Protein 6THH (pdb70)

Structure (mmCIF, N/CA/C/O backbone):
data_6THH
#
_entry.id   6THH
#
_cell.length_a   157.990
_cell.length_b   157.990
_cell.length_c   130.240
_cell.angle_alpha   90.000
_cell.angle_beta   90.000
_cell.angle_gamma   90.000
#
_symmetry.space_group_name_H-M   'P 43 21 2'
#
loop_
_entity.id
_entity.type
_entity.pdbx_description
1 polymer 'SIRV3 AcrID1 (gp02) anti-CRISPR protein'
2 polymer 'CRISPR-associated protein, CscA'
3 non-polymer 'PHOSPHATE ION'
4 non-polymer 'ZINC ION'
#
loop_
_atom_site.group_PDB
_atom_site.id
_atom_site.type_symbol
_atom_site.label_atom_id
_atom_site.label_alt_id
_atom_site.label_comp_id
_atom_site.label_asym_id
_atom_site.label_entity_id
_atom_site.label_seq_id
_atom_site.pdbx_PDB_ins_code
_atom_site.Cartn_x
_atom_site.Cartn_y
_atom_site.Cartn_z
_atom_site.occupancy
_atom_site.B_iso_or_equiv
_atom_site.auth_seq_id
_atom_site.auth_comp_id
_atom_site.auth_asym_id
_atom_site.auth_atom_id
_atom_site.pdbx_PDB_model_num
ATOM 1 N N . MET A 1 1 ? 75.523 41.039 5.147 1.00 161.02 1 MET A N 1
ATOM 2 C CA . MET A 1 1 ? 74.827 41.473 6.352 1.00 130.03 1 MET A CA 1
ATOM 3 C C . MET A 1 1 ? 73.734 40.480 6.736 1.00 148.57 1 MET A C 1
ATOM 4 O O . MET A 1 1 ? 72.906 40.101 5.908 1.00 140.38 1 MET A O 1
ATOM 9 N N . ASN A 1 2 ? 73.739 40.064 7.997 1.00 154.40 2 ASN A N 1
ATOM 10 C CA . ASN A 1 2 ? 72.793 39.088 8.520 1.00 142.99 2 ASN A CA 1
ATOM 11 C C . ASN A 1 2 ? 71.914 39.741 9.582 1.00 132.67 2 ASN A C 1
ATOM 12 O O . ASN A 1 2 ? 72.062 40.921 9.908 1.00 133.51 2 ASN A O 1
ATOM 17 N N . TYR A 1 3 ? 70.984 38.951 10.126 1.00 128.76 3 TYR A N 1
ATOM 18 C CA . TYR A 1 3 ? 70.076 39.474 11.141 1.00 116.67 3 TYR A CA 1
ATOM 19 C C . TYR A 1 3 ? 70.811 39.834 12.424 1.00 111.42 3 TYR A C 1
ATOM 20 O O . TYR A 1 3 ? 70.339 40.685 13.185 1.00 115.25 3 TYR A O 1
ATOM 29 N N . LYS A 1 4 ? 71.965 39.210 12.679 1.00 116.09 4 LYS A N 1
ATOM 30 C CA . LYS A 1 4 ? 72.744 39.554 13.865 1.00 141.29 4 LYS A CA 1
ATOM 31 C C . LYS A 1 4 ? 73.178 41.015 13.834 1.00 126.85 4 LYS A C 1
ATOM 32 O O . LYS A 1 4 ? 73.250 41.672 14.879 1.00 144.71 4 LYS A O 1
ATOM 38 N N . GLU A 1 5 ? 73.469 41.541 12.642 1.00 111.04 5 GLU A N 1
ATOM 39 C CA . GLU A 1 5 ? 73.797 42.956 12.511 1.00 118.36 5 GLU A CA 1
ATOM 40 C C . GLU A 1 5 ? 72.543 43.821 12.501 1.00 119.24 5 GLU A C 1
ATOM 41 O O . GLU A 1 5 ? 72.515 44.887 13.129 1.00 117.87 5 GLU A O 1
ATOM 47 N N . LEU A 1 6 ? 71.499 43.378 11.798 1.00 113.95 6 LEU A N 1
ATOM 48 C CA . LEU A 1 6 ? 70.268 44.158 11.721 1.00 101.91 6 LEU A CA 1
ATOM 49 C C . LEU A 1 6 ? 69.567 44.237 13.071 1.00 102.82 6 LEU A C 1
ATOM 50 O O . LEU A 1 6 ? 68.920 45.247 13.373 1.00 98.63 6 LEU A O 1
ATOM 55 N N . GLU A 1 7 ? 69.683 43.191 13.894 1.00 116.43 7 GLU A N 1
ATOM 56 C CA . GLU A 1 7 ? 69.066 43.218 15.216 1.00 108.82 7 GLU A CA 1
ATOM 57 C C . GLU A 1 7 ? 69.703 44.279 16.103 1.00 106.97 7 GLU A C 1
ATOM 58 O O . GLU A 1 7 ? 69.018 44.888 16.933 1.00 115.39 7 GLU A O 1
ATOM 64 N N . LYS A 1 8 ? 71.007 44.519 15.937 1.00 109.02 8 LYS A N 1
ATOM 65 C CA . LYS A 1 8 ? 71.674 45.563 16.707 1.00 104.14 8 LYS A CA 1
ATOM 66 C C . LYS A 1 8 ? 71.136 46.943 16.358 1.00 107.70 8 LYS A C 1
ATOM 67 O O . LYS A 1 8 ? 71.116 47.837 17.212 1.00 102.20 8 LYS A O 1
ATOM 73 N N . MET A 1 9 ? 70.696 47.134 15.113 1.00 134.38 9 MET A N 1
ATOM 74 C CA . MET A 1 9 ? 70.103 48.395 14.688 1.00 119.43 9 MET A CA 1
ATOM 75 C C . MET A 1 9 ? 68.620 48.481 15.018 1.00 109.40 9 MET A C 1
ATOM 76 O O . MET A 1 9 ? 68.090 49.587 15.179 1.00 119.72 9 MET A O 1
ATOM 81 N N . LEU A 1 10 ? 67.935 47.341 15.121 1.00 111.51 10 LEU A N 1
ATOM 82 C CA . LEU A 1 10 ? 66.511 47.358 15.438 1.00 111.01 10 LEU A CA 1
ATOM 83 C C . LEU A 1 10 ? 66.258 47.530 16.930 1.00 99.28 10 LEU A C 1
ATOM 84 O O . LEU A 1 10 ? 65.258 48.147 17.316 1.00 86.60 10 LEU A O 1
ATOM 89 N N . ASP A 1 11 ? 67.144 46.996 17.778 1.00 111.64 11 ASP A N 1
ATOM 90 C CA . ASP A 1 11 ? 66.999 47.189 19.217 1.00 109.94 11 ASP A CA 1
ATOM 91 C C . ASP A 1 11 ? 66.980 48.668 19.580 1.00 117.20 11 ASP A C 1
ATOM 92 O O . ASP A 1 11 ? 66.274 49.071 20.510 1.00 132.44 11 ASP A O 1
ATOM 97 N N . VAL A 1 12 ? 67.739 49.489 18.853 1.00 104.53 12 VAL A N 1
ATOM 98 C CA . VAL A 1 12 ? 67.732 50.926 19.101 1.00 106.94 12 VAL A CA 1
ATOM 99 C C . VAL A 1 12 ? 66.387 51.528 18.716 1.00 112.33 12 VAL A C 1
ATOM 100 O O . VAL A 1 12 ? 65.865 52.412 19.408 1.00 131.62 12 VAL A O 1
ATOM 104 N N . ILE A 1 13 ? 65.798 51.055 17.616 1.00 106.68 13 ILE A N 1
ATOM 105 C CA . ILE A 1 13 ? 64.544 51.630 17.140 1.00 103.32 13 ILE A CA 1
ATOM 106 C C . ILE A 1 13 ? 63.395 51.271 18.074 1.00 111.08 13 ILE A C 1
ATOM 107 O O . ILE A 1 13 ? 62.487 52.079 18.302 1.00 123.25 13 ILE A O 1
ATOM 112 N N . PHE A 1 14 ? 63.415 50.059 18.637 1.00 101.46 14 PHE A N 1
ATOM 113 C CA . PHE A 1 14 ? 62.330 49.642 19.519 1.00 105.21 14 PHE A CA 1
ATOM 114 C C . PHE A 1 14 ? 62.402 50.324 20.880 1.00 112.03 14 PHE A C 1
ATOM 115 O O . PHE A 1 14 ? 61.361 50.623 21.475 1.00 97.12 14 PHE A O 1
ATOM 123 N N . GLU A 1 15 ? 63.609 50.579 21.391 1.00 117.20 15 GLU A N 1
ATOM 124 C CA . GLU A 1 15 ? 63.741 51.132 22.735 1.00 130.01 15 GLU A CA 1
ATOM 125 C C . GLU A 1 15 ? 63.462 52.632 22.763 1.00 125.59 15 GLU A C 1
ATOM 126 O O . GLU A 1 15 ? 62.689 53.110 23.601 1.00 134.79 15 GLU A O 1
ATOM 132 N N . ASN A 1 16 ? 64.084 53.389 21.863 1.00 103.94 16 ASN A N 1
ATOM 133 C CA . ASN A 1 16 ? 63.976 54.844 21.864 1.00 107.06 16 ASN A CA 1
ATOM 134 C C . ASN A 1 16 ? 62.732 55.260 21.085 1.00 108.26 16 ASN A C 1
ATOM 135 O O . ASN A 1 16 ? 62.671 55.099 19.862 1.00 119.81 16 ASN A O 1
ATOM 140 N N . SER A 1 17 ? 61.742 55.799 21.798 1.00 122.26 17 SER A N 1
ATOM 141 C CA . SER A 1 17 ? 60.517 56.283 21.177 1.00 117.00 17 SER A CA 1
ATOM 142 C C . SER A 1 17 ? 60.685 57.644 20.516 1.00 109.80 17 SER A C 1
ATOM 143 O O . SER A 1 17 ? 59.744 58.120 19.871 1.00 128.12 17 SER A O 1
ATOM 146 N N . GLU A 1 18 ? 61.849 58.281 20.662 1.00 106.71 18 GLU A N 1
ATOM 147 C CA . GLU A 1 18 ? 62.075 59.574 20.028 1.00 118.39 18 GLU A CA 1
ATOM 148 C C . GLU A 1 18 ? 62.203 59.461 18.516 1.00 110.10 18 GLU A C 1
ATOM 149 O O . GLU A 1 18 ? 61.971 60.450 17.812 1.00 100.46 18 GLU A O 1
ATOM 155 N N . ILE A 1 19 ? 62.568 58.287 18.002 1.00 107.63 19 ILE A N 1
ATOM 156 C CA . ILE A 1 19 ? 62.685 58.072 16.564 1.00 75.96 19 ILE A CA 1
ATOM 157 C C . ILE A 1 19 ? 61.291 58.070 15.950 1.00 93.48 19 ILE A C 1
ATOM 158 O O . ILE A 1 19 ? 60.564 57.072 16.031 1.00 80.98 19 ILE A O 1
ATOM 163 N N . LYS A 1 20 ? 60.910 59.192 15.334 1.00 103.91 20 LYS A N 1
ATOM 164 C CA . LYS A 1 20 ? 59.566 59.329 14.783 1.00 87.39 20 LYS A CA 1
ATOM 165 C C . LYS A 1 20 ? 59.397 58.526 13.499 1.00 85.13 20 LYS A C 1
ATOM 166 O O . LYS A 1 20 ? 58.338 57.931 13.273 1.00 89.41 20 LYS A O 1
ATOM 172 N N . GLU A 1 21 ? 60.422 58.502 12.650 1.00 99.19 21 GLU A N 1
ATOM 173 C CA . GLU A 1 21 ? 60.372 57.758 11.400 1.00 102.47 21 GLU A CA 1
ATOM 174 C C . GLU A 1 21 ? 61.795 57.463 10.948 1.00 96.68 21 GLU A C 1
ATOM 175 O O . GLU A 1 21 ? 62.677 58.316 11.071 1.00 91.32 21 GLU A O 1
ATOM 181 N N . ILE A 1 22 ? 62.010 56.251 10.440 1.00 101.18 22 ILE A N 1
ATOM 182 C CA . ILE A 1 22 ? 63.312 55.836 9.931 1.00 101.61 22 ILE A CA 1
ATOM 183 C C . ILE A 1 22 ? 63.095 54.927 8.727 1.00 102.41 22 ILE A C 1
ATOM 184 O O . ILE A 1 22 ? 62.268 54.009 8.773 1.00 118.04 22 ILE A O 1
ATOM 189 N N . ASP A 1 23 ? 63.819 55.195 7.644 1.00 108.63 23 ASP A N 1
ATOM 190 C CA . ASP A 1 23 ? 63.711 54.437 6.404 1.00 103.53 23 ASP A CA 1
ATOM 191 C C . ASP A 1 23 ? 65.041 53.759 6.113 1.00 99.69 23 ASP A C 1
ATOM 192 O O . ASP A 1 23 ? 66.086 54.418 6.096 1.00 92.64 23 ASP A O 1
ATOM 197 N N . LEU A 1 24 ? 65.001 52.450 5.876 1.00 96.58 24 LEU A N 1
ATOM 198 C CA . LEU A 1 24 ? 66.193 51.660 5.596 1.00 94.35 24 LEU A CA 1
ATOM 199 C C . LEU A 1 24 ? 66.107 51.099 4.184 1.00 91.12 24 LEU A C 1
ATOM 200 O O . LEU A 1 24 ? 65.064 50.570 3.787 1.00 106.44 24 LEU A O 1
ATOM 205 N N . PHE A 1 25 ? 67.202 51.214 3.434 1.00 81.53 25 PHE A N 1
ATOM 206 C CA . PHE A 1 25 ? 67.290 50.687 2.078 1.00 94.95 25 PHE A CA 1
ATOM 207 C C . PHE A 1 25 ? 68.564 49.868 1.946 1.00 102.98 25 PHE A C 1
ATOM 208 O O . PHE A 1 25 ? 69.650 50.341 2.298 1.00 92.34 25 PHE A O 1
ATOM 216 N N . PHE A 1 26 ? 68.431 48.647 1.434 1.00 101.99 26 PHE A N 1
ATOM 217 C CA . PHE A 1 26 ? 69.531 47.699 1.362 1.00 110.66 26 PHE A CA 1
ATOM 218 C C . PHE A 1 26 ? 69.947 47.460 -0.084 1.00 117.55 26 PHE A C 1
ATOM 219 O O . PHE A 1 26 ? 69.118 47.470 -0.999 1.00 116.28 26 PHE A O 1
ATOM 227 N N . ASP A 1 27 ? 71.248 47.239 -0.276 1.00 110.05 27 ASP A N 1
ATOM 228 C CA . ASP A 1 27 ? 71.810 46.853 -1.564 1.00 118.33 27 ASP A CA 1
ATOM 229 C C . ASP A 1 27 ? 73.187 46.237 -1.345 1.00 126.82 27 ASP A C 1
ATOM 230 O O . ASP A 1 27 ? 74.160 46.965 -1.108 1.00 136.71 27 ASP A O 1
ATOM 235 N N . PRO A 1 28 ? 73.318 44.901 -1.410 1.00 114.65 28 PRO A N 1
ATOM 236 C CA . PRO A 1 28 ? 72.249 43.935 -1.692 1.00 116.23 28 PRO A CA 1
ATOM 237 C C . PRO A 1 28 ? 71.282 43.732 -0.524 1.00 125.74 28 PRO A C 1
ATOM 238 O O . PRO A 1 28 ? 71.406 44.401 0.502 1.00 109.89 28 PRO A O 1
ATOM 242 N N . GLU A 1 29 ? 70.335 42.812 -0.690 1.00 131.28 29 GLU A N 1
ATOM 243 C CA . GLU A 1 29 ? 69.297 42.607 0.310 1.00 120.82 29 GLU A CA 1
ATOM 244 C C . GLU A 1 29 ? 69.848 41.900 1.544 1.00 109.37 29 GLU A C 1
ATOM 245 O O . GLU A 1 29 ? 70.773 41.087 1.465 1.00 119.33 29 GLU A O 1
ATOM 251 N N . VAL A 1 30 ? 69.260 42.218 2.693 1.00 113.17 30 VAL A N 1
ATOM 252 C CA . VAL A 1 30 ? 69.610 41.554 3.943 1.00 122.23 30 VAL A CA 1
ATOM 253 C C . VAL A 1 30 ? 68.909 40.204 3.995 1.00 119.86 30 VAL A C 1
ATOM 254 O O . VAL A 1 30 ? 67.693 40.113 3.792 1.00 109.98 30 VAL A O 1
ATOM 258 N N . GLU A 1 31 ? 69.676 39.152 4.264 1.00 131.07 31 GLU A N 1
ATOM 259 C CA . GLU A 1 31 ? 69.163 37.789 4.281 1.00 131.14 31 GLU A CA 1
ATOM 260 C C . GLU A 1 31 ? 68.834 37.390 5.714 1.00 122.38 31 GLU A C 1
ATOM 261 O O . GLU A 1 31 ? 69.706 37.426 6.590 1.00 117.35 31 GLU A O 1
ATOM 267 N N . ILE A 1 32 ? 67.576 37.014 5.947 1.00 123.98 32 ILE A N 1
ATOM 268 C CA . ILE A 1 32 ? 67.111 36.558 7.248 1.00 118.64 32 ILE A CA 1
ATOM 269 C C . ILE A 1 32 ? 66.357 35.249 7.058 1.00 125.62 32 ILE A C 1
ATOM 270 O O . ILE A 1 32 ? 65.916 34.911 5.957 1.00 128.17 32 ILE A O 1
ATOM 275 N N . SER A 1 33 ? 66.213 34.510 8.153 1.00 115.44 33 SER A N 1
ATOM 276 C CA . SER A 1 33 ? 65.469 33.262 8.135 1.00 120.80 33 SER A CA 1
ATOM 277 C C . SER A 1 33 ? 63.982 33.527 8.346 1.00 127.27 33 SER A C 1
ATOM 278 O O . SER A 1 33 ? 63.573 34.593 8.812 1.00 135.54 33 SER A O 1
ATOM 281 N N . LYS A 1 34 ? 63.168 32.530 7.988 1.00 130.23 34 LYS A N 1
ATOM 282 C CA . LYS A 1 34 ? 61.739 32.611 8.272 1.00 132.86 34 LYS A CA 1
ATOM 283 C C . LYS A 1 34 ? 61.478 32.652 9.771 1.00 147.74 34 LYS A C 1
ATOM 284 O O . LYS A 1 34 ? 60.484 33.238 10.213 1.00 149.57 34 LYS A O 1
ATOM 290 N N . GLN A 1 35 ? 62.364 32.050 10.568 1.00 148.54 35 GLN A N 1
ATOM 291 C CA . GLN A 1 35 ? 62.196 32.073 12.017 1.00 142.31 35 GLN A CA 1
ATOM 292 C C . GLN A 1 35 ? 62.470 33.463 12.581 1.00 136.68 35 GLN A C 1
ATOM 293 O O . GLN A 1 35 ? 61.698 33.973 13.402 1.00 151.72 35 GLN A O 1
ATOM 299 N N . GLU A 1 36 ? 63.571 34.089 12.157 1.00 124.78 36 GLU A N 1
ATOM 300 C CA . GLU A 1 36 ? 63.878 35.439 12.619 1.00 130.97 36 GLU A CA 1
ATOM 301 C C . GLU A 1 36 ? 62.836 36.439 12.136 1.00 125.25 36 GLU A C 1
ATOM 302 O O . GLU A 1 36 ? 62.568 37.436 12.816 1.00 142.75 36 GLU A O 1
ATOM 308 N N . PHE A 1 37 ? 62.240 36.189 10.968 1.00 120.12 37 PHE A N 1
ATOM 309 C CA . PHE A 1 37 ? 61.148 37.031 10.494 1.00 128.26 37 PHE A CA 1
ATOM 310 C C . PHE A 1 37 ? 59.892 36.835 11.332 1.00 121.65 37 PHE A C 1
ATOM 311 O O . PHE A 1 37 ? 59.140 37.792 11.552 1.00 109.76 37 PHE A O 1
ATOM 319 N N . GLU A 1 38 ? 59.653 35.614 11.816 1.00 117.21 38 GLU A N 1
ATOM 320 C CA . GLU A 1 38 ? 58.483 35.370 12.654 1.00 132.00 38 GLU A CA 1
ATOM 321 C C . GLU A 1 38 ? 58.658 35.980 14.039 1.00 146.47 38 GLU A C 1
ATOM 322 O O . GLU A 1 38 ? 57.692 36.475 14.630 1.00 157.50 38 GLU A O 1
ATOM 328 N N . ASP A 1 39 ? 59.881 35.954 14.573 1.00 138.94 39 ASP A N 1
ATOM 329 C CA . ASP A 1 39 ? 60.127 36.515 15.897 1.00 121.81 39 ASP A CA 1
ATOM 330 C C . ASP A 1 39 ? 60.060 38.036 15.902 1.00 136.04 39 ASP A C 1
ATOM 331 O O . ASP A 1 39 ? 59.807 38.629 16.956 1.00 153.17 39 ASP A O 1
ATOM 336 N N . LEU A 1 40 ? 60.275 38.678 14.755 1.00 142.49 40 LEU A N 1
ATOM 337 C CA . LEU A 1 40 ? 60.146 40.125 14.634 1.00 135.58 40 LEU A CA 1
ATOM 338 C C . LEU A 1 40 ? 58.704 40.583 14.466 1.00 139.59 40 LEU A C 1
ATOM 339 O O . LEU A 1 40 ? 58.472 41.788 14.325 1.00 138.09 40 LEU A O 1
ATOM 344 N N . VAL A 1 41 ? 57.736 39.667 14.469 1.00 146.19 41 VAL A N 1
ATOM 345 C CA . VAL A 1 41 ? 56.370 39.990 14.066 1.00 144.78 41 VAL A CA 1
ATOM 346 C C . VAL A 1 41 ? 55.362 39.424 15.062 1.00 153.93 41 VAL A C 1
ATOM 347 O O . VAL A 1 41 ? 54.272 39.982 15.237 1.00 161.66 41 VAL A O 1
ATOM 351 N N . LYS A 1 42 ? 55.739 38.339 15.749 1.00 149.73 42 LYS A N 1
ATOM 352 C CA . LYS A 1 42 ? 54.780 37.541 16.515 1.00 159.69 42 LYS A CA 1
ATOM 353 C C . LYS A 1 42 ? 53.935 38.368 17.479 1.00 171.01 42 LYS A C 1
ATOM 354 O O . LYS A 1 42 ? 52.810 37.973 17.809 1.00 175.76 42 LYS A O 1
ATOM 360 N N . ASN A 1 43 ? 54.444 39.508 17.941 1.00 169.09 43 ASN A N 1
ATOM 361 C CA . ASN A 1 43 ? 53.723 40.335 18.899 1.00 152.72 43 ASN A CA 1
ATOM 362 C C . ASN A 1 43 ? 53.028 41.531 18.260 1.00 152.88 43 ASN A C 1
ATOM 363 O O . ASN A 1 43 ? 52.329 42.269 18.961 1.00 158.04 43 ASN A O 1
ATOM 368 N N . ALA A 1 44 ? 53.190 41.735 16.957 1.00 145.48 44 ALA A N 1
ATOM 369 C CA . ALA A 1 44 ? 52.582 42.855 16.254 1.00 127.42 44 ALA A CA 1
ATOM 370 C C . ALA A 1 44 ? 51.305 42.423 15.545 1.00 133.79 44 ALA A C 1
ATOM 371 O O . ALA A 1 44 ? 51.086 41.242 15.265 1.00 149.49 44 ALA A O 1
ATOM 373 N N . ASP A 1 45 ? 50.460 43.408 15.249 1.00 129.67 45 ASP A N 1
ATOM 374 C CA . ASP A 1 45 ? 49.244 43.165 14.486 1.00 137.45 45 ASP A CA 1
ATOM 375 C C . ASP A 1 45 ? 49.537 43.305 12.998 1.00 137.64 45 ASP A C 1
ATOM 376 O O . ASP A 1 45 ? 49.999 44.370 12.569 1.00 134.38 45 ASP A O 1
ATOM 381 N N . PRO A 1 46 ? 49.294 42.277 12.189 1.00 124.45 46 PRO A N 1
ATOM 382 C CA . PRO A 1 46 ? 49.431 42.435 10.736 1.00 116.48 46 PRO A CA 1
ATOM 383 C C . PRO A 1 46 ? 48.238 43.180 10.158 1.00 126.48 46 PRO A C 1
ATOM 384 O O . PRO A 1 46 ? 47.100 43.012 10.603 1.00 139.10 46 PRO A O 1
ATOM 388 N N . LEU A 1 47 ? 48.507 44.014 9.154 1.00 123.30 47 LEU A N 1
ATOM 389 C CA . LEU A 1 47 ? 47.470 44.843 8.552 1.00 130.33 47 LEU A CA 1
ATOM 390 C C . LEU A 1 47 ? 47.322 44.674 7.049 1.00 132.92 47 LEU A C 1
ATOM 391 O O . LEU A 1 47 ? 46.216 44.859 6.536 1.00 166.30 47 LEU A O 1
ATOM 396 N N . GLN A 1 48 ? 48.390 44.336 6.328 1.00 123.05 48 GLN A N 1
ATOM 397 C CA . GLN A 1 48 ? 48.327 44.317 4.872 1.00 127.50 48 GLN A CA 1
ATOM 398 C C . GLN A 1 48 ? 49.463 43.475 4.313 1.00 134.07 48 GLN A C 1
ATOM 399 O O . GLN A 1 48 ? 50.613 43.620 4.737 1.00 128.55 48 GLN A O 1
ATOM 405 N N . LYS A 1 49 ? 49.132 42.601 3.363 1.00 133.82 49 LYS A N 1
ATOM 406 C CA . LYS A 1 49 ? 50.112 41.852 2.586 1.00 94.98 49 LYS A CA 1
ATOM 407 C C . LYS A 1 49 ? 49.699 41.914 1.124 1.00 128.27 49 LYS A C 1
ATOM 408 O O . LYS A 1 49 ? 48.606 41.463 0.768 1.00 143.29 49 LYS A O 1
ATOM 414 N N . VAL A 1 50 ? 50.564 42.475 0.285 1.00 138.53 50 VAL A N 1
ATOM 415 C CA . VAL A 1 50 ? 50.332 42.543 -1.152 1.00 137.62 50 VAL A CA 1
ATOM 416 C C . VAL A 1 50 ? 51.537 41.937 -1.858 1.00 139.94 50 VAL A C 1
ATOM 417 O O . VAL A 1 50 ? 52.684 42.150 -1.447 1.00 151.89 50 VAL A O 1
ATOM 421 N N . VAL A 1 51 ? 51.276 41.161 -2.905 1.00 124.94 51 VAL A N 1
ATOM 422 C CA . VAL A 1 51 ? 52.316 40.443 -3.631 1.00 132.37 51 VAL A CA 1
ATOM 423 C C . VAL A 1 51 ? 52.595 41.220 -4.912 1.00 139.53 51 VAL A C 1
ATOM 424 O O . VAL A 1 51 ? 51.839 41.137 -5.883 1.00 146.71 51 VAL A O 1
ATOM 428 N N . GLY A 1 52 ? 53.688 41.973 -4.919 1.00 143.67 52 GLY A N 1
ATOM 429 C CA . GLY A 1 52 ? 54.117 42.661 -6.114 1.00 151.08 52 GLY A CA 1
ATOM 430 C C . GLY A 1 52 ? 54.612 41.690 -7.171 1.00 147.24 52 GLY A C 1
ATOM 431 O O . GLY A 1 52 ? 54.578 40.468 -7.019 1.00 155.07 52 GLY A O 1
ATOM 432 N N . ASP A 1 53 ? 55.085 42.266 -8.280 1.00 142.52 53 ASP A N 1
ATOM 433 C CA . ASP A 1 53 ? 55.605 41.454 -9.376 1.00 154.52 53 ASP A CA 1
ATOM 434 C C . ASP A 1 53 ? 56.764 40.581 -8.912 1.00 148.58 53 ASP A C 1
ATOM 435 O O . ASP A 1 53 ? 56.853 39.404 -9.280 1.00 140.95 53 ASP A O 1
ATOM 440 N N . ASN A 1 54 ? 57.665 41.144 -8.097 1.00 152.85 54 ASN A N 1
ATOM 441 C CA . ASN A 1 54 ? 58.748 40.365 -7.508 1.00 158.78 54 ASN A CA 1
ATOM 442 C C . ASN A 1 54 ? 59.141 40.908 -6.138 1.00 154.91 54 ASN A C 1
ATOM 443 O O . ASN A 1 54 ? 60.303 40.786 -5.734 1.00 163.10 54 ASN A O 1
ATOM 448 N N . TYR A 1 55 ? 58.193 41.504 -5.417 1.00 139.09 55 TYR A N 1
ATOM 449 C CA . TYR A 1 55 ? 58.472 42.094 -4.111 1.00 133.26 55 TYR A CA 1
ATOM 450 C C . TYR A 1 55 ? 57.187 42.061 -3.295 1.00 134.67 55 TYR A C 1
ATOM 451 O O . TYR A 1 55 ? 56.251 42.815 -3.575 1.00 124.73 55 TYR A O 1
ATOM 460 N N . ILE A 1 56 ? 57.137 41.180 -2.300 1.00 145.37 56 ILE A N 1
ATOM 461 C CA . ILE A 1 56 ? 55.968 41.080 -1.434 1.00 134.25 56 ILE A CA 1
ATOM 462 C C . ILE A 1 56 ? 56.102 42.095 -0.305 1.00 123.92 56 ILE A C 1
ATOM 463 O O . ILE A 1 56 ? 57.121 42.137 0.395 1.00 104.01 56 ILE A O 1
ATOM 468 N N . THR A 1 57 ? 55.075 42.924 -0.136 1.00 134.18 57 THR A N 1
ATOM 469 C CA . THR A 1 57 ? 55.082 44.016 0.830 1.00 108.00 57 THR A CA 1
ATOM 470 C C . THR A 1 57 ? 54.107 43.698 1.955 1.00 113.02 57 THR A C 1
ATOM 471 O O . THR A 1 57 ? 52.911 43.502 1.709 1.00 118.68 57 THR A O 1
ATOM 475 N N . GLU A 1 58 ? 54.616 43.658 3.184 1.00 126.97 58 GLU A N 1
ATOM 476 C CA . GLU A 1 58 ? 53.823 43.331 4.360 1.00 120.68 58 GLU A CA 1
ATOM 477 C C . GLU A 1 58 ? 54.089 44.361 5.448 1.00 118.38 58 GLU A C 1
ATOM 478 O O . GLU A 1 58 ? 55.228 44.799 5.630 1.00 118.02 58 GLU A O 1
ATOM 484 N N . THR A 1 59 ? 53.035 44.746 6.169 1.00 135.60 59 THR A N 1
ATOM 485 C CA . THR A 1 59 ? 53.127 45.776 7.193 1.00 128.42 59 THR A CA 1
ATOM 486 C C . THR A 1 59 ? 52.565 45.262 8.512 1.00 126.00 59 THR A C 1
ATOM 487 O O . THR A 1 59 ? 51.701 44.380 8.539 1.00 123.76 59 THR A O 1
ATOM 491 N N . PHE A 1 60 ? 53.071 45.824 9.611 1.00 129.55 60 PHE A N 1
ATOM 492 C CA . PHE A 1 60 ? 52.699 45.403 10.955 1.00 127.35 60 PHE A CA 1
ATOM 493 C C . PHE A 1 60 ? 52.615 46.628 11.856 1.00 121.10 60 PHE A C 1
ATOM 494 O O . PHE A 1 60 ? 52.939 47.748 11.449 1.00 115.82 60 PHE A O 1
ATOM 502 N N . GLU A 1 61 ? 52.181 46.410 13.098 1.00 111.64 61 GLU A N 1
ATOM 503 C CA . GLU A 1 61 ? 51.967 47.518 14.022 1.00 113.03 61 GLU A CA 1
ATOM 504 C C . GLU A 1 61 ? 52.047 47.024 15.458 1.00 115.86 61 GLU A C 1
ATOM 505 O O . GLU A 1 61 ? 51.449 46.000 15.799 1.00 116.37 61 GLU A O 1
ATOM 511 N N . TRP A 1 62 ? 52.782 47.757 16.291 1.00 106.33 62 TRP A N 1
ATOM 512 C CA . TRP A 1 62 ? 52.801 47.556 17.731 1.00 116.30 62 TRP A CA 1
ATOM 513 C C . TRP A 1 62 ? 52.117 48.728 18.420 1.00 124.69 62 TRP A C 1
ATOM 514 O O . TRP A 1 62 ? 52.160 49.864 17.939 1.00 117.54 62 TRP A O 1
ATOM 525 N N . TRP A 1 63 ? 51.486 48.446 19.556 1.00 115.04 63 TRP A N 1
ATOM 526 C CA . TRP A 1 63 ? 50.964 49.493 20.424 1.00 85.66 63 TRP A CA 1
ATOM 527 C C . TRP A 1 63 ? 52.036 49.854 21.443 1.00 89.47 63 TRP A C 1
ATOM 528 O O . TRP A 1 63 ? 52.501 48.990 22.194 1.00 88.05 63 TRP A O 1
ATOM 539 N N . GLU A 1 64 ? 52.436 51.125 21.462 1.00 96.50 64 GLU A N 1
ATOM 540 C CA . GLU A 1 64 ? 53.444 51.583 22.412 1.00 100.97 64 GLU A CA 1
ATOM 541 C C . GLU A 1 64 ? 52.803 52.112 23.693 1.00 90.40 64 GLU A C 1
ATOM 542 O O . GLU A 1 64 ? 52.991 51.539 24.770 1.00 91.32 64 GLU A O 1
ATOM 548 N N . PHE A 1 65 ? 52.044 53.199 23.586 1.00 89.44 65 PHE A N 1
ATOM 549 C CA . PHE A 1 65 ? 51.391 53.798 24.740 1.00 95.07 65 PHE A CA 1
ATOM 550 C C . PHE A 1 65 ? 50.311 54.751 24.255 1.00 85.22 65 PHE A C 1
ATOM 551 O O . PHE A 1 65 ? 50.406 55.306 23.157 1.00 105.70 65 PHE A O 1
ATOM 559 N N . GLU A 1 66 ? 49.286 54.931 25.091 1.00 112.54 66 GLU A N 1
ATOM 560 C CA . GLU A 1 66 ? 48.195 55.859 24.813 1.00 113.77 66 GLU A CA 1
ATOM 561 C C . GLU A 1 66 ? 47.563 55.585 23.455 1.00 102.02 66 GLU A C 1
ATOM 562 O O . GLU A 1 66 ? 46.910 54.555 23.260 1.00 91.17 66 GLU A O 1
ATOM 568 N N . ASN A 1 67 ? 47.755 56.508 22.511 1.00 112.16 67 ASN A N 1
ATOM 569 C CA . ASN A 1 67 ? 47.233 56.371 21.157 1.00 109.15 67 ASN A CA 1
ATOM 570 C C . ASN A 1 67 ? 48.347 56.395 20.116 1.00 90.55 67 ASN A C 1
ATOM 571 O O . ASN A 1 67 ? 48.091 56.680 18.941 1.00 101.51 67 ASN A O 1
ATOM 576 N N . GLN A 1 68 ? 49.579 56.102 20.523 1.00 92.75 68 GLN A N 1
ATOM 577 C CA . GLN A 1 68 ? 50.727 56.093 19.626 1.00 81.23 68 GLN A CA 1
ATOM 578 C C . GLN A 1 68 ? 51.091 54.652 19.289 1.00 81.66 68 GLN A C 1
ATOM 579 O O . GLN A 1 68 ? 51.368 53.850 20.188 1.00 90.83 68 GLN A O 1
ATOM 585 N N . TYR A 1 69 ? 51.095 54.332 17.999 1.00 96.84 69 TYR A N 1
ATOM 586 C CA . TYR A 1 69 ? 51.430 53.002 17.514 1.00 92.00 69 TYR A CA 1
ATOM 587 C C . TYR A 1 69 ? 52.702 53.066 16.681 1.00 87.10 69 TYR A C 1
ATOM 588 O O . TYR A 1 69 ? 52.937 54.042 15.962 1.00 89.46 69 TYR A O 1
ATOM 597 N N . LEU A 1 70 ? 53.518 52.019 16.779 1.00 101.10 70 LEU A N 1
ATOM 598 C CA . LEU A 1 70 ? 54.721 51.875 15.966 1.00 94.27 70 LEU A CA 1
ATOM 599 C C . LEU A 1 70 ? 54.390 50.979 14.779 1.00 111.69 70 LEU A C 1
ATOM 600 O O . LEU A 1 70 ? 54.234 49.764 14.935 1.00 103.04 70 LEU A O 1
ATOM 605 N N . GLU A 1 71 ? 54.279 51.577 13.597 1.00 124.51 71 GLU A N 1
ATOM 606 C CA . GLU A 1 71 ? 54.008 50.823 12.384 1.00 114.84 71 GLU A CA 1
ATOM 607 C C . GLU A 1 71 ? 55.311 50.453 11.682 1.00 105.19 71 GLU A C 1
ATOM 608 O O . GLU A 1 71 ? 56.350 51.093 11.863 1.00 86.75 71 GLU A O 1
ATOM 614 N N . PHE A 1 72 ? 55.239 49.402 10.867 1.00 96.49 72 PHE A N 1
ATOM 615 C CA . PHE A 1 72 ? 56.434 48.814 10.275 1.00 104.38 72 PHE A CA 1
ATOM 616 C C . PHE A 1 72 ? 56.030 47.992 9.061 1.00 119.31 72 PHE A C 1
ATOM 617 O O . PHE A 1 72 ? 55.196 47.090 9.174 1.00 130.95 72 PHE A O 1
ATOM 625 N N . GLU A 1 73 ? 56.618 48.306 7.907 1.00 108.62 73 GLU A N 1
ATOM 626 C CA . GLU A 1 73 ? 56.321 47.605 6.667 1.00 109.77 73 GLU A CA 1
ATOM 627 C C . GLU A 1 73 ? 57.611 47.103 6.033 1.00 117.72 73 GLU A C 1
ATOM 628 O O . GLU A 1 73 ? 58.688 47.671 6.239 1.00 113.34 73 GLU A O 1
ATOM 634 N N . LEU A 1 74 ? 57.489 46.030 5.255 1.00 111.77 74 LEU A N 1
ATOM 635 C CA . LEU A 1 74 ? 58.628 45.366 4.641 1.00 97.90 74 LEU A CA 1
ATOM 636 C C . LEU A 1 74 ? 58.462 45.277 3.132 1.00 126.75 74 LEU A C 1
ATOM 637 O O . LEU A 1 74 ? 57.347 45.304 2.605 1.00 139.61 74 LEU A O 1
ATOM 642 N N . ASP A 1 75 ? 59.599 45.170 2.449 1.00 122.60 75 ASP A N 1
ATOM 643 C CA . ASP A 1 75 ? 59.674 44.825 1.033 1.00 106.58 75 ASP A CA 1
ATOM 644 C C . ASP A 1 75 ? 60.708 43.714 0.914 1.00 119.17 75 ASP A C 1
ATOM 645 O O . ASP A 1 75 ? 61.892 43.939 1.185 1.00 104.14 75 ASP A O 1
ATOM 650 N N . TYR A 1 76 ? 60.269 42.516 0.537 1.00 129.33 76 TYR A N 1
ATOM 651 C CA . TYR A 1 76 ? 61.163 41.368 0.546 1.00 124.39 76 TYR A CA 1
ATOM 652 C C . TYR A 1 76 ? 60.739 40.374 -0.529 1.00 121.25 76 TYR A C 1
ATOM 653 O O . TYR A 1 76 ? 59.760 40.581 -1.251 1.00 120.77 76 TYR A O 1
ATOM 662 N N . TYR A 1 77 ? 61.511 39.293 -0.637 1.00 128.54 77 TYR A N 1
ATOM 663 C CA . TYR A 1 77 ? 61.191 38.168 -1.504 1.00 120.27 77 TYR A CA 1
ATOM 664 C C . TYR A 1 77 ? 61.816 36.916 -0.906 1.00 139.25 77 TYR A C 1
ATOM 665 O O . TYR A 1 77 ? 62.767 36.990 -0.123 1.00 146.61 77 TYR A O 1
ATOM 674 N N . VAL A 1 78 ? 61.273 35.761 -1.283 1.00 138.73 78 VAL A N 1
ATOM 675 C CA . VAL A 1 78 ? 61.616 34.489 -0.658 1.00 147.50 78 VAL A CA 1
ATOM 676 C C . VAL A 1 78 ? 62.141 33.526 -1.713 1.00 142.95 78 VAL A C 1
ATOM 677 O O . VAL A 1 78 ? 61.652 33.503 -2.849 1.00 134.30 78 VAL A O 1
ATOM 681 N N . LYS A 1 79 ? 63.140 32.731 -1.331 1.00 140.03 79 LYS A N 1
ATOM 682 C CA . LYS A 1 79 ? 63.631 31.635 -2.157 1.00 141.62 79 LYS A CA 1
ATOM 683 C C . LYS A 1 79 ? 64.352 30.644 -1.255 1.00 152.32 79 LYS A C 1
ATOM 684 O O . LYS A 1 79 ? 65.242 31.037 -0.495 1.00 152.90 79 LYS A O 1
ATOM 690 N N . ASP A 1 80 ? 63.962 29.369 -1.342 1.00 163.94 80 ASP A N 1
ATOM 691 C CA . ASP A 1 80 ? 64.523 28.305 -0.504 1.00 174.08 80 ASP A CA 1
ATOM 692 C C . ASP A 1 80 ? 64.347 28.618 0.981 1.00 170.28 80 ASP A C 1
ATOM 693 O O . ASP A 1 80 ? 65.256 28.415 1.789 1.00 178.94 80 ASP A O 1
ATOM 698 N N . GLU A 1 81 ? 63.168 29.125 1.338 1.00 144.91 81 GLU A N 1
ATOM 699 C CA . GLU A 1 81 ? 62.806 29.548 2.689 1.00 155.10 81 GLU A CA 1
ATOM 700 C C . GLU A 1 81 ? 63.714 30.647 3.235 1.00 151.18 81 GLU A C 1
ATOM 701 O O . GLU A 1 81 ? 63.611 30.996 4.418 1.00 151.57 81 GLU A O 1
ATOM 707 N N . LYS A 1 82 ? 64.599 31.202 2.412 1.00 154.10 82 LYS A N 1
ATOM 708 C CA . LYS A 1 82 ? 65.417 32.338 2.810 1.00 153.17 82 LYS A CA 1
ATOM 709 C C . LYS A 1 82 ? 64.703 33.628 2.431 1.00 153.11 82 LYS A C 1
ATOM 710 O O . LYS A 1 82 ? 64.114 33.731 1.352 1.00 139.71 82 LYS A O 1
ATOM 716 N N . ILE A 1 83 ? 64.754 34.610 3.325 1.00 153.43 83 ILE A N 1
ATOM 717 C CA . ILE A 1 83 ? 64.041 35.871 3.153 1.00 135.35 83 ILE A CA 1
ATOM 718 C C . ILE A 1 83 ? 65.060 36.977 2.919 1.00 139.00 83 ILE A C 1
ATOM 719 O O . ILE A 1 83 ? 65.874 37.281 3.801 1.00 134.92 83 ILE A O 1
ATOM 724 N N . PHE A 1 84 ? 65.013 37.576 1.732 1.00 130.92 84 PHE A N 1
ATOM 725 C CA . PHE A 1 84 ? 65.873 38.695 1.366 1.00 131.77 84 PHE A CA 1
ATOM 726 C C . PHE A 1 84 ? 65.056 39.979 1.443 1.00 126.34 84 PHE A C 1
ATOM 727 O O . PHE A 1 84 ? 64.055 40.121 0.734 1.00 119.94 84 PHE A O 1
ATOM 735 N N . VAL A 1 85 ? 65.488 40.912 2.286 1.00 127.21 85 VAL A N 1
ATOM 736 C CA . VAL A 1 85 ? 64.740 42.133 2.568 1.00 120.05 85 VAL A CA 1
ATOM 737 C C . VAL A 1 85 ? 65.270 43.254 1.683 1.00 115.40 85 VAL A C 1
ATOM 738 O O . VAL A 1 85 ? 66.456 43.599 1.747 1.00 120.93 85 VAL A O 1
ATOM 742 N N . LEU A 1 86 ? 64.387 43.838 0.869 1.00 90.61 86 LEU A N 1
ATOM 743 C CA . LEU A 1 86 ? 64.785 44.951 0.012 1.00 107.85 86 LEU A CA 1
ATOM 744 C C . LEU A 1 86 ? 64.941 46.238 0.814 1.00 107.07 86 LEU A C 1
ATOM 745 O O . LEU A 1 86 ? 65.970 46.917 0.725 1.00 98.94 86 LEU A O 1
ATOM 750 N N . GLU A 1 87 ? 63.925 46.591 1.601 1.00 104.61 87 GLU A N 1
ATOM 751 C CA . GLU A 1 87 ? 63.939 47.835 2.357 1.00 103.28 87 GLU A CA 1
ATOM 752 C C . GLU A 1 87 ? 63.049 47.682 3.582 1.00 113.59 87 GLU A C 1
ATOM 753 O O . GLU A 1 87 ? 62.221 46.770 3.662 1.00 127.09 87 GLU A O 1
ATOM 759 N N . MET A 1 88 ? 63.233 48.588 4.544 1.00 89.28 88 MET A N 1
ATOM 760 C CA . MET A 1 88 ? 62.485 48.567 5.794 1.00 93.12 88 MET A CA 1
ATOM 761 C C . MET A 1 88 ? 62.039 49.978 6.148 1.00 96.79 88 MET A C 1
ATOM 762 O O . MET A 1 88 ? 62.783 50.941 5.944 1.00 93.65 88 MET A O 1
ATOM 767 N N . HIS A 1 89 ? 60.822 50.092 6.681 1.00 103.47 89 HIS A N 1
ATOM 768 C CA . HIS A 1 89 ? 60.240 51.374 7.063 1.00 101.33 89 HIS A CA 1
ATOM 769 C C . HIS A 1 89 ? 59.665 51.272 8.469 1.00 84.32 89 HIS A C 1
ATOM 770 O O . HIS A 1 89 ? 58.914 50.339 8.769 1.00 90.24 89 HIS A O 1
ATOM 777 N N . PHE A 1 90 ? 60.020 52.230 9.326 1.00 87.39 90 PHE A N 1
ATOM 778 C CA . PHE A 1 90 ? 59.445 52.359 10.659 1.00 82.37 90 PHE A CA 1
ATOM 779 C C . PHE A 1 90 ? 58.970 53.790 10.866 1.00 86.96 90 PHE A C 1
ATOM 780 O O . PHE A 1 90 ? 59.671 54.741 10.506 1.00 86.60 90 PHE A O 1
ATOM 788 N N . TRP A 1 91 ? 57.786 53.940 11.455 1.00 82.55 91 TRP A N 1
ATOM 789 C CA . TRP A 1 91 ? 57.287 55.258 11.821 1.00 84.64 91 TRP A CA 1
ATOM 790 C C . TRP A 1 91 ? 56.218 55.098 12.892 1.00 107.26 91 TRP A C 1
ATOM 791 O O . TRP A 1 91 ? 55.557 54.060 12.979 1.00 110.06 91 TRP A O 1
ATOM 802 N N . ARG A 1 92 ? 56.062 56.140 13.704 1.00 103.81 92 ARG A N 1
ATOM 803 C CA . ARG A 1 92 ? 55.141 56.140 14.834 1.00 102.26 92 ARG A CA 1
ATOM 804 C C . ARG A 1 92 ? 53.981 57.079 14.530 1.00 99.96 92 ARG A C 1
ATOM 805 O O . ARG A 1 92 ? 54.191 58.269 14.274 1.00 103.85 92 ARG A O 1
ATOM 813 N N . LYS A 1 93 ? 52.764 56.541 14.562 1.00 95.47 93 LYS A N 1
ATOM 814 C CA . LYS A 1 93 ? 51.570 57.260 14.142 1.00 98.55 93 LYS A CA 1
ATOM 815 C C . LYS A 1 93 ? 50.605 57.424 15.308 1.00 97.67 93 LYS A C 1
ATOM 816 O O . LYS A 1 93 ? 50.433 56.508 16.119 1.00 91.66 93 LYS A O 1
ATOM 822 N N . ILE A 1 94 ? 49.981 58.597 15.385 1.00 99.01 94 ILE A N 1
ATOM 823 C CA . ILE A 1 94 ? 48.907 58.849 16.340 1.00 83.45 94 ILE A CA 1
ATOM 824 C C . ILE A 1 94 ? 47.615 58.307 15.737 1.00 97.71 94 ILE A C 1
ATOM 825 O O . ILE A 1 94 ? 47.114 58.836 14.742 1.00 129.68 94 ILE A O 1
ATOM 830 N N . ARG A 1 95 ? 47.075 57.248 16.335 1.00 95.17 95 ARG A N 1
ATOM 831 C CA . ARG A 1 95 ? 45.906 56.557 15.809 1.00 102.10 95 ARG A CA 1
ATOM 832 C C . ARG A 1 95 ? 44.754 56.674 16.795 1.00 135.76 95 ARG A C 1
ATOM 833 O O . ARG A 1 95 ? 44.902 56.332 17.973 1.00 157.36 95 ARG A O 1
ATOM 841 N N . LYS A 1 96 ? 43.612 57.151 16.311 1.00 142.33 96 LYS A N 1
ATOM 842 C CA . LYS A 1 96 ? 42.412 57.265 17.133 1.00 157.95 96 LYS A CA 1
ATOM 843 C C . LYS A 1 96 ? 41.650 55.944 17.174 1.00 139.98 96 LYS A C 1
ATOM 844 O O . LYS A 1 96 ? 41.543 55.245 16.166 1.00 119.06 96 LYS A O 1
ATOM 850 N N . MET B 1 1 ? 67.028 60.847 24.194 1.00 122.36 1 MET B N 1
ATOM 851 C CA . MET B 1 1 ? 67.769 59.699 23.687 1.00 105.36 1 MET B CA 1
ATOM 852 C C . MET B 1 1 ? 69.262 59.839 23.965 1.00 117.16 1 MET B C 1
ATOM 853 O O . MET B 1 1 ? 69.898 60.793 23.516 1.00 120.15 1 MET B O 1
ATOM 858 N N . ASN B 1 2 ? 69.814 58.885 24.711 1.00 116.47 2 ASN B N 1
ATOM 859 C CA . ASN B 1 2 ? 71.239 58.897 25.006 1.00 125.69 2 ASN B CA 1
ATOM 860 C C . ASN B 1 2 ? 72.042 58.678 23.731 1.00 125.71 2 ASN B C 1
ATOM 861 O O . ASN B 1 2 ? 71.726 57.803 22.920 1.00 135.50 2 ASN B O 1
ATOM 866 N N . TYR B 1 3 ? 73.089 59.489 23.554 1.00 108.44 3 TYR B N 1
ATOM 867 C CA . TYR B 1 3 ? 73.966 59.334 22.399 1.00 109.81 3 TYR B CA 1
ATOM 868 C C . TYR B 1 3 ? 74.642 57.969 22.372 1.00 110.39 3 TYR B C 1
ATOM 869 O O . TYR B 1 3 ? 75.076 57.523 21.304 1.00 121.32 3 TYR B O 1
ATOM 878 N N . LYS B 1 4 ? 74.735 57.296 23.523 1.00 113.80 4 LYS B N 1
ATOM 879 C CA . LYS B 1 4 ? 75.265 55.937 23.554 1.00 133.05 4 LYS B CA 1
ATOM 880 C C . LYS B 1 4 ? 74.449 55.006 22.666 1.00 125.82 4 LYS B C 1
ATOM 881 O O . LYS B 1 4 ? 75.011 54.177 21.940 1.00 128.77 4 LYS B O 1
ATOM 887 N N . GLU B 1 5 ? 73.121 55.131 22.706 1.00 130.54 5 GLU B N 1
ATOM 888 C CA . GLU B 1 5 ? 72.266 54.253 21.914 1.00 125.24 5 GLU B CA 1
ATOM 889 C C . GLU B 1 5 ? 72.222 54.665 20.449 1.00 127.69 5 GLU B C 1
ATOM 890 O O . GLU B 1 5 ? 72.102 53.802 19.572 1.00 128.49 5 GLU B O 1
ATOM 896 N N . LEU B 1 6 ? 72.312 55.966 20.163 1.00 123.41 6 LEU B N 1
ATOM 897 C CA . LEU B 1 6 ? 72.369 56.410 18.774 1.00 112.29 6 LEU B CA 1
ATOM 898 C C . LEU B 1 6 ? 73.661 55.957 18.108 1.00 110.89 6 LEU B C 1
ATOM 899 O O . LEU B 1 6 ? 73.654 55.532 16.947 1.00 112.02 6 LEU B O 1
ATOM 904 N N . GLU B 1 7 ? 74.781 56.040 18.831 1.00 123.82 7 GLU B N 1
ATOM 905 C CA . GLU B 1 7 ? 76.046 55.544 18.301 1.00 111.09 7 GLU B CA 1
ATOM 906 C C . GLU B 1 7 ? 76.028 54.028 18.149 1.00 110.87 7 GLU B C 1
ATOM 907 O O . GLU B 1 7 ? 76.708 53.486 17.270 1.00 113.99 7 GLU B O 1
ATOM 913 N N . LYS B 1 8 ? 75.254 53.332 18.987 1.00 131.60 8 LYS B N 1
ATOM 914 C CA . LYS B 1 8 ? 75.088 51.891 18.829 1.00 128.67 8 LYS B CA 1
ATOM 915 C C . LYS B 1 8 ? 74.442 51.550 17.492 1.00 111.06 8 LYS B C 1
ATOM 916 O O . LYS B 1 8 ? 74.706 50.481 16.928 1.00 107.66 8 LYS B O 1
ATOM 922 N N . MET B 1 9 ? 73.605 52.444 16.967 1.00 116.49 9 MET B N 1
ATOM 923 C CA . MET B 1 9 ? 72.961 52.242 15.675 1.00 122.15 9 MET B CA 1
ATOM 924 C C . MET B 1 9 ? 73.822 52.730 14.515 1.00 119.93 9 MET B C 1
ATOM 925 O O . MET B 1 9 ? 73.879 52.073 13.468 1.00 119.45 9 MET B O 1
ATOM 930 N N . LEU B 1 10 ? 74.504 53.866 14.683 1.00 112.25 10 LEU B N 1
ATOM 931 C CA . LEU B 1 10 ? 75.308 54.417 13.596 1.00 90.04 10 LEU B CA 1
ATOM 932 C C . LEU B 1 10 ? 76.518 53.547 13.281 1.00 109.12 10 LEU B C 1
ATOM 933 O O . LEU B 1 10 ? 76.994 53.545 12.140 1.00 118.15 10 LEU B O 1
ATOM 938 N N . ASP B 1 11 ? 77.032 52.811 14.270 1.00 110.53 11 ASP B N 1
ATOM 939 C CA . ASP B 1 11 ? 78.161 51.922 14.012 1.00 98.37 11 ASP B CA 1
ATOM 940 C C . ASP B 1 11 ? 77.806 50.847 12.995 1.00 99.88 11 ASP B C 1
ATOM 941 O O . ASP B 1 11 ? 78.671 50.409 12.228 1.00 112.79 11 ASP B O 1
ATOM 946 N N . VAL B 1 12 ? 76.544 50.413 12.967 1.00 91.25 12 VAL B N 1
ATOM 947 C CA . VAL B 1 12 ? 76.141 49.413 11.985 1.00 103.22 12 VAL B CA 1
ATOM 948 C C . VAL B 1 12 ? 76.149 50.007 10.582 1.00 112.53 12 VAL B C 1
ATOM 949 O O . VAL B 1 12 ? 76.398 49.296 9.601 1.00 116.46 12 VAL B O 1
ATOM 953 N N . ILE B 1 13 ? 75.893 51.311 10.459 1.00 108.18 13 ILE B N 1
ATOM 954 C CA . ILE B 1 13 ? 75.895 51.945 9.144 1.00 103.00 13 ILE B CA 1
ATOM 955 C C . ILE B 1 13 ? 77.321 52.118 8.636 1.00 104.53 13 ILE B C 1
ATOM 956 O O . ILE B 1 13 ? 77.595 51.948 7.442 1.00 113.64 13 ILE B O 1
ATOM 961 N N . PHE B 1 14 ? 78.253 52.459 9.531 1.00 98.53 14 PHE B N 1
ATOM 962 C CA . PHE B 1 14 ? 79.651 52.590 9.131 1.00 102.91 14 PHE B CA 1
ATOM 963 C C . PHE B 1 14 ? 80.269 51.243 8.776 1.00 105.94 14 PHE B C 1
ATOM 964 O O . PHE B 1 14 ? 81.184 51.184 7.946 1.00 107.17 14 PHE B O 1
ATOM 972 N N . GLU B 1 15 ? 79.792 50.158 9.386 1.00 107.77 15 GLU B N 1
ATOM 973 C CA . GLU B 1 15 ? 80.420 48.850 9.250 1.00 119.55 15 GLU B CA 1
ATOM 974 C C . GLU B 1 15 ? 79.730 47.935 8.246 1.00 106.58 15 GLU B C 1
ATOM 975 O O . GLU B 1 15 ? 80.248 46.847 7.973 1.00 114.47 15 GLU B O 1
ATOM 981 N N . ASN B 1 16 ? 78.587 48.335 7.695 1.00 105.35 16 ASN B N 1
ATOM 982 C CA . ASN B 1 16 ? 77.854 47.514 6.731 1.00 122.24 16 ASN B CA 1
ATOM 983 C C . ASN B 1 16 ? 77.613 48.337 5.469 1.00 114.83 16 ASN B C 1
ATOM 984 O O . ASN B 1 16 ? 76.748 49.217 5.448 1.00 115.31 16 ASN B O 1
ATOM 989 N N . SER B 1 17 ? 78.378 48.041 4.416 1.00 97.56 17 SER B N 1
ATOM 990 C CA . SER B 1 17 ? 78.193 48.713 3.137 1.00 92.52 17 SER B CA 1
ATOM 991 C C . SER B 1 17 ? 76.912 48.290 2.431 1.00 101.84 17 SER B C 1
ATOM 992 O O . SER B 1 17 ? 76.503 48.961 1.477 1.00 107.95 17 SER B O 1
ATOM 995 N N . GLU B 1 18 ? 76.275 47.199 2.868 1.00 103.55 18 GLU B N 1
ATOM 996 C CA . GLU B 1 18 ? 74.988 46.810 2.304 1.00 95.11 18 GLU B CA 1
ATOM 997 C C . GLU B 1 18 ? 73.920 47.867 2.544 1.00 107.03 18 GLU B C 1
ATOM 998 O O . GLU B 1 18 ? 72.947 47.935 1.786 1.00 119.30 18 GLU B O 1
ATOM 1004 N N . ILE B 1 19 ? 74.080 48.684 3.583 1.00 111.34 19 ILE B N 1
ATOM 1005 C CA . ILE B 1 19 ? 73.183 49.801 3.852 1.00 114.69 19 ILE B CA 1
ATOM 1006 C C . ILE B 1 19 ? 73.369 50.849 2.766 1.00 112.47 19 ILE B C 1
ATOM 1007 O O . ILE B 1 19 ? 74.350 51.602 2.780 1.00 104.13 19 ILE B O 1
ATOM 1012 N N . LYS B 1 20 ? 72.437 50.908 1.813 1.00 107.96 20 LYS B N 1
ATOM 1013 C CA . LYS B 1 20 ? 72.577 51.865 0.722 1.00 104.79 20 LYS B CA 1
ATOM 1014 C C . LYS B 1 20 ? 72.221 53.277 1.174 1.00 109.30 20 LYS B C 1
ATOM 1015 O O . LYS B 1 20 ? 72.974 54.223 0.920 1.00 110.01 20 LYS B O 1
ATOM 1021 N N . GLU B 1 21 ? 71.081 53.440 1.843 1.00 100.57 21 GLU B N 1
ATOM 1022 C CA . GLU B 1 21 ? 70.708 54.741 2.378 1.00 113.87 21 GLU B CA 1
ATOM 1023 C C . GLU B 1 21 ? 69.781 54.560 3.570 1.00 108.12 21 GLU B C 1
ATOM 1024 O O . GLU B 1 21 ? 69.027 53.586 3.648 1.00 106.42 21 GLU B O 1
ATOM 1030 N N . ILE B 1 22 ? 69.846 55.515 4.497 1.00 105.12 22 ILE B N 1
ATOM 1031 C CA . ILE B 1 22 ? 69.008 55.524 5.691 1.00 101.76 22 ILE B CA 1
ATOM 1032 C C . ILE B 1 22 ? 68.577 56.957 5.975 1.00 115.63 22 ILE B C 1
ATOM 1033 O O . ILE B 1 22 ? 69.415 57.863 6.041 1.00 119.20 22 ILE B O 1
ATOM 1038 N N . ASP B 1 23 ? 67.271 57.160 6.138 1.00 112.47 23 ASP B N 1
ATOM 1039 C CA . ASP B 1 23 ? 66.695 58.452 6.493 1.00 114.41 23 ASP B CA 1
ATOM 1040 C C . ASP B 1 23 ? 65.922 58.286 7.792 1.00 111.14 23 ASP B C 1
ATOM 1041 O O . ASP B 1 23 ? 64.928 57.554 7.832 1.00 123.15 23 ASP B O 1
ATOM 1046 N N . LEU B 1 24 ? 66.372 58.961 8.849 1.00 104.86 24 LEU B N 1
ATOM 1047 C CA . LEU B 1 24 ? 65.738 58.864 10.157 1.00 114.09 24 LEU B CA 1
ATOM 1048 C C . LEU B 1 24 ? 65.419 60.257 10.682 1.00 97.53 24 LEU B C 1
ATOM 1049 O O . LEU B 1 24 ? 66.173 61.207 10.453 1.00 100.29 24 LEU B O 1
ATOM 1054 N N . PHE B 1 25 ? 64.297 60.369 11.391 1.00 86.21 25 PHE B N 1
ATOM 1055 C CA . PHE B 1 25 ? 63.788 61.644 11.879 1.00 97.39 25 PHE B CA 1
ATOM 1056 C C . PHE B 1 25 ? 63.484 61.532 13.365 1.00 115.84 25 PHE B C 1
ATOM 1057 O O . PHE B 1 25 ? 62.923 60.530 13.818 1.00 119.05 25 PHE B O 1
ATOM 1065 N N . PHE B 1 26 ? 63.855 62.562 14.122 1.00 118.99 26 PHE B N 1
ATOM 1066 C CA . PHE B 1 26 ? 63.699 62.568 15.570 1.00 105.22 26 PHE B CA 1
ATOM 1067 C C . PHE B 1 26 ? 62.578 63.511 15.984 1.00 111.81 26 PHE B C 1
ATOM 1068 O O . PHE B 1 26 ? 62.464 64.627 15.465 1.00 116.57 26 PHE B O 1
ATOM 1076 N N . ASP B 1 27 ? 61.758 63.056 16.928 1.00 110.85 27 ASP B N 1
ATOM 1077 C CA . ASP B 1 27 ? 60.713 63.870 17.531 1.00 112.12 27 ASP B CA 1
ATOM 1078 C C . ASP B 1 27 ? 60.404 63.327 18.922 1.00 132.60 27 ASP B C 1
ATOM 1079 O O . ASP B 1 27 ? 59.782 62.263 19.045 1.00 139.72 27 ASP B O 1
ATOM 1084 N N . PRO B 1 28 ? 60.818 64.018 19.997 1.00 116.00 28 PRO B N 1
ATOM 1085 C CA . PRO B 1 28 ? 61.539 65.298 20.000 1.00 108.96 28 PRO B CA 1
ATOM 1086 C C . PRO B 1 28 ? 62.986 65.184 19.523 1.00 119.55 28 PRO B C 1
ATOM 1087 O O . PRO B 1 28 ? 63.464 64.080 19.259 1.00 124.68 28 PRO B O 1
ATOM 1091 N N . GLU B 1 29 ? 63.666 66.323 19.414 1.00 113.88 29 GLU B N 1
ATOM 1092 C CA . GLU B 1 29 ? 65.047 66.334 18.959 1.00 96.36 29 GLU B CA 1
ATOM 1093 C C . GLU B 1 29 ? 65.951 65.613 19.952 1.00 93.48 29 GLU B C 1
ATOM 1094 O O . GLU B 1 29 ? 65.703 65.601 21.161 1.00 106.21 29 GLU B O 1
ATOM 1100 N N . VAL B 1 30 ? 67.010 65.006 19.426 1.00 112.83 30 VAL B N 1
ATOM 1101 C CA . VAL B 1 30 ? 68.009 64.326 20.242 1.00 113.53 30 VAL B CA 1
ATOM 1102 C C . VAL B 1 30 ? 69.129 65.306 20.558 1.00 108.23 30 VAL B C 1
ATOM 1103 O O . VAL B 1 30 ? 69.677 65.949 19.654 1.00 110.85 30 VAL B O 1
ATOM 1107 N N . GLU B 1 31 ? 69.471 65.423 21.837 1.00 118.60 31 GLU B N 1
ATOM 1108 C CA . GLU B 1 31 ? 70.495 66.355 22.286 1.00 131.06 31 GLU B CA 1
ATOM 1109 C C . GLU B 1 31 ? 71.826 65.630 22.450 1.00 125.63 31 GLU B C 1
ATOM 1110 O O . GLU B 1 31 ? 71.882 64.541 23.033 1.00 121.62 31 GLU B O 1
ATOM 1116 N N . ILE B 1 32 ? 72.889 66.228 21.908 1.00 119.46 32 ILE B N 1
ATOM 1117 C CA . ILE B 1 32 ? 74.249 65.726 22.049 1.00 116.03 32 ILE B CA 1
ATOM 1118 C C . ILE B 1 32 ? 75.167 66.914 22.300 1.00 117.08 32 ILE B C 1
ATOM 1119 O O . ILE B 1 32 ? 74.838 68.060 21.990 1.00 124.14 32 ILE B O 1
ATOM 1124 N N . SER B 1 33 ? 76.332 66.627 22.872 1.00 114.62 33 SER B N 1
ATOM 1125 C CA . SER B 1 33 ? 77.294 67.673 23.174 1.00 116.16 33 SER B CA 1
ATOM 1126 C C . SER B 1 33 ? 78.121 68.014 21.936 1.00 104.58 33 SER B C 1
ATOM 1127 O O . SER B 1 33 ? 78.078 67.326 20.913 1.00 94.96 33 SER B O 1
ATOM 1130 N N . LYS B 1 34 ? 78.882 69.108 22.038 1.00 111.65 34 LYS B N 1
ATOM 1131 C CA . LYS B 1 34 ? 79.781 69.481 20.952 1.00 103.03 34 LYS B CA 1
ATOM 1132 C C . LYS B 1 34 ? 80.857 68.425 20.735 1.00 115.14 34 LYS B C 1
ATOM 1133 O O . LYS B 1 34 ? 81.284 68.195 19.598 1.00 141.77 34 LYS B O 1
ATOM 1139 N N . GLN B 1 35 ? 81.303 67.772 21.811 1.00 112.75 35 GLN B N 1
ATOM 1140 C CA . GLN B 1 35 ? 82.313 66.729 21.677 1.00 106.80 35 GLN B CA 1
ATOM 1141 C C . GLN B 1 35 ? 81.731 65.478 21.032 1.00 104.98 35 GLN B C 1
ATOM 1142 O O . GLN B 1 35 ? 82.404 64.812 20.236 1.00 116.89 35 GLN B O 1
ATOM 1148 N N . GLU B 1 36 ? 80.482 65.141 21.363 1.00 104.72 36 GLU B N 1
ATOM 1149 C CA . GLU B 1 36 ? 79.846 63.975 20.759 1.00 119.57 36 GLU B CA 1
ATOM 1150 C C . GLU B 1 36 ? 79.611 64.186 19.269 1.00 127.10 36 GLU B C 1
ATOM 1151 O O . GLU B 1 36 ? 79.745 63.248 18.473 1.00 129.74 36 GLU B O 1
ATOM 1157 N N . PHE B 1 37 ? 79.264 65.412 18.870 1.00 118.31 37 PHE B N 1
ATOM 1158 C CA . PHE B 1 37 ? 79.057 65.694 17.454 1.00 109.23 37 PHE B CA 1
ATOM 1159 C C . PHE B 1 37 ? 80.381 65.757 16.704 1.00 107.56 37 PHE B C 1
ATOM 1160 O O . PHE B 1 37 ? 80.476 65.297 15.560 1.00 123.18 37 PHE B O 1
ATOM 1168 N N . GLU B 1 38 ? 81.416 66.319 17.332 1.00 117.31 38 GLU B N 1
ATOM 1169 C CA . GLU B 1 38 ? 82.718 66.400 16.679 1.00 125.89 38 GLU B CA 1
ATOM 1170 C C . GLU B 1 38 ? 83.363 65.026 16.554 1.00 123.75 38 GLU B C 1
ATOM 1171 O O . GLU B 1 38 ? 84.028 64.739 15.554 1.00 141.46 38 GLU B O 1
ATOM 1177 N N . ASP B 1 39 ? 83.167 64.160 17.551 1.00 109.81 39 ASP B N 1
ATOM 1178 C CA . ASP B 1 39 ? 83.714 62.809 17.483 1.00 122.69 39 ASP B CA 1
ATOM 1179 C C . ASP B 1 39 ? 83.090 61.987 16.362 1.00 130.01 39 ASP B C 1
ATOM 1180 O O . ASP B 1 39 ? 83.701 61.012 15.912 1.00 130.74 39 ASP B O 1
ATOM 1185 N N . LEU B 1 40 ? 81.894 62.359 15.903 1.00 123.52 40 LEU B N 1
ATOM 1186 C CA . LEU B 1 40 ? 81.267 61.650 14.794 1.00 109.71 40 LEU B CA 1
ATOM 1187 C C . LEU B 1 40 ? 81.865 62.064 13.454 1.00 104.53 40 LEU B C 1
ATOM 1188 O O . LEU B 1 40 ? 82.050 61.223 12.567 1.00 101.33 40 LEU B O 1
ATOM 1193 N N . VAL B 1 41 ? 82.178 63.349 13.293 1.00 113.07 41 VAL B N 1
ATOM 1194 C CA . VAL B 1 41 ? 82.695 63.884 12.040 1.00 102.25 41 VAL B CA 1
ATOM 1195 C C . VAL B 1 41 ? 84.164 64.271 12.151 1.00 115.43 41 VAL B C 1
ATOM 1196 O O . VAL B 1 41 ? 84.685 64.962 11.270 1.00 134.28 41 VAL B O 1
ATOM 1200 N N . LYS B 1 42 ? 84.848 63.843 13.217 1.00 132.32 42 LYS B N 1
ATOM 1201 C CA . LYS B 1 42 ? 86.271 64.140 13.362 1.00 148.93 42 LYS B CA 1
ATOM 1202 C C . LYS B 1 42 ? 87.076 63.605 12.187 1.00 144.60 42 LYS B C 1
ATOM 1203 O O . LYS B 1 42 ? 88.088 64.201 11.801 1.00 148.73 42 LYS B O 1
ATOM 1209 N N . ASN B 1 43 ? 86.641 62.488 11.607 1.00 130.44 43 ASN B N 1
ATOM 1210 C CA . ASN B 1 43 ? 87.347 61.834 10.515 1.00 134.88 43 ASN B CA 1
ATOM 1211 C C . ASN B 1 43 ? 86.608 61.968 9.189 1.00 148.63 43 ASN B C 1
ATOM 1212 O O . ASN B 1 43 ? 86.842 61.179 8.268 1.00 138.46 43 ASN B O 1
ATOM 1217 N N . ALA B 1 44 ? 85.727 62.956 9.074 1.00 138.81 44 ALA B N 1
ATOM 1218 C CA . ALA B 1 44 ? 84.934 63.175 7.875 1.00 113.12 44 ALA B CA 1
ATOM 1219 C C . ALA B 1 44 ? 85.524 64.302 7.036 1.00 114.54 44 ALA B C 1
ATOM 1220 O O . ALA B 1 44 ? 86.400 65.052 7.472 1.00 135.45 44 ALA B O 1
ATOM 1222 N N . ASP B 1 45 ? 85.025 64.408 5.806 1.00 121.79 45 ASP B N 1
ATOM 1223 C CA . ASP B 1 45 ? 85.364 65.514 4.917 1.00 130.55 45 ASP B CA 1
ATOM 1224 C C . ASP B 1 45 ? 84.169 66.451 4.829 1.00 115.86 45 ASP B C 1
ATOM 1225 O O . ASP B 1 45 ? 83.185 66.136 4.141 1.00 110.42 45 ASP B O 1
ATOM 1230 N N . PRO B 1 46 ? 84.191 67.596 5.510 1.00 121.49 46 PRO B N 1
ATOM 1231 C CA . PRO B 1 46 ? 83.043 68.508 5.460 1.00 114.03 46 PRO B CA 1
ATOM 1232 C C . PRO B 1 46 ? 82.814 69.035 4.053 1.00 114.79 46 PRO B C 1
ATOM 1233 O O . PRO B 1 46 ? 83.753 69.248 3.283 1.00 114.10 46 PRO B O 1
ATOM 1237 N N . LEU B 1 47 ? 81.540 69.244 3.721 1.00 106.77 47 LEU B N 1
ATOM 1238 C CA . LEU B 1 47 ? 81.154 69.711 2.394 1.00 95.71 47 LEU B CA 1
ATOM 1239 C C . LEU B 1 47 ? 80.468 71.067 2.438 1.00 108.72 47 LEU B C 1
ATOM 1240 O O . LEU B 1 47 ? 80.952 72.015 1.808 1.00 125.41 47 LEU B O 1
ATOM 1245 N N . GLN B 1 48 ? 79.353 71.200 3.158 1.00 118.01 48 GLN B N 1
ATOM 1246 C CA . GLN B 1 48 ? 78.607 72.449 3.169 1.00 109.42 48 GLN B CA 1
ATOM 1247 C C . GLN B 1 48 ? 77.975 72.676 4.534 1.00 125.39 48 GLN B C 1
ATOM 1248 O O . GLN B 1 48 ? 77.844 71.757 5.347 1.00 130.27 48 GLN B O 1
ATOM 1254 N N . LYS B 1 49 ? 77.584 73.929 4.769 1.00 113.16 49 LYS B N 1
ATOM 1255 C CA . LYS B 1 49 ? 76.742 74.304 5.895 1.00 113.26 49 LYS B CA 1
ATOM 1256 C C . LYS B 1 49 ? 75.723 75.325 5.410 1.00 113.03 49 LYS B C 1
ATOM 1257 O O . LYS B 1 49 ? 76.049 76.204 4.607 1.00 113.98 49 LYS B O 1
ATOM 1263 N N . VAL B 1 50 ? 74.484 75.188 5.875 1.00 127.88 50 VAL B N 1
ATOM 1264 C CA . VAL B 1 50 ? 73.386 76.061 5.473 1.00 112.42 50 VAL B CA 1
ATOM 1265 C C . VAL B 1 50 ? 72.729 76.581 6.744 1.00 126.94 50 VAL B C 1
ATOM 1266 O O . VAL B 1 50 ? 72.123 75.806 7.495 1.00 127.13 50 VAL B O 1
ATOM 1270 N N . VAL B 1 51 ? 72.847 77.883 6.988 1.00 128.01 51 VAL B N 1
ATOM 1271 C CA . VAL B 1 51 ? 72.281 78.506 8.186 1.00 126.00 51 VAL B CA 1
ATOM 1272 C C . VAL B 1 51 ? 70.835 78.863 7.853 1.00 116.69 51 VAL B C 1
ATOM 1273 O O . VAL B 1 51 ? 70.526 79.962 7.392 1.00 107.34 51 VAL B O 1
ATOM 1277 N N . GLY B 1 52 ? 69.935 77.917 8.093 1.00 107.35 52 GLY B N 1
ATOM 1278 C CA . GLY B 1 52 ? 68.526 78.138 7.854 1.00 120.30 52 GLY B CA 1
ATOM 1279 C C . GLY B 1 52 ? 67.930 79.135 8.832 1.00 128.11 52 GLY B C 1
ATOM 1280 O O . GLY B 1 52 ? 68.598 79.696 9.703 1.00 147.38 52 GLY B O 1
ATOM 1281 N N . ASP B 1 53 ? 66.622 79.355 8.673 1.00 137.71 53 ASP B N 1
ATOM 1282 C CA . ASP B 1 53 ? 65.920 80.308 9.528 1.00 153.62 53 ASP B CA 1
ATOM 1283 C C . ASP B 1 53 ? 65.991 79.895 10.992 1.00 138.31 53 ASP B C 1
ATOM 1284 O O . ASP B 1 53 ? 66.242 80.729 11.870 1.00 116.29 53 ASP B O 1
ATOM 1289 N N . ASN B 1 54 ? 65.775 78.610 11.276 1.00 127.50 54 ASN B N 1
ATOM 1290 C CA . ASN B 1 54 ? 65.932 78.093 12.630 1.00 118.09 54 ASN B CA 1
ATOM 1291 C C . ASN B 1 54 ? 66.368 76.634 12.583 1.00 116.86 54 ASN B C 1
ATOM 1292 O O . ASN B 1 54 ? 65.911 75.805 13.377 1.00 120.93 54 ASN B O 1
ATOM 1297 N N . TYR B 1 55 ? 67.262 76.307 11.651 1.00 125.00 55 TYR B N 1
ATOM 1298 C CA . TYR B 1 55 ? 67.766 74.943 11.508 1.00 115.71 55 TYR B CA 1
ATOM 1299 C C . TYR B 1 55 ? 69.062 74.996 10.717 1.00 123.00 55 TYR B C 1
ATOM 1300 O O . TYR B 1 55 ? 69.088 75.535 9.607 1.00 130.03 55 TYR B O 1
ATOM 1309 N N . ILE B 1 56 ? 70.134 74.454 11.286 1.00 113.75 56 ILE B N 1
ATOM 1310 C CA . ILE B 1 56 ? 71.436 74.435 10.627 1.00 119.05 56 ILE B CA 1
ATOM 1311 C C . ILE B 1 56 ? 71.592 73.104 9.905 1.00 131.06 56 ILE B C 1
ATOM 1312 O O . ILE B 1 56 ? 71.506 72.037 10.523 1.00 133.19 56 ILE B O 1
ATOM 1317 N N . THR B 1 57 ? 71.824 73.165 8.598 1.00 115.31 57 THR B N 1
ATOM 1318 C CA . THR B 1 57 ? 71.992 71.981 7.766 1.00 109.37 57 THR B CA 1
ATOM 1319 C C . THR B 1 57 ? 73.458 71.849 7.379 1.00 98.03 57 THR B C 1
ATOM 1320 O O . THR B 1 57 ? 74.039 72.779 6.810 1.00 107.10 57 THR B O 1
ATOM 1324 N N . GLU B 1 58 ? 74.049 70.696 7.683 1.00 113.09 58 GLU B N 1
ATOM 1325 C CA . GLU B 1 58 ? 75.430 70.406 7.330 1.00 120.33 58 GLU B CA 1
ATOM 1326 C C . GLU B 1 58 ? 75.498 69.095 6.560 1.00 117.35 58 GLU B C 1
ATOM 1327 O O . GLU B 1 58 ? 74.664 68.204 6.745 1.00 118.55 58 GLU B O 1
ATOM 1333 N N . THR B 1 59 ? 76.498 68.990 5.687 1.00 110.39 59 THR B N 1
ATOM 1334 C CA . THR B 1 59 ? 76.710 67.803 4.870 1.00 104.82 59 THR B CA 1
ATOM 1335 C C . THR B 1 59 ? 78.167 67.374 4.954 1.00 108.20 59 THR B C 1
ATOM 1336 O O . THR B 1 59 ? 79.075 68.207 4.876 1.00 112.39 59 THR B O 1
ATOM 1340 N N . PHE B 1 60 ? 78.383 66.069 5.105 1.00 94.33 60 PHE B N 1
ATOM 1341 C CA . PHE B 1 60 ? 79.714 65.493 5.207 1.00 84.63 60 PHE B CA 1
ATOM 1342 C C . PHE B 1 60 ? 79.806 64.285 4.285 1.00 101.41 60 PHE B C 1
ATOM 1343 O O . PHE B 1 60 ? 78.799 63.788 3.775 1.00 112.08 60 PHE B O 1
ATOM 1351 N N . GLU B 1 61 ? 81.032 63.811 4.074 1.00 106.80 61 GLU B N 1
ATOM 1352 C CA . GLU B 1 61 ? 81.247 62.609 3.283 1.00 103.95 61 GLU B CA 1
ATOM 1353 C C . GLU B 1 61 ? 82.546 61.945 3.713 1.00 100.11 61 GLU B C 1
ATOM 1354 O O . GLU B 1 61 ? 83.489 62.610 4.151 1.00 108.83 61 GLU B O 1
ATOM 1360 N N . TRP B 1 62 ? 82.574 60.623 3.591 1.00 92.82 62 TRP B N 1
ATOM 1361 C CA . TRP B 1 62 ? 83.770 59.828 3.805 1.00 105.20 62 TRP B CA 1
ATOM 1362 C C . TRP B 1 62 ? 84.099 59.064 2.529 1.00 118.40 62 TRP B C 1
ATOM 1363 O O . TRP B 1 62 ? 83.275 58.951 1.618 1.00 127.91 62 TRP B O 1
ATOM 1374 N N . TRP B 1 63 ? 85.312 58.527 2.478 1.00 113.24 63 TRP B N 1
ATOM 1375 C CA . TRP B 1 63 ? 85.755 57.692 1.372 1.00 111.33 63 TRP B CA 1
ATOM 1376 C C . TRP B 1 63 ? 85.921 56.256 1.855 1.00 118.14 63 TRP B C 1
ATOM 1377 O O . TRP B 1 63 ? 86.408 56.018 2.965 1.00 103.09 63 TRP B O 1
ATOM 1388 N N . GLU B 1 64 ? 85.507 55.300 1.022 1.00 132.62 64 GLU B N 1
ATOM 1389 C CA . GLU B 1 64 ? 85.519 53.887 1.387 1.00 119.10 64 GLU B CA 1
ATOM 1390 C C . GLU B 1 64 ? 86.206 53.077 0.296 1.00 142.92 64 GLU B C 1
ATOM 1391 O O . GLU B 1 64 ? 85.752 53.068 -0.853 1.00 143.02 64 GLU B O 1
ATOM 1397 N N . PHE B 1 65 ? 87.290 52.393 0.673 1.00 144.43 65 PHE B N 1
ATOM 1398 C CA . PHE B 1 65 ? 88.092 51.472 -0.138 1.00 153.66 65 PHE B CA 1
ATOM 1399 C C . PHE B 1 65 ? 88.278 51.836 -1.611 1.00 154.98 65 PHE B C 1
ATOM 1400 O O . PHE B 1 65 ? 89.413 51.854 -2.097 1.00 165.93 65 PHE B O 1
ATOM 1408 N N . GLU B 1 66 ? 87.198 52.096 -2.344 1.00 117.59 66 GLU B N 1
ATOM 1409 C CA . GLU B 1 66 ? 87.324 52.274 -3.786 1.00 115.78 66 GLU B CA 1
ATOM 1410 C C . GLU B 1 66 ? 86.700 53.580 -4.258 1.00 123.47 66 GLU B C 1
ATOM 1411 O O . GLU B 1 66 ? 86.959 54.644 -3.687 1.00 141.80 66 GLU B O 1
ATOM 1417 N N . ASN B 1 67 ? 85.888 53.508 -5.312 1.00 111.73 67 ASN B N 1
ATOM 1418 C CA . ASN B 1 67 ? 85.181 54.664 -5.844 1.00 120.12 67 ASN B CA 1
ATOM 1419 C C . ASN B 1 67 ? 83.878 54.947 -5.105 1.00 129.98 67 ASN B C 1
ATOM 1420 O O . ASN B 1 67 ? 83.030 55.686 -5.620 1.00 120.30 67 ASN B O 1
ATOM 1425 N N . GLN B 1 68 ? 83.708 54.382 -3.913 1.00 143.55 68 GLN B N 1
ATOM 1426 C CA . GLN B 1 68 ? 82.466 54.464 -3.157 1.00 140.21 68 GLN B CA 1
ATOM 1427 C C . GLN B 1 68 ? 8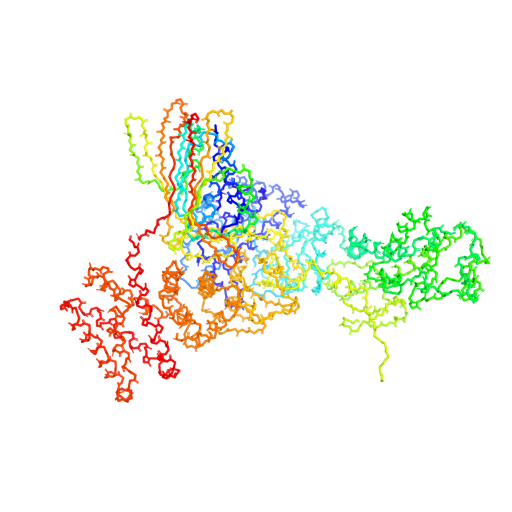2.633 55.423 -1.987 1.00 117.27 68 GLN B C 1
ATOM 1428 O O . GLN B 1 68 ? 83.592 55.310 -1.216 1.00 111.47 68 GLN B O 1
ATOM 1434 N N . TYR B 1 69 ? 81.698 56.361 -1.858 1.00 109.47 69 TYR B N 1
ATOM 1435 C CA . TYR B 1 69 ? 81.696 57.333 -0.777 1.00 96.72 69 TYR B CA 1
ATOM 1436 C C . TYR B 1 69 ? 80.441 57.163 0.069 1.00 114.02 69 TYR B C 1
ATOM 1437 O O . TYR B 1 69 ? 79.415 56.666 -0.406 1.00 103.66 69 TYR B O 1
ATOM 1446 N N . LEU B 1 70 ? 80.531 57.583 1.328 1.00 123.14 70 LEU B N 1
ATOM 1447 C CA . LEU B 1 70 ? 79.410 57.554 2.260 1.00 109.84 70 LEU B CA 1
ATOM 1448 C C . LEU B 1 70 ? 79.013 58.985 2.593 1.00 109.59 70 LEU B C 1
ATOM 1449 O O . LEU B 1 70 ? 79.788 59.719 3.215 1.00 93.35 70 LEU B O 1
ATOM 1454 N N . GLU B 1 71 ? 77.809 59.376 2.184 1.00 118.67 71 GLU B N 1
ATOM 1455 C CA . GLU B 1 71 ? 77.321 60.728 2.406 1.00 113.85 71 GLU B CA 1
ATOM 1456 C C . GLU B 1 71 ? 76.573 60.827 3.729 1.00 98.37 71 GLU B C 1
ATOM 1457 O O . GLU B 1 71 ? 75.999 59.851 4.219 1.00 102.90 71 GLU B O 1
ATOM 1463 N N . PHE B 1 72 ? 76.582 62.029 4.302 1.00 94.69 72 PHE B N 1
ATOM 1464 C CA . PHE B 1 72 ? 75.887 62.290 5.555 1.00 96.95 72 PHE B CA 1
ATOM 1465 C C . PHE B 1 72 ? 75.344 63.709 5.542 1.00 105.28 72 PHE B C 1
ATOM 1466 O O . PHE B 1 72 ? 76.062 64.648 5.185 1.00 111.78 72 PHE B O 1
ATOM 1474 N N . GLU B 1 73 ? 74.079 63.855 5.928 1.00 100.31 73 GLU B N 1
ATOM 1475 C CA . GLU B 1 73 ? 73.431 65.152 6.045 1.00 104.52 73 GLU B CA 1
ATOM 1476 C C . GLU B 1 73 ? 72.589 65.164 7.311 1.00 113.60 73 GLU B C 1
ATOM 1477 O O . GLU B 1 73 ? 71.923 64.175 7.627 1.00 117.19 73 GLU B O 1
ATOM 1483 N N . LEU B 1 74 ? 72.621 66.283 8.032 1.00 110.80 74 LEU B N 1
ATOM 1484 C CA . LEU B 1 74 ? 71.826 66.419 9.242 1.00 92.77 74 LEU B CA 1
ATOM 1485 C C . LEU B 1 74 ? 71.377 67.864 9.395 1.00 93.04 74 LEU B C 1
ATOM 1486 O O . LEU B 1 74 ? 72.081 68.797 8.996 1.00 97.54 74 LEU B O 1
ATOM 1491 N N . ASP B 1 75 ? 70.190 68.036 9.969 1.00 104.02 75 ASP B N 1
ATOM 1492 C CA . ASP B 1 75 ? 69.653 69.343 10.318 1.00 103.36 75 ASP B CA 1
ATOM 1493 C C . ASP B 1 75 ? 69.594 69.455 11.834 1.00 115.69 75 ASP B C 1
ATOM 1494 O O . ASP B 1 75 ? 69.129 68.530 12.509 1.00 124.25 75 ASP B O 1
ATOM 1499 N N . TYR B 1 76 ? 70.067 70.579 12.369 1.00 105.38 76 TYR B N 1
ATOM 1500 C CA . TYR B 1 76 ? 70.164 70.734 13.812 1.00 123.28 76 TYR B CA 1
ATOM 1501 C C . TYR B 1 76 ? 70.111 72.208 14.185 1.00 127.81 76 TYR B C 1
ATOM 1502 O O . TYR B 1 76 ? 70.082 73.095 13.328 1.00 120.41 76 TYR B O 1
ATOM 1511 N N . TYR B 1 77 ? 70.100 72.452 15.495 1.00 126.70 77 TYR B N 1
ATOM 1512 C CA . TYR B 1 77 ? 70.244 73.784 16.061 1.00 111.77 77 TYR B CA 1
ATOM 1513 C C . TYR B 1 77 ? 70.900 73.649 17.428 1.00 113.18 77 TYR B C 1
ATOM 1514 O O . TYR B 1 77 ? 70.895 72.575 18.037 1.00 106.98 77 TYR B O 1
ATOM 1523 N N . VAL B 1 78 ? 71.464 74.753 17.908 1.00 111.88 78 VAL B N 1
ATOM 1524 C CA . VAL B 1 78 ? 72.208 74.779 19.162 1.00 107.10 78 VAL B CA 1
ATOM 1525 C C . VAL B 1 78 ? 71.400 75.527 20.213 1.00 123.45 78 VAL B C 1
ATOM 1526 O O . VAL B 1 78 ? 70.739 76.528 19.912 1.00 97.27 78 VAL B O 1
ATOM 1530 N N . LYS B 1 79 ? 71.459 75.034 21.449 1.00 134.29 79 LYS B N 1
ATOM 1531 C CA . LYS B 1 79 ? 70.822 75.689 22.587 1.00 110.93 79 LYS B CA 1
ATOM 1532 C C . LYS B 1 79 ? 71.558 75.269 23.848 1.00 122.67 79 LYS B C 1
ATOM 1533 O O . LYS B 1 79 ? 71.705 74.070 24.105 1.00 132.73 79 LYS B O 1
ATOM 1539 N N . ASP B 1 80 ? 72.021 76.255 24.621 1.00 130.86 80 ASP B N 1
ATOM 1540 C CA . ASP B 1 80 ? 72.754 76.016 25.866 1.00 138.46 80 ASP B CA 1
ATOM 1541 C C . ASP B 1 80 ? 73.966 75.115 25.638 1.00 126.10 80 ASP B C 1
ATOM 1542 O O . ASP B 1 80 ? 74.265 74.228 26.442 1.00 129.07 80 ASP B O 1
ATOM 1547 N N . GLU B 1 81 ? 74.661 75.340 24.524 1.00 122.39 81 GLU B N 1
ATOM 1548 C CA . GLU B 1 81 ? 75.874 74.626 24.130 1.00 127.32 81 GLU B CA 1
ATOM 1549 C C . GLU B 1 81 ? 75.648 73.133 23.907 1.00 125.05 81 GLU B C 1
ATOM 1550 O O . GLU B 1 81 ? 76.618 72.380 23.760 1.00 97.38 81 GLU B O 1
ATOM 1556 N N . LYS B 1 82 ? 74.397 72.686 23.876 1.00 126.83 82 LYS B N 1
ATOM 1557 C CA . LYS B 1 82 ? 74.052 71.347 23.427 1.00 126.37 82 LYS B CA 1
ATOM 1558 C C . LYS B 1 82 ? 73.475 71.416 22.019 1.00 128.40 82 LYS B C 1
ATOM 1559 O O . LYS B 1 82 ? 72.922 72.439 21.603 1.00 111.70 82 LYS B O 1
ATOM 1565 N N . ILE B 1 83 ? 73.617 70.319 21.282 1.00 118.07 83 ILE B N 1
ATOM 1566 C CA . ILE B 1 83 ? 73.201 70.240 19.886 1.00 103.31 83 ILE B CA 1
ATOM 1567 C C . ILE B 1 83 ? 71.946 69.385 19.805 1.00 90.84 83 ILE B C 1
ATOM 1568 O O . ILE B 1 83 ? 71.963 68.206 20.181 1.00 81.67 83 ILE B O 1
ATOM 1573 N N . PHE B 1 84 ? 70.861 69.975 19.312 1.00 103.32 84 PHE B N 1
ATOM 1574 C CA . PHE B 1 84 ? 69.592 69.282 19.124 1.00 123.83 84 PHE B CA 1
ATOM 1575 C C . PHE B 1 84 ? 69.422 68.971 17.642 1.00 118.79 84 PHE B C 1
ATOM 1576 O O . PHE B 1 84 ? 69.357 69.887 16.816 1.00 109.16 84 PHE B O 1
ATOM 1584 N N . VAL B 1 85 ? 69.347 67.684 17.310 1.00 107.79 85 VAL B N 1
ATOM 1585 C CA . VAL B 1 85 ? 69.314 67.223 15.926 1.00 101.08 85 VAL B CA 1
ATOM 1586 C C . VAL B 1 85 ? 67.868 67.005 15.507 1.00 117.56 85 VAL B C 1
ATOM 1587 O O . VAL B 1 85 ? 67.095 66.354 16.222 1.00 122.92 85 VAL B O 1
ATOM 1591 N N . LEU B 1 86 ? 67.502 67.542 14.342 1.00 106.85 86 LEU B N 1
ATOM 1592 C CA . LEU B 1 86 ? 66.158 67.383 13.800 1.00 81.27 86 LEU B CA 1
ATOM 1593 C C . LEU B 1 86 ? 66.008 66.105 12.983 1.00 100.62 86 LEU B C 1
ATOM 1594 O O . LEU B 1 86 ? 65.001 65.402 13.117 1.00 106.33 86 LEU B O 1
ATOM 1599 N N . GLU B 1 87 ? 66.989 65.791 12.138 1.00 109.23 87 GLU B N 1
ATOM 1600 C CA . GLU B 1 87 ? 66.932 64.602 11.298 1.00 97.63 87 GLU B CA 1
ATOM 1601 C C . GLU B 1 87 ? 68.332 64.291 10.788 1.00 94.04 87 GLU B C 1
ATOM 1602 O O . GLU B 1 87 ? 69.208 65.159 10.753 1.00 90.01 87 GLU B O 1
ATOM 1608 N N . MET B 1 88 ? 68.531 63.033 10.395 1.00 89.38 88 MET B N 1
ATOM 1609 C CA . MET B 1 88 ? 69.794 62.576 9.833 1.00 89.88 88 MET B CA 1
ATOM 1610 C C . MET B 1 88 ? 69.536 61.825 8.536 1.00 120.25 88 MET B C 1
ATOM 1611 O O . MET B 1 88 ? 68.492 61.189 8.363 1.00 123.11 88 MET B O 1
ATOM 1616 N N . HIS B 1 89 ? 70.507 61.899 7.627 1.00 122.86 89 HIS B N 1
ATOM 1617 C CA . HIS B 1 89 ? 70.418 61.235 6.333 1.00 99.66 89 HIS B CA 1
ATOM 1618 C C . HIS B 1 89 ? 71.763 60.620 5.981 1.00 105.04 89 HIS B C 1
ATOM 1619 O O . HIS B 1 89 ? 72.803 61.270 6.120 1.00 103.26 89 HIS B O 1
ATOM 1626 N N . PHE B 1 90 ? 71.735 59.369 5.528 1.00 107.31 90 PHE B N 1
ATOM 1627 C CA . PHE B 1 90 ? 72.915 58.673 5.034 1.00 102.48 90 PHE B CA 1
ATOM 1628 C C . PHE B 1 90 ? 72.595 58.051 3.685 1.00 104.60 90 PHE B C 1
ATOM 1629 O O . PHE B 1 90 ? 71.473 57.593 3.457 1.00 109.66 90 PHE B O 1
ATOM 1637 N N . TRP B 1 91 ? 73.582 58.049 2.791 1.00 107.32 91 TRP B N 1
ATOM 1638 C CA . TRP B 1 91 ? 73.472 57.321 1.535 1.00 99.96 91 TRP B CA 1
ATOM 1639 C C . TRP B 1 91 ? 74.864 57.163 0.943 1.00 100.05 91 TRP B C 1
ATOM 1640 O O . TRP B 1 91 ? 75.745 57.997 1.166 1.00 104.50 91 TRP B O 1
ATOM 1651 N N . ARG B 1 92 ? 75.052 56.081 0.194 1.00 95.10 92 ARG B N 1
ATOM 1652 C CA . ARG B 1 92 ? 76.338 55.749 -0.401 1.00 98.08 92 ARG B CA 1
ATOM 1653 C C . ARG B 1 92 ? 76.314 56.053 -1.892 1.00 123.24 92 ARG B C 1
ATOM 1654 O O . ARG B 1 92 ? 75.362 55.690 -2.592 1.00 122.31 92 ARG B O 1
ATOM 1662 N N . LYS B 1 93 ? 77.365 56.715 -2.371 1.00 122.67 93 LYS B N 1
ATOM 1663 C CA . LYS B 1 93 ? 77.462 57.170 -3.749 1.00 108.38 93 LYS B CA 1
ATOM 1664 C C . LYS B 1 93 ? 78.771 56.687 -4.358 1.00 122.53 93 LYS B C 1
ATOM 1665 O O . LYS B 1 93 ? 79.811 56.682 -3.692 1.00 131.01 93 LYS B O 1
ATOM 1671 N N . ILE B 1 94 ? 78.712 56.273 -5.622 1.00 132.68 94 ILE B N 1
ATOM 1672 C CA . ILE B 1 94 ? 79.881 55.823 -6.370 1.00 119.04 94 ILE B CA 1
ATOM 1673 C C . ILE B 1 94 ? 80.097 56.785 -7.530 1.00 128.00 94 ILE B C 1
ATOM 1674 O O . ILE B 1 94 ? 79.198 56.974 -8.361 1.00 119.64 94 ILE B O 1
ATOM 1679 N N . ARG B 1 95 ? 81.282 57.387 -7.586 1.00 130.32 95 ARG B N 1
ATOM 1680 C CA . ARG B 1 95 ? 81.651 58.298 -8.663 1.00 156.11 95 ARG B CA 1
ATOM 1681 C C . ARG B 1 95 ? 83.150 58.552 -8.580 1.00 150.07 95 ARG B C 1
ATOM 1682 O O . ARG B 1 95 ? 83.769 58.365 -7.528 1.00 150.04 95 ARG B O 1
ATOM 1690 N N . LYS B 1 96 ? 83.724 58.970 -9.706 1.00 173.27 96 LYS B N 1
ATOM 1691 C CA . LYS B 1 96 ? 85.148 59.284 -9.788 1.00 187.13 96 LYS B CA 1
ATOM 1692 C C . LYS B 1 96 ? 85.551 60.350 -8.773 1.00 188.43 96 LYS B C 1
ATOM 1693 O O . LYS B 1 96 ? 84.772 61.251 -8.461 1.00 178.27 96 LYS B O 1
ATOM 1707 N N . ARG C 2 2 ? 61.318 47.294 25.304 1.00 146.94 2 ARG C N 1
ATOM 1708 C CA . ARG C 2 2 ? 62.606 46.651 25.094 1.00 140.07 2 ARG C CA 1
ATOM 1709 C C . ARG C 2 2 ? 62.445 45.353 24.309 1.00 134.01 2 ARG C C 1
ATOM 1710 O O . ARG C 2 2 ? 61.342 44.824 24.141 1.00 130.77 2 ARG C O 1
ATOM 1718 N N . ASN C 2 3 ? 63.574 44.847 23.818 1.00 137.71 3 ASN C N 1
ATOM 1719 C CA . ASN C 2 3 ? 63.586 43.584 23.092 1.00 152.07 3 ASN C CA 1
ATOM 1720 C C . ASN C 2 3 ? 63.054 42.473 23.986 1.00 150.41 3 ASN C C 1
ATOM 1721 O O . ASN C 2 3 ? 63.612 42.200 25.054 1.00 152.22 3 ASN C O 1
ATOM 1726 N N . LEU C 2 4 ? 61.968 41.832 23.547 1.00 151.31 4 LEU C N 1
ATOM 1727 C CA . LEU C 2 4 ? 61.317 40.808 24.354 1.00 138.47 4 LEU C CA 1
ATOM 1728 C C . LEU C 2 4 ? 62.196 39.581 24.569 1.00 139.94 4 LEU C C 1
ATOM 1729 O O . LEU C 2 4 ? 61.826 38.704 25.358 1.00 129.45 4 LEU C O 1
ATOM 1734 N N . LYS C 2 5 ? 63.340 39.500 23.892 1.00 156.28 5 LYS C N 1
ATOM 1735 C CA . LYS C 2 5 ? 64.323 38.447 24.109 1.00 152.94 5 LYS C CA 1
ATOM 1736 C C . LYS C 2 5 ? 65.431 38.863 25.065 1.00 129.13 5 LYS C C 1
ATOM 1737 O O . LYS C 2 5 ? 65.946 38.020 25.806 1.00 136.44 5 LYS C O 1
ATOM 1743 N N . ARG C 2 6 ? 65.803 40.144 25.069 1.00 129.96 6 ARG C N 1
ATOM 1744 C CA . ARG C 2 6 ? 66.930 40.612 25.866 1.00 153.74 6 ARG C CA 1
ATOM 1745 C C . ARG C 2 6 ? 66.575 40.793 27.337 1.00 153.09 6 ARG C C 1
ATOM 1746 O O . ARG C 2 6 ? 67.476 40.805 28.184 1.00 144.72 6 ARG C O 1
ATOM 1754 N N . ILE C 2 7 ? 65.286 40.927 27.663 1.00 154.63 7 ILE C N 1
ATOM 1755 C CA . ILE C 2 7 ? 64.879 40.980 29.063 1.00 146.45 7 ILE C CA 1
ATOM 1756 C C . ILE C 2 7 ? 65.084 39.629 29.740 1.00 134.80 7 ILE C C 1
ATOM 1757 O O . ILE C 2 7 ? 65.372 39.572 30.942 1.00 146.64 7 ILE C O 1
ATOM 1762 N N . VAL C 2 8 ? 64.968 38.533 28.982 1.00 133.89 8 VAL C N 1
ATOM 1763 C CA . VAL C 2 8 ? 65.117 37.187 29.534 1.00 127.16 8 VAL C CA 1
ATOM 1764 C C . VAL C 2 8 ? 66.563 36.843 29.877 1.00 132.25 8 VAL C C 1
ATOM 1765 O O . VAL C 2 8 ? 66.816 35.764 30.429 1.00 147.36 8 VAL C O 1
ATOM 1777 N N . GLY C 2 10 ? 70.017 36.468 31.827 1.00 147.67 10 GLY C N 1
ATOM 1778 C CA . GLY C 2 10 ? 70.239 36.262 33.244 1.00 149.34 10 GLY C CA 1
ATOM 1779 C C . GLY C 2 10 ? 68.994 35.736 33.924 1.00 142.16 10 GLY C C 1
ATOM 1780 O O . GLY C 2 10 ? 68.565 36.260 34.957 1.00 126.12 10 GLY C O 1
ATOM 1781 N N . GLU C 2 11 ? 68.416 34.683 33.354 1.00 149.24 11 GLU C N 1
ATOM 1782 C CA . GLU C 2 11 ? 67.101 34.196 33.761 1.00 142.62 11 GLU C CA 1
ATOM 1783 C C . GLU C 2 11 ? 67.231 33.373 35.034 1.00 141.43 11 GLU C C 1
ATOM 1784 O O . GLU C 2 11 ? 67.416 32.155 35.002 1.00 149.51 11 GLU C O 1
ATOM 1790 N N . ASN C 2 12 ? 67.139 34.051 36.173 1.00 141.53 12 ASN C N 1
ATOM 1791 C CA . ASN C 2 12 ? 66.885 33.353 37.423 1.00 142.90 12 ASN C CA 1
ATOM 1792 C C . ASN C 2 12 ? 65.458 32.823 37.406 1.00 134.09 12 ASN C C 1
ATOM 1793 O O . ASN C 2 12 ? 64.533 33.511 36.966 1.00 134.82 12 ASN C O 1
ATOM 1798 N N . LYS C 2 13 ? 65.282 31.584 37.875 1.00 138.38 13 LYS C N 1
ATOM 1799 C CA . LYS C 2 13 ? 63.983 30.928 37.757 1.00 123.81 13 LYS C CA 1
ATOM 1800 C C . LYS C 2 13 ? 62.883 31.711 38.463 1.00 107.96 13 LYS C C 1
ATOM 1801 O O . LYS C 2 13 ? 61.719 31.651 38.051 1.00 101.01 13 LYS C O 1
ATOM 1807 N N . LEU C 2 14 ? 63.227 32.455 39.517 1.00 114.97 14 LEU C N 1
ATOM 1808 C CA . LEU C 2 14 ? 62.232 33.286 40.187 1.00 110.96 14 LEU C CA 1
ATOM 1809 C C . LEU C 2 14 ? 61.856 34.498 39.343 1.00 111.47 14 LEU C C 1
ATOM 1810 O O . LEU C 2 14 ? 60.706 34.951 39.387 1.00 97.10 14 LEU C O 1
ATOM 1815 N N . ILE C 2 15 ? 62.810 35.031 38.575 1.00 116.65 15 ILE C N 1
ATOM 1816 C CA . ILE C 2 15 ? 62.564 36.242 37.794 1.00 85.91 15 ILE C CA 1
ATOM 1817 C C . ILE C 2 15 ? 61.464 36.001 36.767 1.00 98.00 15 ILE C C 1
ATOM 1818 O O . ILE C 2 15 ? 60.544 36.813 36.614 1.00 95.85 15 ILE C O 1
ATOM 1823 N N . GLY C 2 16 ? 61.544 34.880 36.046 1.00 99.10 16 GLY C N 1
ATOM 1824 C CA . GLY C 2 16 ? 60.520 34.566 35.065 1.00 110.22 16 GLY C CA 1
ATOM 1825 C C . GLY C 2 16 ? 59.152 34.356 35.679 1.00 108.70 16 GLY C C 1
ATOM 1826 O O . GLY C 2 16 ? 58.131 34.632 35.042 1.00 104.50 16 GLY C O 1
ATOM 1827 N N . LEU C 2 17 ? 59.108 33.868 36.921 1.00 114.35 17 LEU C N 1
ATOM 1828 C CA . LEU C 2 17 ? 57.831 33.691 37.603 1.00 111.75 17 LEU C CA 1
ATOM 1829 C C . LEU C 2 17 ? 57.193 35.033 37.936 1.00 101.29 17 LEU C C 1
ATOM 1830 O O . LEU C 2 17 ? 55.984 35.216 37.745 1.00 106.83 17 LEU C O 1
ATOM 1835 N N . VAL C 2 18 ? 57.988 35.984 38.432 1.00 105.07 18 VAL C N 1
ATOM 1836 C CA . VAL C 2 18 ? 57.460 37.314 38.716 1.00 118.79 18 VAL C CA 1
ATOM 1837 C C . VAL C 2 18 ? 57.112 38.035 37.420 1.00 116.99 18 VAL C C 1
ATOM 1838 O O . VAL C 2 18 ? 56.114 38.764 37.347 1.00 119.90 18 VAL C O 1
ATOM 1842 N N . ARG C 2 19 ? 57.920 37.837 36.373 1.00 107.69 19 ARG C N 1
ATOM 1843 C CA . ARG C 2 19 ? 57.606 38.423 35.074 1.00 113.48 19 ARG C CA 1
ATOM 1844 C C . ARG C 2 19 ? 56.274 37.910 34.545 1.00 115.98 19 ARG C C 1
ATOM 1845 O O . ARG C 2 19 ? 55.452 38.689 34.049 1.00 104.56 19 ARG C O 1
ATOM 1853 N N . THR C 2 20 ? 56.039 36.600 34.650 1.00 109.49 20 THR C N 1
ATOM 1854 C CA . THR C 2 20 ? 54.820 36.018 34.100 1.00 100.52 20 THR C CA 1
ATOM 1855 C C . THR C 2 20 ? 53.588 36.468 34.876 1.00 110.04 20 THR C C 1
ATOM 1856 O O . THR C 2 20 ? 52.549 36.775 34.278 1.00 121.45 20 THR C O 1
ATOM 1860 N N . ALA C 2 21 ? 53.684 36.520 36.207 1.00 110.65 21 ALA C N 1
ATOM 1861 C CA . ALA C 2 21 ? 52.544 36.943 37.013 1.00 108.48 21 ALA C CA 1
ATOM 1862 C C . ALA C 2 21 ? 52.183 38.398 36.743 1.00 115.46 21 ALA C C 1
ATOM 1863 O O . ALA C 2 21 ? 51.000 38.736 36.613 1.00 120.14 21 ALA C O 1
ATOM 1865 N N . LEU C 2 22 ? 53.186 39.276 36.655 1.00 111.03 22 LEU C N 1
ATOM 1866 C CA . LEU C 2 22 ? 52.910 40.679 36.365 1.00 108.96 22 LEU C CA 1
ATOM 1867 C C . LEU C 2 22 ? 52.431 40.871 34.932 1.00 111.35 22 LEU C C 1
ATOM 1868 O O . LEU C 2 22 ? 51.621 41.766 34.666 1.00 118.46 22 LEU C O 1
ATOM 1873 N N . ASP C 2 23 ? 52.918 40.047 34.000 1.00 109.33 23 ASP C N 1
ATOM 1874 C CA . ASP C 2 23 ? 52.438 40.096 32.625 1.00 106.59 23 ASP C CA 1
ATOM 1875 C C . ASP C 2 23 ? 50.985 39.651 32.508 1.00 95.59 23 ASP C C 1
ATOM 1876 O O . ASP C 2 23 ? 50.319 39.996 31.527 1.00 105.39 23 ASP C O 1
ATOM 1881 N N . SER C 2 24 ? 50.481 38.904 33.489 1.00 117.28 24 SER C N 1
ATOM 1882 C CA . SER C 2 24 ? 49.124 38.375 33.440 1.00 122.12 24 SER C CA 1
ATOM 1883 C C . SER C 2 24 ? 48.089 39.357 33.977 1.00 131.57 24 SER C C 1
ATOM 1884 O O . SER C 2 24 ? 46.978 39.435 33.441 1.00 143.93 24 SER C O 1
ATOM 1887 N N . ILE C 2 25 ? 48.425 40.104 35.021 1.00 111.67 25 ILE C N 1
ATOM 1888 C CA . ILE C 2 25 ? 47.481 41.017 35.653 1.00 108.59 25 ILE C CA 1
ATOM 1889 C C . ILE C 2 25 ? 47.528 42.367 34.951 1.00 107.23 25 ILE C C 1
ATOM 1890 O O . ILE C 2 25 ? 48.570 42.807 34.454 1.00 108.10 25 ILE C O 1
ATOM 1895 N N . THR C 2 26 ? 46.374 43.027 34.907 1.00 113.73 26 THR C N 1
ATOM 1896 C CA . THR C 2 26 ? 46.275 44.360 34.330 1.00 98.69 26 THR C CA 1
ATOM 1897 C C . THR C 2 26 ? 46.959 45.379 35.239 1.00 105.28 26 THR C C 1
ATOM 1898 O O . THR C 2 26 ? 46.987 45.228 36.464 1.00 115.80 26 THR C O 1
ATOM 1902 N N . LEU C 2 27 ? 47.547 46.409 34.623 1.00 104.44 27 LEU C N 1
ATOM 1903 C CA . LEU C 2 27 ? 48.236 47.446 35.385 1.00 98.58 27 LEU C CA 1
ATOM 1904 C C . LEU C 2 27 ? 47.318 48.049 36.443 1.00 97.52 27 LEU C C 1
ATOM 1905 O O . LEU C 2 27 ? 47.608 47.998 37.643 1.00 116.21 27 LEU C O 1
ATOM 1910 N N . GLY C 2 28 ? 46.192 48.619 36.013 1.00 95.98 28 GLY C N 1
ATOM 1911 C CA . GLY C 2 28 ? 45.208 49.133 36.949 1.00 110.66 28 GLY C CA 1
ATOM 1912 C C . GLY C 2 28 ? 44.595 48.089 37.860 1.00 112.35 28 GLY C C 1
ATOM 1913 O O . GLY C 2 28 ? 43.817 48.439 38.752 1.00 141.60 28 GLY C O 1
ATOM 1914 N N . GLN C 2 29 ? 44.921 46.811 37.654 1.00 100.86 29 GLN C N 1
ATOM 1915 C CA . GLN C 2 29 ? 44.380 45.729 38.469 1.00 112.85 29 GLN C CA 1
ATOM 1916 C C . GLN C 2 29 ? 45.301 45.354 39.622 1.00 106.73 29 GLN C C 1
ATOM 1917 O O . GLN C 2 29 ? 44.819 44.933 40.681 1.00 110.65 29 GLN C O 1
ATOM 1923 N N . GLY C 2 30 ? 46.612 45.503 39.443 1.00 96.21 30 GLY C N 1
ATOM 1924 C CA . GLY C 2 30 ? 47.571 45.218 40.493 1.00 84.39 30 GLY C CA 1
ATOM 1925 C C . GLY C 2 30 ? 47.914 46.439 41.324 1.00 97.95 30 GLY C C 1
ATOM 1926 O O . GLY C 2 30 ? 48.327 46.322 42.482 1.00 110.01 30 GLY C O 1
ATOM 1927 N N . VAL C 2 31 ? 47.743 47.625 40.734 1.00 88.16 31 VAL C N 1
ATOM 1928 C CA . VAL C 2 31 ? 47.959 48.868 41.465 1.00 90.55 31 VAL C CA 1
ATOM 1929 C C . VAL C 2 31 ? 46.879 49.089 42.520 1.00 103.91 31 VAL C C 1
ATOM 1930 O O . VAL C 2 31 ? 47.119 49.787 43.514 1.00 111.26 31 VAL C O 1
ATOM 1934 N N . ASN C 2 32 ? 45.710 48.469 42.347 1.00 103.39 32 ASN C N 1
ATOM 1935 C CA . ASN C 2 32 ? 44.567 48.700 43.224 1.00 109.15 32 ASN C CA 1
ATOM 1936 C C . ASN C 2 32 ? 44.933 48.507 44.691 1.00 111.76 32 ASN C C 1
ATOM 1937 O O . ASN C 2 32 ? 45.690 47.601 45.049 1.00 93.05 32 ASN C O 1
ATOM 1942 N N . GLU C 2 33 ? 44.390 49.380 45.536 1.00 122.11 33 GLU C N 1
ATOM 1943 C CA . GLU C 2 33 ? 44.608 49.279 46.971 1.00 107.21 33 GLU C CA 1
ATOM 1944 C C . GLU C 2 33 ? 43.947 48.018 47.517 1.00 117.18 33 GLU C C 1
ATOM 1945 O O . GLU C 2 33 ? 42.817 47.681 47.151 1.00 115.39 33 GLU C O 1
ATOM 1951 N N . ALA C 2 34 ? 44.661 47.321 48.401 1.00 123.96 34 ALA C N 1
ATOM 1952 C CA . ALA C 2 34 ? 44.229 46.002 48.880 1.00 106.12 34 ALA C CA 1
ATOM 1953 C C . ALA C 2 34 ? 43.209 46.113 50.012 1.00 148.28 34 ALA C C 1
ATOM 1954 O O . ALA C 2 34 ? 42.036 45.777 49.836 1.00 155.19 34 ALA C O 1
ATOM 1956 N N . LYS C 2 35 ? 43.650 46.576 51.183 1.00 148.72 35 LYS C N 1
ATOM 1957 C CA . LYS C 2 35 ? 42.801 46.620 52.365 1.00 179.29 35 LYS C CA 1
ATOM 1958 C C . LYS C 2 35 ? 42.900 47.991 53.024 1.00 179.68 35 LYS C C 1
ATOM 1959 O O . LYS C 2 35 ? 43.813 48.775 52.752 1.00 180.34 35 LYS C O 1
ATOM 1965 N N . ILE C 2 36 ? 41.937 48.264 53.908 1.00 166.36 36 ILE C N 1
ATOM 1966 C CA . ILE C 2 36 ? 41.805 49.580 54.524 1.00 158.04 36 ILE C CA 1
ATOM 1967 C C . ILE C 2 36 ? 42.791 49.808 55.662 1.00 143.15 36 ILE C C 1
ATOM 1968 O O . ILE C 2 36 ? 43.030 50.962 56.040 1.00 154.50 36 ILE C O 1
ATOM 1973 N N . LYS C 2 37 ? 43.374 48.747 56.220 1.00 137.81 37 LYS C N 1
ATOM 1974 C CA . LYS C 2 37 ? 44.164 48.892 57.439 1.00 148.70 37 LYS C CA 1
ATOM 1975 C C . LYS C 2 37 ? 45.537 49.501 57.172 1.00 146.84 37 LYS C C 1
ATOM 1976 O O . LYS C 2 37 ? 46.032 50.294 57.981 1.00 131.26 37 LYS C O 1
ATOM 1982 N N . SER C 2 38 ? 46.162 49.155 56.052 1.00 152.24 38 SER C N 1
ATOM 1983 C CA . SER C 2 38 ? 47.527 49.577 55.779 1.00 146.43 38 SER C CA 1
ATOM 1984 C C . SER C 2 38 ? 47.686 49.781 54.286 1.00 148.19 38 SER C C 1
ATOM 1985 O O . SER C 2 38 ? 46.908 49.231 53.491 1.00 161.53 38 SER C O 1
ATOM 1988 N N . PRO C 2 39 ? 48.679 50.572 53.853 1.00 137.19 39 PRO C N 1
ATOM 1989 C CA . PRO C 2 39 ? 48.884 50.788 52.417 1.00 124.72 39 PRO C CA 1
ATOM 1990 C C . PRO C 2 39 ? 49.470 49.561 51.738 1.00 139.58 39 PRO C C 1
ATOM 1991 O O . PRO C 2 39 ? 50.664 49.272 51.873 1.00 128.52 39 PRO C O 1
ATOM 1995 N N . GLN C 2 40 ? 48.629 48.825 51.014 1.00 134.81 40 GLN C N 1
ATOM 1996 C CA . GLN C 2 40 ? 49.051 47.633 50.293 1.00 116.18 40 GLN C CA 1
ATOM 1997 C C . GLN C 2 40 ? 48.409 47.628 48.915 1.00 111.38 40 GLN C C 1
ATOM 1998 O O . GLN C 2 40 ? 47.245 48.009 48.764 1.00 117.66 40 GLN C O 1
ATOM 2004 N N . SER C 2 41 ? 49.171 47.194 47.916 1.00 114.02 41 SER C N 1
ATOM 2005 C CA . SER C 2 41 ? 48.676 47.061 46.555 1.00 111.99 41 SER C CA 1
ATOM 2006 C C . SER C 2 41 ? 48.477 45.590 46.218 1.00 119.14 41 SER C C 1
ATOM 2007 O O . SER C 2 41 ? 49.131 44.711 46.787 1.00 127.20 41 SER C O 1
ATOM 2010 N N . TYR C 2 42 ? 47.557 45.330 45.284 1.00 104.95 42 TYR C N 1
ATOM 2011 C CA . TYR C 2 42 ? 47.314 43.959 44.847 1.00 90.16 42 TYR C CA 1
ATOM 2012 C C . TYR C 2 42 ? 48.573 43.333 44.264 1.00 104.43 42 TYR C C 1
ATOM 2013 O O . TYR C 2 42 ? 48.818 42.134 44.441 1.00 106.81 42 TYR C O 1
ATOM 2022 N N . ALA C 2 43 ? 49.386 44.128 43.566 1.00 109.45 43 ALA C N 1
ATOM 2023 C CA . ALA C 2 43 ? 50.606 43.595 42.971 1.00 89.56 43 ALA C CA 1
ATOM 2024 C C . ALA C 2 43 ? 51.631 43.231 44.038 1.00 102.62 43 ALA C C 1
ATOM 2025 O O . ALA C 2 43 ? 52.285 42.187 43.946 1.00 99.61 43 ALA C O 1
ATOM 2027 N N . PHE C 2 44 ? 51.780 44.075 45.062 1.00 101.48 44 PHE C N 1
ATOM 2028 C CA . PHE C 2 44 ? 52.791 43.821 46.084 1.00 90.96 44 PHE C CA 1
ATOM 2029 C C . PHE C 2 44 ? 52.428 42.618 46.945 1.00 114.87 44 PHE C C 1
ATOM 2030 O O . PHE C 2 44 ? 53.286 41.776 47.236 1.00 125.47 44 PHE C O 1
ATOM 2038 N N . HIS C 2 45 ? 51.165 42.517 47.363 1.00 112.13 45 HIS C N 1
ATOM 2039 C CA . HIS C 2 45 ? 50.779 41.459 48.291 1.00 106.43 45 HIS C CA 1
ATOM 2040 C C . HIS C 2 45 ? 50.787 40.095 47.609 1.00 104.07 45 HIS C C 1
ATOM 2041 O O . HIS C 2 45 ? 51.312 39.120 48.159 1.00 102.63 45 HIS C O 1
ATOM 2048 N N . THR C 2 46 ? 50.220 40.009 46.404 1.00 100.18 46 THR C N 1
ATOM 2049 C CA . THR C 2 46 ? 50.095 38.715 45.739 1.00 102.94 46 THR C CA 1
ATOM 2050 C C . THR C 2 46 ? 51.451 38.178 45.294 1.00 116.42 46 THR C C 1
ATOM 2051 O O . THR C 2 46 ? 51.699 36.969 45.372 1.00 124.20 46 THR C O 1
ATOM 2055 N N . ILE C 2 47 ? 52.338 39.054 44.818 1.00 111.53 47 ILE C N 1
ATOM 2056 C CA . ILE C 2 47 ? 53.677 38.612 44.438 1.00 105.50 47 ILE C CA 1
ATOM 2057 C C . ILE C 2 47 ? 54.459 38.169 45.669 1.00 105.11 47 ILE C C 1
ATOM 2058 O O . ILE C 2 47 ? 55.226 37.199 45.620 1.00 102.21 47 ILE C O 1
ATOM 2063 N N . SER C 2 48 ? 54.263 38.857 46.796 1.00 102.13 48 SER C N 1
ATOM 2064 C CA . SER C 2 48 ? 54.966 38.489 48.021 1.00 107.55 48 SER C CA 1
ATOM 2065 C C . SER C 2 48 ? 54.506 37.133 48.541 1.00 103.81 48 SER C C 1
ATOM 2066 O O . SER C 2 48 ? 55.323 36.338 49.021 1.00 95.45 48 SER C O 1
ATOM 2069 N N . VAL C 2 49 ? 53.202 36.852 48.460 1.00 105.16 49 VAL C N 1
ATOM 2070 C CA . VAL C 2 49 ? 52.693 35.558 48.908 1.00 89.42 49 VAL C CA 1
ATOM 2071 C C . VAL C 2 49 ? 53.285 34.434 48.067 1.00 114.10 49 VAL C C 1
ATOM 2072 O O . VAL C 2 49 ? 53.701 33.396 48.595 1.00 112.17 49 VAL C O 1
ATOM 2076 N N . GLY C 2 50 ? 53.344 34.627 46.748 1.00 106.74 50 GLY C N 1
ATOM 2077 C CA . GLY C 2 50 ? 53.932 33.616 45.890 1.00 97.87 50 GLY C CA 1
ATOM 2078 C C . GLY C 2 50 ? 55.426 33.465 46.085 1.00 108.12 50 GLY C C 1
ATOM 2079 O O . GLY C 2 50 ? 55.960 32.358 45.969 1.00 118.67 50 GLY C O 1
ATOM 2080 N N . THR C 2 51 ? 56.120 34.565 46.386 1.00 105.58 51 THR C N 1
ATOM 2081 C CA . THR C 2 51 ? 57.563 34.496 46.591 1.00 106.01 51 THR C CA 1
ATOM 2082 C C . THR C 2 51 ? 57.898 33.737 47.869 1.00 106.84 51 THR C C 1
ATOM 2083 O O . THR C 2 51 ? 58.785 32.876 47.877 1.00 103.89 51 THR C O 1
ATOM 2087 N N . ILE C 2 52 ? 57.194 34.040 48.963 1.00 92.76 52 ILE C N 1
ATOM 2088 C CA . ILE C 2 52 ? 57.438 33.335 50.217 1.00 106.59 52 ILE C CA 1
ATOM 2089 C C . ILE C 2 52 ? 57.037 31.871 50.090 1.00 123.21 52 ILE C C 1
ATOM 2090 O O . ILE C 2 52 ? 57.745 30.976 50.567 1.00 124.61 52 ILE C O 1
ATOM 2095 N N . SER C 2 53 ? 55.902 31.602 49.437 1.00 97.55 53 SER C N 1
ATOM 2096 C CA . SER C 2 53 ? 55.494 30.221 49.205 1.00 100.69 53 SER C CA 1
ATOM 2097 C C . SER C 2 53 ? 56.533 29.466 48.387 1.00 114.68 53 SER C C 1
ATOM 2098 O O . SER C 2 53 ? 56.732 28.263 48.590 1.00 130.50 53 SER C O 1
ATOM 2101 N N . LEU C 2 54 ? 57.201 30.152 47.458 1.00 109.25 54 LEU C N 1
ATOM 2102 C CA . LEU C 2 54 ? 58.273 29.517 46.700 1.00 107.21 54 LEU C CA 1
ATOM 2103 C C . LEU C 2 54 ? 59.470 29.215 47.593 1.00 116.62 54 LEU C C 1
ATOM 2104 O O . LEU C 2 54 ? 60.107 28.164 47.453 1.00 115.04 54 LEU C O 1
ATOM 2109 N N . ASP C 2 55 ? 59.784 30.121 48.523 1.00 115.43 55 ASP C N 1
ATOM 2110 C CA . ASP C 2 55 ? 60.927 29.911 49.406 1.00 110.58 55 ASP C CA 1
ATOM 2111 C C . ASP C 2 55 ? 60.670 28.773 50.385 1.00 116.86 55 ASP C C 1
ATOM 2112 O O . ASP C 2 55 ? 61.555 27.944 50.626 1.00 123.20 55 ASP C O 1
ATOM 2117 N N . ILE C 2 56 ? 59.467 28.718 50.959 1.00 116.73 56 ILE C N 1
ATOM 2118 C CA . ILE C 2 56 ? 59.159 27.674 51.932 1.00 115.21 56 ILE C CA 1
ATOM 2119 C C . ILE C 2 56 ? 59.135 26.306 51.260 1.00 115.71 56 ILE C C 1
ATOM 2120 O O . ILE C 2 56 ? 59.560 25.304 51.848 1.00 107.70 56 ILE C O 1
ATOM 2125 N N . CYS C 2 57 ? 58.650 26.241 50.018 1.00 133.83 57 CYS C N 1
ATOM 2126 C CA . CYS C 2 57 ? 58.636 24.970 49.300 1.00 127.84 57 CYS C CA 1
ATOM 2127 C C . CYS C 2 57 ? 60.049 24.511 48.961 1.00 120.97 57 CYS C C 1
ATOM 2128 O O . CYS C 2 57 ? 60.364 23.321 49.083 1.00 132.46 57 CYS C O 1
ATOM 2131 N N . LYS C 2 58 ? 60.913 25.435 48.533 1.00 115.18 58 LYS C N 1
ATOM 2132 C CA . LYS C 2 58 ? 62.298 25.070 48.260 1.00 125.86 58 LYS C CA 1
ATOM 2133 C C . LYS C 2 58 ? 63.040 24.703 49.539 1.00 123.18 58 LYS C C 1
ATOM 2134 O O . LYS C 2 58 ? 63.984 23.906 49.500 1.00 125.48 58 LYS C O 1
ATOM 2140 N N . ALA C 2 59 ? 62.628 25.267 50.676 1.00 123.56 59 ALA C N 1
ATOM 2141 C CA . ALA C 2 59 ? 63.220 24.877 51.951 1.00 119.19 59 ALA C CA 1
ATOM 2142 C C . ALA C 2 59 ? 62.821 23.454 52.323 1.00 111.65 59 ALA C C 1
ATOM 2143 O O . ALA C 2 59 ? 63.667 22.646 52.723 1.00 121.21 59 ALA C O 1
ATOM 2145 N N . ILE C 2 60 ? 61.532 23.132 52.193 1.00 114.72 60 ILE C N 1
ATOM 2146 C CA . ILE C 2 60 ? 61.068 21.770 52.450 1.00 95.95 60 ILE C CA 1
ATOM 2147 C C . ILE C 2 60 ? 61.731 20.793 51.488 1.00 103.37 60 ILE C C 1
ATOM 2148 O O . ILE C 2 60 ? 62.109 19.678 51.871 1.00 119.62 60 ILE C O 1
ATOM 2153 N N . TYR C 2 61 ? 61.892 21.199 50.227 1.00 101.13 61 TYR C N 1
ATOM 2154 C CA . TYR C 2 61 ? 62.512 20.329 49.233 1.00 124.44 61 TYR C CA 1
ATOM 2155 C C . TYR C 2 61 ? 63.961 20.021 49.591 1.00 137.40 61 TYR C C 1
ATOM 2156 O O . TYR C 2 61 ? 64.422 18.886 49.427 1.00 146.87 61 TYR C O 1
ATOM 2165 N N . SER C 2 62 ? 64.692 21.017 50.093 1.00 136.88 62 SER C N 1
ATOM 2166 C CA . SER C 2 62 ? 66.109 20.854 50.385 1.00 138.79 62 SER C CA 1
ATOM 2167 C C . SER C 2 62 ? 66.378 20.280 51.768 1.00 132.56 62 SER C C 1
ATOM 2168 O O . SER C 2 62 ? 67.503 19.840 52.031 1.00 163.25 62 SER C O 1
ATOM 2171 N N . SER C 2 63 ? 65.385 20.271 52.656 1.00 120.38 63 SER C N 1
ATOM 2172 C CA . SER C 2 63 ? 65.604 19.855 54.035 1.00 136.28 63 SER C CA 1
ATOM 2173 C C . SER C 2 63 ? 65.108 18.450 54.337 1.00 137.36 63 SER C C 1
ATOM 2174 O O . SER C 2 63 ? 65.709 17.763 55.170 1.00 129.68 63 SER C O 1
ATOM 2177 N N . SER C 2 64 ? 64.031 18.005 53.695 1.00 138.86 64 SER C N 1
ATOM 2178 C CA . SER C 2 64 ? 63.420 16.716 53.992 1.00 143.46 64 SER C CA 1
ATOM 2179 C C . SER C 2 64 ? 63.412 15.844 52.745 1.00 136.54 64 SER C C 1
ATOM 2180 O O . SER C 2 64 ? 62.977 16.285 51.676 1.00 147.51 64 SER C O 1
ATOM 2183 N N . GLU C 2 65 ? 63.893 14.606 52.890 1.00 139.65 65 GLU C N 1
ATOM 2184 C CA . GLU C 2 65 ? 63.780 13.636 51.807 1.00 161.19 65 GLU C CA 1
ATOM 2185 C C . GLU C 2 65 ? 62.326 13.282 51.529 1.00 156.97 65 GLU C C 1
ATOM 2186 O O . GLU C 2 65 ? 61.968 12.983 50.384 1.00 154.62 65 GLU C O 1
ATOM 2192 N N . ILE C 2 66 ? 61.480 13.310 52.559 1.00 138.65 66 ILE C N 1
ATOM 2193 C CA . ILE C 2 66 ? 60.079 12.943 52.388 1.00 135.03 66 ILE C CA 1
ATOM 2194 C C . ILE C 2 66 ? 59.304 14.068 51.711 1.00 139.41 66 ILE C C 1
ATOM 2195 O O . ILE C 2 66 ? 58.417 13.816 50.889 1.00 136.77 66 ILE C O 1
ATOM 2200 N N . GLY C 2 67 ? 59.628 15.322 52.033 1.00 139.42 67 GLY C N 1
ATOM 2201 C CA . GLY C 2 67 ? 59.009 16.435 51.337 1.00 133.19 67 GLY C CA 1
ATOM 2202 C C . GLY C 2 67 ? 59.498 16.581 49.912 1.00 130.67 67 GLY C C 1
ATOM 2203 O O . GLY C 2 67 ? 58.754 17.042 49.042 1.00 119.64 67 GLY C O 1
ATOM 2204 N N . ARG C 2 68 ? 60.749 16.192 49.653 1.00 131.22 68 ARG C N 1
ATOM 2205 C CA . ARG C 2 68 ? 61.268 16.221 48.289 1.00 132.56 68 ARG C CA 1
ATOM 2206 C C . ARG C 2 68 ? 60.466 15.296 47.382 1.00 149.83 68 ARG C C 1
ATOM 2207 O O . ARG C 2 68 ? 59.947 15.722 46.344 1.00 158.37 68 ARG C O 1
ATOM 2215 N N . LYS C 2 69 ? 60.346 14.023 47.766 1.00 137.58 69 LYS C N 1
ATOM 2216 C CA . LYS C 2 69 ? 59.579 13.082 46.956 1.00 148.50 69 LYS C CA 1
ATOM 2217 C C . LYS C 2 69 ? 58.095 13.424 46.957 1.00 138.28 69 LYS C C 1
ATOM 2218 O O . LYS C 2 69 ? 57.385 13.100 45.999 1.00 144.06 69 LYS C O 1
ATOM 2224 N N . GLN C 2 70 ? 57.610 14.080 48.014 1.00 137.70 70 GLN C N 1
ATOM 2225 C CA . GLN C 2 70 ? 56.218 14.518 48.032 1.00 133.94 70 GLN C CA 1
ATOM 2226 C C . GLN C 2 70 ? 55.993 15.660 47.049 1.00 126.68 70 GLN C C 1
ATOM 2227 O O . GLN C 2 70 ? 54.952 15.718 46.384 1.00 130.47 70 GLN C O 1
ATOM 2233 N N . LEU C 2 71 ? 56.959 16.576 46.943 1.00 135.09 71 LEU C N 1
ATOM 2234 C CA . LEU C 2 71 ? 56.855 17.649 45.961 1.00 137.31 71 LEU C CA 1
ATOM 2235 C C . LEU C 2 71 ? 57.070 17.135 44.543 1.00 139.64 71 LEU C C 1
ATOM 2236 O O . LEU C 2 71 ? 56.530 17.709 43.591 1.00 139.26 71 LEU C O 1
ATOM 2241 N N . GLU C 2 72 ? 57.850 16.064 44.382 1.00 139.20 72 GLU C N 1
ATOM 2242 C CA . GLU C 2 72 ? 58.029 15.473 43.060 1.00 128.00 72 GLU C CA 1
ATOM 2243 C C . GLU C 2 72 ? 56.729 14.859 42.557 1.00 138.08 72 GLU C C 1
ATOM 2244 O O . GLU C 2 72 ? 56.344 15.058 41.399 1.00 137.87 72 GLU C O 1
ATOM 2250 N N . ASN C 2 73 ? 56.037 14.105 43.417 1.00 152.28 73 ASN C N 1
ATOM 2251 C CA . ASN C 2 73 ? 54.740 13.552 43.039 1.00 147.21 73 ASN C CA 1
ATOM 2252 C C . ASN C 2 73 ? 53.727 14.658 42.775 1.00 149.70 73 ASN C C 1
ATOM 2253 O O . ASN C 2 73 ? 52.963 14.593 41.804 1.00 152.68 73 ASN C O 1
ATOM 2258 N N . LEU C 2 74 ? 53.709 15.684 43.629 1.00 145.71 74 LEU C N 1
ATOM 2259 C CA . LEU C 2 74 ? 52.774 16.788 43.441 1.00 142.98 74 LEU C CA 1
ATOM 2260 C C . LEU C 2 74 ? 53.075 17.563 42.165 1.00 140.68 74 LEU C C 1
ATOM 2261 O O . LEU C 2 74 ? 52.161 18.119 41.545 1.00 136.24 74 LEU C O 1
ATOM 2266 N N . SER C 2 75 ? 54.344 17.606 41.754 1.00 145.97 75 SER C N 1
ATOM 2267 C CA . SER C 2 75 ? 54.691 18.269 40.503 1.00 134.59 75 SER C CA 1
ATOM 2268 C C . SER C 2 75 ? 54.304 17.415 39.303 1.00 143.56 75 SER C C 1
ATOM 2269 O O . SER C 2 75 ? 53.832 17.940 38.287 1.00 142.04 75 SER C O 1
ATOM 2272 N N . LYS C 2 76 ? 54.496 16.097 39.401 1.00 148.76 76 LYS C N 1
ATOM 2273 C CA . LYS C 2 76 ? 54.161 15.209 38.295 1.00 152.03 76 LYS C CA 1
ATOM 2274 C C . LYS C 2 76 ? 52.657 15.054 38.114 1.00 145.52 76 LYS C C 1
ATOM 2275 O O . LYS C 2 76 ? 52.210 14.727 37.009 1.00 142.34 76 LYS C O 1
ATOM 2281 N N . LYS C 2 77 ? 51.868 15.277 39.168 1.00 124.41 77 LYS C N 1
ATOM 2282 C CA . LYS C 2 77 ? 50.422 15.118 39.055 1.00 132.15 77 LYS C CA 1
ATOM 2283 C C . LYS C 2 77 ? 49.825 16.178 38.138 1.00 142.91 77 LYS C C 1
ATOM 2284 O O . LYS C 2 77 ? 49.011 15.868 37.261 1.00 143.93 77 LYS C O 1
ATOM 2290 N N . TYR C 2 78 ? 50.222 17.436 38.322 1.00 149.88 78 TYR C N 1
ATOM 2291 C CA . TYR C 2 78 ? 49.743 18.524 37.481 1.00 141.21 78 TYR C CA 1
ATOM 2292 C C . TYR C 2 78 ? 50.612 18.756 36.252 1.00 133.29 78 TYR C C 1
ATOM 2293 O O . TYR C 2 78 ? 50.231 19.556 35.390 1.00 129.14 78 TYR C O 1
ATOM 2302 N N . ASN C 2 79 ? 51.757 18.078 36.154 1.00 125.09 79 ASN C N 1
ATOM 2303 C CA . ASN C 2 79 ? 52.699 18.235 35.044 1.00 132.60 79 ASN C CA 1
ATOM 2304 C C . ASN C 2 79 ? 53.124 19.697 34.889 1.00 125.93 79 ASN C C 1
ATOM 2305 O O . ASN C 2 79 ? 52.955 20.321 33.840 1.00 122.84 79 ASN C O 1
ATOM 2318 N N . PRO C 2 81 ? 56.508 22.468 36.161 1.00 119.78 81 PRO C N 1
ATOM 2319 C CA . PRO C 2 81 ? 57.808 22.591 36.827 1.00 135.83 81 PRO C CA 1
ATOM 2320 C C . PRO C 2 81 ? 57.630 22.809 38.322 1.00 133.60 81 PRO C C 1
ATOM 2321 O O . PRO C 2 81 ? 56.627 23.365 38.776 1.00 132.66 81 PRO C O 1
ATOM 2325 N N . PHE C 2 82 ? 58.621 22.350 39.089 1.00 126.91 82 PHE C N 1
ATOM 2326 C CA . PHE C 2 82 ? 58.514 22.364 40.545 1.00 134.06 82 PHE C CA 1
ATOM 2327 C C . PHE C 2 82 ? 58.284 23.777 41.067 1.00 140.04 82 PHE C C 1
ATOM 2328 O O . PHE C 2 82 ? 57.304 24.044 41.771 1.00 135.83 82 PHE C O 1
ATOM 2336 N N . GLU C 2 83 ? 59.178 24.703 40.717 1.00 138.82 83 GLU C N 1
ATOM 2337 C CA . GLU C 2 83 ? 59.082 26.057 41.250 1.00 136.16 83 GLU C CA 1
ATOM 2338 C C . GLU C 2 83 ? 57.912 26.824 40.647 1.00 134.91 83 GLU C C 1
ATOM 2339 O O . GLU C 2 83 ? 57.401 27.760 41.272 1.00 133.46 83 GLU C O 1
ATOM 2345 N N . ASP C 2 84 ? 57.474 26.450 39.442 1.00 126.60 84 ASP C N 1
ATOM 2346 C CA . ASP C 2 84 ? 56.282 27.070 38.871 1.00 119.24 84 ASP C CA 1
ATOM 2347 C C . ASP C 2 84 ? 55.033 26.670 39.645 1.00 123.51 84 ASP C C 1
ATOM 2348 O O . ASP C 2 84 ? 54.136 27.494 39.859 1.00 118.16 84 ASP C O 1
ATOM 2353 N N . LEU C 2 85 ? 54.958 25.406 40.070 1.00 127.91 85 LEU C N 1
ATOM 2354 C CA . LEU C 2 85 ? 53.845 24.963 40.902 1.00 145.79 85 LEU C CA 1
ATOM 2355 C C . LEU C 2 85 ? 53.840 25.684 42.244 1.00 135.56 85 LEU C C 1
ATOM 2356 O O . LEU C 2 85 ? 52.775 26.009 42.783 1.00 125.31 85 LEU C O 1
ATOM 2361 N N . TRP C 2 86 ? 55.024 25.953 42.793 1.00 131.60 86 TRP C N 1
ATOM 2362 C CA . TRP C 2 86 ? 55.115 26.525 44.131 1.00 133.74 86 TRP C CA 1
ATOM 2363 C C . TRP C 2 86 ? 54.814 28.019 44.128 1.00 131.72 86 TRP C C 1
ATOM 2364 O O . TRP C 2 86 ? 54.174 28.526 45.056 1.00 125.07 86 TRP C O 1
ATOM 2375 N N . PHE C 2 87 ? 55.260 28.736 43.095 1.00 127.80 87 PHE C N 1
ATOM 2376 C CA . PHE C 2 87 ? 55.063 30.182 43.044 1.00 123.24 87 PHE C CA 1
ATOM 2377 C C . PHE C 2 87 ? 53.628 30.536 42.668 1.00 118.70 87 PHE C C 1
ATOM 2378 O O . PHE C 2 87 ? 52.949 31.272 43.392 1.00 94.62 87 PHE C O 1
ATOM 2386 N N . TYR C 2 88 ? 53.154 30.026 41.528 1.00 122.52 88 TYR C N 1
ATOM 2387 C CA . TYR C 2 88 ? 51.805 30.344 41.074 1.00 118.05 88 TYR C CA 1
ATOM 2388 C C . TYR C 2 88 ? 50.738 29.826 42.028 1.00 116.16 88 TYR C C 1
ATOM 2389 O O . TYR C 2 88 ? 49.620 30.353 42.034 1.00 117.14 88 TYR C O 1
ATOM 2398 N N . GLY C 2 89 ? 51.054 28.807 42.828 1.00 107.33 89 GLY C N 1
ATOM 2399 C CA . GLY C 2 89 ? 50.086 28.314 43.795 1.00 117.69 89 GLY C CA 1
ATOM 2400 C C . GLY C 2 89 ? 49.729 29.357 44.835 1.00 121.31 89 GLY C C 1
ATOM 2401 O O . GLY C 2 89 ? 48.553 29.575 45.138 1.00 124.48 89 GLY C O 1
ATOM 2402 N N . GLY C 2 90 ? 50.743 30.020 45.397 1.00 122.68 90 GLY C N 1
ATOM 2403 C CA . GLY C 2 90 ? 50.484 31.078 46.357 1.00 118.03 90 GLY C CA 1
ATOM 2404 C C . GLY C 2 90 ? 50.024 32.371 45.723 1.00 114.15 90 GLY C C 1
ATOM 2405 O O . GLY C 2 90 ? 49.313 33.155 46.360 1.00 108.85 90 GLY C O 1
ATOM 2406 N N . PHE C 2 91 ? 50.416 32.616 44.471 1.00 108.48 91 PHE C N 1
ATOM 2407 C CA . PHE C 2 91 ? 49.984 33.826 43.778 1.00 108.78 91 PHE C CA 1
ATOM 2408 C C . PHE C 2 91 ? 48.488 33.786 43.489 1.00 121.59 91 PHE C C 1
ATOM 2409 O O . PHE C 2 91 ? 47.766 34.750 43.769 1.00 124.94 91 PHE C O 1
ATOM 2417 N N . LEU C 2 92 ? 48.005 32.676 42.925 1.00 128.01 92 LEU C N 1
ATOM 2418 C CA . LEU C 2 92 ? 46.574 32.532 42.684 1.00 123.48 92 LEU C CA 1
ATOM 2419 C C . LEU C 2 92 ? 45.792 32.440 43.987 1.00 124.40 92 LEU C C 1
ATOM 2420 O O . LEU C 2 92 ? 44.643 32.891 44.053 1.00 142.24 92 LEU C O 1
ATOM 2425 N N . HIS C 2 93 ? 46.396 31.862 45.027 1.00 108.27 93 HIS C N 1
ATOM 2426 C CA . HIS C 2 93 ? 45.714 31.738 46.311 1.00 123.69 93 HIS C CA 1
ATOM 2427 C C . HIS C 2 93 ? 45.422 33.104 46.919 1.00 124.53 93 HIS C C 1
ATOM 2428 O O . HIS C 2 93 ? 44.361 33.309 47.521 1.00 135.94 93 HIS C O 1
ATOM 2435 N N . ASP C 2 94 ? 46.350 34.052 46.774 1.00 116.72 94 ASP C N 1
ATOM 2436 C CA . ASP C 2 94 ? 46.159 35.357 47.398 1.00 132.89 94 ASP C CA 1
ATOM 2437 C C . ASP C 2 94 ? 45.142 36.194 46.632 1.00 132.90 94 ASP C C 1
ATOM 2438 O O . ASP C 2 94 ? 44.369 36.947 47.236 1.00 135.48 94 ASP C O 1
ATOM 2443 N N . TRP C 2 95 ? 45.126 36.078 45.301 1.00 115.43 95 TRP C N 1
ATOM 2444 C CA . TRP C 2 95 ? 44.100 36.758 44.518 1.00 124.16 95 TRP C CA 1
ATOM 2445 C C . TRP C 2 95 ? 42.707 36.251 44.863 1.00 133.74 95 TRP C C 1
ATOM 2446 O O . TRP C 2 95 ? 41.734 37.012 44.799 1.00 138.08 95 TRP C O 1
ATOM 2457 N N . ASN C 2 96 ? 42.591 34.974 45.233 1.00 129.19 96 ASN C N 1
ATOM 2458 C CA . ASN C 2 96 ? 41.292 34.406 45.572 1.00 129.32 96 ASN C CA 1
ATOM 2459 C C . ASN C 2 96 ? 40.783 34.887 46.926 1.00 130.18 96 ASN C C 1
ATOM 2460 O O . ASN C 2 96 ? 39.570 34.867 47.159 1.00 127.46 96 ASN C O 1
ATOM 2465 N N . LYS C 2 97 ? 41.674 35.316 47.819 1.00 130.31 97 LYS C N 1
ATOM 2466 C CA . LYS C 2 97 ? 41.276 35.814 49.130 1.00 132.17 97 LYS C CA 1
ATOM 2467 C C . LYS C 2 97 ? 41.137 37.328 49.173 1.00 136.79 97 LYS C C 1
ATOM 2468 O O . LYS C 2 97 ? 40.240 37.843 49.849 1.00 132.96 97 LYS C O 1
ATOM 2474 N N . LEU C 2 98 ? 42.006 38.057 48.469 1.00 128.42 98 LEU C N 1
ATOM 2475 C CA . LEU C 2 98 ? 41.879 39.508 48.411 1.00 128.17 98 LEU C CA 1
ATOM 2476 C C . LEU C 2 98 ? 40.658 39.946 47.614 1.00 141.41 98 LEU C C 1
ATOM 2477 O O . LEU C 2 98 ? 40.197 41.080 47.782 1.00 140.05 98 LEU C O 1
ATOM 2482 N N . SER C 2 99 ? 40.123 39.074 46.755 1.00 135.46 99 SER C N 1
ATOM 2483 C CA . SER C 2 99 ? 38.893 39.368 46.031 1.00 127.14 99 SER C CA 1
ATOM 2484 C C . SER C 2 99 ? 37.661 39.320 46.922 1.00 143.04 99 SER C C 1
ATOM 2485 O O . SER C 2 99 ? 36.553 39.563 46.430 1.00 141.94 99 SER C O 1
ATOM 2488 N N . GLY C 2 100 ? 37.822 39.011 48.211 1.00 152.68 100 GLY C N 1
ATOM 2489 C CA . GLY C 2 100 ? 36.708 39.071 49.139 1.00 142.87 100 GLY C CA 1
ATOM 2490 C C . GLY C 2 100 ? 36.164 40.467 49.349 1.00 158.43 100 GLY C C 1
ATOM 2491 O O . GLY C 2 100 ? 35.065 40.617 49.892 1.00 168.46 100 GLY C O 1
ATOM 2492 N N . LYS C 2 101 ? 36.913 41.490 48.941 1.00 169.56 101 LYS C N 1
ATOM 2493 C CA . LYS C 2 101 ? 36.404 42.853 48.976 1.00 178.13 101 LYS C CA 1
ATOM 2494 C C . LYS C 2 101 ? 35.215 42.989 48.030 1.00 180.72 101 LYS C C 1
ATOM 2495 O O . LYS C 2 101 ? 35.069 42.230 47.067 1.00 171.99 101 LYS C O 1
ATOM 2501 N N . GLU C 2 102 ? 34.358 43.967 48.317 1.00 179.40 102 GLU C N 1
ATOM 2502 C CA . GLU C 2 102 ? 33.103 44.117 47.589 1.00 186.09 102 GLU C CA 1
ATOM 2503 C C . GLU C 2 102 ? 33.342 44.361 46.103 1.00 195.14 102 GLU C C 1
ATOM 2504 O O . GLU C 2 102 ? 34.064 45.285 45.717 1.00 200.50 102 GLU C O 1
ATOM 2510 N N . GLU C 2 103 ? 32.730 43.519 45.274 1.00 199.29 103 GLU C N 1
ATOM 2511 C CA . GLU C 2 103 ? 32.703 43.709 43.828 1.00 194.85 103 GLU C CA 1
ATOM 2512 C C . GLU C 2 103 ? 31.465 43.050 43.229 1.00 189.49 103 GLU C C 1
ATOM 2513 O O . GLU C 2 103 ? 31.071 41.958 43.639 1.00 192.02 103 GLU C O 1
ATOM 2519 N N . ASN C 2 107 ? 30.665 39.108 44.362 1.00 202.05 107 ASN C N 1
ATOM 2520 C CA . ASN C 2 107 ? 31.977 38.505 44.560 1.00 203.84 107 ASN C CA 1
ATOM 2521 C C . ASN C 2 107 ? 32.850 38.707 43.325 1.00 201.29 107 ASN C C 1
ATOM 2522 O O . ASN C 2 107 ? 33.983 39.177 43.425 1.00 185.84 107 ASN C O 1
ATOM 2527 N N . LYS C 2 108 ? 32.304 38.344 42.163 1.00 217.69 108 LYS C N 1
ATOM 2528 C CA . LYS C 2 108 ? 32.955 38.543 40.868 1.00 222.77 108 LYS C CA 1
ATOM 2529 C C . LYS C 2 108 ? 34.322 37.854 40.819 1.00 211.53 108 LYS C C 1
ATOM 2530 O O . LYS C 2 108 ? 35.358 38.475 40.575 1.00 207.13 108 LYS C O 1
ATOM 2536 N N . GLU C 2 109 ? 34.301 36.539 41.049 1.00 206.16 109 GLU C N 1
ATOM 2537 C CA . GLU C 2 109 ? 35.495 35.708 40.936 1.00 202.52 109 GLU C CA 1
ATOM 2538 C C . GLU C 2 109 ? 35.909 35.470 39.487 1.00 194.18 109 GLU C C 1
ATOM 2539 O O . GLU C 2 109 ? 36.914 34.790 39.247 1.00 191.65 109 GLU C O 1
ATOM 2545 N N . GLU C 2 110 ? 35.169 36.029 38.526 1.00 193.86 110 GLU C N 1
ATOM 2546 C CA . GLU C 2 110 ? 35.451 35.820 37.109 1.00 194.08 110 GLU C CA 1
ATOM 2547 C C . GLU C 2 110 ? 36.855 36.261 36.714 1.00 185.08 110 GLU C C 1
ATOM 2548 O O . GLU C 2 110 ? 37.364 35.814 35.680 1.00 173.18 110 GLU C O 1
ATOM 2554 N N . LEU C 2 111 ? 37.492 37.124 37.509 1.00 185.28 111 LEU C N 1
ATOM 2555 C CA . LEU C 2 111 ? 38.814 37.630 37.153 1.00 181.01 111 LEU C CA 1
ATOM 2556 C C . LEU C 2 111 ? 39.871 36.533 37.192 1.00 172.03 111 LEU C C 1
ATOM 2557 O O . LEU C 2 111 ? 40.868 36.611 36.464 1.00 172.68 111 LEU C O 1
ATOM 2562 N N . THR C 2 112 ? 39.672 35.508 38.023 1.00 162.05 112 THR C N 1
ATOM 2563 C CA . THR C 2 112 ? 40.697 34.484 38.196 1.00 157.88 112 THR C CA 1
ATOM 2564 C C . THR C 2 112 ? 40.876 33.640 36.939 1.00 161.14 112 THR C C 1
ATOM 2565 O O . THR C 2 112 ? 41.963 33.097 36.710 1.00 151.00 112 THR C O 1
ATOM 2569 N N . LYS C 2 113 ? 39.833 33.520 36.113 1.00 170.60 113 LYS C N 1
ATOM 2570 C CA . LYS C 2 113 ? 39.939 32.694 34.915 1.00 165.90 113 LYS C CA 1
ATOM 2571 C C . LYS C 2 113 ? 40.864 33.316 33.878 1.00 163.03 113 LYS C C 1
ATOM 2572 O O . LYS C 2 113 ? 41.538 32.590 33.139 1.00 161.78 113 LYS C O 1
ATOM 2578 N N . LYS C 2 114 ? 40.913 34.648 33.804 1.00 153.92 114 LYS C N 1
ATOM 2579 C CA . LYS C 2 114 ? 41.829 35.295 32.870 1.00 147.28 114 LYS C CA 1
ATOM 2580 C C . LYS C 2 114 ? 43.281 35.034 33.251 1.00 138.74 114 LYS C C 1
ATOM 2581 O O . LYS C 2 114 ? 44.138 34.860 32.377 1.00 152.84 114 LYS C O 1
ATOM 2587 N N . ILE C 2 115 ? 43.574 34.995 34.552 1.00 136.33 115 ILE C N 1
ATOM 2588 C CA . ILE C 2 115 ? 44.953 34.832 34.999 1.00 145.16 115 ILE C CA 1
ATOM 2589 C C . ILE C 2 115 ? 45.438 33.413 34.729 1.00 138.59 115 ILE C C 1
ATOM 2590 O O . ILE C 2 115 ? 46.534 33.206 34.194 1.00 129.68 115 ILE C O 1
ATOM 2595 N N . ILE C 2 116 ? 44.628 32.415 35.091 1.00 136.44 116 ILE C N 1
ATOM 2596 C CA . ILE C 2 116 ? 45.000 31.023 34.867 1.00 148.13 116 ILE C CA 1
ATOM 2597 C C . ILE C 2 116 ? 45.099 30.707 33.380 1.00 150.83 116 ILE C C 1
ATOM 2598 O O . ILE C 2 116 ? 45.805 29.770 32.991 1.00 146.55 116 ILE C O 1
ATOM 2603 N N . ASP C 2 117 ? 44.417 31.480 32.531 1.00 147.12 117 ASP C N 1
ATOM 2604 C CA . ASP C 2 117 ? 44.490 31.251 31.092 1.00 140.82 117 ASP C CA 1
ATOM 2605 C C . ASP C 2 117 ? 45.793 31.784 30.508 1.00 149.24 117 ASP C C 1
ATOM 2606 O O . ASP C 2 117 ? 46.474 31.084 29.750 1.00 155.17 117 ASP C O 1
ATOM 2611 N N . LYS C 2 118 ? 46.158 33.023 30.849 1.00 159.59 118 LYS C N 1
ATOM 2612 C CA . LYS C 2 118 ? 47.382 33.597 30.300 1.00 148.22 118 LYS C CA 1
ATOM 2613 C C . LYS C 2 118 ? 48.622 32.910 30.856 1.00 150.95 118 LYS C C 1
ATOM 2614 O O . LYS C 2 118 ? 49.655 32.855 30.179 1.00 166.82 118 LYS C O 1
ATOM 2620 N N . LEU C 2 119 ? 48.542 32.375 32.077 1.00 152.03 119 LEU C N 1
ATOM 2621 C CA . LEU C 2 119 ? 49.633 31.574 32.617 1.00 162.42 119 LEU C CA 1
ATOM 2622 C C . LEU C 2 119 ? 49.798 30.244 31.894 1.00 161.67 119 LEU C C 1
ATOM 2623 O O . LEU C 2 119 ? 50.830 29.589 32.076 1.00 164.87 119 LEU C O 1
ATOM 2628 N N . LYS C 2 120 ? 48.816 29.840 31.084 1.00 154.44 120 LYS C N 1
ATOM 2629 C CA . LYS C 2 120 ? 48.828 28.561 30.375 1.00 158.18 120 LYS C CA 1
ATOM 2630 C C . LYS C 2 120 ? 48.998 27.402 31.360 1.00 159.79 120 LYS C C 1
ATOM 2631 O O . LYS C 2 120 ? 49.953 26.624 31.302 1.00 164.35 120 LYS C O 1
ATOM 2637 N N . LEU C 2 121 ? 48.046 27.308 32.282 1.00 142.33 121 LEU C N 1
ATOM 2638 C CA . LEU C 2 121 ? 48.043 26.294 33.322 1.00 138.43 121 LEU C CA 1
ATOM 2639 C C . LEU C 2 121 ? 46.703 25.577 33.342 1.00 154.03 121 LEU C C 1
ATOM 2640 O O . LEU C 2 121 ? 45.674 26.165 32.992 1.00 155.29 121 LEU C O 1
ATOM 2645 N N . PRO C 2 122 ? 46.682 24.305 33.741 1.00 159.89 122 PRO C N 1
ATOM 2646 C CA . PRO C 2 122 ? 45.415 23.565 33.766 1.00 173.83 122 PRO C CA 1
ATOM 2647 C C . PRO C 2 122 ? 44.482 24.085 34.848 1.00 166.34 122 PRO C C 1
ATOM 2648 O O . PRO C 2 122 ? 44.907 24.404 35.962 1.00 148.26 122 PRO C O 1
ATOM 2652 N N . ASN C 2 123 ? 43.193 24.169 34.507 1.00 184.65 123 ASN C N 1
ATOM 2653 C CA . ASN C 2 123 ? 42.195 24.616 35.471 1.00 180.78 123 ASN C CA 1
ATOM 2654 C C . ASN C 2 123 ? 42.001 23.617 36.604 1.00 172.01 123 ASN C C 1
ATOM 2655 O O . ASN C 2 123 ? 41.473 23.990 37.657 1.00 181.02 123 ASN C O 1
ATOM 2660 N N . GLU C 2 124 ? 42.408 22.359 36.407 1.00 168.61 124 GLU C N 1
ATOM 2661 C CA . GLU C 2 124 ? 42.392 21.395 37.501 1.00 185.94 124 GLU C CA 1
ATOM 2662 C C . GLU C 2 124 ? 43.244 21.873 38.668 1.00 183.26 124 GLU C C 1
ATOM 2663 O O . GLU C 2 124 ? 42.943 21.566 39.827 1.00 172.43 124 GLU C O 1
ATOM 2669 N N . PHE C 2 125 ? 44.305 22.631 38.381 1.00 177.02 125 PHE C N 1
ATOM 2670 C CA . PHE C 2 125 ? 45.107 23.222 39.445 1.00 172.18 125 PHE C CA 1
ATOM 2671 C C . PHE C 2 125 ? 44.339 24.325 40.162 1.00 158.93 125 PHE C C 1
ATOM 2672 O O . PHE C 2 125 ? 44.443 24.469 41.386 1.00 149.15 125 PHE C O 1
ATOM 2680 N N . LEU C 2 126 ? 43.555 25.109 39.417 1.00 151.54 126 LEU C N 1
ATOM 2681 C CA . LEU C 2 126 ? 42.744 26.152 40.037 1.00 146.65 126 LEU C CA 1
ATOM 2682 C C . LEU C 2 126 ? 41.613 25.561 40.868 1.00 154.16 126 LEU C C 1
ATOM 2683 O O . LEU C 2 126 ? 41.197 26.164 41.864 1.00 143.06 126 LEU C O 1
ATOM 2688 N N . HIS C 2 127 ? 41.102 24.390 40.475 1.00 175.38 127 HIS C N 1
ATOM 2689 C CA . HIS C 2 127 ? 40.051 23.742 41.252 1.00 171.97 127 HIS C CA 1
ATOM 2690 C C . HIS C 2 127 ? 40.537 23.368 42.644 1.00 164.86 127 HIS C C 1
ATOM 2691 O O . HIS C 2 127 ? 39.743 23.339 43.592 1.00 171.47 127 HIS C O 1
ATOM 2698 N N . GLY C 2 128 ? 41.827 23.080 42.788 1.00 159.30 128 GLY C N 1
ATOM 2699 C CA . GLY C 2 128 ? 42.394 22.796 44.089 1.00 164.29 128 GLY C CA 1
ATOM 2700 C C . GLY C 2 128 ? 42.621 24.055 44.899 1.00 166.42 128 GLY C C 1
ATOM 2701 O O . GLY C 2 128 ? 42.339 24.085 46.099 1.00 172.14 128 GLY C O 1
ATOM 2702 N N . ILE C 2 129 ? 43.122 25.105 44.244 1.00 153.74 129 ILE C N 1
ATOM 2703 C CA . ILE C 2 129 ? 43.401 26.359 44.939 1.00 140.42 129 ILE C CA 1
ATOM 2704 C C . ILE C 2 129 ? 42.108 26.998 45.431 1.00 153.94 129 ILE C C 1
ATOM 2705 O O . ILE C 2 129 ? 42.009 27.426 46.587 1.00 150.87 129 ILE C O 1
ATOM 2710 N N . SER C 2 130 ? 41.098 27.077 44.559 1.00 164.46 130 SER C N 1
ATOM 2711 C CA . SER C 2 130 ? 39.825 27.676 44.946 1.00 167.25 130 SER C CA 1
ATOM 2712 C C . SER C 2 130 ? 39.135 26.897 46.059 1.00 167.10 130 SER C C 1
ATOM 2713 O O . SER C 2 130 ? 38.210 27.423 46.687 1.00 174.66 130 SER C O 1
ATOM 2716 N N . THR C 2 131 ? 39.563 25.661 46.314 1.00 160.53 131 THR C N 1
ATOM 2717 C CA . THR C 2 131 ? 39.088 24.874 47.443 1.00 165.03 131 THR C CA 1
ATOM 2718 C C . THR C 2 131 ? 40.155 24.708 48.519 1.00 164.49 131 THR C C 1
ATOM 2719 O O . THR C 2 131 ? 39.952 23.948 49.472 1.00 159.53 131 THR C O 1
ATOM 2731 N N . ALA C 2 133 ? 42.142 27.771 49.354 1.00 175.43 133 ALA C N 1
ATOM 2732 C CA . ALA C 2 133 ? 42.060 29.093 49.968 1.00 174.42 133 ALA C CA 1
ATOM 2733 C C . ALA C 2 133 ? 40.965 29.128 51.023 1.00 173.72 133 ALA C C 1
ATOM 2734 O O . ALA C 2 133 ? 41.169 29.630 52.135 1.00 157.55 133 ALA C O 1
ATOM 2736 N N . GLU C 2 134 ? 39.791 28.605 50.685 1.00 178.61 134 GLU C N 1
ATOM 2737 C CA . GLU C 2 134 ? 38.738 28.321 51.645 1.00 181.98 134 GLU C CA 1
ATOM 2738 C C . GLU C 2 134 ? 38.438 26.831 51.590 1.00 178.63 134 GLU C C 1
ATOM 2739 O O . GLU C 2 134 ? 38.333 26.247 50.507 1.00 173.95 134 GLU C O 1
ATOM 2745 N N . GLY C 2 135 ? 38.315 26.219 52.756 1.00 164.56 135 GLY C N 1
ATOM 2746 C CA . GLY C 2 135 ? 38.307 24.775 52.856 1.00 160.84 135 GLY C CA 1
ATOM 2747 C C . GLY C 2 135 ? 39.663 24.260 53.292 1.00 159.45 135 GLY C C 1
ATOM 2748 O O . GLY C 2 135 ? 40.582 25.017 53.617 1.00 162.46 135 GLY C O 1
ATOM 2749 N N . HIS C 2 136 ? 39.790 22.936 53.290 1.00 149.14 136 HIS C N 1
ATOM 2750 C CA . HIS C 2 136 ? 40.991 22.282 53.769 1.00 154.39 136 HIS C CA 1
ATOM 2751 C C . HIS C 2 136 ? 41.744 21.668 52.584 1.00 164.02 136 HIS C C 1
ATOM 2752 O O . HIS C 2 136 ? 41.669 22.194 51.459 1.00 155.79 136 HIS C O 1
ATOM 2759 N N . LEU C 2 137 ? 42.457 20.575 52.830 1.00 162.71 137 LEU C N 1
ATOM 2760 C CA . LEU C 2 137 ? 43.316 19.997 51.809 1.00 156.60 137 LEU C CA 1
ATOM 2761 C C . LEU C 2 137 ? 42.482 19.367 50.696 1.00 161.41 137 LEU C C 1
ATOM 2762 O O . LEU C 2 137 ? 41.434 18.771 50.965 1.00 146.50 137 LEU C O 1
ATOM 2767 N N . PRO C 2 138 ? 42.912 19.489 49.437 1.00 173.10 138 PRO C N 1
ATOM 2768 C CA . PRO C 2 138 ? 42.352 18.602 48.402 1.00 172.38 138 PRO C CA 1
ATOM 2769 C C . PRO C 2 138 ? 42.579 17.137 48.733 1.00 160.01 138 PRO C C 1
ATOM 2770 O O . PRO C 2 138 ? 41.649 16.325 48.646 1.00 160.67 138 PRO C O 1
ATOM 2774 N N . ASP C 2 139 ? 43.803 16.781 49.111 1.00 154.35 139 ASP C N 1
ATOM 2775 C CA . ASP C 2 139 ? 44.108 15.507 49.755 1.00 160.29 139 ASP C CA 1
ATOM 2776 C C . ASP C 2 139 ? 45.403 15.687 50.543 1.00 159.60 139 ASP C C 1
ATOM 2777 O O . ASP C 2 139 ? 45.909 16.805 50.688 1.00 177.09 139 ASP C O 1
ATOM 2782 N N . ASN C 2 140 ? 45.948 14.579 51.052 1.00 159.03 140 ASN C N 1
ATOM 2783 C CA . ASN C 2 140 ? 47.106 14.668 51.937 1.00 164.92 140 ASN C CA 1
ATOM 2784 C C . ASN C 2 140 ? 48.371 15.077 51.191 1.00 156.94 140 ASN C C 1
ATOM 2785 O O . ASN C 2 140 ? 49.272 15.679 51.789 1.00 134.65 140 ASN C O 1
ATOM 2790 N N . LEU C 2 141 ? 48.459 14.774 49.893 1.00 151.70 141 LEU C N 1
ATOM 2791 C CA . LEU C 2 141 ? 49.665 15.086 49.134 1.00 147.01 141 LEU C CA 1
ATOM 2792 C C . LEU C 2 141 ? 49.894 16.585 48.989 1.00 144.46 141 LEU C C 1
ATOM 2793 O O . LEU C 2 141 ? 51.040 17.008 48.803 1.00 143.14 141 LEU C O 1
ATOM 2798 N N . HIS C 2 142 ? 48.842 17.395 49.069 1.00 142.40 142 HIS C N 1
ATOM 2799 C CA . HIS C 2 142 ? 48.978 18.843 48.972 1.00 137.89 142 HIS C CA 1
ATOM 2800 C C . HIS C 2 142 ? 49.446 19.485 50.271 1.00 151.59 142 HIS C C 1
ATOM 2801 O O . HIS C 2 142 ? 49.367 20.712 50.400 1.00 159.04 142 HIS C O 1
ATOM 2808 N N . LEU C 2 143 ? 49.926 18.690 51.227 1.00 138.95 143 LEU C N 1
ATOM 2809 C CA . LEU C 2 143 ? 50.356 19.245 52.506 1.00 125.49 143 LEU C CA 1
ATOM 2810 C C . LEU C 2 143 ? 51.480 20.273 52.385 1.00 132.47 143 LEU C C 1
ATOM 2811 O O . LEU C 2 143 ? 51.396 21.307 53.066 1.00 141.84 143 LEU C O 1
ATOM 2816 N N . PRO C 2 144 ? 52.534 20.068 51.579 1.00 128.60 144 PRO C N 1
ATOM 2817 C CA . PRO C 2 144 ? 53.562 21.122 51.477 1.00 133.67 144 PRO C CA 1
ATOM 2818 C C . PRO C 2 144 ? 53.017 22.450 50.984 1.00 143.15 144 PRO C C 1
ATOM 2819 O O . PRO C 2 144 ? 53.384 23.502 51.523 1.00 142.78 144 PRO C O 1
ATOM 2823 N N . LEU C 2 145 ? 52.146 22.434 49.971 1.00 130.62 145 LEU C N 1
ATOM 2824 C CA . LEU C 2 145 ? 51.543 23.679 49.504 1.00 125.76 145 LEU C CA 1
ATOM 2825 C C . LEU C 2 145 ? 50.666 24.303 50.580 1.00 133.18 145 LEU C C 1
ATOM 2826 O O . LEU C 2 145 ? 50.691 25.522 50.782 1.00 137.02 145 LEU C O 1
ATOM 2831 N N . TRP C 2 146 ? 49.887 23.481 51.287 1.00 119.06 146 TRP C N 1
ATOM 2832 C C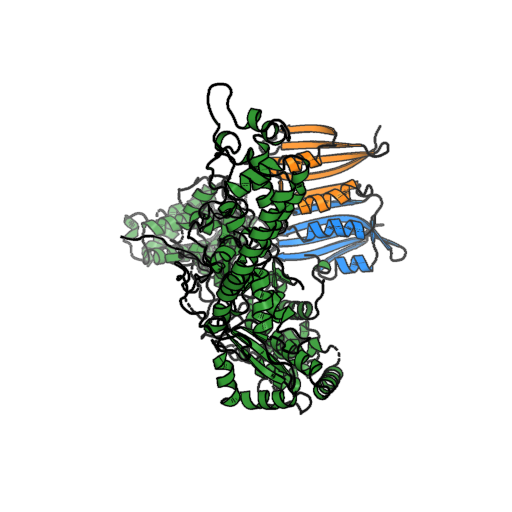A . TRP C 2 146 ? 49.048 24.004 52.359 1.00 106.83 146 TRP C CA 1
ATOM 2833 C C . TRP C 2 146 ? 49.891 24.672 53.436 1.00 117.35 146 TRP C C 1
ATOM 2834 O O . TRP C 2 146 ? 49.507 25.713 53.978 1.00 119.87 146 TRP C O 1
ATOM 2845 N N . VAL C 2 147 ? 51.052 24.096 53.748 1.00 133.99 147 VAL C N 1
ATOM 2846 C CA . VAL C 2 147 ? 51.922 24.680 54.763 1.00 146.60 147 VAL C CA 1
ATOM 2847 C C . VAL C 2 147 ? 52.540 25.976 54.253 1.00 131.95 147 VAL C C 1
ATOM 2848 O O . VAL C 2 147 ? 52.445 27.024 54.901 1.00 128.85 147 VAL C O 1
ATOM 2852 N N . SER C 2 148 ? 53.170 25.925 53.077 1.00 130.75 148 SER C N 1
ATOM 2853 C CA . SER C 2 148 ? 53.907 27.081 52.574 1.00 128.80 148 SER C CA 1
ATOM 2854 C C . SER C 2 148 ? 52.988 28.269 52.317 1.00 118.20 148 SER C C 1
ATOM 2855 O O . SER C 2 148 ? 53.331 29.411 52.646 1.00 115.45 148 SER C O 1
ATOM 2858 N N . ILE C 2 149 ? 51.812 28.022 51.737 1.00 112.31 149 ILE C N 1
ATOM 2859 C CA . ILE C 2 149 ? 50.941 29.126 51.345 1.00 114.57 149 ILE C CA 1
ATOM 2860 C C . ILE C 2 149 ? 50.259 29.737 52.565 1.00 126.57 149 ILE C C 1
ATOM 2861 O O . ILE C 2 149 ? 50.148 30.964 52.679 1.00 127.99 149 ILE C O 1
ATOM 2866 N N . LYS C 2 150 ? 49.787 28.898 53.493 1.00 113.44 150 LYS C N 1
ATOM 2867 C CA . LYS C 2 150 ? 49.169 29.426 54.706 1.00 111.67 150 LYS C CA 1
ATOM 2868 C C . LYS C 2 150 ? 50.172 30.195 55.555 1.00 119.62 150 LYS C C 1
ATOM 2869 O O . LYS C 2 150 ? 49.807 31.182 56.204 1.00 145.08 150 LYS C O 1
ATOM 2875 N N . LEU C 2 151 ? 51.436 29.763 55.566 1.00 106.85 151 LEU C N 1
ATOM 2876 C CA . LEU C 2 151 ? 52.467 30.534 56.253 1.00 115.33 151 LEU C CA 1
ATOM 2877 C C . LEU C 2 151 ? 52.715 31.863 55.551 1.00 125.46 151 LEU C C 1
ATOM 2878 O O . LEU C 2 151 ? 52.832 32.906 56.205 1.00 124.73 151 LEU C O 1
ATOM 2883 N N . ALA C 2 152 ? 52.791 31.847 54.218 1.00 117.49 152 ALA C N 1
ATOM 2884 C CA . ALA C 2 152 ? 52.963 33.088 53.471 1.00 110.80 152 ALA C CA 1
ATOM 2885 C C . ALA C 2 152 ? 51.763 34.010 53.650 1.00 118.93 152 ALA C C 1
ATOM 2886 O O . ALA C 2 152 ? 51.918 35.234 53.734 1.00 117.04 152 ALA C O 1
ATOM 2888 N N . ASP C 2 153 ? 50.557 33.441 53.712 1.00 118.88 153 ASP C N 1
ATOM 2889 C CA . ASP C 2 153 ? 49.370 34.249 53.969 1.00 113.17 153 ASP C CA 1
ATOM 2890 C C . ASP C 2 153 ? 49.405 34.846 55.371 1.00 139.70 153 ASP C C 1
ATOM 2891 O O . ASP C 2 153 ? 48.957 35.979 55.582 1.00 141.05 153 ASP C O 1
ATOM 2904 N N . LEU C 2 155 ? 52.270 35.467 57.199 1.00 99.50 155 LEU C N 1
ATOM 2905 C CA . LEU C 2 155 ? 53.385 36.403 57.281 1.00 106.86 155 LEU C CA 1
ATOM 2906 C C . LEU C 2 155 ? 53.084 37.754 56.645 1.00 116.57 155 LEU C C 1
ATOM 2907 O O . LEU C 2 155 ? 53.875 38.688 56.819 1.00 119.17 155 LEU C O 1
ATOM 2912 N N . LEU C 2 156 ? 51.972 37.886 55.921 1.00 120.80 156 LEU C N 1
ATOM 2913 C CA . LEU C 2 156 ? 51.692 39.092 55.151 1.00 115.37 156 LEU C CA 1
ATOM 2914 C C . LEU C 2 156 ? 50.297 39.637 55.431 1.00 127.40 156 LEU C C 1
ATOM 2915 O O . LEU C 2 156 ? 49.691 40.274 54.565 1.00 132.60 156 LEU C O 1
ATOM 2920 N N . ILE C 2 157 ? 49.767 39.396 56.632 1.00 138.46 157 ILE C N 1
ATOM 2921 C CA . ILE C 2 157 ? 48.506 40.016 57.016 1.00 142.64 157 ILE C CA 1
ATOM 2922 C C . ILE C 2 157 ? 48.711 41.521 57.134 1.00 141.22 157 ILE C C 1
ATOM 2923 O O . ILE C 2 157 ? 49.773 41.986 57.570 1.00 125.37 157 ILE C O 1
ATOM 2928 N N . SER C 2 158 ? 47.686 42.287 56.741 1.00 151.77 158 SER C N 1
ATOM 2929 C CA . SER C 2 158 ? 47.722 43.737 56.534 1.00 163.88 158 SER C CA 1
ATOM 2930 C C . SER C 2 158 ? 48.758 44.486 57.366 1.00 153.97 158 SER C C 1
ATOM 2931 O O . SER C 2 158 ? 49.435 45.383 56.853 1.00 157.86 158 SER C O 1
ATOM 2934 N N . ASP C 2 159 ? 48.890 44.140 58.649 1.00 133.20 159 ASP C N 1
ATOM 2935 C CA . ASP C 2 159 ? 49.935 44.739 59.469 1.00 143.83 159 ASP C CA 1
ATOM 2936 C C . ASP C 2 159 ? 50.211 43.816 60.657 1.00 148.01 159 ASP C C 1
ATOM 2937 O O . ASP C 2 159 ? 49.785 44.053 61.788 1.00 142.56 159 ASP C O 1
ATOM 2942 N N . ILE C 2 160 ? 50.931 42.725 60.383 1.00 147.48 160 ILE C N 1
ATOM 2943 C CA . ILE C 2 160 ? 51.529 41.953 61.467 1.00 163.37 160 ILE C CA 1
ATOM 2944 C C . ILE C 2 160 ? 52.544 42.815 62.206 1.00 167.57 160 ILE C C 1
ATOM 2945 O O . ILE C 2 160 ? 52.754 42.649 63.414 1.00 175.46 160 ILE C O 1
ATOM 2950 N N . GLY C 2 161 ? 53.195 43.736 61.494 1.00 149.44 161 GLY C N 1
ATOM 2951 C CA . GLY C 2 161 ? 53.895 44.859 62.087 1.00 140.73 161 GLY C CA 1
ATOM 2952 C C . GLY C 2 161 ? 55.118 44.573 62.933 1.00 171.06 161 GLY C C 1
ATOM 2953 O O . GLY C 2 161 ? 55.869 45.500 63.251 1.00 173.83 161 GLY C O 1
ATOM 2954 N N . SER C 2 162 ? 55.339 43.317 63.315 1.00 167.68 162 SER C N 1
ATOM 2955 C CA . SER C 2 162 ? 56.456 43.010 64.196 1.00 127.53 162 SER C CA 1
ATOM 2956 C C . SER C 2 162 ? 56.874 41.562 63.998 1.00 121.98 162 SER C C 1
ATOM 2957 O O . SER C 2 162 ? 56.077 40.722 63.573 1.00 136.74 162 SER C O 1
ATOM 2960 N N . VAL C 2 163 ? 58.139 41.285 64.318 1.00 108.45 163 VAL C N 1
ATOM 2961 C CA . VAL C 2 163 ? 58.658 39.928 64.182 1.00 122.55 163 VAL C CA 1
ATOM 2962 C C . VAL C 2 163 ? 58.062 39.015 65.247 1.00 135.77 163 VAL C C 1
ATOM 2963 O O . VAL C 2 163 ? 57.728 37.857 64.972 1.00 138.33 163 VAL C O 1
ATOM 2967 N N . ARG C 2 164 ? 57.911 39.518 66.474 1.00 128.68 164 ARG C N 1
ATOM 2968 C CA . ARG C 2 164 ? 57.370 38.692 67.546 1.00 142.69 164 ARG C CA 1
ATOM 2969 C C . ARG C 2 164 ? 55.876 38.448 67.394 1.00 136.28 164 ARG C C 1
ATOM 2970 O O . ARG C 2 164 ? 55.367 37.458 67.931 1.00 148.75 164 ARG C O 1
ATOM 2978 N N . ASP C 2 165 ? 55.163 39.322 66.679 1.00 139.10 165 ASP C N 1
ATOM 2979 C CA . ASP C 2 165 ? 53.745 39.094 66.433 1.00 164.47 165 ASP C CA 1
ATOM 2980 C C . ASP C 2 165 ? 53.506 37.866 65.565 1.00 151.28 165 ASP C C 1
ATOM 2981 O O . ASP C 2 165 ? 52.425 37.274 65.637 1.00 170.02 165 ASP C O 1
ATOM 2986 N N . VAL C 2 166 ? 54.488 37.472 64.751 1.00 121.46 166 VAL C N 1
ATOM 2987 C CA . VAL C 2 166 ? 54.350 36.256 63.955 1.00 140.64 166 VAL C CA 1
ATOM 2988 C C . VAL C 2 166 ? 54.272 35.037 64.863 1.00 136.18 166 VAL C C 1
ATOM 2989 O O . VAL C 2 166 ? 53.437 34.146 64.664 1.00 143.17 166 VAL C O 1
ATOM 2993 N N . PHE C 2 167 ? 55.132 34.982 65.879 1.00 139.33 167 PHE C N 1
ATOM 2994 C CA . PHE C 2 167 ? 55.171 33.846 66.790 1.00 156.01 167 PHE C CA 1
ATOM 2995 C C . PHE C 2 167 ? 54.035 33.860 67.803 1.00 153.41 167 PHE C C 1
ATOM 2996 O O . PHE C 2 167 ? 53.796 32.836 68.453 1.00 148.49 167 PHE C O 1
ATOM 3004 N N . TYR C 2 168 ? 53.335 34.984 67.953 1.00 140.88 168 TYR C N 1
ATOM 3005 C CA . TYR C 2 168 ? 52.119 35.028 68.755 1.00 132.81 168 TYR C CA 1
ATOM 3006 C C . TYR C 2 168 ? 50.892 34.653 67.932 1.00 140.25 168 TYR C C 1
ATOM 3007 O O . TYR C 2 168 ? 49.996 33.966 68.434 1.00 156.16 168 TYR C O 1
ATOM 3016 N N . PHE C 2 169 ? 50.837 35.099 66.674 1.00 145.20 169 PHE C N 1
ATOM 3017 C CA . PHE C 2 169 ? 49.830 34.594 65.746 1.00 159.95 169 PHE C CA 1
ATOM 3018 C C . PHE C 2 169 ? 49.999 33.100 65.512 1.00 162.06 169 PHE C C 1
ATOM 3019 O O . PHE C 2 169 ? 49.027 32.400 65.206 1.00 167.03 169 PHE C O 1
ATOM 3027 N N . ALA C 2 170 ? 51.227 32.603 65.655 1.00 150.19 170 ALA C N 1
ATOM 3028 C CA . ALA C 2 170 ? 51.601 31.236 65.317 1.00 148.86 170 ALA C CA 1
ATOM 3029 C C . ALA C 2 170 ? 50.777 30.190 66.057 1.00 168.43 170 ALA C C 1
ATOM 3030 O O . ALA C 2 170 ? 49.927 29.522 65.460 1.00 176.66 170 ALA C O 1
ATOM 3032 N N . ASN C 2 171 ? 51.027 30.043 67.358 1.00 165.10 171 ASN C N 1
ATOM 3033 C CA . ASN C 2 171 ? 50.467 28.923 68.106 1.00 175.87 171 ASN C CA 1
ATOM 3034 C C . ASN C 2 171 ? 49.029 29.171 68.545 1.00 185.19 171 ASN C C 1
ATOM 3035 O O . ASN C 2 171 ? 48.277 28.211 68.749 1.00 180.18 171 ASN C O 1
ATOM 3040 N N . SER C 2 172 ? 48.622 30.434 68.687 1.00 181.77 172 SER C N 1
ATOM 3041 C CA . SER C 2 172 ? 47.319 30.727 69.277 1.00 191.66 172 SER C CA 1
ATOM 3042 C C . SER C 2 172 ? 46.187 30.625 68.260 1.00 185.06 172 SER C C 1
ATOM 3043 O O . SER C 2 172 ? 45.116 30.095 68.576 1.00 182.51 172 SER C O 1
ATOM 3046 N N . ASP C 2 173 ? 46.396 31.124 67.045 1.00 163.47 173 ASP C N 1
ATOM 3047 C CA . ASP C 2 173 ? 45.331 31.190 66.055 1.00 173.48 173 ASP C CA 1
ATOM 3048 C C . ASP C 2 173 ? 45.311 29.916 65.209 1.00 156.74 173 ASP C C 1
ATOM 3049 O O . ASP C 2 173 ? 45.957 28.914 65.529 1.00 133.45 173 ASP C O 1
ATOM 3054 N N . SER C 2 174 ? 44.558 29.950 64.106 1.00 153.07 174 SER C N 1
ATOM 3055 C CA . SER C 2 174 ? 44.384 28.783 63.250 1.00 165.04 174 SER C CA 1
ATOM 3056 C C . SER C 2 174 ? 45.628 28.444 62.440 1.00 163.53 174 SER C C 1
ATOM 3057 O O . SER C 2 174 ? 45.647 27.400 61.779 1.00 155.19 174 SER C O 1
ATOM 3060 N N . TYR C 2 175 ? 46.659 29.292 62.469 1.00 151.39 175 TYR C N 1
ATOM 3061 C CA . TYR C 2 175 ? 47.897 28.995 61.759 1.00 134.81 175 TYR C CA 1
ATOM 3062 C C . TYR C 2 175 ? 48.707 27.892 62.428 1.00 150.23 175 TYR C C 1
ATOM 3063 O O . TYR C 2 175 ? 49.721 27.466 61.865 1.00 148.90 175 TYR C O 1
ATOM 3072 N N . ARG C 2 176 ? 48.284 27.426 63.606 1.00 159.03 176 ARG C N 1
ATOM 3073 C CA . ARG C 2 176 ? 49.053 26.427 64.343 1.00 151.17 176 ARG C CA 1
ATOM 3074 C C . ARG C 2 176 ? 49.166 25.118 63.569 1.00 139.29 176 ARG C C 1
ATOM 3075 O O . ARG C 2 176 ? 50.201 24.443 63.629 1.00 133.50 176 ARG C O 1
ATOM 3083 N N . ASN C 2 177 ? 48.117 24.748 62.831 1.00 144.44 177 ASN C N 1
ATOM 3084 C CA . ASN C 2 177 ? 48.127 23.472 62.120 1.00 150.99 177 ASN C CA 1
ATOM 3085 C C . ASN C 2 177 ? 49.200 23.434 61.038 1.00 159.87 177 ASN C C 1
ATOM 3086 O O . ASN C 2 177 ? 49.755 22.366 60.753 1.00 161.14 177 ASN C O 1
ATOM 3091 N N . ALA C 2 178 ? 49.507 24.580 60.427 1.00 160.87 178 ALA C N 1
ATOM 3092 C CA . ALA C 2 178 ? 50.532 24.608 59.389 1.00 148.42 178 ALA C CA 1
ATOM 3093 C C . ALA C 2 178 ? 51.929 24.491 59.986 1.00 144.28 178 ALA C C 1
ATOM 3094 O O . ALA C 2 178 ? 52.807 23.841 59.406 1.00 154.39 178 ALA C O 1
ATOM 3096 N N . ILE C 2 179 ? 52.154 25.113 61.146 1.00 131.28 179 ILE C N 1
ATOM 3097 C CA . ILE C 2 179 ? 53.478 25.083 61.757 1.00 136.27 179 ILE C CA 1
ATOM 3098 C C . ILE C 2 179 ? 53.763 23.717 62.366 1.00 139.26 179 ILE C C 1
ATOM 3099 O O . ILE C 2 179 ? 54.910 23.252 62.354 1.00 141.58 179 ILE C O 1
ATOM 3104 N N . GLU C 2 180 ? 52.738 23.048 62.901 1.00 136.11 180 GLU C N 1
ATOM 3105 C CA . GLU C 2 180 ? 52.926 21.682 63.379 1.00 147.02 180 GLU C CA 1
ATOM 3106 C C . GLU C 2 180 ? 53.343 20.754 62.249 1.00 137.13 180 GLU C C 1
ATOM 3107 O O . GLU C 2 180 ? 54.130 19.825 62.465 1.00 144.66 180 GLU C O 1
ATOM 3113 N N . ALA C 2 181 ? 52.832 20.988 61.039 1.00 123.00 181 ALA C N 1
ATOM 3114 C CA . ALA C 2 181 ? 53.283 20.222 59.885 1.00 123.61 181 ALA C CA 1
ATOM 3115 C C . ALA C 2 181 ? 54.651 20.687 59.404 1.00 125.40 181 ALA C C 1
ATOM 3116 O O . ALA C 2 181 ? 55.441 19.871 58.918 1.00 136.03 181 ALA C O 1
ATOM 3118 N N . LEU C 2 182 ? 54.946 21.985 59.530 1.00 127.26 182 LEU C N 1
ATOM 3119 C CA . LEU C 2 182 ? 56.298 22.464 59.262 1.00 129.24 182 LEU C CA 1
ATOM 3120 C C . LEU C 2 182 ? 57.301 21.831 60.216 1.00 134.18 182 LEU C C 1
ATOM 3121 O O . LEU C 2 182 ? 58.459 21.608 59.844 1.00 121.59 182 LEU C O 1
ATOM 3126 N N . LYS C 2 183 ? 56.874 21.539 61.448 1.00 134.08 183 LYS C N 1
ATOM 3127 C CA . LYS C 2 183 ? 57.722 20.801 62.376 1.00 125.48 183 LYS C CA 1
ATOM 3128 C C . LYS C 2 183 ? 58.072 19.426 61.821 1.00 130.33 183 LYS C C 1
ATOM 3129 O O . LYS C 2 183 ? 59.215 18.970 61.942 1.00 125.32 183 LYS C O 1
ATOM 3135 N N . GLU C 2 184 ? 57.097 18.753 61.204 1.00 134.41 184 GLU C N 1
ATOM 3136 C CA . GLU C 2 184 ? 57.334 17.417 60.673 1.00 136.00 184 GLU C CA 1
ATOM 3137 C C . GLU C 2 184 ? 58.194 17.435 59.418 1.00 133.24 184 GLU C C 1
ATOM 3138 O O . GLU C 2 184 ? 58.765 16.399 59.060 1.00 136.70 184 GLU C O 1
ATOM 3144 N N . TYR C 2 185 ? 58.297 18.579 58.739 1.00 134.82 185 TYR C N 1
ATOM 3145 C CA . TYR C 2 185 ? 59.301 18.772 57.700 1.00 134.40 185 TYR C CA 1
ATOM 3146 C C . TYR C 2 185 ? 60.628 19.255 58.272 1.00 143.15 185 TYR C C 1
ATOM 3147 O O . TYR C 2 185 ? 61.396 19.926 57.568 1.00 133.05 185 TYR C O 1
ATOM 3156 N N . ASN C 2 186 ? 60.897 18.931 59.543 1.00 144.38 186 ASN C N 1
ATOM 3157 C CA . ASN C 2 186 ? 62.131 19.279 60.263 1.00 143.34 186 ASN C CA 1
ATOM 3158 C C . ASN C 2 186 ? 62.546 20.734 60.051 1.00 137.58 186 ASN C C 1
ATOM 3159 O O . ASN C 2 186 ? 63.734 21.061 60.059 1.00 138.94 186 ASN C O 1
ATOM 3164 N N . LEU C 2 187 ? 61.573 21.627 59.889 1.00 119.91 187 LEU C N 1
ATOM 3165 C CA . LEU C 2 187 ? 61.841 23.046 59.689 1.00 121.30 187 LEU C CA 1
ATOM 3166 C C . LEU C 2 187 ? 61.203 23.842 60.818 1.00 131.33 187 LEU C C 1
ATOM 3167 O O . LEU C 2 187 ? 59.993 23.745 61.046 1.00 136.81 187 LEU C O 1
ATOM 3172 N N . GLU C 2 188 ? 62.017 24.620 61.519 1.00 123.19 188 GLU C N 1
ATOM 3173 C CA . GLU C 2 188 ? 61.546 25.517 62.561 1.00 121.99 188 GLU C CA 1
ATOM 3174 C C . GLU C 2 188 ? 61.408 26.932 62.011 1.00 105.02 188 GLU C C 1
ATOM 3175 O O . GLU C 2 188 ? 61.904 27.257 60.930 1.00 107.67 188 GLU C O 1
ATOM 3181 N N . LEU C 2 189 ? 60.718 27.773 62.771 1.00 116.36 189 LEU C N 1
ATOM 3182 C CA . LEU C 2 189 ? 60.711 29.206 62.527 1.00 121.45 189 LEU C CA 1
ATOM 3183 C C . LEU C 2 189 ? 61.692 29.884 63.475 1.00 141.36 189 LEU C C 1
ATOM 3184 O O . LEU C 2 189 ? 61.952 29.400 64.580 1.00 148.02 189 LEU C O 1
ATOM 3189 N N . ASN C 2 190 ? 62.247 31.006 63.027 1.00 135.23 190 ASN C N 1
ATOM 3190 C CA . ASN C 2 190 ? 63.220 31.742 63.821 1.00 111.62 190 ASN C CA 1
ATOM 3191 C C . ASN C 2 190 ? 63.240 33.183 63.334 1.00 105.95 190 ASN C C 1
ATOM 3192 O O . ASN C 2 190 ? 62.700 33.508 62.274 1.00 120.80 190 ASN C O 1
ATOM 3197 N N . TYR C 2 191 ? 63.869 34.048 64.126 1.00 104.19 191 TYR C N 1
ATOM 3198 C CA . TYR C 2 191 ? 63.945 35.456 63.767 1.00 105.93 191 TYR C CA 1
ATOM 3199 C C . TYR C 2 191 ? 65.109 36.104 64.500 1.00 92.31 191 TYR C C 1
ATOM 3200 O O . TYR C 2 191 ? 65.559 35.621 65.542 1.00 112.42 191 TYR C O 1
ATOM 3209 N N . VAL C 2 192 ? 65.589 37.209 63.932 1.00 91.72 192 VAL C N 1
ATOM 3210 C CA . VAL C 2 192 ? 66.684 37.990 64.499 1.00 116.79 192 VAL C CA 1
ATOM 3211 C C . VAL C 2 192 ? 66.331 39.464 64.359 1.00 121.39 192 VAL C C 1
ATOM 3212 O O . VAL C 2 192 ? 66.166 39.959 63.239 1.00 122.48 192 VAL C O 1
ATOM 3216 N N . SER C 2 193 ? 66.221 40.165 65.485 1.00 119.80 193 SER C N 1
ATOM 3217 C CA . SER C 2 193 ? 65.889 41.582 65.483 1.00 108.68 193 SER C CA 1
ATOM 3218 C C . SER C 2 193 ? 67.151 42.422 65.338 1.00 127.06 193 SER C C 1
ATOM 3219 O O . SER C 2 193 ? 68.208 42.078 65.874 1.00 136.15 193 SER C O 1
ATOM 3222 N N . SER C 2 194 ? 67.031 43.530 64.609 1.00 126.07 194 SER C N 1
ATOM 3223 C CA . SER C 2 194 ? 68.157 44.420 64.379 1.00 132.35 194 SER C CA 1
ATOM 3224 C C . SER C 2 194 ? 67.649 45.844 64.214 1.00 135.97 194 SER C C 1
ATOM 3225 O O . SER C 2 194 ? 66.501 46.069 63.821 1.00 128.90 194 SER C O 1
ATOM 3228 N N . THR C 2 195 ? 68.518 46.803 64.521 1.00 143.26 195 THR C N 1
ATOM 3229 C CA . THR C 2 195 ? 68.208 48.218 64.381 1.00 142.90 195 THR C CA 1
ATOM 3230 C C . THR C 2 195 ? 68.843 48.763 63.108 1.00 130.22 195 THR C C 1
ATOM 3231 O O . THR C 2 195 ? 69.959 48.381 62.745 1.00 130.04 195 THR C O 1
ATOM 3235 N N . PHE C 2 196 ? 68.123 49.657 62.436 1.00 123.05 196 PHE C N 1
ATOM 3236 C CA . PHE C 2 196 ? 68.599 50.213 61.177 1.00 116.48 196 PHE C CA 1
ATOM 3237 C C . PHE C 2 196 ? 69.732 51.200 61.422 1.00 118.17 196 PHE C C 1
ATOM 3238 O O . PHE C 2 196 ? 69.611 52.112 62.245 1.00 121.53 196 PHE C O 1
ATOM 3246 N N . ARG C 2 197 ? 70.836 51.016 60.701 1.00 120.71 197 ARG C N 1
ATOM 3247 C CA . ARG C 2 197 ? 71.966 51.928 60.783 1.00 122.43 197 ARG C CA 1
ATOM 3248 C C . ARG C 2 197 ? 72.669 51.951 59.433 1.00 126.05 197 ARG C C 1
ATOM 3249 O O . ARG C 2 197 ? 72.550 51.018 58.634 1.00 132.71 197 ARG C O 1
ATOM 3257 N N . LEU C 2 198 ? 73.407 53.038 59.190 1.00 117.42 198 LEU C N 1
ATOM 3258 C CA . LEU C 2 198 ? 73.990 53.277 57.872 1.00 124.04 198 LEU C CA 1
ATOM 3259 C C . LEU C 2 198 ? 74.970 52.173 57.484 1.00 124.05 198 LEU C C 1
ATOM 3260 O O . LEU C 2 198 ? 74.936 51.669 56.356 1.00 132.66 198 LEU C O 1
ATOM 3265 N N . PHE C 2 199 ? 75.860 51.790 58.404 1.00 127.97 199 PHE C N 1
ATOM 3266 C CA . PHE C 2 199 ? 76.818 50.734 58.088 1.00 134.09 199 PHE C CA 1
ATOM 3267 C C . PHE C 2 199 ? 76.125 49.391 57.894 1.00 143.33 199 PHE C C 1
ATOM 3268 O O . PHE C 2 199 ? 76.601 48.556 57.115 1.00 146.64 199 PHE C O 1
ATOM 3276 N N . THR C 2 200 ? 75.010 49.163 58.592 1.00 135.45 200 THR C N 1
ATOM 3277 C CA . THR C 2 200 ? 74.272 47.917 58.421 1.00 124.92 200 THR C CA 1
ATOM 3278 C C . THR C 2 200 ? 73.619 47.843 57.047 1.00 128.17 200 THR C C 1
ATOM 3279 O O . THR C 2 200 ? 73.369 46.745 56.537 1.00 150.00 200 THR C O 1
ATOM 3283 N N . LEU C 2 201 ? 73.351 48.996 56.431 1.00 124.27 201 LEU C N 1
ATOM 3284 C CA . LEU C 2 201 ? 72.708 49.018 55.121 1.00 128.81 201 LEU C CA 1
ATOM 3285 C C . LEU C 2 201 ? 73.583 48.350 54.065 1.00 125.47 201 LEU C C 1
ATOM 3286 O O . LEU C 2 201 ? 73.104 47.531 53.273 1.00 137.79 201 LEU C O 1
ATOM 3291 N N . ILE C 2 202 ? 74.872 48.687 54.041 1.00 114.25 202 ILE C N 1
ATOM 3292 C CA . ILE C 2 202 ? 75.767 48.095 53.053 1.00 125.20 202 ILE C CA 1
ATOM 3293 C C . ILE C 2 202 ? 76.184 46.684 53.462 1.00 136.17 202 ILE C C 1
ATOM 3294 O O . ILE C 2 202 ? 76.465 45.841 52.601 1.00 145.32 202 ILE C O 1
ATOM 3299 N N . ALA C 2 203 ? 76.205 46.392 54.760 1.00 126.60 203 ALA C N 1
ATOM 3300 C CA . ALA C 2 203 ? 76.748 45.135 55.257 1.00 119.53 203 ALA C CA 1
ATOM 3301 C C . ALA C 2 203 ? 75.703 44.038 55.419 1.00 127.72 203 ALA C C 1
ATOM 3302 O O . ALA C 2 203 ? 76.079 42.879 55.626 1.00 141.73 203 ALA C O 1
ATOM 3304 N N . SER C 2 204 ? 74.411 44.364 55.328 1.00 133.16 204 SER C N 1
ATOM 3305 C CA . SER C 2 204 ? 73.380 43.356 55.560 1.00 125.61 204 SER C CA 1
ATOM 3306 C C . SER C 2 204 ? 73.372 42.287 54.475 1.00 124.71 204 SER C C 1
ATOM 3307 O O . SER C 2 204 ? 73.022 41.133 54.751 1.00 12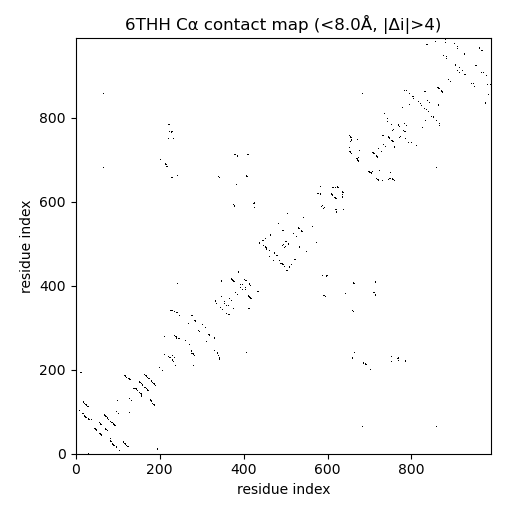0.74 204 SER C O 1
ATOM 3310 N N . LYS C 2 205 ? 73.748 42.646 53.244 1.00 132.59 205 LYS C N 1
ATOM 3311 C CA . LYS C 2 205 ? 73.745 41.676 52.153 1.00 126.03 205 LYS C CA 1
ATOM 3312 C C . LYS C 2 205 ? 74.715 40.532 52.423 1.00 134.28 205 LYS C C 1
ATOM 3313 O O . LYS C 2 205 ? 74.432 39.375 52.088 1.00 136.47 205 LYS C O 1
ATOM 3319 N N . GLU C 2 206 ? 75.861 40.833 53.036 1.00 134.04 206 GLU C N 1
ATOM 3320 C CA . GLU C 2 206 ? 76.863 39.806 53.292 1.00 130.98 206 GLU C CA 1
ATOM 3321 C C . GLU C 2 206 ? 76.447 38.850 54.404 1.00 133.59 206 GLU C C 1
ATOM 3322 O O . GLU C 2 206 ? 76.911 37.705 54.427 1.00 150.59 206 GLU C O 1
ATOM 3328 N N . LEU C 2 207 ? 75.578 39.288 55.320 1.00 104.88 207 LEU C N 1
ATOM 3329 C CA . LEU C 2 207 ? 75.090 38.390 56.362 1.00 115.33 207 LEU C CA 1
ATOM 3330 C C . LEU C 2 207 ? 74.198 37.301 55.780 1.00 117.94 207 LEU C C 1
ATOM 3331 O O . LEU C 2 207 ? 74.265 36.142 56.203 1.00 139.17 207 LEU C O 1
ATOM 3336 N N . LEU C 2 208 ? 73.359 37.652 54.805 1.00 97.87 208 LEU C N 1
ATOM 3337 C CA . LEU C 2 208 ? 72.480 36.676 54.174 1.00 91.94 208 LEU C CA 1
ATOM 3338 C C . LEU C 2 208 ? 73.236 35.687 53.297 1.00 113.81 208 LEU C C 1
ATOM 3339 O O . LEU C 2 208 ? 72.648 34.686 52.872 1.00 150.96 208 LEU C O 1
ATOM 3344 N N . ASN C 2 209 ? 74.512 35.940 53.019 1.00 112.67 209 ASN C N 1
ATOM 3345 C CA . ASN C 2 209 ? 75.347 35.068 52.203 1.00 140.62 209 ASN C CA 1
ATOM 3346 C C . ASN C 2 209 ? 76.342 34.260 53.019 1.00 140.84 209 ASN C C 1
ATOM 3347 O O . ASN C 2 209 ? 76.585 33.092 52.707 1.00 153.08 209 ASN C O 1
ATOM 3352 N N . ASP C 2 210 ? 76.922 34.849 54.064 1.00 133.76 210 ASP C N 1
ATOM 3353 C CA . ASP C 2 210 ? 77.938 34.181 54.866 1.00 134.03 210 ASP C CA 1
ATOM 3354 C C . ASP C 2 210 ? 77.422 33.688 56.212 1.00 141.62 210 ASP C C 1
ATOM 3355 O O . ASP C 2 210 ? 78.160 32.996 56.921 1.00 161.28 210 ASP C O 1
ATOM 3360 N N . VAL C 2 211 ? 76.187 34.026 56.585 1.00 132.92 211 VAL C N 1
ATOM 3361 C CA . VAL C 2 211 ? 75.607 33.561 57.841 1.00 118.94 211 VAL C CA 1
ATOM 3362 C C . VAL C 2 211 ? 74.335 32.776 57.551 1.00 125.80 211 VAL C C 1
ATOM 3363 O O . VAL C 2 211 ? 74.315 31.544 57.647 1.00 149.23 211 VAL C O 1
ATOM 3367 N N . PHE C 2 212 ? 73.266 33.485 57.189 1.00 119.76 212 PHE C N 1
ATOM 3368 C CA . PHE C 2 212 ? 71.954 32.877 56.968 1.00 116.72 212 PHE C CA 1
ATOM 3369 C C . PHE C 2 212 ? 71.804 32.263 55.581 1.00 124.04 212 PHE C C 1
ATOM 3370 O O . PHE C 2 212 ? 70.731 32.345 54.981 1.00 119.99 212 PHE C O 1
ATOM 3378 N N . ASN C 2 213 ? 72.853 31.645 55.047 1.00 112.25 213 ASN C N 1
ATOM 3379 C CA . ASN C 2 213 ? 72.776 31.076 53.712 1.00 141.10 213 ASN C CA 1
ATOM 3380 C C . ASN C 2 213 ? 72.070 29.721 53.742 1.00 145.50 213 ASN C C 1
ATOM 3381 O O . ASN C 2 213 ? 71.819 29.140 54.801 1.00 132.17 213 ASN C O 1
ATOM 3386 N N . GLU C 2 214 ? 71.744 29.219 52.548 1.00 148.67 214 GLU C N 1
ATOM 3387 C CA . GLU C 2 214 ? 71.127 27.901 52.449 1.00 145.27 214 GLU C CA 1
ATOM 3388 C C . GLU C 2 214 ? 72.105 26.797 52.832 1.00 147.90 214 GLU C C 1
ATOM 3389 O O . GLU C 2 214 ? 71.686 25.743 53.324 1.00 149.89 214 GLU C O 1
ATOM 3395 N N . LYS C 2 215 ? 73.406 27.025 52.622 1.00 161.62 215 LYS C N 1
ATOM 3396 C CA . LYS C 2 215 ? 74.407 26.022 52.972 1.00 165.60 215 LYS C CA 1
ATOM 3397 C C . LYS C 2 215 ? 74.323 25.648 54.446 1.00 152.44 215 LYS C C 1
ATOM 3398 O O . LYS C 2 215 ? 74.380 24.464 54.800 1.00 147.29 215 LYS C O 1
ATOM 3404 N N . SER C 2 216 ? 74.182 26.643 55.321 1.00 143.66 216 SER C N 1
ATOM 3405 C CA . SER C 2 216 ? 74.000 26.379 56.742 1.00 144.05 216 SER C CA 1
ATOM 3406 C C . SER C 2 216 ? 72.560 26.031 57.094 1.00 152.06 216 SER C C 1
ATOM 3407 O O . SER C 2 216 ? 72.308 25.571 58.213 1.00 141.99 216 SER C O 1
ATOM 3410 N N . GLY C 2 217 ? 71.619 26.242 56.178 1.00 157.05 217 GLY C N 1
ATOM 3411 C CA . GLY C 2 217 ? 70.242 25.842 56.391 1.00 153.41 217 GLY C CA 1
ATOM 3412 C C . GLY C 2 217 ? 69.442 26.788 57.259 1.00 142.58 217 GLY C C 1
ATOM 3413 O O . GLY C 2 217 ? 68.940 26.393 58.316 1.00 139.42 217 GLY C O 1
ATOM 3414 N N . TYR C 2 218 ? 69.309 28.039 56.826 1.00 135.25 218 TYR C N 1
ATOM 3415 C CA . TYR C 2 218 ? 68.506 29.019 57.544 1.00 132.58 218 TYR C CA 1
ATOM 3416 C C . TYR C 2 218 ? 67.374 29.608 56.718 1.00 129.70 218 TYR C C 1
ATOM 3417 O O . TYR C 2 218 ? 66.329 29.933 57.285 1.00 142.25 218 TYR C O 1
ATOM 3426 N N . PHE C 2 219 ? 67.550 29.754 55.402 1.00 92.17 219 PHE C N 1
ATOM 3427 C CA . PHE C 2 219 ? 66.485 30.127 54.476 1.00 107.05 219 PHE C CA 1
ATOM 3428 C C . PHE C 2 219 ? 65.759 31.397 54.910 1.00 98.34 219 PHE C C 1
ATOM 3429 O O . PHE C 2 219 ? 64.647 31.318 55.449 1.00 92.43 219 PHE C O 1
ATOM 3437 N N . PRO C 2 220 ? 66.339 32.577 54.693 1.00 109.58 220 PRO C N 1
ATOM 3438 C CA . PRO C 2 220 ? 65.638 33.815 55.058 1.00 98.72 220 PRO C CA 1
ATOM 3439 C C . PRO C 2 220 ? 64.388 34.015 54.216 1.00 93.18 220 PRO C C 1
ATOM 3440 O O . PRO C 2 220 ? 64.363 33.704 53.022 1.00 113.13 220 PRO C O 1
ATOM 3444 N N . LEU C 2 221 ? 63.341 34.540 54.856 1.00 79.89 221 LEU C N 1
ATOM 3445 C CA . LEU C 2 221 ? 62.036 34.682 54.217 1.00 85.51 221 LEU C CA 1
ATOM 3446 C C . LEU C 2 221 ? 61.625 36.138 54.049 1.00 96.18 221 LEU C C 1
ATOM 3447 O O . LEU C 2 221 ? 61.375 36.572 52.920 1.00 126.70 221 LEU C O 1
ATOM 3452 N N . ILE C 2 222 ? 61.543 36.907 55.134 1.00 83.03 222 ILE C N 1
ATOM 3453 C CA . ILE C 2 222 ? 60.907 38.219 55.108 1.00 92.96 222 ILE C CA 1
ATOM 3454 C C . ILE C 2 222 ? 61.400 39.007 56.313 1.00 120.21 222 ILE C C 1
ATOM 3455 O O . ILE C 2 222 ? 61.867 38.434 57.300 1.00 143.42 222 ILE C O 1
ATOM 3460 N N . SER C 2 223 ? 61.306 40.335 56.230 1.00 106.00 223 SER C N 1
ATOM 3461 C CA . SER C 2 223 ? 61.686 41.229 57.316 1.00 137.37 223 SER C CA 1
ATOM 3462 C C . SER C 2 223 ? 60.539 42.185 57.627 1.00 127.39 223 SER C C 1
ATOM 3463 O O . SER C 2 223 ? 59.674 42.441 56.786 1.00 123.43 223 SER C O 1
ATOM 3466 N N . TYR C 2 224 ? 60.548 42.732 58.853 1.00 98.43 224 TYR C N 1
ATOM 3467 C CA . TYR C 2 224 ? 59.432 43.547 59.328 1.00 116.34 224 TYR C CA 1
ATOM 3468 C C . TYR C 2 224 ? 59.874 44.820 60.046 1.00 123.30 224 TYR C C 1
ATOM 3469 O O . TYR C 2 224 ? 59.265 45.202 61.052 1.00 136.15 224 TYR C O 1
ATOM 3478 N N . ALA C 2 225 ? 60.926 45.479 59.555 1.00 114.60 225 ALA C N 1
ATOM 3479 C CA . ALA C 2 225 ? 61.433 46.743 60.092 1.00 116.26 225 ALA C CA 1
ATOM 3480 C C . ALA C 2 225 ? 62.005 46.606 61.499 1.00 118.59 225 ALA C C 1
ATOM 3481 O O . ALA C 2 225 ? 62.720 47.497 61.961 1.00 150.28 225 ALA C O 1
ATOM 3483 N N . ASP C 2 226 ? 61.724 45.503 62.191 1.00 107.79 226 ASP C N 1
ATOM 3484 C CA . ASP C 2 226 ? 62.338 45.248 63.489 1.00 98.96 226 ASP C CA 1
ATOM 3485 C C . ASP C 2 226 ? 63.013 43.882 63.538 1.00 110.07 226 ASP C C 1
ATOM 3486 O O . ASP C 2 226 ? 63.263 43.358 64.628 1.00 111.32 226 ASP C O 1
ATOM 3491 N N . GLY C 2 227 ? 63.306 43.299 62.390 1.00 119.55 227 GLY C N 1
ATOM 3492 C CA . GLY C 2 227 ? 64.007 42.031 62.357 1.00 136.09 227 GLY C CA 1
ATOM 3493 C C . GLY C 2 227 ? 63.720 41.272 61.080 1.00 113.00 227 GLY C C 1
ATOM 3494 O O . GLY C 2 227 ? 62.901 41.667 60.254 1.00 97.28 227 GLY C O 1
ATOM 3495 N N . ILE C 2 228 ? 64.429 40.155 60.937 1.00 108.43 228 ILE C N 1
ATOM 3496 C CA . ILE C 2 228 ? 64.307 39.248 59.801 1.00 93.43 228 ILE C CA 1
ATOM 3497 C C . ILE C 2 228 ? 63.721 37.937 60.305 1.00 115.78 228 ILE C C 1
ATOM 3498 O O . ILE C 2 228 ? 64.047 37.491 61.410 1.00 139.13 228 ILE C O 1
ATOM 3503 N N . VAL C 2 229 ? 62.856 37.323 59.502 1.00 106.26 229 VAL C N 1
ATOM 3504 C CA . VAL C 2 229 ? 62.261 36.029 59.821 1.00 109.19 229 VAL C CA 1
ATOM 3505 C C . VAL C 2 229 ? 62.828 34.995 58.858 1.00 106.36 229 VAL C C 1
ATOM 3506 O O . VAL C 2 229 ? 62.740 35.161 57.635 1.00 124.34 229 VAL C O 1
ATOM 3510 N N . PHE C 2 230 ? 63.408 33.932 59.406 1.00 94.03 230 PHE C N 1
ATOM 3511 C CA . PHE C 2 230 ? 63.973 32.854 58.601 1.00 101.74 230 PHE C CA 1
ATOM 3512 C C . PHE C 2 230 ? 63.577 31.528 59.243 1.00 108.67 230 PHE C C 1
ATOM 3513 O O . PHE C 2 230 ? 62.633 31.452 60.038 1.00 118.61 230 PHE C O 1
ATOM 3521 N N . LEU C 2 231 ? 64.298 30.464 58.899 1.00 110.85 231 LEU C N 1
ATOM 3522 C CA . LEU C 2 231 ? 63.962 29.116 59.330 1.00 110.38 231 LEU C CA 1
ATOM 3523 C C . LEU C 2 231 ? 65.181 28.447 59.952 1.00 117.73 231 LEU C C 1
ATOM 3524 O O . LEU C 2 231 ? 66.300 28.963 59.900 1.00 126.05 231 LEU C O 1
ATOM 3529 N N . LYS C 2 232 ? 64.945 27.281 60.551 1.00 124.06 232 LYS C N 1
ATOM 3530 C CA . LYS C 2 232 ? 66.006 26.446 61.106 1.00 139.36 232 LYS C CA 1
ATOM 3531 C C . LYS C 2 232 ? 65.654 24.994 60.821 1.00 126.61 232 LYS C C 1
ATOM 3532 O O . LYS C 2 232 ? 64.671 24.480 61.364 1.00 138.16 232 LYS C O 1
ATOM 3538 N N . ARG C 2 233 ? 66.440 24.332 59.977 1.00 108.55 233 ARG C N 1
ATOM 3539 C CA . ARG C 2 233 ? 66.295 22.892 59.830 1.00 137.05 233 ARG C CA 1
ATOM 3540 C C . ARG C 2 233 ? 66.893 22.219 61.058 1.00 153.75 233 ARG C C 1
ATOM 3541 O O . ARG C 2 233 ? 67.966 22.611 61.528 1.00 156.89 233 ARG C O 1
ATOM 3549 N N . LYS C 2 234 ? 66.180 21.232 61.598 1.00 165.38 234 LYS C N 1
ATOM 3550 C CA . LYS C 2 234 ? 66.574 20.631 62.866 1.00 149.95 234 LYS C CA 1
ATOM 3551 C C . LYS C 2 234 ? 67.982 20.052 62.787 1.00 156.25 234 LYS C C 1
ATOM 3552 O O . LYS C 2 234 ? 68.438 19.602 61.732 1.00 164.00 234 LYS C O 1
ATOM 3558 N N . ASN C 2 235 ? 68.675 20.086 63.927 1.00 153.57 235 ASN C N 1
ATOM 3559 C CA . ASN C 2 235 ? 70.045 19.613 64.112 1.00 165.36 235 ASN C CA 1
ATOM 3560 C C . ASN C 2 235 ? 71.071 20.424 63.331 1.00 158.72 235 ASN C C 1
ATOM 3561 O O . ASN C 2 235 ? 72.224 19.991 63.209 1.00 167.83 235 ASN C O 1
ATOM 3566 N N . SER C 2 236 ? 70.693 21.581 62.797 1.00 137.76 236 SER C N 1
ATOM 3567 C CA . SER C 2 236 ? 71.663 22.458 62.164 1.00 140.51 236 SER C CA 1
ATOM 3568 C C . SER C 2 236 ? 72.357 23.318 63.219 1.00 149.64 236 SER C C 1
ATOM 3569 O O . SER C 2 236 ? 71.918 23.418 64.368 1.00 147.33 236 SER C O 1
ATOM 3572 N N . GLN C 2 237 ? 73.461 23.939 62.815 1.00 154.88 237 GLN C N 1
ATOM 3573 C CA . GLN C 2 237 ? 74.244 24.737 63.744 1.00 169.93 237 GLN C CA 1
ATOM 3574 C C . GLN C 2 237 ? 73.458 25.969 64.192 1.00 170.51 237 GLN C C 1
ATOM 3575 O O . GLN C 2 237 ? 72.686 26.540 63.418 1.00 173.97 237 GLN C O 1
ATOM 3581 N N . PRO C 2 238 ? 73.634 26.394 65.441 1.00 163.82 238 PRO C N 1
ATOM 3582 C CA . PRO C 2 238 ? 72.953 27.606 65.902 1.00 157.62 238 PRO C CA 1
ATOM 3583 C C . PRO C 2 238 ? 73.585 28.850 65.303 1.00 146.95 238 PRO C C 1
ATOM 3584 O O . PRO C 2 238 ? 74.769 28.872 64.956 1.00 139.47 238 PRO C O 1
ATOM 3588 N N . VAL C 2 239 ? 72.772 29.896 65.174 1.00 161.31 239 VAL C N 1
ATOM 3589 C CA . VAL C 2 239 ? 73.278 31.181 64.705 1.00 169.90 239 VAL C CA 1
ATOM 3590 C C . VAL C 2 239 ? 74.214 31.742 65.767 1.00 154.37 239 VAL C C 1
ATOM 3591 O O . VAL C 2 239 ? 73.813 31.967 66.915 1.00 158.69 239 VAL C O 1
ATOM 3595 N N . LEU C 2 240 ? 75.473 31.953 65.395 1.00 141.49 240 LEU C N 1
ATOM 3596 C CA . LEU C 2 240 ? 76.517 32.344 66.332 1.00 149.60 240 LEU C CA 1
ATOM 3597 C C . LEU C 2 240 ? 76.920 33.790 66.085 1.00 148.24 240 LEU C C 1
ATOM 3598 O O . LEU C 2 240 ? 77.119 34.196 64.935 1.00 146.12 240 LEU C O 1
ATOM 3603 N N . LEU C 2 241 ? 77.037 34.565 67.167 1.00 138.65 241 LEU C N 1
ATOM 3604 C CA . LEU C 2 241 ? 77.421 35.967 67.046 1.00 130.34 241 LEU C CA 1
ATOM 3605 C C . LEU C 2 241 ? 78.894 36.142 66.705 1.00 131.92 241 LEU C C 1
ATOM 3606 O O . LEU C 2 241 ? 79.282 37.218 66.240 1.00 136.88 241 LEU C O 1
ATOM 3611 N N . SER C 2 242 ? 79.718 35.116 66.929 1.00 141.82 242 SER C N 1
ATOM 3612 C CA . SER C 2 242 ? 81.150 35.244 66.680 1.00 151.63 242 SER C CA 1
ATOM 3613 C C . SER C 2 242 ? 81.430 35.531 65.210 1.00 145.65 242 SER C C 1
ATOM 3614 O O . SER C 2 242 ? 82.225 36.418 64.881 1.00 143.11 242 SER C O 1
ATOM 3617 N N . LYS C 2 243 ? 80.781 34.792 64.306 1.00 131.58 243 LYS C N 1
ATOM 3618 C CA . LYS C 2 243 ? 80.984 35.050 62.885 1.00 152.10 243 LYS C CA 1
ATOM 3619 C C . LYS C 2 243 ? 80.302 36.341 62.447 1.00 140.65 243 LYS C C 1
ATOM 3620 O O . LYS C 2 243 ? 80.745 36.974 61.483 1.00 150.56 243 LYS C O 1
ATOM 3626 N N . ILE C 2 244 ? 79.236 36.750 63.137 1.00 120.20 244 ILE C N 1
ATOM 3627 C CA . ILE C 2 244 ? 78.579 38.011 62.805 1.00 119.39 244 ILE C CA 1
ATOM 3628 C C . ILE C 2 244 ? 79.509 39.183 63.095 1.00 138.64 244 ILE C C 1
ATOM 3629 O O . ILE C 2 244 ? 79.691 40.076 62.259 1.00 143.94 244 ILE C O 1
ATOM 3634 N N . VAL C 2 245 ? 80.115 39.195 64.285 1.00 147.43 245 VAL C N 1
ATOM 3635 C CA . VAL C 2 245 ? 81.086 40.234 64.611 1.00 135.50 245 VAL C CA 1
ATOM 3636 C C . VAL C 2 245 ? 82.338 40.084 63.755 1.00 134.82 245 VAL C C 1
ATOM 3637 O O . VAL C 2 245 ? 82.996 41.078 63.423 1.00 151.95 245 VAL C O 1
ATOM 3641 N N . ASP C 2 246 ? 82.681 38.852 63.372 1.00 138.69 246 ASP C N 1
ATOM 3642 C CA . ASP C 2 246 ? 83.870 38.634 62.555 1.00 160.68 246 ASP C CA 1
ATOM 3643 C C . ASP C 2 246 ? 83.701 39.224 61.160 1.00 160.74 246 ASP C C 1
ATOM 3644 O O . ASP C 2 246 ? 84.660 39.746 60.580 1.00 169.20 246 ASP C O 1
ATOM 3649 N N . LEU C 2 247 ? 82.489 39.154 60.607 1.00 149.83 247 LEU C N 1
ATOM 3650 C CA . LEU C 2 247 ? 82.264 39.637 59.248 1.00 160.82 247 LEU C CA 1
ATOM 3651 C C . LEU C 2 247 ? 82.020 41.140 59.213 1.00 156.81 247 LEU C C 1
ATOM 3652 O O . LEU C 2 247 ? 82.567 41.839 58.352 1.00 175.64 247 LEU C O 1
ATOM 3657 N N . LEU C 2 248 ? 81.206 41.656 60.135 1.00 143.02 248 LEU C N 1
ATOM 3658 C CA . LEU C 2 248 ? 80.816 43.060 60.079 1.00 147.83 248 LEU C CA 1
ATOM 3659 C C . LEU C 2 248 ? 81.933 43.992 60.530 1.00 163.16 248 LEU C C 1
ATOM 3660 O O . LEU C 2 248 ? 82.003 45.134 60.063 1.00 163.78 248 LEU C O 1
ATOM 3665 N N . SER C 2 249 ? 82.806 43.537 61.432 1.00 163.76 249 SER C N 1
ATOM 3666 C CA . SER C 2 249 ? 83.981 44.334 61.765 1.00 173.83 249 SER C CA 1
ATOM 3667 C C . SER C 2 249 ? 84.993 44.321 60.628 1.00 160.59 249 SER C C 1
ATOM 3668 O O . SER C 2 249 ? 85.782 45.263 60.488 1.00 165.38 249 SER C O 1
ATOM 3671 N N . ARG C 2 250 ? 84.985 43.265 59.811 1.00 149.90 250 ARG C N 1
ATOM 3672 C CA . ARG C 2 250 ? 85.855 43.220 58.642 1.00 168.78 250 ARG C CA 1
ATOM 3673 C C . ARG C 2 250 ? 85.439 44.253 57.601 1.00 181.42 250 ARG C C 1
ATOM 3674 O O . ARG C 2 250 ? 86.296 44.802 56.899 1.00 188.74 250 ARG C O 1
ATOM 3682 N N . GLN C 2 251 ? 84.137 44.528 57.484 1.00 170.06 251 GLN C N 1
ATOM 3683 C CA . GLN C 2 251 ? 83.679 45.526 56.522 1.00 159.35 251 GLN C CA 1
ATOM 3684 C C . GLN C 2 251 ? 84.155 46.923 56.896 1.00 164.73 251 GLN C C 1
ATOM 3685 O O . GLN C 2 251 ? 84.301 47.785 56.021 1.00 166.49 251 GLN C O 1
ATOM 3691 N N . VAL C 2 252 ? 84.391 47.167 58.182 1.00 171.21 252 VAL C N 1
ATOM 3692 C CA . VAL C 2 252 ? 84.969 48.431 58.625 1.00 168.95 252 VAL C CA 1
ATOM 3693 C C . VAL C 2 252 ? 86.488 48.409 58.522 1.00 177.60 252 VAL C C 1
ATOM 3694 O O . VAL C 2 252 ? 87.102 49.383 58.078 1.00 177.35 252 VAL C O 1
ATOM 3698 N N . PHE C 2 253 ? 87.112 47.302 58.910 1.00 181.27 253 PHE C N 1
ATOM 3699 C CA . PHE C 2 253 ? 88.570 47.189 58.893 1.00 183.10 253 PHE C CA 1
ATOM 3700 C C . PHE C 2 253 ? 89.073 46.697 57.540 1.00 190.14 253 PHE C C 1
ATOM 3701 O O . PHE C 2 253 ? 89.903 45.793 57.453 1.00 198.31 253 PHE C O 1
ATOM 3709 N N . SER C 2 254 ? 88.556 47.295 56.463 1.00 174.06 254 SER C N 1
ATOM 3710 C CA . SER C 2 254 ? 88.962 46.977 55.100 1.00 182.31 254 SER C CA 1
ATOM 3711 C C . SER C 2 254 ? 88.803 48.245 54.258 1.00 182.88 254 SER C C 1
ATOM 3712 O O . SER C 2 254 ? 87.906 48.376 53.426 1.00 195.13 254 SER C O 1
ATOM 3715 N N . SER C 2 255 ? 89.694 49.208 54.485 1.00 174.49 255 SER C N 1
ATOM 3716 C CA . SER C 2 255 ? 89.662 50.448 53.723 1.00 149.67 255 SER C CA 1
ATOM 3717 C C . SER C 2 255 ? 89.942 50.173 52.250 1.00 162.04 255 SER C C 1
ATOM 3718 O O . SER C 2 255 ? 90.622 49.207 51.893 1.00 166.31 255 SER C O 1
ATOM 3721 N N . SER C 2 256 ? 89.405 51.038 51.391 1.00 157.32 256 SER C N 1
ATOM 3722 C CA . SER C 2 256 ? 89.496 50.829 49.952 1.00 151.02 256 SER C CA 1
ATOM 3723 C C . SER C 2 256 ? 90.950 50.808 49.493 1.00 139.03 256 SER C C 1
ATOM 3724 O O . SER C 2 256 ? 91.822 51.458 50.076 1.00 147.44 256 SER C O 1
ATOM 3727 N N . SER C 2 257 ? 91.203 50.048 48.425 1.00 152.44 257 SER C N 1
ATOM 3728 C CA . SER C 2 257 ? 92.560 49.882 47.918 1.00 171.03 257 SER C CA 1
ATOM 3729 C C . SER C 2 257 ? 93.075 51.118 47.191 1.00 181.55 257 SER C C 1
ATOM 3730 O O . SER C 2 257 ? 94.287 51.236 46.985 1.00 187.30 257 SER C O 1
ATOM 3733 N N . GLU C 2 258 ? 92.193 52.033 46.789 1.00 178.33 258 GLU C N 1
ATOM 3734 C CA . GLU C 2 258 ? 92.626 53.296 46.204 1.00 175.59 258 GLU C CA 1
ATOM 3735 C C . GLU C 2 258 ? 92.542 54.458 47.181 1.00 178.82 258 GLU C C 1
ATOM 3736 O O . GLU C 2 258 ? 93.310 55.418 47.053 1.00 179.41 258 GLU C O 1
ATOM 3742 N N . VAL C 2 259 ? 91.629 54.395 48.154 1.00 182.07 259 VAL C N 1
ATOM 3743 C CA . VAL C 2 259 ? 91.637 55.371 49.239 1.00 172.15 259 VAL C CA 1
ATOM 3744 C C . VAL C 2 259 ? 92.936 55.270 50.026 1.00 160.82 259 VAL C C 1
ATOM 3745 O O . VAL C 2 259 ? 93.526 56.286 50.415 1.00 155.83 259 VAL C O 1
ATOM 3749 N N . ILE C 2 260 ? 93.413 54.044 50.257 1.00 159.96 260 ILE C N 1
ATOM 3750 C CA . ILE C 2 260 ? 94.698 53.868 50.925 1.00 148.05 260 ILE C CA 1
ATOM 3751 C C . ILE C 2 260 ? 95.834 54.369 50.041 1.00 153.86 260 ILE C C 1
ATOM 3752 O O . ILE C 2 260 ? 96.845 54.872 50.545 1.00 160.07 260 ILE C O 1
ATOM 3757 N N . GLU C 2 261 ? 95.686 54.262 48.716 1.00 165.47 261 GLU C N 1
ATOM 3758 C CA . GLU C 2 261 ? 96.695 54.809 47.814 1.00 175.06 261 GLU C CA 1
ATOM 3759 C C . GLU C 2 261 ? 96.713 56.331 47.860 1.00 179.45 261 GLU C C 1
ATOM 3760 O O . GLU C 2 261 ? 97.775 56.943 47.696 1.00 176.87 261 GLU C O 1
ATOM 3766 N N . GLU C 2 262 ? 95.555 56.957 48.086 1.00 183.27 262 GLU C N 1
ATOM 3767 C CA . GLU C 2 262 ? 95.514 58.410 48.211 1.00 170.52 262 GLU C CA 1
ATOM 3768 C C . GLU C 2 262 ? 96.190 58.873 49.494 1.00 143.05 262 GLU C C 1
ATOM 3769 O O . GLU C 2 262 ? 96.934 59.862 49.487 1.00 158.13 262 GLU C O 1
ATOM 3775 N N . LYS C 2 263 ? 95.945 58.175 50.606 1.00 147.29 263 LYS C N 1
ATOM 3776 C CA . LYS C 2 263 ? 96.594 58.551 51.858 1.00 148.74 263 LYS C CA 1
ATOM 3777 C C . LYS C 2 263 ? 98.098 58.332 51.787 1.00 141.21 263 LYS C C 1
ATOM 3778 O O . LYS C 2 263 ? 98.856 59.004 52.495 1.00 124.08 263 LYS C O 1
ATOM 3784 N N . ILE C 2 264 ? 98.545 57.401 50.943 1.00 149.08 264 ILE C N 1
ATOM 3785 C CA . ILE C 2 264 ? 99.972 57.249 50.686 1.00 162.73 264 ILE C CA 1
ATOM 3786 C C . ILE C 2 264 ? 100.496 58.442 49.896 1.00 157.11 264 ILE C C 1
ATOM 3787 O O . ILE C 2 264 ? 101.581 58.964 50.178 1.00 155.58 264 ILE C O 1
ATOM 3792 N N . SER C 2 265 ? 99.729 58.899 48.902 1.00 154.03 265 SER C N 1
ATOM 3793 C CA . SER C 2 265 ? 100.151 60.047 48.107 1.00 156.33 265 SER C CA 1
ATOM 3794 C C . SER C 2 265 ? 100.175 61.325 48.933 1.00 156.95 265 SER C C 1
ATOM 3795 O O . SER C 2 265 ? 100.969 62.229 48.649 1.00 168.65 265 SER C O 1
ATOM 3798 N N . ASP C 2 266 ? 99.316 61.423 49.951 1.00 146.93 266 ASP C N 1
ATOM 3799 C CA . ASP C 2 266 ? 99.358 62.580 50.839 1.00 145.34 266 ASP C CA 1
ATOM 3800 C C . ASP C 2 266 ? 100.664 62.635 51.619 1.00 139.91 266 ASP C C 1
ATOM 3801 O O . ASP C 2 266 ? 101.122 63.724 51.983 1.00 150.97 266 ASP C O 1
ATOM 3806 N N . ILE C 2 267 ? 101.278 61.480 51.881 1.00 135.31 267 ILE C N 1
ATOM 3807 C CA . ILE C 2 267 ? 102.583 61.464 52.535 1.00 149.95 267 ILE C CA 1
ATOM 3808 C C . ILE C 2 267 ? 103.671 61.855 51.543 1.00 149.32 267 ILE C C 1
ATOM 3809 O O . ILE C 2 267 ? 104.558 62.660 51.853 1.00 146.28 267 ILE C O 1
ATOM 3814 N N . GLU C 2 268 ? 103.616 61.293 50.332 1.00 149.59 268 GLU C N 1
ATOM 3815 C CA . GLU C 2 268 ? 104.611 61.600 49.311 1.00 152.30 268 GLU C CA 1
ATOM 3816 C C . GLU C 2 268 ? 104.555 63.053 48.862 1.00 154.14 268 GLU C C 1
ATOM 3817 O O . GLU C 2 268 ? 105.558 63.572 48.362 1.00 161.06 268 GLU C O 1
ATOM 3823 N N . LYS C 2 269 ? 103.409 63.719 49.025 1.00 152.38 269 LYS C N 1
ATOM 3824 C CA . LYS C 2 269 ? 103.312 65.123 48.640 1.00 148.26 269 LYS C CA 1
ATOM 3825 C C . LYS C 2 269 ? 104.199 66.007 49.509 1.00 145.60 269 LYS C C 1
ATOM 3826 O O . LYS C 2 269 ? 104.713 67.025 49.031 1.00 151.33 269 LYS C O 1
ATOM 3832 N N . CYS C 2 270 ? 104.403 65.632 50.773 1.00 139.95 270 CYS C N 1
ATOM 3833 C CA . CYS C 2 270 ? 105.195 66.460 51.678 1.00 142.10 270 CYS C CA 1
ATOM 3834 C C . CYS C 2 270 ? 106.689 66.198 51.524 1.00 156.76 270 CYS C C 1
ATOM 3835 O O . CYS C 2 270 ? 107.472 67.132 51.321 1.00 162.67 270 CYS C O 1
ATOM 3838 N N . ILE C 2 271 ? 107.103 64.932 51.621 1.00 145.20 271 ILE C N 1
ATOM 3839 C CA . ILE C 2 271 ? 108.523 64.596 51.583 1.00 143.47 271 ILE C CA 1
ATOM 3840 C C . ILE C 2 271 ? 109.163 64.865 50.230 1.00 149.90 271 ILE C C 1
ATOM 3841 O O . ILE C 2 271 ? 110.394 64.837 50.122 1.00 155.34 271 ILE C O 1
ATOM 3846 N N . LYS C 2 272 ? 108.361 65.124 49.195 1.00 149.21 272 LYS C N 1
ATOM 3847 C CA . LYS C 2 272 ? 108.899 65.489 47.890 1.00 139.72 272 LYS C CA 1
ATOM 3848 C C . LYS C 2 272 ? 109.252 66.971 47.811 1.00 142.82 272 LYS C C 1
ATOM 3849 O O . LYS C 2 272 ? 110.202 67.339 47.109 1.00 158.18 272 LYS C O 1
ATOM 3855 N N . ASN C 2 273 ? 108.521 67.822 48.538 1.00 132.00 273 ASN C N 1
ATOM 3856 C CA . ASN C 2 273 ? 108.694 69.268 48.411 1.00 132.27 273 ASN C CA 1
ATOM 3857 C C . ASN C 2 273 ? 110.129 69.703 48.679 1.00 133.04 273 ASN C C 1
ATOM 3858 O O . ASN C 2 273 ? 110.610 70.662 48.064 1.00 155.69 273 ASN C O 1
ATOM 3863 N N . LYS C 2 274 ? 110.826 69.022 49.587 1.00 124.82 274 LYS C N 1
ATOM 3864 C CA . LYS C 2 274 ? 112.233 69.312 49.838 1.00 137.27 274 LYS C CA 1
ATOM 3865 C C . LYS C 2 274 ? 113.080 68.079 49.547 1.00 145.27 274 LYS C C 1
ATOM 3866 O O . LYS C 2 274 ? 113.879 67.651 50.386 1.00 147.46 274 LYS C O 1
ATOM 3872 N N . GLU C 2 275 ? 112.912 67.514 48.349 1.00 151.25 275 GLU C N 1
ATOM 3873 C CA . GLU C 2 275 ? 113.559 66.248 48.017 1.00 138.52 275 GLU C CA 1
ATOM 3874 C C . GLU C 2 275 ? 115.076 66.387 47.972 1.00 147.92 275 GLU C C 1
ATOM 3875 O O . GLU C 2 275 ? 115.800 65.468 48.374 1.00 145.44 275 GLU C O 1
ATOM 3881 N N . GLU C 2 276 ? 115.576 67.527 47.490 1.00 161.08 276 GLU C N 1
ATOM 3882 C CA . GLU C 2 276 ? 117.019 67.693 47.346 1.00 165.33 276 GLU C CA 1
ATOM 3883 C C . GLU C 2 276 ? 117.726 67.702 48.694 1.00 163.90 276 GLU C C 1
ATOM 3884 O O . GLU C 2 276 ? 118.894 67.307 48.783 1.00 169.09 276 GLU C O 1
ATOM 3890 N N . LEU C 2 277 ? 117.042 68.143 49.751 1.00 146.32 277 LEU C N 1
ATOM 3891 C CA . LEU C 2 277 ? 117.654 68.147 51.075 1.00 154.65 277 LEU C CA 1
ATOM 3892 C C . LEU C 2 277 ? 117.661 66.753 51.690 1.00 169.26 277 LEU C C 1
ATOM 3893 O O . LEU C 2 277 ? 118.666 66.337 52.278 1.00 170.20 277 LEU C O 1
ATOM 3898 N N . PHE C 2 278 ? 116.552 66.021 51.565 1.00 173.13 278 PHE C N 1
ATOM 3899 C CA . PHE C 2 278 ? 116.496 64.666 52.103 1.00 167.45 278 PHE C CA 1
ATOM 3900 C C . PHE C 2 278 ? 117.458 63.739 51.368 1.00 172.63 278 PHE C C 1
ATOM 3901 O O . PHE C 2 278 ? 118.060 62.849 51.979 1.00 174.71 278 PHE C O 1
ATOM 3909 N N . ARG C 2 279 ? 117.616 63.931 50.055 1.00 170.37 279 ARG C N 1
ATOM 3910 C CA . ARG C 2 279 ? 118.582 63.132 49.308 1.00 162.14 279 ARG C CA 1
ATOM 3911 C C . ARG C 2 279 ? 120.010 63.485 49.703 1.00 169.06 279 ARG C C 1
ATOM 3912 O O . ARG C 2 279 ? 120.866 62.600 49.819 1.00 166.38 279 ARG C O 1
ATOM 3920 N N . GLN C 2 280 ? 120.282 64.775 49.918 1.00 165.32 280 GLN C N 1
ATOM 3921 C CA . GLN C 2 280 ? 121.609 65.213 50.334 1.00 162.36 280 GLN C CA 1
ATOM 3922 C C . GLN C 2 280 ? 121.959 64.750 51.744 1.00 150.05 280 GLN C C 1
ATOM 3923 O O . GLN C 2 280 ? 123.146 64.634 52.067 1.00 166.32 280 GLN C O 1
ATOM 3937 N N . ASN C 2 282 ? 122.095 62.011 52.998 1.00 179.64 282 ASN C N 1
ATOM 3938 C CA . ASN C 2 282 ? 122.842 60.759 53.043 1.00 177.81 282 ASN C CA 1
ATOM 3939 C C . ASN C 2 282 ? 124.319 60.971 53.348 1.00 191.75 282 ASN C C 1
ATOM 3940 O O . ASN C 2 282 ? 125.032 59.991 53.588 1.00 197.70 282 ASN C O 1
ATOM 3945 N N . ILE C 2 283 ? 124.788 62.219 53.346 1.00 198.11 283 ILE C N 1
ATOM 3946 C CA . ILE C 2 283 ? 126.160 62.541 53.716 1.00 184.56 283 ILE C CA 1
ATOM 3947 C C . ILE C 2 283 ? 126.189 64.005 54.126 1.00 182.57 283 ILE C C 1
ATOM 3948 O O . ILE C 2 283 ? 125.417 64.822 53.616 1.00 193.71 283 ILE C O 1
ATOM 3953 N N . ASP C 2 284 ? 127.075 64.334 55.068 1.00 173.94 284 ASP C N 1
ATOM 3954 C CA . ASP C 2 284 ? 127.214 65.691 55.596 1.00 178.91 284 ASP C CA 1
ATOM 3955 C C . ASP C 2 284 ? 125.884 66.200 56.159 1.00 178.02 284 ASP C C 1
ATOM 3956 O O . ASP C 2 284 ? 125.319 67.196 55.702 1.00 184.95 284 ASP C O 1
ATOM 3961 N N . VAL C 2 285 ? 125.387 65.483 57.170 1.00 182.91 285 VAL C N 1
ATOM 3962 C CA . VAL C 2 285 ? 124.139 65.879 57.819 1.00 185.62 285 VAL C CA 1
ATOM 3963 C C . VAL C 2 285 ? 124.310 67.219 58.522 1.00 183.96 285 VAL C C 1
ATOM 3964 O O . VAL C 2 285 ? 123.413 68.071 58.497 1.00 181.18 285 VAL C O 1
ATOM 3968 N N . LYS C 2 286 ? 125.470 67.434 59.147 1.00 186.60 286 LYS C N 1
ATOM 3969 C CA . LYS C 2 286 ? 125.740 68.692 59.832 1.00 191.22 286 LYS C CA 1
ATOM 3970 C C . LYS C 2 286 ? 125.752 69.878 58.874 1.00 177.88 286 LYS C C 1
ATOM 3971 O O . LYS C 2 286 ? 125.491 71.008 59.300 1.00 163.49 286 LYS C O 1
ATOM 3977 N N . SER C 2 287 ? 126.049 69.651 57.593 1.00 176.28 287 SER C N 1
ATOM 3978 C CA . SER C 2 287 ? 125.979 70.723 56.609 1.00 180.23 287 SER C CA 1
ATOM 3979 C C . SER C 2 287 ? 124.550 71.004 56.161 1.00 174.30 287 SER C C 1
ATOM 3980 O O . SER C 2 287 ? 124.266 72.109 55.681 1.00 170.60 287 SER C O 1
ATOM 3983 N N . ALA C 2 288 ? 123.650 70.032 56.307 1.00 168.29 288 ALA C N 1
ATOM 3984 C CA . ALA C 2 288 ? 122.258 70.191 55.905 1.00 163.93 288 ALA C CA 1
ATOM 3985 C C . ALA C 2 288 ? 121.378 70.692 57.042 1.00 166.22 288 ALA C C 1
ATOM 3986 O O . ALA C 2 288 ? 120.473 71.502 56.812 1.00 146.68 288 ALA C O 1
ATOM 3988 N N . ILE C 2 289 ? 121.625 70.227 58.267 1.00 166.59 289 ILE C N 1
ATOM 3989 C CA . ILE C 2 289 ? 120.760 70.599 59.381 1.00 158.06 289 ILE C CA 1
ATOM 3990 C C . ILE C 2 289 ? 121.066 72.011 59.871 1.00 162.54 289 ILE C C 1
ATOM 3991 O O . ILE C 2 289 ? 120.180 72.690 60.403 1.00 152.75 289 ILE C O 1
ATOM 3996 N N . TYR C 2 290 ? 122.297 72.482 59.694 1.00 167.00 290 TYR C N 1
ATOM 3997 C CA . TYR C 2 290 ? 122.678 73.821 60.115 1.00 159.02 290 TYR C CA 1
ATOM 3998 C C . TYR C 2 290 ? 122.561 74.799 58.954 1.00 162.10 290 TYR C C 1
ATOM 3999 O O . TYR C 2 290 ? 122.804 74.452 57.795 1.00 161.56 290 TYR C O 1
ATOM 4008 N N . ASP C 2 291 ? 122.183 76.033 59.278 1.00 157.40 291 ASP C N 1
ATOM 4009 C CA . ASP C 2 291 ? 122.109 77.096 58.287 1.00 160.36 291 ASP C CA 1
ATOM 4010 C C . ASP C 2 291 ? 123.413 77.882 58.274 1.00 164.82 291 ASP C C 1
ATOM 4011 O O . ASP C 2 291 ? 124.034 78.100 59.319 1.00 147.57 291 ASP C O 1
ATOM 4016 N N . GLU C 2 292 ? 123.821 78.307 57.076 1.00 162.65 292 GLU C N 1
ATOM 4017 C CA . GLU C 2 292 ? 125.109 78.969 56.907 1.00 172.50 292 GLU C CA 1
ATOM 4018 C C . GLU C 2 292 ? 125.178 80.314 57.620 1.00 169.24 292 GLU C C 1
ATOM 4019 O O . GLU C 2 292 ? 126.281 80.805 57.880 1.00 162.46 292 GLU C O 1
ATOM 4025 N N . GLU C 2 293 ? 124.035 80.917 57.943 1.00 168.88 293 GLU C N 1
ATOM 4026 C CA . GLU C 2 293 ? 124.025 82.225 58.582 1.00 182.63 293 GLU C CA 1
ATOM 4027 C C . GLU C 2 293 ? 123.974 82.150 60.102 1.00 170.48 293 GLU C C 1
ATOM 4028 O O . GLU C 2 293 ? 124.289 83.144 60.767 1.00 169.05 293 GLU C O 1
ATOM 4034 N N . GLY C 2 294 ? 123.598 81.006 60.668 1.00 159.54 294 GLY C N 1
ATOM 4035 C CA . GLY C 2 294 ? 123.458 80.909 62.107 1.00 176.00 294 GLY C CA 1
ATOM 4036 C C . GLY C 2 294 ? 123.677 79.524 62.682 1.00 178.31 294 GLY C C 1
ATOM 4037 O O . GLY C 2 294 ? 124.660 78.852 62.356 1.00 174.89 294 GLY C O 1
ATOM 4038 N N . LYS C 2 295 ? 122.755 79.088 63.541 1.00 159.85 295 LYS C N 1
ATOM 4039 C CA . LYS C 2 295 ? 122.922 77.849 64.290 1.00 142.66 295 LYS C CA 1
ATOM 4040 C C . LYS C 2 295 ? 122.283 76.665 63.574 1.00 160.70 295 LYS C C 1
ATOM 4041 O O . LYS C 2 295 ? 122.946 75.973 62.795 1.00 174.67 295 LYS C O 1
ATOM 4047 N N . VAL C 2 296 ? 120.998 76.424 63.829 1.00 144.20 296 VAL C N 1
ATOM 4048 C CA . VAL C 2 296 ? 120.318 75.223 63.364 1.00 146.69 296 VAL C CA 1
ATOM 4049 C C . VAL C 2 296 ? 119.000 75.610 62.705 1.00 147.53 296 VAL C C 1
ATOM 4050 O O . VAL C 2 296 ? 118.388 76.628 63.042 1.00 149.60 296 VAL C O 1
ATOM 4054 N N . LYS C 2 297 ? 118.576 74.795 61.740 1.00 157.76 297 LYS C N 1
ATOM 4055 C CA . LYS C 2 297 ? 117.277 74.947 61.103 1.00 157.98 297 LYS C CA 1
ATOM 4056 C C . LYS C 2 297 ? 116.218 74.171 61.877 1.00 147.39 297 LYS C C 1
ATOM 4057 O O . LYS C 2 297 ? 116.513 73.174 62.541 1.00 141.51 297 LYS C O 1
ATOM 4063 N N . GLN C 2 298 ? 114.978 74.636 61.785 1.00 159.54 298 GLN C N 1
ATOM 4064 C CA . GLN C 2 298 ? 113.847 73.910 62.342 1.00 151.65 298 GLN C CA 1
ATOM 4065 C C . GLN C 2 298 ? 113.157 73.102 61.246 1.00 149.99 298 GLN C C 1
ATOM 4066 O O . GLN C 2 298 ? 113.356 73.333 60.051 1.00 158.32 298 GLN C O 1
ATOM 4072 N N . ILE C 2 299 ? 112.333 72.141 61.672 1.00 132.10 299 ILE C N 1
ATOM 4073 C CA . ILE C 2 299 ? 111.864 71.109 60.754 1.00 139.09 299 ILE C CA 1
ATOM 4074 C C . ILE C 2 299 ? 110.874 71.636 59.722 1.00 140.09 299 ILE C C 1
ATOM 4075 O O . ILE C 2 299 ? 110.696 71.006 58.673 1.00 148.42 299 ILE C O 1
ATOM 4080 N N . ASN C 2 300 ? 110.220 72.773 59.978 1.00 123.64 300 ASN C N 1
ATOM 4081 C CA . ASN C 2 300 ? 109.268 73.292 59.001 1.00 123.07 300 ASN C CA 1
ATOM 4082 C C . ASN C 2 300 ? 109.954 73.801 57.740 1.00 122.98 300 ASN C C 1
ATOM 4083 O O . ASN C 2 300 ? 109.285 73.980 56.716 1.00 113.48 300 ASN C O 1
ATOM 4088 N N . ALA C 2 301 ? 111.266 74.039 57.787 1.00 114.33 301 ALA C N 1
ATOM 4089 C CA . ALA C 2 301 ? 112.010 74.369 56.580 1.00 96.38 301 ALA C CA 1
ATOM 4090 C C . ALA C 2 301 ? 112.264 73.149 55.704 1.00 114.08 301 ALA C C 1
ATOM 4091 O O . ALA C 2 301 ? 112.457 73.300 54.493 1.00 125.44 301 ALA C O 1
ATOM 4093 N N . PHE C 2 302 ? 112.276 71.952 56.290 1.00 117.10 302 PHE C N 1
ATOM 4094 C CA . PHE C 2 302 ? 112.354 70.703 55.543 1.00 130.89 302 PHE C CA 1
ATOM 4095 C C . PHE C 2 302 ? 110.993 70.070 55.315 1.00 132.11 302 PHE C C 1
ATOM 4096 O O . PHE C 2 302 ? 110.817 69.328 54.343 1.00 151.05 302 PHE C O 1
ATOM 4104 N N . LEU C 2 303 ? 110.032 70.346 56.198 1.00 122.02 303 LEU C N 1
ATOM 4105 C CA . LEU C 2 303 ? 108.699 69.751 56.172 1.00 130.75 303 LEU C CA 1
ATOM 4106 C C . LEU C 2 303 ? 107.691 70.883 56.028 1.00 136.20 303 LEU C C 1
ATOM 4107 O O . LEU C 2 303 ? 107.073 71.305 57.020 1.00 133.07 303 LEU C O 1
ATOM 4112 N N . PRO C 2 304 ? 107.502 71.406 54.814 1.00 141.35 304 PRO C N 1
ATOM 4113 C CA . PRO C 2 304 ? 106.650 72.591 54.636 1.00 132.27 304 PRO C CA 1
ATOM 4114 C C . PRO C 2 304 ? 105.245 72.369 55.175 1.00 133.19 304 PRO C C 1
ATOM 4115 O O . PRO C 2 304 ? 104.582 71.381 54.852 1.00 146.56 304 PRO C O 1
ATOM 4119 N N . THR C 2 305 ? 104.798 73.311 56.008 1.00 120.90 305 THR C N 1
ATOM 4120 C CA . THR C 2 305 ? 103.523 73.160 56.698 1.00 120.49 305 THR C CA 1
ATOM 4121 C C . THR C 2 305 ? 102.347 73.152 55.726 1.00 125.09 305 THR C C 1
ATOM 4122 O O . THR C 2 305 ? 101.346 72.466 55.968 1.00 134.38 305 THR C O 1
ATOM 4126 N N . LYS C 2 306 ? 102.454 73.891 54.619 1.00 127.25 306 LYS C N 1
ATOM 4127 C CA . LYS C 2 306 ? 101.360 73.955 53.654 1.00 124.51 306 LYS C CA 1
ATOM 4128 C C . LYS C 2 306 ? 101.056 72.592 53.042 1.00 129.65 306 LYS C C 1
ATOM 4129 O O . LYS C 2 306 ? 99.901 72.309 52.704 1.00 119.31 306 LYS C O 1
ATOM 4135 N N . VAL C 2 307 ? 102.065 71.733 52.906 1.00 126.93 307 VAL C N 1
ATOM 4136 C CA . VAL C 2 307 ? 101.906 70.461 52.207 1.00 126.67 307 VAL C CA 1
ATOM 4137 C C . VAL C 2 307 ? 102.012 69.251 53.123 1.00 147.24 307 VAL C C 1
ATOM 4138 O O . VAL C 2 307 ? 101.765 68.126 52.659 1.00 157.92 307 VAL C O 1
ATOM 4142 N N . CYS C 2 308 ? 102.349 69.432 54.398 1.00 137.91 308 CYS C N 1
ATOM 4143 C CA . CYS C 2 308 ? 102.614 68.312 55.298 1.00 127.45 308 CYS C CA 1
ATOM 4144 C C . CYS C 2 308 ? 101.500 68.203 56.334 1.00 144.33 308 CYS C C 1
ATOM 4145 O O . CYS C 2 308 ? 101.475 68.952 57.316 1.00 155.15 308 CYS C O 1
ATOM 4148 N N . LYS C 2 309 ? 100.586 67.263 56.115 1.00 159.67 309 LYS C N 1
ATOM 4149 C CA . LYS C 2 309 ? 99.632 66.899 57.152 1.00 133.89 309 LYS C CA 1
ATOM 4150 C C . LYS C 2 309 ? 100.270 65.879 58.093 1.00 128.92 309 LYS C C 1
ATOM 4151 O O . LYS C 2 309 ? 100.961 64.963 57.637 1.00 156.81 309 LYS C O 1
ATOM 4157 N N . PRO C 2 310 ? 100.069 66.015 59.402 1.00 140.75 310 PRO C N 1
ATOM 4158 C CA . PRO C 2 310 ? 100.643 65.040 60.335 1.00 146.65 310 PRO C CA 1
ATOM 4159 C C . PRO C 2 310 ? 100.027 63.662 60.149 1.00 151.05 310 PRO C C 1
ATOM 4160 O O . PRO C 2 310 ? 98.844 63.522 59.829 1.00 152.64 310 PRO C O 1
ATOM 4164 N N . PHE C 2 311 ? 100.855 62.636 60.367 1.00 145.26 311 PHE C N 1
ATOM 4165 C CA . PHE C 2 311 ? 100.476 61.272 60.005 1.00 135.28 311 PHE C CA 1
ATOM 4166 C C . PHE C 2 311 ? 99.251 60.799 60.779 1.00 137.12 311 PHE C C 1
ATOM 4167 O O . PHE C 2 311 ? 98.341 60.191 60.204 1.00 143.73 311 PHE C O 1
ATOM 4175 N N . GLU C 2 312 ? 99.209 61.062 62.088 1.00 136.89 312 GLU C N 1
ATOM 4176 C CA . GLU C 2 312 ? 98.089 60.578 62.888 1.00 147.78 312 GLU C CA 1
ATOM 4177 C C . GLU C 2 312 ? 96.782 61.267 62.512 1.00 145.54 312 GLU C C 1
ATOM 4178 O O . GLU C 2 312 ? 95.708 60.778 62.879 1.00 135.09 312 GLU C O 1
ATOM 4184 N N . ASP C 2 313 ? 96.852 62.384 61.788 1.00 145.30 313 ASP C N 1
ATOM 4185 C CA . ASP C 2 313 ? 95.675 63.027 61.218 1.00 123.03 313 ASP C CA 1
ATOM 4186 C C . ASP C 2 313 ? 95.405 62.600 59.784 1.00 123.94 313 ASP C C 1
ATOM 4187 O O . ASP C 2 313 ? 94.246 62.601 59.360 1.00 139.28 313 ASP C O 1
ATOM 4192 N N . VAL C 2 314 ? 96.444 62.240 59.026 1.00 127.05 314 VAL C N 1
ATOM 4193 C CA . VAL C 2 314 ? 96.240 61.734 57.670 1.00 119.28 314 VAL C CA 1
ATOM 4194 C C . VAL C 2 314 ? 95.478 60.418 57.712 1.00 121.10 314 VAL C C 1
ATOM 4195 O O . VAL C 2 314 ? 94.348 60.309 57.223 1.00 111.74 314 VAL C O 1
ATOM 4199 N N . VAL C 2 315 ? 96.094 59.397 58.317 1.00 134.37 315 VAL C N 1
ATOM 4200 C CA . VAL C 2 315 ? 95.557 58.043 58.299 1.00 139.31 315 VAL C CA 1
ATOM 4201 C C . VAL C 2 315 ? 94.619 57.770 59.469 1.00 148.02 315 VAL C C 1
ATOM 4202 O O . VAL C 2 315 ? 94.073 56.662 59.571 1.00 154.84 315 VAL C O 1
ATOM 4206 N N . GLY C 2 316 ? 94.402 58.749 60.350 1.00 141.54 316 GLY C N 1
ATOM 4207 C CA . GLY C 2 316 ? 93.459 58.577 61.443 1.00 134.30 316 GLY C CA 1
ATOM 4208 C C . GLY C 2 316 ? 92.032 58.358 60.984 1.00 124.37 316 GLY C C 1
ATOM 4209 O O . GLY C 2 316 ? 91.195 57.911 61.775 1.00 144.12 316 GLY C O 1
ATOM 4210 N N . ASN C 2 317 ? 91.735 58.660 59.720 1.00 138.51 317 ASN C N 1
ATOM 4211 C CA . ASN C 2 317 ? 90.419 58.402 59.154 1.00 142.61 317 ASN C CA 1
ATOM 4212 C C . ASN C 2 317 ? 90.186 56.924 58.869 1.00 143.48 317 ASN C C 1
ATOM 4213 O O . ASN C 2 317 ? 89.029 56.498 58.787 1.00 135.27 317 ASN C O 1
ATOM 4218 N N . LEU C 2 318 ? 91.247 56.135 58.732 1.00 148.43 318 LEU C N 1
ATOM 4219 C CA . LEU C 2 318 ? 91.124 54.725 58.400 1.00 150.30 318 LEU C CA 1
ATOM 4220 C C . LEU C 2 318 ? 91.100 53.887 59.679 1.00 154.26 318 LEU C C 1
ATOM 4221 O O . LEU C 2 318 ? 90.973 54.408 60.790 1.00 142.60 318 LEU C O 1
ATOM 4226 N N . ASP C 2 319 ? 91.227 52.571 59.528 1.00 172.26 319 ASP C N 1
ATOM 4227 C CA . ASP C 2 319 ? 91.223 51.652 60.655 1.00 165.22 319 ASP C CA 1
ATOM 4228 C C . ASP C 2 319 ? 92.657 51.421 61.134 1.00 164.76 319 ASP C C 1
ATOM 4229 O O . ASP C 2 319 ? 93.605 52.034 60.640 1.00 171.15 319 ASP C O 1
ATOM 4234 N N . ASN C 2 320 ? 92.830 50.517 62.101 1.00 153.08 320 ASN C N 1
ATOM 4235 C CA . ASN C 2 320 ? 94.152 50.288 62.675 1.00 148.69 320 ASN C CA 1
ATOM 4236 C C . ASN C 2 320 ? 95.045 49.475 61.743 1.00 159.05 320 ASN C C 1
ATOM 4237 O O . ASN C 2 320 ? 96.229 49.792 61.586 1.00 175.18 320 ASN C O 1
ATOM 4242 N N . LYS C 2 321 ? 94.500 48.425 61.122 1.00 155.73 321 LYS C N 1
ATOM 4243 C CA . LYS C 2 321 ? 95.295 47.613 60.206 1.00 165.43 321 LYS C CA 1
ATOM 4244 C C . LYS C 2 321 ? 95.688 48.394 58.959 1.00 168.54 321 LYS C C 1
ATOM 4245 O O . LYS C 2 321 ? 96.768 48.167 58.401 1.00 160.41 321 LYS C O 1
ATOM 4251 N N . SER C 2 322 ? 94.836 49.323 58.518 1.00 167.34 322 SER C N 1
ATOM 4252 C CA . SER C 2 322 ? 95.143 50.106 57.327 1.00 156.23 322 SER C CA 1
ATOM 4253 C C . SER C 2 322 ? 96.238 51.134 57.589 1.00 152.93 322 SER C C 1
ATOM 4254 O O . SER C 2 322 ? 96.978 51.491 56.666 1.00 158.92 322 SER C O 1
ATOM 4257 N N . LYS C 2 323 ? 96.354 51.626 58.827 1.00 145.23 323 LYS C N 1
ATOM 4258 C CA . LYS C 2 323 ? 97.447 52.538 59.153 1.00 140.05 323 LYS C CA 1
ATOM 4259 C C . LYS C 2 323 ? 98.797 51.851 58.997 1.00 156.07 323 LYS C C 1
ATOM 4260 O O . LYS C 2 323 ? 99.763 52.458 58.519 1.00 153.75 323 LYS C O 1
ATOM 4266 N N . LEU C 2 324 ? 98.881 50.581 59.399 1.00 158.77 324 LEU C N 1
ATOM 4267 C CA . LEU C 2 324 ? 100.128 49.835 59.272 1.00 161.35 324 LEU C CA 1
ATOM 4268 C C . LEU C 2 324 ? 100.500 49.626 57.809 1.00 161.87 324 LEU C C 1
ATOM 4269 O O . LEU C 2 324 ? 101.678 49.717 57.443 1.00 147.31 324 LEU C O 1
ATOM 4274 N N . GLN C 2 325 ? 99.510 49.343 56.959 1.00 166.14 325 GLN C N 1
ATOM 4275 C CA . GLN C 2 325 ? 99.787 49.183 55.536 1.00 170.61 325 GLN C CA 1
ATOM 4276 C C . G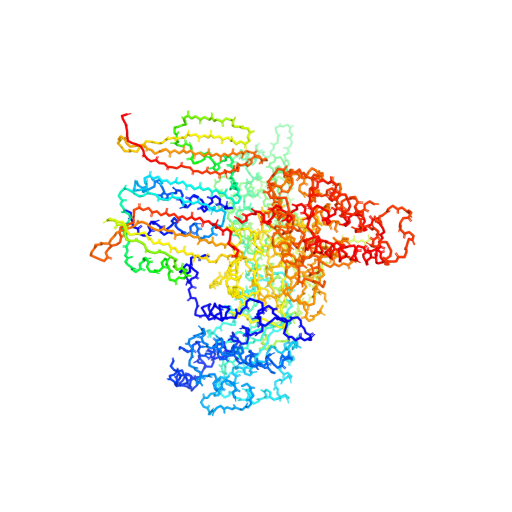LN C 2 325 ? 100.202 50.500 54.895 1.00 160.72 325 GLN C C 1
ATOM 4277 O O . GLN C 2 325 ? 101.015 50.503 53.964 1.00 164.85 325 GLN C O 1
ATOM 4283 N N . VAL C 2 326 ? 99.661 51.623 55.374 1.00 155.06 326 VAL C N 1
ATOM 4284 C CA . VAL C 2 326 ? 100.094 52.926 54.876 1.00 162.45 326 VAL C CA 1
ATOM 4285 C C . VAL C 2 326 ? 101.554 53.168 55.236 1.00 164.66 326 VAL C C 1
ATOM 4286 O O . VAL C 2 326 ? 102.366 53.554 54.388 1.00 160.53 326 VAL C O 1
ATOM 4290 N N . ALA C 2 327 ? 101.910 52.930 56.501 1.00 147.92 327 ALA C N 1
ATOM 4291 C CA . ALA C 2 327 ? 103.266 53.214 56.956 1.00 146.80 327 ALA C CA 1
ATOM 4292 C C . ALA C 2 327 ? 104.291 52.350 56.230 1.00 164.02 327 ALA C C 1
ATOM 4293 O O . ALA C 2 327 ? 105.321 52.855 55.770 1.00 165.34 327 ALA C O 1
ATOM 4295 N N . ARG C 2 328 ? 104.021 51.049 56.104 1.00 159.81 328 ARG C N 1
ATOM 4296 C CA . ARG C 2 328 ? 104.995 50.149 55.498 1.00 164.09 328 ARG C CA 1
ATOM 4297 C C . ARG C 2 328 ? 105.074 50.310 53.984 1.00 162.35 328 ARG C C 1
ATOM 4298 O O . ARG C 2 328 ? 106.153 50.130 53.407 1.00 162.37 328 ARG C O 1
ATOM 4306 N N . GLU C 2 329 ? 103.962 50.639 53.322 1.00 172.17 329 GLU C N 1
ATOM 4307 C CA . GLU C 2 329 ? 104.022 50.873 51.882 1.00 179.69 329 GLU C CA 1
ATOM 4308 C C . GLU C 2 329 ? 104.739 52.179 51.566 1.00 170.59 329 GLU C C 1
ATOM 4309 O O . GLU C 2 329 ? 105.474 52.263 50.575 1.00 156.07 329 GLU C O 1
ATOM 4315 N N . VAL C 2 330 ? 104.543 53.208 52.395 1.00 168.80 330 VAL C N 1
ATOM 4316 C CA . VAL C 2 330 ? 105.295 54.448 52.221 1.00 174.21 330 VAL C CA 1
ATOM 4317 C C . VAL C 2 330 ? 106.773 54.215 52.509 1.00 179.61 330 VAL C C 1
ATOM 4318 O O . VAL C 2 330 ? 107.648 54.765 51.828 1.00 174.46 330 VAL C O 1
ATOM 4322 N N . ILE C 2 331 ? 107.075 53.386 53.509 1.00 170.90 331 ILE C N 1
ATOM 4323 C CA . ILE C 2 331 ? 108.465 53.099 53.852 1.00 158.21 331 ILE C CA 1
ATOM 4324 C C . ILE C 2 331 ? 109.141 52.309 52.735 1.00 164.47 331 ILE C C 1
ATOM 4325 O O . ILE C 2 331 ? 110.229 52.667 52.272 1.00 164.33 331 ILE C O 1
ATOM 4330 N N . GLU C 2 332 ? 108.502 51.228 52.278 1.00 168.67 332 GLU C N 1
ATOM 4331 C CA . GLU C 2 332 ? 109.109 50.395 51.244 1.00 173.84 332 GLU C CA 1
ATOM 4332 C C . GLU C 2 332 ? 109.237 51.135 49.918 1.00 171.43 332 GLU C C 1
ATOM 4333 O O . GLU C 2 332 ? 110.152 50.851 49.135 1.00 170.45 332 GLU C O 1
ATOM 4339 N N . ARG C 2 333 ? 108.342 52.087 49.650 1.00 164.27 333 ARG C N 1
ATOM 4340 C CA . ARG C 2 333 ? 108.352 52.776 48.365 1.00 163.15 333 ARG C CA 1
ATOM 4341 C C . ARG C 2 333 ? 109.445 53.836 48.282 1.00 166.01 333 ARG C C 1
ATOM 4342 O O . ARG C 2 333 ? 109.967 54.095 47.192 1.00 163.36 333 ARG C O 1
ATOM 4350 N N . ASN C 2 334 ? 109.814 54.451 49.408 1.00 170.93 334 ASN C N 1
ATOM 4351 C CA . ASN C 2 334 ? 110.685 55.620 49.376 1.00 168.85 334 ASN C CA 1
ATOM 4352 C C . ASN C 2 334 ? 111.923 55.501 50.259 1.00 160.92 334 ASN C C 1
ATOM 4353 O O . ASN C 2 334 ? 112.640 56.495 50.423 1.00 162.11 334 ASN C O 1
ATOM 4358 N N . ARG C 2 335 ? 112.200 54.327 50.834 1.00 161.96 335 ARG C N 1
ATOM 4359 C CA . ARG C 2 335 ? 113.387 54.193 51.675 1.00 157.34 335 ARG C CA 1
ATOM 4360 C C . ARG C 2 335 ? 114.673 54.292 50.864 1.00 164.13 335 ARG C C 1
ATOM 4361 O O . ARG C 2 335 ? 115.682 54.799 51.366 1.00 158.35 335 ARG C O 1
ATOM 4369 N N . LYS C 2 336 ? 114.661 53.811 49.619 1.00 174.34 336 LYS C N 1
ATOM 4370 C CA . LYS C 2 336 ? 115.869 53.822 48.804 1.00 176.62 336 LYS C CA 1
ATOM 4371 C C . LYS C 2 336 ? 116.247 55.222 48.342 1.00 177.80 336 LYS C C 1
ATOM 4372 O O . LYS C 2 336 ? 117.407 55.449 47.981 1.00 179.16 336 LYS C O 1
ATOM 4378 N N . ASP C 2 337 ? 115.304 56.165 48.351 1.00 181.42 337 ASP C N 1
ATOM 4379 C CA . ASP C 2 337 ? 115.547 57.515 47.854 1.00 174.60 337 ASP C CA 1
ATOM 4380 C C . ASP C 2 337 ? 115.775 58.512 48.986 1.00 175.19 337 ASP C C 1
ATOM 4381 O O . ASP C 2 337 ? 116.838 59.133 49.066 1.00 174.46 337 ASP C O 1
ATOM 4386 N N . ILE C 2 338 ? 114.791 58.677 49.864 1.00 173.68 338 ILE C N 1
ATOM 4387 C CA . ILE C 2 338 ? 114.848 59.705 50.900 1.00 174.88 338 ILE C CA 1
ATOM 4388 C C . ILE C 2 338 ? 114.532 59.091 52.261 1.00 173.88 338 ILE C C 1
ATOM 4389 O O . ILE C 2 338 ? 113.495 59.411 52.861 1.00 167.80 338 ILE C O 1
ATOM 4394 N N . PRO C 2 339 ? 115.398 58.226 52.798 1.00 175.25 339 PRO C N 1
ATOM 4395 C CA . PRO C 2 339 ? 115.093 57.600 54.094 1.00 171.79 339 PRO C CA 1
ATOM 4396 C C . PRO C 2 339 ? 115.098 58.578 55.254 1.00 167.04 339 PRO C C 1
ATOM 4397 O O . PRO C 2 339 ? 114.445 58.310 56.270 1.00 162.01 339 PRO C O 1
ATOM 4401 N N . PHE C 2 340 ? 115.809 59.701 55.139 1.00 169.14 340 PHE C N 1
ATOM 4402 C CA . PHE C 2 340 ? 115.814 60.691 56.208 1.00 164.74 340 PHE C CA 1
ATOM 4403 C C . PHE C 2 340 ? 114.522 61.493 56.237 1.00 157.44 340 PHE C C 1
ATOM 4404 O O . PHE C 2 340 ? 114.073 61.897 57.316 1.00 149.46 340 PHE C O 1
ATOM 4412 N N . GLY C 2 341 ? 113.914 61.730 55.074 1.00 155.54 341 GLY C N 1
ATOM 4413 C CA . GLY C 2 341 ? 112.609 62.367 55.056 1.00 157.38 341 GLY C CA 1
ATOM 4414 C C . GLY C 2 341 ? 111.548 61.511 55.720 1.00 149.62 341 GLY C C 1
ATOM 4415 O O . GLY C 2 341 ? 110.670 62.022 56.418 1.00 140.45 341 GLY C O 1
ATOM 4416 N N . LEU C 2 342 ? 111.620 60.194 55.513 1.00 155.61 342 LEU C N 1
ATOM 4417 C CA . LEU C 2 342 ? 110.722 59.282 56.214 1.00 157.35 342 LEU C CA 1
ATOM 4418 C C . LEU C 2 342 ? 110.970 59.318 57.715 1.00 143.96 342 LEU C C 1
ATOM 4419 O O . LEU C 2 342 ? 110.024 59.304 58.510 1.00 134.08 342 LEU C O 1
ATOM 4424 N N . LEU C 2 343 ? 112.241 59.366 58.120 1.00 147.23 343 LEU C N 1
ATOM 4425 C CA . LEU C 2 343 ? 112.568 59.420 59.540 1.00 149.03 343 LEU C CA 1
ATOM 4426 C C . LEU C 2 343 ? 112.030 60.694 60.179 1.00 154.03 343 LEU C C 1
ATOM 4427 O O . LEU C 2 343 ? 111.313 60.642 61.184 1.00 147.24 343 LEU C O 1
ATOM 4432 N N . ILE C 2 344 ? 112.359 61.850 59.598 1.00 155.80 344 ILE C N 1
ATOM 4433 C CA . ILE C 2 344 ? 111.960 63.126 60.185 1.00 141.05 344 ILE C CA 1
ATOM 4434 C C . ILE C 2 344 ? 110.445 63.276 60.190 1.00 140.21 344 ILE C C 1
ATOM 4435 O O . ILE C 2 344 ? 109.875 63.860 61.121 1.00 139.83 344 ILE C O 1
ATOM 4440 N N . TYR C 2 345 ? 109.767 62.745 59.170 1.00 145.23 345 TYR C N 1
ATOM 4441 C CA . TYR C 2 345 ? 108.316 62.889 59.086 1.00 145.83 345 TYR C CA 1
ATOM 4442 C C . TYR C 2 345 ? 107.625 62.174 60.240 1.00 149.42 345 TYR C C 1
ATOM 4443 O O . TYR C 2 345 ? 106.849 62.779 60.988 1.00 149.66 345 TYR C O 1
ATOM 4452 N N . PHE C 2 346 ? 107.891 60.875 60.398 1.00 132.87 346 PHE C N 1
ATOM 4453 C CA . PHE C 2 346 ? 107.222 60.110 61.445 1.00 120.94 346 PHE C CA 1
ATOM 4454 C C . PHE C 2 346 ? 107.642 60.576 62.835 1.00 141.36 346 PHE C C 1
ATOM 4455 O O . PHE C 2 346 ? 106.816 60.624 63.754 1.00 143.46 346 PHE C O 1
ATOM 4463 N N . VAL C 2 347 ? 108.917 60.933 63.007 1.00 143.26 347 VAL C N 1
ATOM 4464 C CA . VAL C 2 347 ? 109.406 61.317 64.328 1.00 139.97 347 VAL C CA 1
ATOM 4465 C C . VAL C 2 347 ? 108.826 62.662 64.754 1.00 141.10 347 VAL C C 1
ATOM 4466 O O . VAL C 2 347 ? 108.499 62.865 65.931 1.00 126.62 347 VAL C O 1
ATOM 4470 N N . ASN C 2 348 ? 108.670 63.595 63.811 1.00 144.24 348 ASN C N 1
ATOM 4471 C CA . ASN C 2 348 ? 108.298 64.962 64.152 1.00 143.68 348 ASN C CA 1
ATOM 4472 C C . ASN C 2 348 ? 106.880 65.353 63.754 1.00 136.82 348 ASN C C 1
ATOM 4473 O O . ASN C 2 348 ? 106.382 66.368 64.251 1.00 127.49 348 ASN C O 1
ATOM 4478 N N . LYS C 2 349 ? 106.219 64.588 62.884 1.00 118.02 349 LYS C N 1
ATOM 4479 C CA . LYS C 2 349 ? 104.859 64.919 62.468 1.00 128.85 349 LYS C CA 1
ATOM 4480 C C . LYS C 2 349 ? 103.893 63.795 62.808 1.00 140.97 349 LYS C C 1
ATOM 4481 O O . LYS C 2 349 ? 103.338 63.148 61.917 1.00 149.88 349 LYS C O 1
ATOM 4487 N N . PHE C 2 350 ? 103.676 63.558 64.098 1.00 139.91 350 PHE C N 1
ATOM 4488 C CA . PHE C 2 350 ? 102.731 62.548 64.552 1.00 131.32 350 PHE C CA 1
ATOM 4489 C C . PHE C 2 350 ? 101.545 63.161 65.289 1.00 139.78 350 PHE C C 1
ATOM 4490 O O . PHE C 2 350 ? 100.808 62.452 65.975 1.00 131.25 350 PHE C O 1
ATOM 4498 N N . SER C 2 351 ? 101.376 64.472 65.175 1.00 153.61 351 SER C N 1
ATOM 4499 C CA . SER C 2 351 ? 100.192 65.206 65.642 1.00 142.38 351 SER C CA 1
ATOM 4500 C C . SER C 2 351 ? 100.115 65.146 67.173 1.00 121.06 351 SER C C 1
ATOM 4501 O O . SER C 2 351 ? 101.117 65.400 67.851 1.00 138.75 351 SER C O 1
ATOM 4504 N N . LYS C 2 352 ? 98.950 64.845 67.753 1.00 145.11 352 LYS C N 1
ATOM 4505 C CA . LYS C 2 352 ? 98.762 65.076 69.183 1.00 159.36 352 LYS C CA 1
ATOM 4506 C C . LYS C 2 352 ? 99.660 64.169 70.013 1.00 164.69 352 LYS C C 1
ATOM 4507 O O . LYS C 2 352 ? 100.198 64.593 71.041 1.00 136.31 352 LYS C O 1
ATOM 4513 N N . ASN C 2 353 ? 99.848 62.924 69.573 1.00 170.05 353 ASN C N 1
ATOM 4514 C CA . ASN C 2 353 ? 100.787 62.004 70.214 1.00 157.37 353 ASN C CA 1
ATOM 4515 C C . ASN C 2 353 ? 102.201 62.282 69.696 1.00 159.31 353 ASN C C 1
ATOM 4516 O O . ASN C 2 353 ? 102.852 61.447 69.069 1.00 171.34 353 ASN C O 1
ATOM 4521 N N . GLU C 2 354 ? 102.672 63.496 69.989 1.00 147.85 354 GLU C N 1
ATOM 4522 C CA . GLU C 2 354 ? 103.887 64.004 69.359 1.00 141.39 354 GLU C CA 1
ATOM 4523 C C . GLU C 2 354 ? 105.131 63.274 69.853 1.00 159.88 354 GLU C C 1
ATOM 4524 O O . GLU C 2 354 ? 106.023 62.950 69.060 1.00 148.60 354 GLU C O 1
ATOM 4530 N N . GLU C 2 355 ? 105.206 63.006 71.154 1.00 169.34 355 GLU C N 1
ATOM 4531 C CA . GLU C 2 355 ? 106.398 62.456 71.783 1.00 157.43 355 GLU C CA 1
ATOM 4532 C C . GLU C 2 355 ? 106.439 60.932 71.762 1.00 165.41 355 GLU C C 1
ATOM 4533 O O . GLU C 2 355 ? 107.228 60.338 72.505 1.00 179.43 355 GLU C O 1
ATOM 4539 N N . ASP C 2 356 ? 105.623 60.288 70.926 1.00 165.70 356 ASP C N 1
ATOM 4540 C CA . ASP C 2 356 ? 105.486 58.837 70.976 1.00 168.02 356 ASP C CA 1
ATOM 4541 C C . ASP C 2 356 ? 106.758 58.094 70.581 1.00 180.92 356 ASP C C 1
ATOM 4542 O O . ASP C 2 356 ? 106.828 56.877 70.785 1.00 202.66 356 ASP C O 1
ATOM 4547 N N . TYR C 2 357 ? 107.764 58.781 70.040 1.00 160.77 357 TYR C N 1
ATOM 4548 C CA . TYR C 2 357 ? 108.996 58.127 69.603 1.00 170.68 357 TYR C CA 1
ATOM 4549 C C . TYR C 2 357 ? 110.056 58.281 70.690 1.00 181.61 357 TYR C C 1
ATOM 4550 O O . TYR C 2 357 ? 110.974 59.097 70.603 1.00 176.28 357 TYR C O 1
ATOM 4559 N N . ILE C 2 358 ? 109.912 57.468 71.734 1.00 170.43 358 ILE C N 1
ATOM 4560 C CA . ILE C 2 358 ? 110.908 57.414 72.797 1.00 173.87 358 ILE C CA 1
ATOM 4561 C C . ILE C 2 358 ? 112.032 56.436 72.458 1.00 175.50 358 ILE C C 1
ATOM 4562 O O . ILE C 2 358 ? 113.171 56.628 72.899 1.00 170.62 358 ILE C O 1
ATOM 4567 N N . ARG C 2 359 ? 111.740 55.394 71.679 1.00 169.39 359 ARG C N 1
ATOM 4568 C CA . ARG C 2 359 ? 112.784 54.486 71.218 1.00 189.93 359 ARG C CA 1
ATOM 4569 C C . ARG C 2 359 ? 113.823 55.255 70.414 1.00 190.61 359 ARG C C 1
ATOM 4570 O O . ARG C 2 359 ? 113.509 55.828 69.366 1.00 171.82 359 ARG C O 1
ATOM 4578 N N . LYS C 2 360 ? 115.059 55.268 70.918 1.00 194.40 360 LYS C N 1
ATOM 4579 C CA . LYS C 2 360 ? 116.126 56.128 70.404 1.00 210.92 360 LYS C CA 1
ATOM 4580 C C . LYS C 2 360 ? 115.716 57.598 70.453 1.00 214.20 360 LYS C C 1
ATOM 4581 O O . LYS C 2 360 ? 116.164 58.413 69.643 1.00 217.63 360 LYS C O 1
ATOM 4587 N N . GLY C 2 361 ? 114.855 57.943 71.407 1.00 195.90 361 GLY C N 1
ATOM 4588 C CA . GLY C 2 361 ? 114.463 59.321 71.620 1.00 178.62 361 GLY C CA 1
ATOM 4589 C C . GLY C 2 361 ? 115.396 60.019 72.585 1.00 163.75 361 GLY C C 1
ATOM 4590 O O . GLY C 2 361 ? 115.185 59.984 73.801 1.00 184.17 361 GLY C O 1
ATOM 4591 N N . LEU C 2 362 ? 116.434 60.663 72.048 1.00 172.67 362 LEU C N 1
ATOM 4592 C CA . LEU C 2 362 ? 117.470 61.285 72.864 1.00 177.68 362 LEU C CA 1
ATOM 4593 C C . LEU C 2 362 ? 116.961 62.454 73.697 1.00 171.12 362 LEU C C 1
ATOM 4594 O O . LEU C 2 362 ? 117.712 62.964 74.535 1.00 163.07 362 LEU C O 1
ATOM 4599 N N . GLY C 2 363 ? 115.719 62.890 73.494 1.00 152.29 363 GLY C N 1
ATOM 4600 C CA . GLY C 2 363 ? 115.225 64.093 74.123 1.00 138.39 363 GLY C CA 1
ATOM 4601 C C . GLY C 2 363 ? 115.705 65.377 73.486 1.00 170.81 363 GLY C C 1
ATOM 4602 O O . GLY C 2 363 ? 115.199 66.451 73.839 1.00 183.63 363 GLY C O 1
ATOM 4603 N N . ILE C 2 364 ? 116.668 65.305 72.564 1.00 178.69 364 ILE C N 1
ATOM 4604 C CA . ILE C 2 364 ? 117.123 66.488 71.849 1.00 179.47 364 ILE C CA 1
ATOM 4605 C C . ILE C 2 364 ? 115.992 67.014 70.977 1.00 167.43 364 ILE C C 1
ATOM 4606 O O . ILE C 2 364 ? 115.255 66.242 70.347 1.00 155.38 364 ILE C O 1
ATOM 4611 N N . ASN C 2 365 ? 115.846 68.340 70.938 1.00 172.83 365 ASN C N 1
ATOM 4612 C CA . ASN C 2 365 ? 114.715 68.933 70.233 1.00 174.04 365 ASN C CA 1
ATOM 4613 C C . ASN C 2 365 ? 114.870 68.822 68.720 1.00 149.99 365 ASN C C 1
ATOM 4614 O O . ASN C 2 365 ? 113.896 68.532 68.015 1.00 123.61 365 ASN C O 1
ATOM 4619 N N . GLU C 2 366 ? 116.077 69.041 68.197 1.00 108.37 366 GLU C N 1
ATOM 4620 C CA . GLU C 2 366 ? 116.250 69.046 66.748 1.00 163.77 366 GLU C CA 1
ATOM 4621 C C . GLU C 2 366 ? 117.628 68.565 66.303 1.00 174.56 366 GLU C C 1
ATOM 4622 O O . GLU C 2 366 ? 117.787 68.104 65.167 1.00 165.53 366 GLU C O 1
ATOM 4628 N N . LYS C 2 367 ? 118.627 68.664 67.179 1.00 169.66 367 LYS C N 1
ATOM 4629 C CA . LYS C 2 367 ? 119.995 68.303 66.822 1.00 187.01 367 LYS C CA 1
ATOM 4630 C C . LYS C 2 367 ? 120.225 66.795 66.782 1.00 182.02 367 LYS C C 1
ATOM 4631 O O . LYS C 2 367 ? 121.300 66.360 66.354 1.00 175.75 367 LYS C O 1
ATOM 4637 N N . SER C 2 368 ? 119.234 65.991 67.181 1.00 184.02 368 SER C N 1
ATOM 4638 C CA . SER C 2 368 ? 119.448 64.561 67.390 1.00 173.09 368 SER C CA 1
ATOM 4639 C C . SER C 2 368 ? 119.909 63.828 66.136 1.00 172.93 368 SER C C 1
ATOM 4640 O O . SER C 2 368 ? 120.518 62.759 66.254 1.00 187.53 368 SER C O 1
ATOM 4643 N N . LEU C 2 369 ? 119.641 64.370 64.944 1.00 162.35 369 LEU C N 1
ATOM 4644 C CA . LEU C 2 369 ? 120.010 63.674 63.713 1.00 177.54 369 LEU C CA 1
ATOM 4645 C C . LEU C 2 369 ? 121.514 63.449 63.615 1.00 179.85 369 LEU C C 1
ATOM 4646 O O . LEU C 2 369 ? 121.958 62.467 63.009 1.00 176.63 369 LEU C O 1
ATOM 4651 N N . LYS C 2 370 ? 122.312 64.346 64.199 1.00 183.30 370 LYS C N 1
ATOM 4652 C CA . LYS C 2 370 ? 123.758 64.169 64.227 1.00 183.06 370 LYS C CA 1
ATOM 4653 C C . LYS C 2 370 ? 124.184 63.109 65.238 1.00 196.31 370 LYS C C 1
ATOM 4654 O O . LYS C 2 370 ? 125.293 62.573 65.133 1.00 207.32 370 LYS C O 1
ATOM 4660 N N . TYR C 2 371 ? 123.315 62.762 66.183 1.00 189.56 371 TYR C N 1
ATOM 4661 C CA . TYR C 2 371 ? 123.679 61.977 67.356 1.00 179.21 371 TYR C CA 1
ATOM 4662 C C . TYR C 2 371 ? 122.970 60.625 67.386 1.00 178.26 371 TYR C C 1
ATOM 4663 O O . TYR C 2 371 ? 122.601 60.130 68.452 1.00 177.84 371 TYR C O 1
ATOM 4672 N N . LEU C 2 372 ? 122.775 60.003 66.224 1.00 195.23 372 LEU C N 1
ATOM 4673 C CA . LEU C 2 372 ? 122.132 58.696 66.170 1.00 198.17 372 LEU C CA 1
ATOM 4674 C C . LEU C 2 372 ? 122.727 57.881 65.028 1.00 194.70 372 LEU C C 1
ATOM 4675 O O . LEU C 2 372 ? 123.509 58.383 64.215 1.00 168.47 372 LEU C O 1
ATOM 4680 N N . LEU C 2 373 ? 122.344 56.604 64.981 1.00 208.57 373 LEU C N 1
ATOM 4681 C CA . LEU C 2 373 ? 122.879 55.659 64.015 1.00 198.47 373 LEU C CA 1
ATOM 4682 C C . LEU C 2 373 ? 122.089 55.729 62.708 1.00 186.36 373 LEU C C 1
ATOM 4683 O O . LEU C 2 373 ? 121.121 56.480 62.573 1.00 182.42 373 LEU C O 1
ATOM 4688 N N . ASN C 2 374 ? 122.501 54.920 61.731 1.00 203.13 374 ASN C N 1
ATOM 4689 C CA . ASN C 2 374 ? 122.055 55.095 60.352 1.00 209.30 374 ASN C CA 1
ATOM 4690 C C . ASN C 2 374 ? 120.671 54.519 60.072 1.00 210.87 374 ASN C C 1
ATOM 4691 O O . ASN C 2 374 ? 119.845 54.383 60.983 1.00 204.94 374 ASN C O 1
ATOM 4696 N N . ILE C 2 375 ? 120.429 54.168 58.804 1.00 190.25 375 ILE C N 1
ATOM 4697 C CA . ILE C 2 375 ? 119.077 53.900 58.318 1.00 185.88 375 ILE C CA 1
ATOM 4698 C C . ILE C 2 375 ? 118.461 52.686 59.001 1.00 179.98 375 ILE C C 1
ATOM 4699 O O . ILE C 2 375 ? 117.235 52.590 59.121 1.00 160.04 375 ILE C O 1
ATOM 4704 N N . GLY C 2 376 ? 119.286 51.749 59.468 1.00 186.87 376 GLY C N 1
ATOM 4705 C CA . GLY C 2 376 ? 118.773 50.548 60.106 1.00 188.78 376 GLY C CA 1
ATOM 4706 C C . GLY C 2 376 ? 117.910 50.815 61.321 1.00 195.11 376 GLY C C 1
ATOM 4707 O O . GLY C 2 376 ? 117.155 49.933 61.744 1.00 184.10 376 GLY C O 1
ATOM 4708 N N . ASP C 2 377 ? 118.000 52.018 61.890 1.00 198.59 377 ASP C N 1
ATOM 4709 C CA . ASP C 2 377 ? 117.203 52.400 63.047 1.00 196.12 377 ASP C CA 1
ATOM 4710 C C . ASP C 2 377 ? 115.762 52.740 62.687 1.00 187.26 377 ASP C C 1
ATOM 4711 O O . ASP C 2 377 ? 114.920 52.822 63.587 1.00 193.79 377 ASP C O 1
ATOM 4716 N N . VAL C 2 378 ? 115.457 52.926 61.400 1.00 186.07 378 VAL C N 1
ATOM 4717 C CA . VAL C 2 378 ? 114.096 53.275 61.003 1.00 185.87 378 VAL C CA 1
ATOM 4718 C C . VAL C 2 378 ? 113.128 52.140 61.319 1.00 189.45 378 VAL C C 1
ATOM 4719 O O . VAL C 2 378 ? 111.957 52.385 61.638 1.00 189.45 378 VAL C O 1
ATOM 4723 N N . GLN C 2 379 ? 113.594 50.889 61.260 1.00 191.38 379 GLN C N 1
ATOM 4724 C CA . GLN C 2 379 ? 112.718 49.755 61.536 1.00 180.53 379 GLN C CA 1
ATOM 4725 C C . GLN C 2 379 ? 112.189 49.762 62.964 1.00 178.77 379 GLN C C 1
ATOM 4726 O O . GLN C 2 379 ? 111.144 49.155 63.227 1.00 173.35 379 GLN C O 1
ATOM 4732 N N . LYS C 2 380 ? 112.883 50.428 63.891 1.00 179.18 380 LYS C N 1
ATOM 4733 C CA . LYS C 2 380 ? 112.365 50.554 65.250 1.00 190.11 380 LYS C CA 1
ATOM 4734 C C . LYS C 2 380 ? 111.054 51.328 65.274 1.00 185.51 380 LYS C C 1
ATOM 4735 O O . LYS C 2 380 ? 110.213 51.099 66.152 1.00 177.20 380 LYS C O 1
ATOM 4741 N N . ALA C 2 381 ? 110.862 52.247 64.325 1.00 173.41 381 ALA C N 1
ATOM 4742 C CA . ALA C 2 381 ? 109.586 52.947 64.226 1.00 176.81 381 ALA C CA 1
ATOM 4743 C C . ALA C 2 381 ? 108.483 52.009 63.752 1.00 181.56 381 ALA C C 1
ATOM 4744 O O . ALA C 2 381 ? 107.354 52.067 64.252 1.00 185.53 381 ALA C O 1
ATOM 4746 N N . LEU C 2 382 ? 108.794 51.134 62.791 1.00 176.99 382 LEU C N 1
ATOM 4747 C CA . LEU C 2 382 ? 107.813 50.156 62.334 1.00 166.85 382 LEU C CA 1
ATOM 4748 C C . LEU C 2 382 ? 107.425 49.193 63.448 1.00 179.28 382 LEU C C 1
ATOM 4749 O O . LEU C 2 382 ? 106.281 48.725 63.494 1.00 176.17 382 LEU C O 1
ATOM 4754 N N . ASP C 2 383 ? 108.358 48.886 64.352 1.00 178.14 383 ASP C N 1
ATOM 4755 C CA . ASP C 2 383 ? 108.028 48.048 65.499 1.00 180.05 383 ASP C CA 1
ATOM 4756 C C . ASP C 2 383 ? 107.096 48.779 66.457 1.00 174.20 383 ASP C C 1
ATOM 4757 O O . ASP C 2 383 ? 106.104 48.211 66.930 1.00 182.35 383 ASP C O 1
ATOM 4762 N N . LYS C 2 384 ? 107.396 50.046 66.752 1.00 170.26 384 LYS C N 1
ATOM 4763 C CA . LYS C 2 384 ? 106.525 50.827 67.622 1.00 165.69 384 LYS C CA 1
ATOM 4764 C C . LYS C 2 384 ? 105.188 51.134 66.963 1.00 167.26 384 LYS C C 1
ATOM 4765 O O . LYS C 2 384 ? 104.218 51.435 67.666 1.00 158.49 384 LYS C O 1
ATOM 4771 N N . ILE C 2 385 ? 105.118 51.071 65.633 1.00 162.96 385 ILE C N 1
ATOM 4772 C CA . ILE C 2 385 ? 103.837 51.177 64.944 1.00 170.86 385 ILE C CA 1
ATOM 4773 C C . ILE C 2 385 ? 103.049 49.880 65.086 1.00 174.78 385 ILE C C 1
ATOM 4774 O O . ILE C 2 385 ? 101.828 49.900 65.285 1.00 175.08 385 ILE C O 1
ATOM 4779 N N . LEU C 2 386 ? 103.734 48.737 64.999 1.00 171.63 386 LEU C N 1
ATOM 4780 C CA . LEU C 2 386 ? 103.078 47.453 65.232 1.00 172.22 386 LEU C CA 1
ATOM 4781 C C . LEU C 2 386 ? 102.560 47.349 66.661 1.00 171.09 386 LEU C C 1
ATOM 4782 O O . LEU C 2 386 ? 101.446 46.866 66.892 1.00 174.13 386 LEU C O 1
ATOM 4787 N N . GLU C 2 387 ? 103.354 47.800 67.634 1.00 165.77 387 GLU C N 1
ATOM 4788 C CA . GLU C 2 387 ? 102.939 47.728 69.030 1.00 173.39 387 GLU C CA 1
ATOM 4789 C C . GLU C 2 387 ? 101.857 48.745 69.369 1.00 184.14 387 GLU C C 1
ATOM 4790 O O . GLU C 2 387 ? 101.215 48.620 70.418 1.00 188.60 387 GLU C O 1
ATOM 4796 N N . LEU C 2 388 ? 101.641 49.745 68.516 1.00 178.86 388 LEU C N 1
ATOM 4797 C CA . LEU C 2 388 ? 100.624 50.757 68.775 1.00 181.31 388 LEU C CA 1
ATOM 4798 C C . LEU C 2 388 ? 99.296 50.432 68.104 1.00 175.62 388 LEU C C 1
ATOM 4799 O O . LEU C 2 388 ? 98.235 50.618 68.709 1.00 184.78 388 LEU C O 1
ATOM 4804 N N . LEU C 2 389 ? 99.335 49.941 66.865 1.00 177.70 389 LEU C N 1
ATOM 4805 C CA . LEU C 2 389 ? 98.103 49.716 66.117 1.00 186.24 389 LEU C CA 1
ATOM 4806 C C . LEU C 2 389 ? 97.447 48.389 66.481 1.00 194.32 389 LEU C C 1
ATOM 4807 O O . LEU C 2 389 ? 96.215 48.295 66.514 1.00 201.15 389 LEU C O 1
ATOM 4812 N N . GLU C 2 390 ? 98.246 47.353 66.750 1.00 194.33 390 GLU C N 1
ATOM 4813 C CA . GLU C 2 390 ? 97.671 46.071 67.142 1.00 178.61 390 GLU C CA 1
ATOM 4814 C C . GLU C 2 390 ? 96.986 46.157 68.499 1.00 165.16 390 GLU C C 1
ATOM 4815 O O . GLU C 2 390 ? 96.033 45.413 68.759 1.00 177.51 390 GLU C O 1
ATOM 4821 N N . LYS C 2 391 ? 97.448 47.055 69.372 1.00 181.12 391 LYS C N 1
ATOM 4822 C CA . LYS C 2 391 ? 96.777 47.263 70.650 1.00 208.79 391 LYS C CA 1
ATOM 4823 C C . LYS C 2 391 ? 95.493 48.067 70.481 1.00 203.18 391 LYS C C 1
ATOM 4824 O O . LYS C 2 391 ? 94.479 47.762 71.119 1.00 203.11 391 LYS C O 1
ATOM 4830 N N .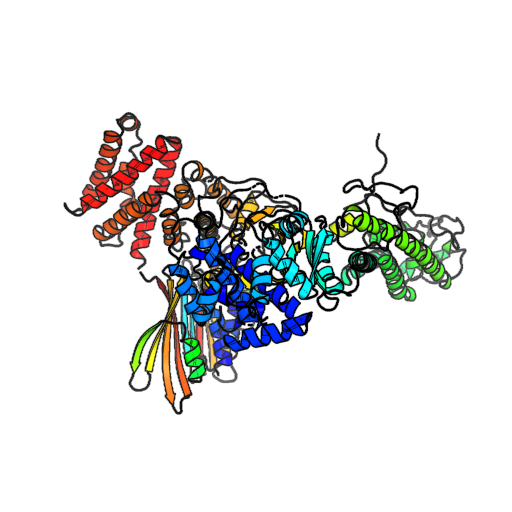 ARG C 2 392 ? 95.518 49.098 69.631 1.00 204.91 392 ARG C N 1
ATOM 4831 C CA . ARG C 2 392 ? 94.289 49.817 69.309 1.00 207.58 392 ARG C CA 1
ATOM 4832 C C . ARG C 2 392 ? 93.296 48.919 68.584 1.00 209.11 392 ARG C C 1
ATOM 4833 O O . ARG C 2 392 ? 92.082 49.140 68.668 1.00 213.31 392 ARG C O 1
ATOM 4841 N N . TYR C 2 393 ? 93.792 47.909 67.865 1.00 211.98 393 TYR C N 1
ATOM 4842 C CA . TYR C 2 393 ? 92.909 46.999 67.142 1.00 217.91 393 TYR C CA 1
ATOM 4843 C C . TYR C 2 393 ? 92.005 46.234 68.100 1.00 212.17 393 TYR C C 1
ATOM 4844 O O . TYR C 2 393 ? 90.811 46.055 67.831 1.00 215.42 393 TYR C O 1
ATOM 4853 N N . ALA C 2 394 ? 92.557 45.774 69.226 1.00 196.93 394 ALA C N 1
ATOM 4854 C CA . ALA C 2 394 ? 91.758 45.056 70.211 1.00 199.42 394 ALA C CA 1
ATOM 4855 C C . ALA C 2 394 ? 90.768 45.968 70.922 1.00 199.98 394 ALA C C 1
ATOM 4856 O O . ALA C 2 394 ? 89.755 45.484 71.439 1.00 202.69 394 ALA C O 1
ATOM 4858 N N . GLU C 2 395 ? 91.037 47.275 70.960 1.00 206.54 395 GLU C N 1
ATOM 4859 C CA . GLU C 2 395 ? 90.137 48.198 71.641 1.00 216.25 395 GLU C CA 1
ATOM 4860 C C . GLU C 2 395 ? 88.981 48.621 70.743 1.00 198.37 395 GLU C C 1
ATOM 4861 O O . GLU C 2 395 ? 87.854 48.793 71.220 1.00 187.15 395 GLU C O 1
ATOM 4867 N N . GLN C 2 396 ? 89.240 48.799 69.446 1.00 195.76 396 GLN C N 1
ATOM 4868 C CA . GLN C 2 396 ? 88.181 49.202 68.529 1.00 192.90 396 GLN C CA 1
ATOM 4869 C C . GLN C 2 396 ? 87.322 48.021 68.094 1.00 177.27 396 GLN C C 1
ATOM 4870 O O . GLN C 2 396 ? 86.153 48.211 67.740 1.00 157.85 396 GLN C O 1
ATOM 4876 N N . SER C 2 397 ? 87.875 46.805 68.109 1.00 186.54 397 SER C N 1
ATOM 4877 C CA . SER C 2 397 ? 87.038 45.626 67.919 1.00 180.28 397 SER C CA 1
ATOM 4878 C C . SER C 2 397 ? 86.093 45.430 69.096 1.00 172.72 397 SER C C 1
ATOM 4879 O O . SER C 2 397 ? 84.973 44.938 68.917 1.00 163.73 397 SER C O 1
ATOM 4882 N N . SER C 2 398 ? 86.525 45.807 70.302 1.00 174.83 398 SER C N 1
ATOM 4883 C CA . SER C 2 398 ? 85.624 45.803 71.448 1.00 168.21 398 SER C CA 1
ATOM 4884 C C . SER C 2 398 ? 84.591 46.916 71.345 1.00 159.98 398 SER C C 1
ATOM 4885 O O . SER C 2 398 ? 83.465 46.763 71.832 1.00 137.85 398 SER C O 1
ATOM 4888 N N . ASP C 2 399 ? 84.953 48.038 70.718 1.00 169.02 399 ASP C N 1
ATOM 4889 C CA . ASP C 2 399 ? 83.994 49.115 70.502 1.00 166.87 399 ASP C CA 1
ATOM 4890 C C . ASP C 2 399 ? 82.893 48.685 69.541 1.00 161.56 399 ASP C C 1
ATOM 4891 O O . ASP C 2 399 ? 81.773 49.205 69.603 1.00 133.06 399 ASP C O 1
ATOM 4896 N N . LYS C 2 400 ? 83.193 47.732 68.656 1.00 170.15 400 LYS C N 1
ATOM 4897 C CA . LYS C 2 400 ? 82.197 47.199 67.735 1.00 161.93 400 LYS C CA 1
ATOM 4898 C C . LYS C 2 400 ? 81.242 46.230 68.419 1.00 155.44 400 LYS C C 1
ATOM 4899 O O . LYS C 2 400 ? 80.087 46.104 67.999 1.00 138.09 400 LYS C O 1
ATOM 4905 N N . THR C 2 401 ? 81.700 45.549 69.474 1.00 168.29 401 THR C N 1
ATOM 4906 C CA . THR C 2 401 ? 80.973 44.394 69.991 1.00 159.36 401 THR C CA 1
ATOM 4907 C C . THR C 2 401 ? 79.644 44.784 70.631 1.00 149.77 401 THR C C 1
ATOM 4908 O O . THR C 2 401 ? 78.665 44.036 70.514 1.00 172.66 401 THR C O 1
ATOM 4912 N N . LEU C 2 402 ? 79.576 45.945 71.291 1.00 125.68 402 LEU C N 1
ATOM 4913 C CA . LEU C 2 402 ? 78.361 46.311 72.014 1.00 120.72 402 LEU C CA 1
ATOM 4914 C C . LEU C 2 402 ? 77.161 46.477 71.089 1.00 157.56 402 LEU C C 1
ATOM 4915 O O . LEU C 2 402 ? 76.020 46.339 71.544 1.00 156.37 402 LEU C O 1
ATOM 4920 N N . LEU C 2 403 ? 77.386 46.776 69.806 1.00 154.59 403 LEU C N 1
ATOM 4921 C CA . LEU C 2 403 ? 76.274 46.829 68.861 1.00 155.39 403 LEU C CA 1
ATOM 4922 C C . LEU C 2 403 ? 75.560 45.488 68.767 1.00 152.47 403 LEU C C 1
ATOM 4923 O O . LEU C 2 403 ? 74.348 45.442 68.526 1.00 150.20 403 LEU C O 1
ATOM 4928 N N . TYR C 2 404 ? 76.289 44.393 68.959 1.00 160.63 404 TYR C N 1
ATOM 4929 C CA . TYR C 2 404 ? 75.733 43.051 68.908 1.00 168.21 404 TYR C CA 1
ATOM 4930 C C . TYR C 2 404 ? 75.380 42.514 70.286 1.00 182.18 404 TYR C C 1
ATOM 4931 O O . TYR C 2 404 ? 74.964 41.357 70.402 1.00 199.18 404 TYR C O 1
ATOM 4940 N N . TYR C 2 405 ? 75.543 43.328 71.329 1.00 150.10 405 TYR C N 1
ATOM 4941 C CA . TYR C 2 405 ? 75.077 43.003 72.668 1.00 151.99 405 TYR C CA 1
ATOM 4942 C C . TYR C 2 405 ? 73.790 43.731 73.028 1.00 166.18 405 TYR C C 1
ATOM 4943 O O . TYR C 2 405 ? 73.046 43.253 73.892 1.00 191.96 405 TYR C O 1
ATOM 4952 N N . VAL C 2 406 ? 73.501 44.857 72.371 1.00 146.06 406 VAL C N 1
ATOM 4953 C CA . VAL C 2 406 ? 72.376 45.711 72.722 1.00 169.28 406 VAL C CA 1
ATOM 4954 C C . VAL C 2 406 ? 71.432 45.929 71.547 1.00 149.77 406 VAL C C 1
ATOM 4955 O O . VAL C 2 406 ? 70.210 45.823 71.702 1.00 163.86 406 VAL C O 1
ATOM 4959 N N . LYS C 2 407 ? 71.967 46.236 70.364 1.00 157.84 407 LYS C N 1
ATOM 4960 C CA . LYS C 2 407 ? 71.132 46.567 69.211 1.00 160.58 407 LYS C CA 1
ATOM 4961 C C . LYS C 2 407 ? 70.722 45.323 68.425 1.00 155.19 407 LYS C C 1
ATOM 4962 O O . LYS C 2 407 ? 69.531 45.013 68.326 1.00 144.55 407 LYS C O 1
ATOM 4968 N N . PHE C 2 408 ? 71.690 44.609 67.849 1.00 147.63 408 PHE C N 1
ATOM 4969 C CA . PHE C 2 408 ? 71.395 43.308 67.260 1.00 140.05 408 PHE C CA 1
ATOM 4970 C C . PHE C 2 408 ? 70.990 42.344 68.368 1.00 109.50 408 PHE C C 1
ATOM 4971 O O . PHE C 2 408 ? 71.825 41.592 68.881 1.00 152.97 408 PHE C O 1
ATOM 4979 N N . SER C 2 409 ? 69.713 42.361 68.744 1.00 104.10 409 SER C N 1
ATOM 4980 C CA . SER C 2 409 ? 69.251 41.687 69.950 1.00 157.80 409 SER C CA 1
ATOM 4981 C C . SER C 2 409 ? 67.921 41.003 69.653 1.00 147.54 409 SER C C 1
ATOM 4982 O O . SER C 2 409 ? 67.524 40.854 68.493 1.00 127.09 409 SER C O 1
ATOM 4985 N N . SER C 2 410 ? 67.237 40.584 70.724 1.00 162.35 410 SER C N 1
ATOM 4986 C CA . SER C 2 410 ? 65.908 39.970 70.644 1.00 166.57 410 SER C CA 1
ATOM 4987 C C . SER C 2 410 ? 65.875 38.861 69.599 1.00 151.03 410 SER C C 1
ATOM 4988 O O . SER C 2 410 ? 64.938 38.748 68.808 1.00 144.66 410 SER C O 1
ATOM 4991 N N . SER C 2 411 ? 66.907 38.029 69.600 1.00 145.39 411 SER C N 1
ATOM 4992 C CA . SER C 2 411 ? 67.210 37.168 68.469 1.00 133.96 411 SER C CA 1
ATOM 4993 C C . SER C 2 411 ? 66.989 35.700 68.808 1.00 148.71 411 SER C C 1
ATOM 4994 O O . SER C 2 411 ? 66.721 35.322 69.951 1.00 166.14 411 SER C O 1
ATOM 4997 N N . GLY C 2 412 ? 67.100 34.874 67.771 1.00 122.66 412 GLY C N 1
ATOM 4998 C CA . GLY C 2 412 ? 67.147 33.437 67.925 1.00 114.91 412 GLY C CA 1
ATOM 4999 C C . GLY C 2 412 ? 68.556 32.930 67.697 1.00 145.31 412 GLY C C 1
ATOM 5000 O O . GLY C 2 412 ? 68.761 31.904 67.042 1.00 153.41 412 GLY C O 1
ATOM 5001 N N . ASN C 2 413 ? 69.539 33.661 68.220 1.00 143.31 413 ASN C N 1
ATOM 5002 C CA . ASN C 2 413 ? 70.941 33.284 68.123 1.00 143.86 413 ASN C CA 1
ATOM 5003 C C . ASN C 2 413 ? 71.550 33.241 69.519 1.00 139.06 413 ASN C C 1
ATOM 5004 O O . ASN C 2 413 ? 70.947 33.683 70.501 1.00 141.88 413 ASN C O 1
ATOM 5009 N N . ILE C 2 414 ? 72.762 32.698 69.601 1.00 138.59 414 ILE C N 1
ATOM 5010 C CA . ILE C 2 414 ? 73.465 32.545 70.867 1.00 132.30 414 ILE C CA 1
ATOM 5011 C C . ILE C 2 414 ? 74.701 33.435 70.849 1.00 128.09 414 ILE C C 1
ATOM 5012 O O . ILE C 2 414 ? 75.239 33.763 69.786 1.00 136.67 414 ILE C O 1
ATOM 5017 N N . ILE C 2 415 ? 75.148 33.833 72.037 1.00 122.26 415 ILE C N 1
ATOM 5018 C CA . ILE C 2 415 ? 76.200 34.831 72.192 1.00 119.35 415 ILE C CA 1
ATOM 5019 C C . ILE C 2 415 ? 77.513 34.134 72.533 1.00 119.49 415 ILE C C 1
ATOM 5020 O O . ILE C 2 415 ? 77.622 33.454 73.561 1.00 118.55 415 ILE C O 1
ATOM 5025 N N . ASP C 2 416 ? 78.511 34.310 71.665 1.00 134.90 416 ASP C N 1
ATOM 5026 C CA . ASP C 2 416 ? 79.869 33.851 71.923 1.00 143.21 416 ASP C CA 1
ATOM 5027 C C . ASP C 2 416 ? 80.702 34.875 72.679 1.00 144.60 416 ASP C C 1
ATOM 5028 O O . ASP C 2 416 ? 81.749 34.518 73.231 1.00 148.45 416 ASP C O 1
ATOM 5033 N N . ASP C 2 417 ? 80.261 36.129 72.715 1.00 133.90 417 ASP C N 1
ATOM 5034 C CA . ASP C 2 417 ? 81.099 37.223 73.181 1.00 149.36 417 ASP C CA 1
ATOM 5035 C C . ASP C 2 417 ? 81.181 37.257 74.699 1.00 166.59 417 ASP C C 1
ATOM 5036 O O . ASP C 2 417 ? 80.195 37.010 75.399 1.00 163.45 417 ASP C O 1
ATOM 5041 N N . LEU C 2 418 ? 82.372 37.567 75.202 1.00 161.19 418 LEU C N 1
ATOM 5042 C CA . LEU C 2 418 ? 82.522 37.880 76.610 1.00 151.20 418 LEU C CA 1
ATOM 5043 C C . LEU C 2 418 ? 81.719 39.140 76.934 1.00 160.11 418 LEU C C 1
ATOM 5044 O O . LEU C 2 418 ? 81.584 40.031 76.091 1.00 170.89 418 LEU C O 1
ATOM 5049 N N . PRO C 2 419 ? 81.164 39.230 78.141 1.00 169.14 419 PRO C N 1
ATOM 5050 C CA . PRO C 2 419 ? 80.295 40.368 78.474 1.00 161.76 419 PRO C CA 1
ATOM 5051 C C . PRO C 2 419 ? 80.981 41.728 78.423 1.00 150.85 419 PRO C C 1
ATOM 5052 O O . PRO C 2 419 ? 82.171 41.841 78.110 1.00 142.34 419 PRO C O 1
ATOM 5056 N N . LYS C 2 420 ? 80.216 42.768 78.759 1.00 170.85 420 LYS C N 1
ATOM 5057 C CA . LYS C 2 420 ? 80.601 44.134 78.416 1.00 182.85 420 LYS C CA 1
ATOM 5058 C C . LYS C 2 420 ? 81.822 44.605 79.197 1.00 173.93 420 LYS C C 1
ATOM 5059 O O . LYS C 2 420 ? 82.694 45.281 78.638 1.00 168.40 420 LYS C O 1
ATOM 5065 N N . ILE C 2 421 ? 81.908 44.258 80.481 1.00 176.41 421 ILE C N 1
ATOM 5066 C CA . ILE C 2 421 ? 82.766 44.987 81.410 1.00 188.57 421 ILE C CA 1
ATOM 5067 C C . ILE C 2 421 ? 84.243 44.879 81.036 1.00 196.42 421 ILE C C 1
ATOM 5068 O O . ILE C 2 421 ? 85.000 44.078 81.599 1.00 180.21 421 ILE C O 1
ATOM 5073 N N . THR C 2 422 ? 84.653 45.675 80.052 1.00 199.89 422 THR C N 1
ATOM 5074 C CA . THR C 2 422 ? 86.024 46.174 79.987 1.00 182.75 422 THR C CA 1
ATOM 5075 C C . THR C 2 422 ? 85.975 47.478 80.769 1.00 178.02 422 THR C C 1
ATOM 5076 O O . THR C 2 422 ? 85.654 48.539 80.232 1.00 168.17 422 THR C O 1
ATOM 5080 N N . ASP C 2 423 ? 86.274 47.383 82.064 1.00 194.00 423 ASP C N 1
ATOM 5081 C CA . ASP C 2 423 ? 85.861 48.402 83.021 1.00 207.22 423 ASP C CA 1
ATOM 5082 C C . ASP C 2 423 ? 86.388 49.781 82.641 1.00 211.25 423 ASP C C 1
ATOM 5083 O O . ASP C 2 423 ? 87.407 49.921 81.958 1.00 219.93 423 ASP C O 1
ATOM 5088 N N . ARG C 2 424 ? 85.666 50.805 83.096 1.00 203.97 424 ARG C N 1
ATOM 5089 C CA . ARG C 2 424 ? 85.993 52.208 82.881 1.00 198.62 424 ARG C CA 1
ATOM 5090 C C . ARG C 2 424 ? 86.091 52.529 81.394 1.00 204.80 424 ARG C C 1
ATOM 5091 O O . ARG C 2 424 ? 87.198 52.733 80.878 1.00 207.70 424 ARG C O 1
ATOM 5099 N N . PRO C 2 425 ? 84.971 52.574 80.672 1.00 191.12 425 PRO C N 1
ATOM 5100 C CA . PRO C 2 425 ? 85.020 53.037 79.279 1.00 169.28 425 PRO C CA 1
ATOM 5101 C C . PRO C 2 425 ? 85.497 54.481 79.221 1.00 171.84 425 PRO C C 1
ATOM 5102 O O . PRO C 2 425 ? 85.033 55.337 79.977 1.00 178.52 425 PRO C O 1
ATOM 5106 N N . ASN C 2 426 ? 86.440 54.742 78.313 1.00 166.60 426 ASN C N 1
ATOM 5107 C CA . ASN C 2 426 ? 87.155 56.014 78.328 1.00 176.02 426 ASN C CA 1
ATOM 5108 C C . ASN C 2 426 ? 86.238 57.202 78.075 1.00 182.60 426 ASN C C 1
ATOM 5109 O O . ASN C 2 426 ? 86.506 58.299 78.578 1.00 193.39 426 ASN C O 1
ATOM 5114 N N . ASP C 2 427 ? 85.161 57.015 77.318 1.00 174.15 427 ASP C N 1
ATOM 5115 C CA . ASP C 2 427 ? 84.259 58.117 76.998 1.00 170.05 427 ASP C CA 1
ATOM 5116 C C . ASP C 2 427 ? 82.986 57.544 76.385 1.00 157.33 427 ASP C C 1
ATOM 5117 O O . ASP C 2 427 ? 82.826 56.327 76.246 1.00 151.27 427 ASP C O 1
ATOM 5122 N N . TYR C 2 428 ? 82.073 58.445 76.031 1.00 148.83 428 TYR C N 1
ATOM 5123 C CA . TYR C 2 428 ? 80.878 58.125 75.268 1.00 153.69 428 TYR C CA 1
ATOM 5124 C C . TYR C 2 428 ? 80.859 58.976 74.006 1.00 156.65 428 TYR C C 1
ATOM 5125 O O . TYR C 2 428 ? 81.327 60.119 74.006 1.00 163.94 428 TYR C O 1
ATOM 5134 N N . CYS C 2 429 ? 80.319 58.413 72.929 1.00 148.59 429 CYS C N 1
ATOM 5135 C CA . CYS C 2 429 ? 80.235 59.149 71.675 1.00 146.33 429 CYS C CA 1
ATOM 5136 C C . CYS C 2 429 ? 79.286 60.333 71.817 1.00 154.13 429 CYS C C 1
ATOM 5137 O O . CYS C 2 429 ? 78.258 60.251 72.496 1.00 155.56 429 CYS C O 1
ATOM 5140 N N . VAL C 2 430 ? 79.637 61.442 71.165 1.00 153.21 430 VAL C N 1
ATOM 5141 C CA . VAL C 2 430 ? 78.886 62.678 71.350 1.00 154.40 430 VAL C CA 1
ATOM 5142 C C . VAL C 2 430 ? 77.644 62.749 70.467 1.00 155.84 430 VAL C C 1
ATOM 5143 O O . VAL C 2 430 ? 76.741 63.547 70.746 1.00 156.60 430 VAL C O 1
ATOM 5147 N N . VAL C 2 431 ? 77.558 61.931 69.422 1.00 158.18 431 VAL C N 1
ATOM 5148 C CA . VAL C 2 431 ? 76.446 61.971 68.479 1.00 167.78 431 VAL C CA 1
ATOM 5149 C C . VAL C 2 431 ? 75.589 60.709 68.564 1.00 167.80 431 VAL C C 1
ATOM 5150 O O . VAL C 2 431 ? 74.363 60.789 68.646 1.00 174.50 431 VAL C O 1
ATOM 5154 N N . CYS C 2 432 ? 76.218 59.533 68.555 1.00 168.54 432 CYS C N 1
ATOM 5155 C CA . CYS C 2 432 ? 75.476 58.278 68.589 1.00 160.69 432 CYS C CA 1
ATOM 5156 C C . CYS C 2 432 ? 75.336 57.695 69.987 1.00 161.72 432 CYS C C 1
ATOM 5157 O O . CYS C 2 432 ? 74.357 56.990 70.254 1.00 172.72 432 CYS C O 1
ATOM 5160 N N . GLY C 2 433 ? 76.290 57.958 70.881 1.00 136.64 433 GLY C N 1
ATOM 5161 C CA . GLY C 2 433 ? 76.182 57.555 72.266 1.00 128.65 433 GLY C CA 1
ATOM 5162 C C . GLY C 2 433 ? 76.893 56.269 72.631 1.00 122.26 433 GLY C C 1
ATOM 5163 O O . GLY C 2 433 ? 76.956 55.938 73.822 1.00 129.05 433 GLY C O 1
ATOM 5172 N N . PRO C 2 435 ? 79.739 53.712 73.684 1.00 130.73 435 PRO C N 1
ATOM 5173 C CA . PRO C 2 435 ? 80.915 53.951 74.533 1.00 137.48 435 PRO C CA 1
ATOM 5174 C C . PRO C 2 435 ? 82.209 53.814 73.745 1.00 139.69 435 PRO C C 1
ATOM 5175 O O . PRO C 2 435 ? 82.395 52.859 72.986 1.00 133.67 435 PRO C O 1
ATOM 5179 N N . ILE C 2 436 ? 83.103 54.780 73.934 1.00 157.74 436 ILE C N 1
ATOM 5180 C CA . ILE C 2 436 ? 84.418 54.787 73.304 1.00 155.03 436 ILE C CA 1
ATOM 5181 C C . ILE C 2 436 ? 85.429 54.247 74.304 1.00 157.02 436 ILE C C 1
ATOM 5182 O O . ILE C 2 436 ? 85.474 54.699 75.456 1.00 171.56 436 ILE C O 1
ATOM 5187 N N . TYR C 2 437 ? 86.239 53.281 73.873 1.00 159.87 437 TYR C N 1
ATOM 5188 C CA . TYR C 2 437 ? 87.265 52.712 74.736 1.00 186.16 437 TYR C CA 1
ATOM 5189 C C . TYR C 2 437 ? 88.684 52.990 74.270 1.00 187.66 437 TYR 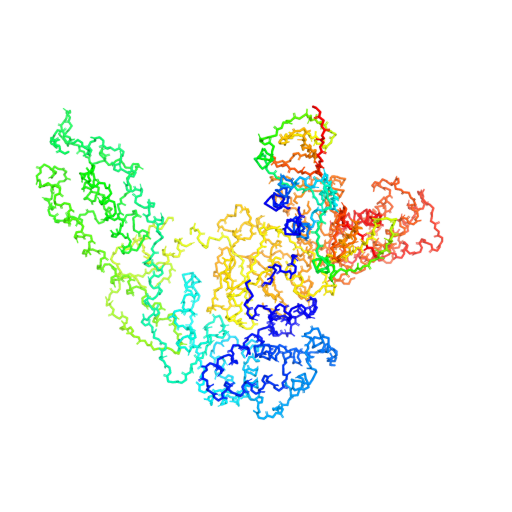C C 1
ATOM 5190 O O . TYR C 2 437 ? 89.578 53.115 75.109 1.00 193.60 437 TYR C O 1
ATOM 5199 N N . SER C 2 438 ? 88.915 53.086 72.962 1.00 187.05 438 SER C N 1
ATOM 5200 C CA . SER C 2 438 ? 90.248 53.389 72.465 1.00 198.40 438 SER C CA 1
ATOM 5201 C C . SER C 2 438 ? 90.696 54.761 72.960 1.00 194.78 438 SER C C 1
ATOM 5202 O O . SER C 2 438 ? 89.890 55.677 73.141 1.00 196.63 438 SER C O 1
ATOM 5205 N N . SER C 2 439 ? 92.003 54.894 73.190 1.00 196.80 439 SER C N 1
ATOM 5206 C CA . SER C 2 439 ? 92.540 56.081 73.845 1.00 189.96 439 SER C CA 1
ATOM 5207 C C . SER C 2 439 ? 92.671 57.277 72.910 1.00 203.00 439 SER C C 1
ATOM 5208 O O . SER C 2 439 ? 92.748 58.413 73.390 1.00 208.97 439 SER C O 1
ATOM 5211 N N . ASN C 2 440 ? 92.686 57.055 71.599 1.00 190.85 440 ASN C N 1
ATOM 5212 C CA . ASN C 2 440 ? 93.040 58.093 70.636 1.00 188.84 440 ASN C CA 1
ATOM 5213 C C . ASN C 2 440 ? 91.898 59.002 70.169 1.00 194.73 440 ASN C C 1
ATOM 5214 O O . ASN C 2 440 ? 92.110 60.218 70.077 1.00 209.70 440 ASN C O 1
ATOM 5219 N N . PRO C 2 441 ? 90.698 58.490 69.858 1.00 182.56 441 PRO C N 1
ATOM 5220 C CA . PRO C 2 441 ? 89.768 59.275 69.031 1.00 193.50 441 PRO C CA 1
ATOM 5221 C C . PRO C 2 441 ? 89.357 60.590 69.682 1.00 202.54 441 PRO C C 1
ATOM 5222 O O . PRO C 2 441 ? 89.062 60.652 70.876 1.00 187.17 441 PRO C O 1
ATOM 5226 N N . VAL C 2 442 ? 89.354 61.648 68.868 1.00 196.00 442 VAL C N 1
ATOM 5227 C CA . VAL C 2 442 ? 88.851 62.968 69.228 1.00 188.50 442 VAL C CA 1
ATOM 5228 C C . VAL C 2 442 ? 88.000 63.464 68.065 1.00 149.50 442 VAL C C 1
ATOM 5229 O O . VAL C 2 442 ? 88.246 63.121 66.905 1.00 144.11 442 VAL C O 1
ATOM 5233 N N . ARG C 2 443 ? 86.989 64.277 68.379 1.00 150.14 443 ARG C N 1
ATOM 5234 C CA . ARG C 2 443 ? 86.097 64.795 67.347 1.00 160.47 443 ARG C CA 1
ATOM 5235 C C . ARG C 2 443 ? 86.804 65.834 66.480 1.00 170.68 443 ARG C C 1
ATOM 5236 O O . ARG C 2 443 ? 86.792 67.034 66.785 1.00 165.44 443 ARG C O 1
ATOM 5244 N N . PHE C 2 444 ? 87.429 65.376 65.398 1.00 185.55 444 PHE C N 1
ATOM 5245 C CA . PHE C 2 444 ? 87.972 66.244 64.363 1.00 180.50 444 PHE C CA 1
ATOM 5246 C C . PHE C 2 444 ? 87.364 65.897 63.011 1.00 165.06 444 PHE C C 1
ATOM 5247 O O . PHE C 2 444 ? 88.059 65.829 61.994 1.00 169.65 444 PHE C O 1
ATOM 5255 N N . VAL C 2 445 ? 86.048 65.671 62.994 1.00 167.11 445 VAL C N 1
ATOM 5256 C CA . VAL C 2 445 ? 85.354 65.329 61.760 1.00 165.91 445 VAL C CA 1
ATOM 5257 C C . VAL C 2 445 ? 85.359 66.521 60.813 1.00 177.46 445 VAL C C 1
ATOM 5258 O O . VAL C 2 445 ? 85.170 67.673 61.227 1.00 165.33 445 VAL C O 1
ATOM 5262 N N . GLN C 2 446 ? 85.580 66.248 59.530 1.00 178.05 446 GLN C N 1
ATOM 5263 C CA . GLN C 2 446 ? 85.680 67.300 58.523 1.00 159.48 446 GLN C CA 1
ATOM 5264 C C . GLN C 2 446 ? 84.944 66.906 57.246 1.00 154.68 446 GLN C C 1
ATOM 5265 O O . GLN C 2 446 ? 84.651 65.731 57.027 1.00 151.83 446 GLN C O 1
ATOM 5271 N N . VAL C 2 471 ? 83.485 76.369 79.746 1.00 194.93 471 VAL C N 1
ATOM 5272 C CA . VAL C 2 471 ? 82.443 75.567 80.372 1.00 196.57 471 VAL C CA 1
ATOM 5273 C C . VAL C 2 471 ? 82.554 74.117 79.913 1.00 198.15 471 VAL C C 1
ATOM 5274 O O . VAL C 2 471 ? 82.312 73.189 80.685 1.00 188.17 471 VAL C O 1
ATOM 5278 N N . ARG C 2 472 ? 82.929 73.929 78.650 1.00 208.85 472 ARG C N 1
ATOM 5279 C CA . ARG C 2 472 ? 83.044 72.606 78.054 1.00 216.28 472 ARG C CA 1
ATOM 5280 C C . ARG C 2 472 ? 84.442 72.421 77.486 1.00 216.63 472 ARG C C 1
ATOM 5281 O O . ARG C 2 472 ? 85.031 73.360 76.942 1.00 215.30 472 ARG C O 1
ATOM 5289 N N . ASP C 2 473 ? 84.968 71.203 77.617 1.00 216.91 473 ASP C N 1
ATOM 5290 C CA . ASP C 2 473 ? 86.347 70.923 77.237 1.00 216.36 473 ASP C CA 1
ATOM 5291 C C . ASP C 2 473 ? 86.434 70.273 75.861 1.00 231.61 473 ASP C C 1
ATOM 5292 O O . ASP C 2 473 ? 86.674 70.957 74.861 1.00 246.02 473 ASP C O 1
ATOM 5297 N N . ASP C 2 474 ? 86.246 68.955 75.798 1.00 215.54 474 ASP C N 1
ATOM 5298 C CA . ASP C 2 474 ? 86.541 68.196 74.592 1.00 203.37 474 ASP C CA 1
ATOM 5299 C C . ASP C 2 474 ? 85.458 67.157 74.338 1.00 191.87 474 ASP C C 1
ATOM 5300 O O . ASP C 2 474 ? 84.915 66.571 75.278 1.00 185.29 474 ASP C O 1
ATOM 5305 N N . TRP C 2 475 ? 85.146 66.944 73.061 1.00 183.26 475 TRP C N 1
ATOM 5306 C CA . TRP C 2 475 ? 84.197 65.931 72.625 1.00 170.28 475 TRP C CA 1
ATOM 5307 C C . TRP C 2 475 ? 84.894 64.955 71.687 1.00 167.26 475 TRP C C 1
ATOM 5308 O O . TRP C 2 475 ? 85.842 65.316 70.983 1.00 170.90 475 TRP C O 1
ATOM 5319 N N . LYS C 2 476 ? 84.422 63.709 71.687 1.00 156.41 476 LYS C N 1
ATOM 5320 C CA . LYS C 2 476 ? 85.064 62.638 70.940 1.00 147.65 476 LYS C CA 1
ATOM 5321 C C . LYS C 2 476 ? 84.003 61.799 70.241 1.00 147.87 476 LYS C C 1
ATOM 5322 O O . LYS C 2 476 ? 82.821 61.833 70.595 1.00 138.82 476 LYS C O 1
ATOM 5328 N N . VAL C 2 477 ? 84.440 61.041 69.235 1.00 167.59 477 VAL C N 1
ATOM 5329 C CA . VAL C 2 477 ? 83.556 60.198 68.440 1.00 144.72 477 VAL C CA 1
ATOM 5330 C C . VAL C 2 477 ? 84.159 58.805 68.323 1.00 150.50 477 VAL C C 1
ATOM 5331 O O . VAL C 2 477 ? 85.380 58.628 68.362 1.00 157.52 477 VAL C O 1
ATOM 5335 N N . CYS C 2 478 ? 83.284 57.811 68.178 1.00 151.16 478 CYS C N 1
ATOM 5336 C CA . CYS C 2 478 ? 83.641 56.403 68.104 1.00 151.54 478 CYS C CA 1
ATOM 5337 C C . CYS C 2 478 ? 84.000 56.013 66.675 1.00 152.71 478 CYS C C 1
ATOM 5338 O O . CYS C 2 478 ? 83.651 56.716 65.722 1.00 152.94 478 CYS C O 1
ATOM 5341 N N . PRO C 2 479 ? 84.704 54.890 66.486 1.00 153.61 479 PRO C N 1
ATOM 5342 C CA . PRO C 2 479 ? 85.078 54.474 65.125 1.00 147.86 479 PRO C CA 1
ATOM 5343 C C . PRO C 2 479 ? 83.911 54.017 64.261 1.00 141.53 479 PRO C C 1
ATOM 5344 O O . PRO C 2 479 ? 84.139 53.621 63.112 1.00 155.11 479 PRO C O 1
ATOM 5348 N N . ILE C 2 480 ? 82.677 54.059 64.761 1.00 119.09 480 ILE C N 1
ATOM 5349 C CA . ILE C 2 480 ? 81.522 53.606 63.993 1.00 134.44 480 ILE C CA 1
ATOM 5350 C C . ILE C 2 480 ? 81.080 54.701 63.032 1.00 140.88 480 ILE C C 1
ATOM 5351 O O . ILE C 2 480 ? 81.213 54.560 61.811 1.00 133.53 480 ILE C O 1
ATOM 5356 N N . CYS C 2 481 ? 80.559 55.804 63.573 1.00 137.05 481 CYS C N 1
ATOM 5357 C CA . CYS C 2 481 ? 80.022 56.873 62.737 1.00 132.56 481 CYS C CA 1
ATOM 5358 C C . CYS C 2 481 ? 81.096 57.653 61.984 1.00 125.84 481 CYS C C 1
ATOM 5359 O O . CYS C 2 481 ? 80.749 58.604 61.276 1.00 139.41 481 CYS C O 1
ATOM 5362 N N . ILE C 2 482 ? 82.372 57.297 62.115 1.00 117.99 482 ILE C N 1
ATOM 5363 C CA . ILE C 2 482 ? 83.372 57.809 61.185 1.00 127.25 482 ILE C CA 1
ATOM 5364 C C . ILE C 2 482 ? 83.454 56.922 59.945 1.00 128.24 482 ILE C C 1
ATOM 5365 O O . ILE C 2 482 ? 83.801 57.402 58.861 1.00 145.41 482 ILE C O 1
ATOM 5370 N N . TYR C 2 483 ? 83.129 55.633 60.083 1.00 133.55 483 TYR C N 1
ATOM 5371 C CA . TYR C 2 483 ? 82.974 54.775 58.914 1.00 148.60 483 TYR C CA 1
ATOM 5372 C C . TYR C 2 483 ? 81.705 55.118 58.145 1.00 144.35 483 TYR C C 1
ATOM 5373 O O . TYR C 2 483 ? 81.667 54.975 56.918 1.00 144.22 483 TYR C O 1
ATOM 5382 N N . GLU C 2 484 ? 80.660 55.566 58.846 1.00 138.46 484 GLU C N 1
ATOM 5383 C CA . GLU C 2 484 ? 79.463 56.046 58.163 1.00 131.55 484 GLU C CA 1
ATOM 5384 C C . GLU C 2 484 ? 79.758 57.300 57.352 1.00 140.61 484 GLU C C 1
ATOM 5385 O O . GLU C 2 484 ? 79.173 57.501 56.281 1.00 138.53 484 GLU C O 1
ATOM 5391 N N . ALA C 2 485 ? 80.662 58.150 57.845 1.00 132.78 485 ALA C N 1
ATOM 5392 C CA . ALA C 2 485 ? 81.029 59.352 57.105 1.00 116.84 485 ALA C CA 1
ATOM 5393 C C . ALA C 2 485 ? 81.792 59.005 55.834 1.00 124.50 485 ALA C C 1
ATOM 5394 O O . ALA C 2 485 ? 81.516 59.563 54.767 1.00 146.18 485 ALA C O 1
ATOM 5396 N N . ASN C 2 486 ? 82.749 58.078 55.926 1.00 121.93 486 ASN C N 1
ATOM 5397 C CA . ASN C 2 486 ? 83.487 57.637 54.747 1.00 137.86 486 ASN C CA 1
ATOM 5398 C C . ASN C 2 486 ? 82.597 56.947 53.723 1.00 143.76 486 ASN C C 1
ATOM 5399 O O . ASN C 2 486 ? 83.035 56.742 52.585 1.00 144.13 486 ASN C O 1
ATOM 5404 N N . LEU C 2 487 ? 81.372 56.580 54.096 1.00 132.32 487 LEU C N 1
ATOM 5405 C CA . LEU C 2 487 ? 80.406 56.051 53.144 1.00 124.88 487 LEU C CA 1
ATOM 5406 C C . LEU C 2 487 ? 79.555 57.153 52.525 1.00 138.93 487 LEU C C 1
ATOM 5407 O O . LEU C 2 487 ? 79.247 57.100 51.330 1.00 153.11 487 LEU C O 1
ATOM 5420 N N . LYS C 2 489 ? 80.533 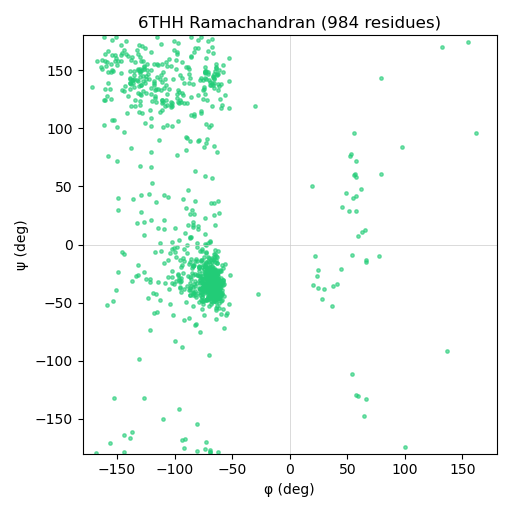60.067 52.025 1.00 127.78 489 LYS C N 1
ATOM 5421 C CA . LYS C 2 489 ? 81.408 60.875 51.185 1.00 123.13 489 LYS C CA 1
ATOM 5422 C C . LYS C 2 489 ? 81.295 60.505 49.713 1.00 127.38 489 LYS C C 1
ATOM 5423 O O . LYS C 2 489 ? 81.637 61.326 48.855 1.00 133.69 489 LYS C O 1
ATOM 5429 N N . ASP C 2 490 ? 80.818 59.300 49.398 1.00 114.18 490 ASP C N 1
ATOM 5430 C CA . ASP C 2 490 ? 80.787 58.859 48.009 1.00 126.54 490 ASP C CA 1
ATOM 5431 C C . ASP C 2 490 ? 79.780 57.737 47.780 1.00 138.57 490 ASP C C 1
ATOM 5432 O O . ASP C 2 490 ? 78.928 57.836 46.890 1.00 146.83 490 ASP C O 1
ATOM 5437 N N . ARG C 2 491 ? 79.862 56.667 48.577 1.00 143.63 491 ARG C N 1
ATOM 5438 C CA . ARG C 2 491 ? 79.096 55.462 48.272 1.00 138.01 491 ARG C CA 1
ATOM 5439 C C . ARG C 2 491 ? 77.612 55.610 48.587 1.00 120.66 491 ARG C C 1
ATOM 5440 O O . ARG C 2 491 ? 76.778 55.039 47.876 1.00 132.90 491 ARG C O 1
ATOM 5448 N N . VAL C 2 492 ? 77.255 56.347 49.639 1.00 115.15 492 VAL C N 1
ATOM 5449 C CA . VAL C 2 492 ? 75.848 56.519 49.989 1.00 131.94 492 VAL C CA 1
ATOM 5450 C C . VAL C 2 492 ? 75.538 57.999 50.175 1.00 131.08 492 VAL C C 1
ATOM 5451 O O . VAL C 2 492 ? 74.819 58.384 51.104 1.00 132.67 492 VAL C O 1
ATOM 5455 N N . LYS C 2 493 ? 76.057 58.835 49.281 1.00 116.55 493 LYS C N 1
ATOM 5456 C CA . LYS C 2 493 ? 75.875 60.271 49.423 1.00 117.39 493 LYS C CA 1
ATOM 5457 C C . LYS C 2 493 ? 74.412 60.654 49.203 1.00 108.58 493 LYS C C 1
ATOM 5458 O O . LYS C 2 493 ? 73.761 60.135 48.291 1.00 110.54 493 LYS C O 1
ATOM 5464 N N . PRO C 2 494 ? 73.869 61.548 50.026 1.00 112.10 494 PRO C N 1
ATOM 5465 C CA . PRO C 2 494 ? 72.473 61.984 49.862 1.00 109.53 494 PRO C CA 1
ATOM 5466 C C . PRO C 2 494 ? 72.299 62.784 48.584 1.00 111.31 494 PRO C C 1
ATOM 5467 O O . PRO C 2 494 ? 73.292 63.153 47.938 1.00 131.03 494 PRO C O 1
ATOM 5471 N N . PRO C 2 495 ? 71.050 63.083 48.174 1.00 113.26 495 PRO C N 1
ATOM 5472 C CA . PRO C 2 495 ? 69.752 62.717 48.761 1.00 103.06 495 PRO C CA 1
ATOM 5473 C C . PRO C 2 495 ? 69.351 61.273 48.469 1.00 122.31 495 PRO C C 1
ATOM 5474 O O . PRO C 2 495 ? 70.079 60.563 47.774 1.00 124.25 495 PRO C O 1
ATOM 5478 N N . TYR C 2 496 ? 68.198 60.851 48.988 1.00 114.36 496 TYR C N 1
ATOM 5479 C CA . TYR C 2 496 ? 67.773 59.463 48.884 1.00 102.37 496 TYR C CA 1
ATOM 5480 C C . TYR C 2 496 ? 66.305 59.373 48.499 1.00 100.41 496 TYR C C 1
ATOM 5481 O O . TYR C 2 496 ? 65.484 60.181 48.943 1.00 103.00 496 TYR C O 1
ATOM 5490 N N . PHE C 2 497 ? 65.988 58.381 47.671 1.00 99.38 497 PHE C N 1
ATOM 5491 C CA . PHE C 2 497 ? 64.624 57.899 47.517 1.00 100.98 497 PHE C CA 1
ATOM 5492 C C . PHE C 2 497 ? 64.424 56.731 48.473 1.00 87.50 497 PHE C C 1
ATOM 5493 O O . PHE C 2 497 ? 65.247 55.810 48.515 1.00 85.38 497 PHE C O 1
ATOM 5501 N N . ILE C 2 498 ? 63.344 56.773 49.246 1.00 79.54 498 ILE C N 1
ATOM 5502 C CA . ILE C 2 498 ? 63.054 55.746 50.239 1.00 92.42 498 ILE C CA 1
ATOM 5503 C C . ILE C 2 498 ? 61.644 55.229 50.003 1.00 85.24 498 ILE C C 1
ATOM 5504 O O . ILE C 2 498 ? 60.707 56.019 49.838 1.00 74.43 498 ILE C O 1
ATOM 5509 N N . VAL C 2 499 ? 61.495 53.907 49.983 1.00 66.38 499 VAL C N 1
ATOM 5510 C CA . VAL C 2 499 ? 60.200 53.258 49.820 1.00 80.16 499 VAL C CA 1
ATOM 5511 C C . VAL C 2 499 ? 60.097 52.143 50.853 1.00 100.24 499 VAL C C 1
ATOM 5512 O O . VAL C 2 499 ? 60.965 51.264 50.914 1.00 92.53 499 VAL C O 1
ATOM 5516 N N . THR C 2 500 ? 59.049 52.190 51.671 1.00 115.54 500 THR C N 1
ATOM 5517 C CA . THR C 2 500 ? 58.813 51.208 52.717 1.00 103.32 500 THR C CA 1
ATOM 5518 C C . THR C 2 500 ? 57.690 50.264 52.307 1.00 99.88 500 THR C C 1
ATOM 5519 O O . THR C 2 500 ? 56.871 50.574 51.437 1.00 102.74 500 THR C O 1
ATOM 5523 N N . PHE C 2 501 ? 57.659 49.100 52.951 1.00 103.24 501 PHE C N 1
ATOM 5524 C CA . PHE C 2 501 ? 56.695 48.058 52.630 1.00 115.89 501 PHE C CA 1
ATOM 5525 C C . PHE C 2 501 ? 55.924 47.667 53.881 1.00 117.46 501 PHE C C 1
ATOM 5526 O O . PHE C 2 501 ? 56.474 47.665 54.987 1.00 119.05 501 PHE C O 1
ATOM 5534 N N . TYR C 2 502 ? 54.645 47.337 53.699 1.00 127.40 502 TYR C N 1
ATOM 5535 C CA . TYR C 2 502 ? 53.756 47.004 54.801 1.00 125.35 502 TYR C CA 1
ATOM 5536 C C . TYR C 2 502 ? 53.069 45.678 54.501 1.00 127.25 502 TYR C C 1
ATOM 5537 O O . TYR C 2 502 ? 52.487 45.514 53.414 1.00 106.06 502 TYR C O 1
ATOM 5546 N N . PRO C 2 503 ? 53.105 44.707 55.427 1.00 126.50 503 PRO C N 1
ATOM 5547 C CA . PRO C 2 503 ? 53.782 44.810 56.723 1.00 122.26 503 PRO C CA 1
ATOM 5548 C C . PRO C 2 503 ? 55.268 44.487 56.627 1.00 127.09 503 PRO C C 1
ATOM 5549 O O . PRO C 2 503 ? 56.045 44.843 57.513 1.00 140.83 503 PRO C O 1
ATOM 5553 N N . GLY C 2 504 ? 55.647 43.810 55.547 1.00 120.42 504 GLY C N 1
ATOM 5554 C CA . GLY C 2 504 ? 57.025 43.420 55.328 1.00 110.32 504 GLY C CA 1
ATOM 5555 C C . GLY C 2 504 ? 57.235 43.097 53.866 1.00 104.19 504 GLY C C 1
ATOM 5556 O O . GLY C 2 504 ? 56.310 43.155 53.055 1.00 101.39 504 GLY C O 1
ATOM 5557 N N . VAL C 2 505 ? 58.474 42.748 53.537 1.00 103.96 505 VAL C N 1
ATOM 5558 C CA . VAL C 2 505 ? 58.844 42.463 52.153 1.00 79.30 505 VAL C CA 1
ATOM 5559 C C . VAL C 2 505 ? 59.700 41.202 52.109 1.00 98.95 505 VAL C C 1
ATOM 5560 O O . VAL C 2 505 ? 60.602 41.035 52.943 1.00 125.19 505 VAL C O 1
ATOM 5564 N N . PRO C 2 506 ? 59.440 40.281 51.180 1.00 90.25 506 PRO C N 1
ATOM 5565 C CA . PRO C 2 506 ? 60.279 39.080 51.082 1.00 104.75 506 PRO C CA 1
ATOM 5566 C C . PRO C 2 506 ? 61.720 39.432 50.744 1.00 104.24 506 PRO C C 1
ATOM 5567 O O . PRO C 2 506 ? 61.992 40.299 49.910 1.00 117.72 506 PRO C O 1
ATOM 5571 N N . ILE C 2 507 ? 62.649 38.743 51.410 1.00 102.71 507 ILE C N 1
ATOM 5572 C CA . ILE C 2 507 ? 64.068 39.003 51.193 1.00 101.74 507 ILE C CA 1
ATOM 5573 C C . ILE C 2 507 ? 64.506 38.490 49.827 1.00 115.99 507 ILE C C 1
ATOM 5574 O O . ILE C 2 507 ? 65.289 39.143 49.125 1.00 130.34 507 ILE C O 1
ATOM 5579 N N . SER C 2 508 ? 64.001 37.325 49.420 1.00 111.74 508 SER C N 1
ATOM 5580 C CA . SER C 2 508 ? 64.295 36.792 48.094 1.00 116.87 508 SER C CA 1
ATOM 5581 C C . SER C 2 508 ? 63.735 37.656 46.970 1.00 108.32 508 SER C C 1
ATOM 5582 O O . SER C 2 508 ? 63.991 37.356 45.797 1.00 110.55 508 SER C O 1
ATOM 5585 N N . LEU C 2 509 ? 62.981 38.707 47.293 1.00 98.37 509 LEU C N 1
ATOM 5586 C CA . LEU C 2 509 ? 62.503 39.671 46.312 1.00 90.76 509 LEU C CA 1
ATOM 5587 C C . LEU C 2 509 ? 63.237 41.002 46.367 1.00 92.58 509 LEU C C 1
ATOM 5588 O O . LEU C 2 509 ? 63.336 41.682 45.343 1.00 111.64 509 LEU C O 1
ATOM 5593 N N . LEU C 2 510 ? 63.762 41.384 47.535 1.00 96.01 510 LEU C N 1
ATOM 5594 C CA . LEU C 2 510 ? 64.539 42.617 47.641 1.00 103.99 510 LEU C CA 1
ATOM 5595 C C . LEU C 2 510 ? 65.802 42.550 46.794 1.00 100.00 510 LEU C C 1
ATOM 5596 O O . LEU C 2 510 ? 66.151 43.512 46.099 1.00 122.02 510 LEU C O 1
ATOM 5601 N N . ASN C 2 511 ? 66.503 41.418 46.840 1.00 95.73 511 ASN C N 1
ATOM 5602 C CA . ASN C 2 511 ? 67.790 41.293 46.168 1.00 126.13 511 ASN C CA 1
ATOM 5603 C C . ASN C 2 511 ? 67.601 40.940 44.693 1.00 127.30 511 ASN C C 1
ATOM 5604 O O . ASN C 2 511 ? 68.530 40.465 44.026 1.00 109.68 511 ASN C O 1
ATOM 5609 N N . ILE C 2 512 ? 66.397 41.191 44.171 1.00 108.82 512 ILE C N 1
ATOM 5610 C CA . ILE C 2 512 ? 66.059 40.903 42.788 1.00 105.87 512 ILE C CA 1
ATOM 5611 C C . ILE C 2 512 ? 65.678 42.165 42.024 1.00 114.02 512 ILE C C 1
ATOM 5612 O O . ILE C 2 512 ? 66.101 42.352 40.878 1.00 128.33 512 ILE C O 1
ATOM 5617 N N . ILE C 2 513 ? 64.907 43.054 42.642 1.00 103.37 513 ILE C N 1
ATOM 5618 C CA . ILE C 2 513 ? 64.384 44.226 41.950 1.00 111.72 513 ILE C CA 1
ATOM 5619 C C . ILE C 2 513 ? 65.498 45.248 41.760 1.00 125.52 513 ILE C C 1
ATOM 5620 O O . ILE C 2 513 ? 66.259 45.541 42.691 1.00 117.85 513 ILE C O 1
ATOM 5625 N N . ASP C 2 514 ? 65.595 45.793 40.546 1.00 117.18 514 ASP C N 1
ATOM 5626 C CA . ASP C 2 514 ? 66.572 46.816 40.198 1.00 102.18 514 ASP C CA 1
ATOM 5627 C C . ASP C 2 514 ? 65.922 47.781 39.213 1.00 89.34 514 ASP C C 1
ATOM 5628 O O . ASP C 2 514 ? 64.744 47.643 38.867 1.00 97.61 514 ASP C O 1
ATOM 5633 N N . PHE C 2 515 ? 66.692 48.769 38.754 1.00 95.05 515 PHE C N 1
ATOM 5634 C CA . PHE C 2 515 ? 66.185 49.732 37.785 1.00 113.56 515 PHE C CA 1
ATOM 5635 C C . PHE C 2 515 ? 67.333 50.258 36.935 1.00 119.98 515 PHE C C 1
ATOM 5636 O O . PHE C 2 515 ? 68.509 50.124 37.288 1.00 100.40 515 PHE C O 1
ATOM 5644 N N . ASP C 2 516 ? 66.971 50.868 35.803 1.00 112.74 516 ASP C N 1
ATOM 5645 C CA . ASP C 2 516 ? 67.951 51.423 34.867 1.00 117.29 516 ASP C CA 1
ATOM 5646 C C . ASP C 2 516 ? 67.299 52.617 34.172 1.00 124.85 516 ASP C C 1
ATOM 5647 O O . ASP C 2 516 ? 66.512 52.437 33.238 1.00 134.84 516 ASP C O 1
ATOM 5652 N N . PHE C 2 517 ? 67.637 53.823 34.623 1.00 120.85 517 PHE C N 1
ATOM 5653 C CA . PHE C 2 517 ? 67.132 55.050 34.019 1.00 116.62 517 PHE C CA 1
ATOM 5654 C C . PHE C 2 517 ? 68.117 55.676 33.042 1.00 126.52 517 PHE C C 1
ATOM 5655 O O . PHE C 2 517 ? 67.793 56.697 32.427 1.00 128.58 517 PHE C O 1
ATOM 5663 N N . SER C 2 518 ? 69.304 55.087 32.879 1.00 138.99 518 SER C N 1
ATOM 5664 C CA . SER C 2 518 ? 70.362 55.743 32.117 1.00 149.67 518 SER C CA 1
ATOM 5665 C C . SER C 2 518 ? 70.014 55.875 30.639 1.00 126.26 518 SER C C 1
ATOM 5666 O O . SER C 2 518 ? 70.529 56.774 29.964 1.00 135.74 518 SER C O 1
ATOM 5669 N N . GLN C 2 519 ? 69.153 55.003 30.118 1.00 113.22 519 GLN C N 1
ATOM 5670 C CA . GLN C 2 519 ? 68.820 55.005 28.699 1.00 142.74 519 GLN C CA 1
ATOM 5671 C C . GLN C 2 519 ? 67.474 55.646 28.394 1.00 128.74 519 GLN C C 1
ATOM 5672 O O . GLN C 2 519 ? 67.126 55.784 27.215 1.00 130.20 519 GLN C O 1
ATOM 5678 N N . SER C 2 520 ? 66.718 56.050 29.413 1.00 144.81 520 SER C N 1
ATOM 5679 C CA . SER C 2 520 ? 65.358 56.514 29.180 1.00 137.33 520 SER C CA 1
ATOM 5680 C C . SER C 2 520 ? 65.066 57.834 29.881 1.00 142.13 520 SER C C 1
ATOM 5681 O O . SER C 2 520 ? 64.199 58.595 29.440 1.00 158.76 520 SER C O 1
ATOM 5684 N N . SER C 2 521 ? 65.777 58.109 30.971 1.00 128.67 521 SER C N 1
ATOM 5685 C CA . SER C 2 521 ? 65.474 59.234 31.866 1.00 107.54 521 SER C CA 1
ATOM 5686 C C . SER C 2 521 ? 64.038 59.045 32.349 1.00 111.82 521 SER C C 1
ATOM 5687 O O . SER C 2 521 ? 63.683 57.944 32.798 1.00 112.01 521 SER C O 1
ATOM 5690 N N . ILE C 2 522 ? 63.192 60.058 32.257 1.00 103.24 522 ILE C N 1
ATOM 5691 C CA . ILE C 2 522 ? 61.836 59.994 32.785 1.00 100.82 522 ILE C CA 1
ATOM 5692 C C . ILE C 2 522 ? 60.903 59.414 31.733 1.00 91.13 522 ILE C C 1
ATOM 5693 O O . ILE C 2 522 ? 61.001 59.731 30.541 1.00 114.94 522 ILE C O 1
ATOM 5698 N N . LYS C 2 523 ? 59.997 58.548 32.185 1.00 70.54 523 LYS C N 1
ATOM 5699 C CA . LYS C 2 523 ? 58.889 58.035 31.393 1.00 81.17 523 LYS C CA 1
ATOM 5700 C C . LYS C 2 523 ? 57.653 58.009 32.281 1.00 84.82 523 LYS C C 1
ATOM 5701 O O . LYS C 2 523 ? 57.743 57.701 33.473 1.00 113.60 523 LYS C O 1
ATOM 5707 N N . TYR C 2 524 ? 56.500 58.336 31.701 1.00 105.02 524 TYR C N 1
ATOM 5708 C CA . TYR C 2 524 ? 55.320 58.613 32.512 1.00 96.74 524 TYR C CA 1
ATOM 5709 C C . TYR C 2 524 ? 54.021 58.170 31.848 1.00 101.85 524 TYR C C 1
ATOM 5710 O O . TYR C 2 524 ? 52.954 58.235 32.467 1.00 90.19 524 TYR C O 1
ATOM 5719 N N . TYR C 2 525 ? 54.087 57.720 30.598 1.00 125.32 525 TYR C N 1
ATOM 5720 C CA . TYR C 2 525 ? 52.889 57.284 29.889 1.00 130.65 525 TYR C CA 1
ATOM 5721 C C . TYR C 2 525 ? 52.485 55.899 30.381 1.00 112.03 525 TYR C C 1
ATOM 5722 O O . TYR C 2 525 ? 53.206 54.920 30.160 1.00 98.80 525 TYR C O 1
ATOM 5731 N N . ILE C 2 526 ? 51.334 55.816 31.048 1.00 101.38 526 ILE C N 1
ATOM 5732 C CA . ILE C 2 526 ? 50.752 54.543 31.457 1.00 108.88 526 ILE C CA 1
ATOM 5733 C C . ILE C 2 526 ? 49.261 54.562 31.145 1.00 114.34 526 ILE C C 1
ATOM 5734 O O . ILE C 2 526 ? 48.601 55.602 31.222 1.00 114.00 526 ILE C O 1
ATOM 5739 N N . ASP C 2 527 ? 48.732 53.396 30.787 1.00 115.64 527 ASP C N 1
ATOM 5740 C CA . ASP C 2 527 ? 47.301 53.205 30.600 1.00 130.30 527 ASP C CA 1
ATOM 5741 C C . ASP C 2 527 ? 46.810 52.176 31.606 1.00 128.97 527 ASP C C 1
ATOM 5742 O O . ASP C 2 527 ? 47.459 51.148 31.820 1.00 111.25 527 ASP C O 1
ATOM 5747 N N . GLU C 2 528 ? 45.658 52.458 32.218 1.00 142.43 528 GLU C N 1
ATOM 5748 C CA . GLU C 2 528 ? 45.166 51.609 33.298 1.00 98.37 528 GLU C CA 1
ATOM 5749 C C . GLU C 2 528 ? 44.934 50.174 32.837 1.00 102.08 528 GLU C C 1
ATOM 5750 O O . GLU C 2 528 ? 45.158 49.236 33.609 1.00 103.62 528 GLU C O 1
ATOM 5756 N N . GLU C 2 529 ? 44.498 49.978 31.591 1.00 117.16 529 GLU C N 1
ATOM 5757 C CA . GLU C 2 529 ? 44.096 48.656 31.122 1.00 105.89 529 GLU C CA 1
ATOM 5758 C C . GLU C 2 529 ? 44.676 48.243 29.775 1.00 106.97 529 GLU C C 1
ATOM 5759 O O . GLU C 2 529 ? 44.657 47.044 29.472 1.00 93.69 529 GLU C O 1
ATOM 5765 N N . LYS C 2 530 ? 45.186 49.171 28.959 1.00 115.86 530 LYS C N 1
ATOM 5766 C CA . LYS C 2 530 ? 45.682 48.790 27.637 1.00 122.59 530 LYS C CA 1
ATOM 5767 C C . LYS C 2 530 ? 46.933 47.923 27.720 1.00 105.66 530 LYS C C 1
ATOM 5768 O O . LYS C 2 530 ? 47.205 47.145 26.799 1.00 120.88 530 LYS C O 1
ATOM 5774 N N . ASP C 2 531 ? 47.709 48.050 28.792 1.00 109.00 531 ASP C N 1
ATOM 5775 C CA . ASP C 2 531 ? 48.891 47.227 28.988 1.00 114.35 531 ASP C CA 1
ATOM 5776 C C . ASP C 2 531 ? 48.852 46.606 30.378 1.00 120.99 531 ASP C C 1
ATOM 5777 O O . ASP C 2 531 ? 48.165 47.093 31.281 1.00 114.29 531 ASP C O 1
ATOM 5782 N N . THR C 2 532 ? 49.593 45.512 30.535 1.00 114.71 532 THR C N 1
ATOM 5783 C CA . THR C 2 532 ? 49.647 44.801 31.802 1.00 107.24 532 THR C CA 1
ATOM 5784 C C . THR C 2 532 ? 50.613 45.500 32.757 1.00 105.24 532 THR C C 1
ATOM 5785 O O . THR C 2 532 ? 51.199 46.541 32.444 1.00 121.99 532 THR C O 1
ATOM 5789 N N . TYR C 2 533 ? 50.783 44.916 33.944 1.00 97.09 533 TYR C N 1
ATOM 5790 C CA . TYR C 2 533 ? 51.656 45.527 34.940 1.00 83.83 533 TYR C CA 1
ATOM 5791 C C . TYR C 2 533 ? 53.117 45.443 34.519 1.00 101.31 533 TYR C C 1
ATOM 5792 O O . TYR C 2 533 ? 53.875 46.403 34.703 1.00 110.17 533 TYR C O 1
ATOM 5801 N N . PHE C 2 534 ? 53.531 44.309 33.948 1.00 87.02 534 PHE C N 1
ATOM 5802 C CA . PHE C 2 534 ? 54.936 44.141 33.591 1.00 92.00 534 PHE C CA 1
ATOM 5803 C C . PHE C 2 534 ? 55.326 45.039 32.425 1.00 100.12 534 PHE C C 1
ATOM 5804 O O . PHE C 2 534 ? 56.457 45.537 32.372 1.00 108.60 534 PHE C O 1
ATOM 5812 N N . THR C 2 535 ? 54.416 45.240 31.470 1.00 99.21 535 THR C N 1
ATOM 5813 C CA . THR C 2 535 ? 54.689 46.176 30.384 1.00 95.47 535 THR C CA 1
ATOM 5814 C C . THR C 2 535 ? 54.926 47.576 30.930 1.00 102.20 535 THR C C 1
ATOM 5815 O O . THR C 2 535 ? 55.883 48.254 30.542 1.00 124.01 535 THR C O 1
ATOM 5819 N N . ALA C 2 536 ? 54.064 48.022 31.848 1.00 98.68 536 ALA C N 1
ATOM 5820 C CA . ALA C 2 536 ? 54.276 49.308 32.500 1.00 94.15 536 ALA C CA 1
ATOM 5821 C C . ALA C 2 536 ? 55.464 49.263 33.450 1.00 96.71 536 ALA C C 1
ATOM 5822 O O . ALA C 2 536 ? 56.089 50.297 33.707 1.00 107.79 536 ALA C O 1
ATOM 5824 N N . PHE C 2 537 ? 55.788 48.082 33.980 1.00 101.29 537 PHE C N 1
ATOM 5825 C CA . PHE C 2 537 ? 56.958 47.939 34.840 1.00 110.28 537 PHE C CA 1
ATOM 5826 C C . PHE C 2 537 ? 58.240 48.229 34.068 1.00 110.57 537 PHE C C 1
ATOM 5827 O O . PHE C 2 537 ? 59.050 49.072 34.471 1.00 107.22 537 PHE C O 1
ATOM 5835 N N . GLU C 2 538 ? 58.439 47.535 32.944 1.00 109.04 538 GLU C N 1
ATOM 5836 C CA . GLU C 2 538 ? 59.636 47.761 32.141 1.00 117.27 538 GLU C CA 1
ATOM 5837 C C . GLU C 2 538 ? 59.587 49.107 31.431 1.00 110.58 538 GLU C C 1
ATOM 5838 O O . GLU C 2 538 ? 60.636 49.701 31.155 1.00 107.43 538 GLU C O 1
ATOM 5844 N N . LYS C 2 539 ? 58.384 49.603 31.130 1.00 112.95 539 LYS C N 1
ATOM 5845 C CA . LYS C 2 539 ? 58.258 50.934 30.547 1.00 119.03 539 LYS C CA 1
ATOM 5846 C C . LYS C 2 539 ? 58.786 52.006 31.492 1.00 120.15 539 LYS C C 1
ATOM 5847 O O . LYS C 2 539 ? 59.290 53.040 31.039 1.00 141.97 539 LYS C O 1
ATOM 5861 N N . GLY C 2 541 ? 61.307 51.582 33.287 1.00 121.78 541 GLY C N 1
ATOM 5862 C CA . GLY C 2 541 ? 62.709 51.271 33.468 1.00 115.26 541 GLY C CA 1
ATOM 5863 C C . GLY C 2 541 ? 63.002 50.262 34.551 1.00 99.84 541 GLY C C 1
ATOM 5864 O O . GLY C 2 541 ? 64.146 50.188 35.015 1.00 100.80 541 GLY C O 1
ATOM 5865 N N . GLY C 2 542 ? 62.009 49.482 34.973 1.00 101.00 542 GLY C N 1
ATOM 5866 C CA . GLY C 2 542 ? 62.238 48.474 35.993 1.00 101.00 542 GLY C CA 1
ATOM 5867 C C . GLY C 2 542 ? 62.973 47.268 35.430 1.00 86.68 542 GLY C C 1
ATOM 5868 O O . GLY C 2 542 ? 62.740 46.839 34.300 1.00 111.42 542 GLY C O 1
ATOM 5869 N N . ARG C 2 543 ? 63.877 46.723 36.239 1.00 76.02 543 ARG C N 1
ATOM 5870 C CA . ARG C 2 543 ? 64.689 45.583 35.849 1.00 84.98 543 ARG C CA 1
ATOM 5871 C C . ARG C 2 543 ? 64.633 44.513 36.928 1.00 100.74 543 ARG C C 1
ATOM 5872 O O . ARG C 2 543 ? 64.514 44.813 38.119 1.00 105.71 543 ARG C O 1
ATOM 5880 N N . LEU C 2 544 ? 64.718 43.259 36.494 1.00 109.24 544 LEU C N 1
ATOM 5881 C CA . LEU C 2 544 ? 64.820 42.106 37.383 1.00 104.36 544 LEU C CA 1
ATOM 5882 C C . LEU C 2 544 ? 66.126 41.395 37.060 1.00 112.61 544 LEU C C 1
ATOM 5883 O O . LEU C 2 544 ? 66.252 40.773 35.999 1.00 121.91 544 LEU C O 1
ATOM 5888 N N . GLU C 2 545 ? 67.096 41.492 37.962 1.00 108.42 545 GLU C N 1
ATOM 5889 C CA . GLU C 2 545 ? 68.416 40.935 37.721 1.00 132.37 545 GLU C CA 1
ATOM 5890 C C . GLU C 2 545 ? 68.860 40.085 38.902 1.00 118.90 545 GLU C C 1
ATOM 5891 O O . GLU C 2 545 ? 68.475 40.350 40.045 1.00 124.47 545 GLU C O 1
ATOM 5897 N N . PRO C 2 546 ? 69.662 39.047 38.649 1.00 119.57 546 PRO C N 1
ATOM 5898 C CA . PRO C 2 546 ? 70.139 38.208 39.760 1.00 122.69 546 PRO C CA 1
ATOM 5899 C C . PRO C 2 546 ? 71.003 38.961 40.754 1.00 133.88 546 PRO C C 1
ATOM 5900 O O . PRO C 2 546 ? 70.971 38.648 41.951 1.00 150.72 546 PRO C O 1
ATOM 5904 N N . TYR C 2 547 ? 71.774 39.945 40.298 1.00 132.49 547 TYR C N 1
ATOM 5905 C CA . TYR C 2 547 ? 72.636 40.749 41.163 1.00 138.24 547 TYR C CA 1
ATOM 5906 C C . TYR C 2 547 ? 72.203 42.205 41.034 1.00 139.09 547 TYR C C 1
ATOM 5907 O O . TYR C 2 547 ? 72.534 42.876 40.051 1.00 160.64 547 TYR C O 1
ATOM 5916 N N . VAL C 2 548 ? 71.461 42.688 42.028 1.00 128.41 548 VAL C N 1
ATOM 5917 C CA . VAL C 2 548 ? 70.998 44.069 42.023 1.00 114.43 548 VAL C CA 1
ATOM 5918 C C . VAL C 2 548 ? 72.158 44.990 42.379 1.00 118.64 548 VAL C C 1
ATOM 5919 O O . VAL C 2 548 ? 72.904 44.738 43.335 1.00 122.62 548 VAL C O 1
ATOM 5923 N N . LYS C 2 549 ? 72.321 46.066 41.605 1.00 103.83 549 LYS C N 1
ATOM 5924 C CA . LYS C 2 549 ? 73.491 46.928 41.727 1.00 122.26 549 LYS C CA 1
ATOM 5925 C C . LYS C 2 549 ? 73.186 48.407 41.922 1.00 119.12 549 LYS C C 1
ATOM 5926 O O . LYS C 2 549 ? 74.046 49.121 42.452 1.00 126.20 549 LYS C O 1
ATOM 5932 N N . LYS C 2 550 ? 72.015 48.895 41.518 1.00 97.05 550 LYS C N 1
ATOM 5933 C CA . LYS C 2 550 ? 71.661 50.300 41.675 1.00 96.02 550 LYS C CA 1
ATOM 5934 C C . LYS C 2 550 ? 70.756 50.545 42.876 1.00 104.22 550 LYS C C 1
ATOM 5935 O O . LYS C 2 550 ? 70.176 51.629 42.991 1.00 112.22 550 LYS C O 1
ATOM 5941 N N . VAL C 2 551 ? 70.630 49.570 43.772 1.00 119.48 551 VAL C N 1
ATOM 5942 C CA . VAL C 2 551 ? 69.619 49.588 44.822 1.00 115.29 551 VAL C CA 1
ATOM 5943 C C . VAL C 2 551 ? 70.249 49.105 46.123 1.00 106.29 551 VAL C C 1
ATOM 5944 O O . VAL C 2 551 ? 71.029 48.148 46.129 1.00 109.93 551 VAL C O 1
ATOM 5948 N N . LEU C 2 552 ? 69.913 49.775 47.229 1.00 104.96 552 LEU C N 1
ATOM 5949 C CA . LEU C 2 552 ? 70.454 49.463 48.551 1.00 104.23 552 LEU C CA 1
ATOM 5950 C C . LEU C 2 552 ? 69.341 48.940 49.448 1.00 115.36 552 LEU C C 1
ATOM 5951 O O . LEU C 2 552 ? 68.675 49.721 50.144 1.00 110.24 552 LEU C O 1
ATOM 5956 N N . PRO C 2 553 ? 69.095 47.627 49.479 1.00 113.82 553 PRO C N 1
ATOM 5957 C CA . PRO C 2 553 ? 68.012 47.087 50.312 1.00 112.80 553 PRO C CA 1
ATOM 5958 C C . PRO C 2 553 ? 68.411 47.043 51.781 1.00 123.57 553 PRO C C 1
ATOM 5959 O O . PRO C 2 553 ? 69.331 46.314 52.165 1.00 132.10 553 PRO C O 1
ATOM 5963 N N . ALA C 2 554 ? 67.722 47.832 52.603 1.00 129.55 554 ALA C N 1
ATOM 5964 C CA . ALA C 2 554 ? 67.868 47.761 54.055 1.00 124.46 554 ALA C CA 1
ATOM 5965 C C . ALA C 2 554 ? 67.066 46.556 54.525 1.00 116.42 554 ALA C C 1
ATOM 5966 O O . ALA C 2 554 ? 65.877 46.650 54.839 1.00 122.99 554 ALA C O 1
ATOM 5968 N N . TYR C 2 555 ? 67.736 45.402 54.571 1.00 103.44 555 TYR C N 1
ATOM 5969 C CA . TYR C 2 555 ? 67.045 44.134 54.786 1.00 97.75 555 TYR C CA 1
ATOM 5970 C C . TYR C 2 555 ? 66.291 44.129 56.110 1.00 112.28 555 TYR C C 1
ATOM 5971 O O . TYR C 2 555 ? 65.065 43.991 56.137 1.00 115.90 555 TYR C O 1
ATOM 5980 N N . PHE C 2 556 ? 67.007 44.309 57.222 1.00 110.57 556 PHE C N 1
ATOM 5981 C CA . PHE C 2 556 ? 66.385 44.242 58.542 1.00 111.41 556 PHE C CA 1
ATOM 5982 C C . PHE C 2 556 ? 65.351 45.336 58.775 1.00 120.89 556 PHE C C 1
ATOM 5983 O O . PHE C 2 556 ? 64.625 45.272 59.773 1.00 131.41 556 PHE C O 1
ATOM 5991 N N . SER C 2 557 ? 65.258 46.324 57.890 1.00 113.96 557 SER C N 1
ATOM 5992 C CA . SER C 2 557 ? 64.366 47.459 58.079 1.00 117.94 557 SER C CA 1
ATOM 5993 C C . SER C 2 557 ? 63.092 47.370 57.249 1.00 124.30 557 SER C C 1
ATOM 5994 O O . SER C 2 557 ? 62.275 48.295 57.302 1.00 110.20 557 SER C O 1
ATOM 5997 N N . SER C 2 558 ? 62.903 46.284 56.493 1.00 131.12 558 SER C N 1
ATOM 5998 C CA . SER C 2 558 ? 61.731 46.094 55.628 1.00 130.14 558 SER C CA 1
ATOM 5999 C C . SER C 2 558 ? 61.502 47.293 54.713 1.00 124.96 558 SER C C 1
ATOM 6000 O O . SER C 2 558 ? 60.371 47.590 54.323 1.00 126.07 558 SER C O 1
ATOM 6003 N N . LYS C 2 559 ? 62.578 47.995 54.374 1.00 130.10 559 LYS C N 1
ATOM 6004 C CA . LYS C 2 559 ? 62.518 49.125 53.465 1.00 110.29 559 LYS C CA 1
ATOM 6005 C C . LYS C 2 559 ? 63.764 49.100 52.597 1.00 94.36 559 LYS C C 1
ATOM 6006 O O . LYS C 2 559 ? 64.741 48.411 52.898 1.00 109.01 559 LYS C O 1
ATOM 6012 N N . VAL C 2 560 ? 63.721 49.857 51.508 1.00 97.79 560 VAL C N 1
ATOM 6013 C CA . VAL C 2 560 ? 64.814 49.880 50.547 1.00 99.14 560 VAL C CA 1
ATOM 6014 C C . VAL C 2 560 ? 65.083 51.324 50.147 1.00 92.82 560 VAL C C 1
ATOM 6015 O O . VAL C 2 560 ? 64.152 52.113 49.950 1.00 78.13 560 VAL C O 1
ATOM 6019 N N . ILE C 2 561 ? 66.364 51.670 50.039 1.00 94.07 561 ILE C N 1
ATOM 6020 C CA . ILE C 2 561 ? 66.810 53.043 49.840 1.00 100.97 561 ILE C CA 1
ATOM 6021 C C . ILE C 2 561 ? 67.521 53.140 48.497 1.00 114.24 561 ILE C C 1
ATOM 6022 O O . ILE C 2 561 ? 68.375 52.305 48.178 1.00 124.36 561 ILE C O 1
ATOM 6027 N N . ILE C 2 562 ? 67.168 54.160 47.718 1.00 112.95 562 ILE C N 1
ATOM 6028 C CA . ILE C 2 562 ? 67.738 54.399 46.397 1.00 112.47 562 ILE C CA 1
ATOM 6029 C C . ILE C 2 562 ? 68.600 55.652 46.473 1.00 114.35 562 ILE C C 1
ATOM 6030 O O . ILE C 2 562 ? 68.121 56.719 46.877 1.00 103.19 562 ILE C O 1
ATOM 6035 N N . LYS C 2 563 ? 69.866 55.526 46.084 1.00 121.05 563 LYS C N 1
ATOM 6036 C CA . LYS C 2 563 ? 70.761 56.676 46.038 1.00 120.95 563 LYS C CA 1
ATOM 6037 C C . LYS C 2 563 ? 70.415 57.521 44.818 1.00 121.18 563 LYS C C 1
ATOM 6038 O O . LYS C 2 563 ? 70.393 57.016 43.691 1.00 130.74 563 LYS C O 1
ATOM 6044 N N . ALA C 2 564 ? 70.143 58.808 45.046 1.00 100.96 564 ALA C N 1
ATOM 6045 C CA . ALA C 2 564 ? 69.627 59.667 43.986 1.00 113.49 564 ALA C CA 1
ATOM 6046 C C . ALA C 2 564 ? 70.641 59.918 42.878 1.00 125.98 564 ALA C C 1
ATOM 6047 O O . ALA C 2 564 ? 70.241 60.271 41.763 1.00 120.74 564 ALA C O 1
ATOM 6049 N N . SER C 2 565 ? 71.938 59.753 43.152 1.00 122.75 565 SER C N 1
ATOM 6050 C CA . SER C 2 565 ? 72.939 59.950 42.108 1.00 119.25 565 SER C CA 1
ATOM 6051 C C . SER C 2 565 ? 72.813 58.906 41.006 1.00 106.93 565 SER C C 1
ATOM 6052 O O . SER C 2 565 ? 73.152 59.184 39.850 1.00 120.48 565 SER C O 1
ATOM 6055 N N . GLU C 2 566 ? 72.335 57.709 41.338 1.00 121.17 566 GLU C N 1
ATOM 6056 C CA . GLU C 2 566 ? 72.102 56.659 40.356 1.00 131.66 566 GLU C CA 1
ATOM 6057 C C . GLU C 2 566 ? 70.732 56.765 39.699 1.00 118.06 566 GLU C C 1
ATOM 6058 O O . GLU C 2 566 ? 70.353 55.875 38.931 1.00 109.94 566 GLU C O 1
ATOM 6064 N N . VAL C 2 567 ? 69.990 57.830 39.981 1.00 106.06 567 VAL C N 1
ATOM 6065 C CA . VAL C 2 567 ? 68.698 58.084 39.353 1.00 101.53 567 VAL C CA 1
ATOM 6066 C C . VAL C 2 567 ? 68.798 59.177 38.297 1.00 121.47 567 VAL C C 1
ATOM 6067 O O . VAL C 2 567 ? 68.354 58.998 37.163 1.00 118.02 567 VAL C O 1
ATOM 6071 N N . SER C 2 568 ? 69.384 60.317 38.653 1.00 126.43 568 SER C N 1
ATOM 6072 C CA . SER C 2 568 ? 69.545 61.439 37.742 1.00 113.27 568 SER C CA 1
ATOM 6073 C C . SER C 2 568 ? 71.013 61.833 37.654 1.00 118.47 568 SER C C 1
ATOM 6074 O O . SER C 2 568 ? 71.778 61.662 38.608 1.00 140.94 568 SER C O 1
ATOM 6077 N N . ASN C 2 569 ? 71.398 62.365 36.496 1.00 134.61 569 ASN C N 1
ATOM 6078 C CA . ASN C 2 569 ? 72.762 62.813 36.253 1.00 157.65 569 ASN C CA 1
ATOM 6079 C C . ASN C 2 569 ? 72.999 64.250 36.701 1.00 151.18 569 ASN C C 1
ATOM 6080 O O . ASN C 2 569 ? 74.076 64.797 36.443 1.00 141.82 569 ASN C O 1
ATOM 6085 N N . PHE C 2 570 ? 72.023 64.870 37.358 1.00 137.04 570 PHE C N 1
ATOM 6086 C CA . PHE C 2 570 ? 72.193 66.229 37.846 1.00 140.29 570 PHE C CA 1
ATOM 6087 C C . PHE C 2 570 ? 73.166 66.264 39.020 1.00 147.58 570 PHE C C 1
ATOM 6088 O O . PHE C 2 570 ? 73.268 65.316 39.803 1.00 149.42 570 PHE C O 1
ATOM 6096 N N . SER C 2 571 ? 73.895 67.375 39.130 1.00 157.04 571 SER C N 1
ATOM 6097 C CA . SER C 2 571 ? 74.825 67.592 40.238 1.00 146.93 571 SER C CA 1
ATOM 6098 C C . SER C 2 571 ? 74.009 67.912 41.488 1.00 137.74 571 SER C C 1
ATOM 6099 O O . SER C 2 571 ? 73.789 69.069 41.856 1.00 143.96 571 SER C O 1
ATOM 6102 N N . LEU C 2 572 ? 73.549 66.854 42.149 1.00 147.45 572 LEU C N 1
ATOM 6103 C CA . LEU C 2 572 ? 72.679 67.002 43.305 1.00 152.68 572 LEU C CA 1
ATOM 6104 C C . LEU C 2 572 ? 73.463 67.490 44.518 1.00 143.88 572 LEU C C 1
ATOM 6105 O O . LEU C 2 572 ? 74.644 67.175 44.693 1.00 136.57 572 LEU C O 1
ATOM 6110 N N . SER C 2 573 ? 72.789 68.269 45.361 1.00 129.69 573 SER C N 1
ATOM 6111 C CA . SER C 2 573 ? 73.405 68.823 46.555 1.00 139.25 573 SER C CA 1
ATOM 6112 C C . SER C 2 573 ? 73.457 67.771 47.661 1.00 154.29 573 SER C C 1
ATOM 6113 O O . SER C 2 573 ? 72.950 66.654 47.524 1.00 147.19 573 SER C O 1
ATOM 6116 N N . THR C 2 574 ? 74.081 68.137 48.780 1.00 160.55 574 THR C N 1
ATOM 6117 C CA . THR C 2 574 ? 74.188 67.239 49.921 1.00 142.58 574 THR C CA 1
ATOM 6118 C C . THR C 2 574 ? 72.965 67.280 50.826 1.00 137.37 574 THR C C 1
ATOM 6119 O O . THR C 2 574 ? 72.707 66.303 51.538 1.00 148.00 574 THR C O 1
ATOM 6123 N N . ARG C 2 575 ? 72.214 68.381 50.822 1.00 137.44 575 ARG C N 1
ATOM 6124 C CA . ARG C 2 575 ? 70.942 68.433 51.533 1.00 150.63 575 ARG C CA 1
ATOM 6125 C C . ARG C 2 575 ? 69.808 68.140 50.559 1.00 163.47 575 ARG C C 1
ATOM 6126 O O . ARG C 2 575 ? 69.950 67.282 49.681 1.00 168.77 575 ARG C O 1
ATOM 6134 N N . LEU C 2 576 ? 68.683 68.837 50.699 1.00 151.52 576 LEU C N 1
ATOM 6135 C CA . LEU C 2 576 ? 67.565 68.689 49.766 1.00 140.90 576 LEU C CA 1
ATOM 6136 C C . LEU C 2 576 ? 66.921 70.060 49.586 1.00 140.87 576 LEU C C 1
ATOM 6137 O O . LEU C 2 576 ? 66.095 70.477 50.403 1.00 139.45 576 LEU C O 1
ATOM 6142 N N . SER C 2 577 ? 67.302 70.752 48.516 1.00 139.31 577 SER C N 1
ATOM 6143 C CA . SER C 2 577 ? 66.724 72.056 48.229 1.00 132.09 577 SER C CA 1
ATOM 6144 C C . SER C 2 577 ? 65.301 71.903 47.710 1.00 133.82 577 SER C C 1
ATOM 6145 O O . SER C 2 577 ? 64.989 70.966 46.970 1.00 135.17 577 SER C O 1
ATOM 6148 N N . LYS C 2 578 ? 64.432 72.834 48.107 1.00 145.93 578 LYS C N 1
ATOM 6149 C CA . LYS C 2 578 ? 63.058 72.814 47.620 1.00 154.53 578 LYS C CA 1
ATOM 6150 C C . LYS C 2 578 ? 62.987 73.065 46.121 1.00 145.02 578 LYS C C 1
ATOM 6151 O O . LYS C 2 578 ? 62.001 72.680 45.483 1.00 126.16 578 LYS C O 1
ATOM 6157 N N . SER C 2 579 ? 64.014 73.696 45.546 1.00 155.13 579 SER C N 1
ATOM 6158 C CA . SER C 2 579 ? 64.059 73.906 44.105 1.00 143.87 579 SER C CA 1
ATOM 6159 C C . SER C 2 579 ? 64.520 72.663 43.357 1.00 130.41 579 SER C C 1
ATOM 6160 O O . SER C 2 579 ? 64.175 72.492 42.182 1.00 133.52 579 SER C O 1
ATOM 6163 N N . GLU C 2 580 ? 65.297 71.796 44.005 1.00 132.38 580 GLU C N 1
ATOM 6164 C CA . GLU C 2 580 ? 65.744 70.556 43.387 1.00 128.69 580 GLU C CA 1
ATOM 6165 C C . GLU C 2 580 ? 64.852 69.370 43.731 1.00 119.54 580 GLU C C 1
ATOM 6166 O O . GLU C 2 580 ? 64.968 68.322 43.087 1.00 114.13 580 GLU C O 1
ATOM 6172 N N . LEU C 2 581 ? 63.974 69.506 44.730 1.00 115.49 581 LEU C N 1
ATOM 6173 C CA . LEU C 2 581 ? 62.911 68.524 44.911 1.00 88.92 581 LEU C CA 1
ATOM 6174 C C . LEU C 2 581 ? 61.976 68.503 43.709 1.00 118.54 581 LEU C C 1
ATOM 6175 O O . LEU C 2 581 ? 61.438 67.448 43.357 1.00 128.68 581 LEU C O 1
ATOM 6180 N N . ASN C 2 582 ? 61.780 69.655 43.061 1.00 131.60 582 ASN C N 1
ATOM 6181 C CA . ASN C 2 582 ? 60.963 69.697 41.854 1.00 117.40 582 ASN C CA 1
ATOM 6182 C C . ASN C 2 582 ? 61.604 68.931 40.706 1.00 106.20 582 ASN C C 1
ATOM 6183 O O . ASN C 2 582 ? 60.933 68.657 39.705 1.00 109.10 582 ASN C O 1
ATOM 6188 N N . LYS C 2 583 ? 62.881 68.574 40.831 1.00 103.90 583 LYS C N 1
ATOM 6189 C CA . LYS C 2 583 ? 63.602 67.858 39.788 1.00 111.52 583 LYS C CA 1
ATOM 6190 C C . LYS C 2 583 ? 63.690 66.359 40.037 1.00 106.27 583 LYS C C 1
ATOM 6191 O O . LYS C 2 583 ? 63.714 65.584 39.075 1.00 116.39 583 LYS C O 1
ATOM 6197 N N . LEU C 2 584 ? 63.740 65.930 41.300 1.00 98.49 584 LEU C N 1
ATOM 6198 C CA . LEU C 2 584 ? 63.744 64.508 41.623 1.00 88.36 584 LEU C CA 1
ATOM 6199 C C . LEU C 2 584 ? 62.340 63.922 41.694 1.00 98.73 584 LEU C C 1
ATOM 6200 O O . LEU C 2 584 ? 62.187 62.699 41.591 1.00 110.29 584 LEU C O 1
ATOM 6205 N N . LEU C 2 585 ? 61.325 64.767 41.870 1.00 93.85 585 LEU C N 1
ATOM 6206 C CA . LEU C 2 585 ? 59.951 64.282 41.980 1.00 98.63 585 LEU C CA 1
ATOM 6207 C C . LEU C 2 585 ? 59.466 63.495 40.763 1.00 90.37 585 LEU C C 1
ATOM 6208 O O . LEU C 2 585 ? 58.744 62.502 40.962 1.00 85.68 585 LEU C O 1
ATOM 6213 N N . PRO C 2 586 ? 59.786 63.866 39.515 1.00 97.87 586 PRO C N 1
ATOM 6214 C CA . PRO C 2 586 ? 59.335 63.042 38.378 1.00 107.09 586 PRO C CA 1
ATOM 6215 C C . PRO C 2 586 ? 59.774 61.587 38.444 1.00 105.46 586 PRO C C 1
ATOM 6216 O O . PRO C 2 586 ? 59.208 60.757 37.721 1.00 90.04 586 PRO C O 1
ATOM 6220 N N . TYR C 2 587 ? 60.758 61.247 39.276 1.00 97.64 587 TYR C N 1
ATOM 6221 C CA . TYR C 2 587 ? 61.168 59.860 39.451 1.00 100.13 587 TYR C CA 1
ATOM 6222 C C . TYR C 2 587 ? 60.443 59.160 40.593 1.00 94.25 587 TYR C C 1
ATOM 6223 O O . TYR C 2 587 ? 60.497 57.929 40.676 1.00 84.57 587 TYR C O 1
ATOM 6232 N N . ALA C 2 588 ? 59.771 59.910 41.469 1.00 98.66 588 ALA C N 1
ATOM 6233 C CA . ALA C 2 588 ? 59.092 59.298 42.610 1.00 114.91 588 ALA C CA 1
ATOM 6234 C C . ALA C 2 588 ? 58.033 58.277 42.208 1.00 109.87 588 ALA C C 1
ATOM 6235 O O . ALA C 2 588 ? 58.037 57.169 42.771 1.00 115.57 588 ALA C O 1
ATOM 6237 N N . PRO C 2 589 ? 57.111 58.558 41.277 1.00 102.38 589 PRO C N 1
ATOM 6238 C CA . PRO C 2 589 ? 56.107 57.536 40.944 1.00 95.73 589 PRO C CA 1
ATOM 6239 C C . PRO C 2 589 ? 56.698 56.333 40.237 1.00 95.95 589 PRO C C 1
ATOM 6240 O O . PRO C 2 589 ? 56.200 55.215 40.420 1.00 108.19 589 PRO C O 1
ATOM 6252 N N . ILE C 2 591 ? 59.662 55.032 40.804 1.00 82.22 591 ILE C N 1
ATOM 6253 C CA . ILE C 2 591 ? 60.224 54.206 41.870 1.00 84.13 591 ILE C CA 1
ATOM 6254 C C . ILE C 2 591 ? 59.121 53.428 42.575 1.00 103.54 591 ILE C C 1
ATOM 6255 O O . ILE C 2 591 ? 59.306 52.266 42.958 1.00 106.33 591 ILE C O 1
ATOM 6260 N N . SER C 2 592 ? 57.951 54.049 42.743 1.00 114.76 592 SER C N 1
ATOM 6261 C CA . SER C 2 592 ? 56.841 53.376 43.411 1.00 102.21 592 SER C CA 1
ATOM 6262 C C . SER C 2 592 ? 56.366 52.171 42.608 1.00 94.74 592 SER C C 1
ATOM 6263 O O . SER C 2 592 ? 56.243 51.064 43.143 1.00 103.27 592 SER C O 1
ATOM 6274 N N . ILE C 2 594 ? 57.891 50.522 40.175 1.00 92.81 594 ILE C N 1
ATOM 6275 C CA . ILE C 2 594 ? 58.936 49.508 40.060 1.00 98.57 594 ILE C CA 1
ATOM 6276 C C . ILE C 2 594 ? 58.947 48.617 41.296 1.00 105.42 594 ILE C C 1
ATOM 6277 O O . ILE C 2 594 ? 59.134 47.398 41.201 1.00 101.23 594 ILE C O 1
ATOM 6282 N N . PHE C 2 595 ? 58.726 49.205 42.470 1.00 114.81 595 PHE C N 1
ATOM 6283 C CA . PHE C 2 595 ? 58.606 48.445 43.713 1.00 108.00 595 PHE C CA 1
ATOM 6284 C C . PHE C 2 595 ? 57.160 48.099 44.035 1.00 95.21 595 PHE C C 1
ATOM 6285 O O . PHE C 2 595 ? 56.736 48.150 45.194 1.00 93.04 595 PHE C O 1
ATOM 6293 N N . LEU C 2 596 ? 56.384 47.760 43.003 1.00 88.65 596 LEU C N 1
ATOM 6294 C CA . LEU C 2 596 ? 55.049 47.179 43.153 1.00 78.01 596 LEU C CA 1
ATOM 6295 C C . LEU C 2 596 ? 54.093 48.125 43.882 1.00 82.41 596 LEU C C 1
ATOM 6296 O O . LEU C 2 596 ? 53.375 47.728 44.802 1.00 100.95 596 LEU C O 1
ATOM 6301 N N . THR C 2 597 ? 54.078 49.387 43.443 1.00 89.73 597 THR C N 1
ATOM 6302 C CA . THR C 2 597 ? 53.182 50.410 43.978 1.00 89.47 597 THR C CA 1
ATOM 6303 C C . THR C 2 597 ? 53.275 50.494 45.498 1.00 91.38 597 THR C C 1
ATOM 6304 O O . THR C 2 597 ? 52.390 50.010 46.211 1.00 106.40 597 THR C O 1
ATOM 6308 N N . SER C 2 598 ? 54.343 51.101 46.002 1.00 93.30 598 SER C N 1
ATOM 6309 C CA . SER C 2 598 ? 54.560 51.254 47.430 1.00 89.12 598 SER C CA 1
ATOM 6310 C C . SER C 2 598 ? 54.890 52.705 47.741 1.00 96.42 598 SER C C 1
ATOM 6311 O O . SER C 2 598 ? 55.445 53.410 46.893 1.00 104.00 598 SER C O 1
ATOM 6314 N N . PRO C 2 599 ? 54.555 53.181 48.943 1.00 89.77 599 PRO C N 1
ATOM 6315 C CA . PRO C 2 599 ? 54.790 54.596 49.263 1.00 89.64 599 PRO C CA 1
ATOM 6316 C C . PRO C 2 599 ? 56.264 54.959 49.160 1.00 87.19 599 PRO C C 1
ATOM 6317 O O . PRO C 2 599 ? 57.142 54.205 49.585 1.00 94.76 599 PRO C O 1
ATOM 6321 N N . VAL C 2 600 ? 56.529 56.130 48.585 1.00 82.64 600 VAL C N 1
ATOM 6322 C CA . VAL C 2 600 ? 57.884 56.609 48.342 1.00 84.56 600 VAL C CA 1
ATOM 6323 C C . VAL C 2 600 ? 58.101 57.898 49.122 1.00 94.31 600 VAL C C 1
ATOM 6324 O O . VAL C 2 600 ? 57.214 58.756 49.187 1.00 106.05 600 VAL C O 1
ATOM 6328 N N . LEU C 2 601 ? 59.284 58.023 49.722 1.00 89.84 601 LEU C N 1
ATOM 6329 C CA . LEU C 2 601 ? 59.685 59.216 50.455 1.00 99.17 601 LEU C CA 1
ATOM 6330 C C . LEU C 2 601 ? 61.003 59.725 49.892 1.00 101.13 601 LEU C C 1
ATOM 6331 O O . LEU C 2 601 ? 61.953 58.952 49.730 1.00 88.31 601 LEU C O 1
ATOM 6336 N N . ILE C 2 602 ? 61.053 61.018 49.587 1.00 93.46 602 ILE C N 1
ATOM 6337 C CA . ILE C 2 602 ? 62.273 61.682 49.144 1.00 99.25 602 ILE C CA 1
ATOM 6338 C C . ILE C 2 602 ? 62.836 62.457 50.326 1.00 120.13 602 ILE C C 1
ATOM 6339 O O . ILE C 2 602 ? 62.158 63.325 50.888 1.00 126.03 602 ILE C O 1
ATOM 6344 N N . SER C 2 603 ? 64.072 62.147 50.708 1.00 107.26 603 SER C N 1
ATOM 6345 C CA . SER C 2 603 ? 64.658 62.743 51.899 1.00 108.04 603 SER C CA 1
ATOM 6346 C C . SER C 2 603 ? 66.150 62.945 51.691 1.00 126.36 603 SER C C 1
ATOM 6347 O O . SER C 2 603 ? 66.754 62.390 50.769 1.00 117.70 603 SER C O 1
ATOM 6350 N N . SER C 2 604 ? 66.738 63.755 52.572 1.00 132.13 604 SER C N 1
ATOM 6351 C CA . SER C 2 604 ? 68.173 63.998 52.584 1.00 139.18 604 SER C CA 1
ATOM 6352 C C . SER C 2 604 ? 68.908 63.156 53.616 1.00 139.92 604 SER C C 1
ATOM 6353 O O . SER C 2 604 ? 70.143 63.116 53.594 1.00 137.77 604 SER C O 1
ATOM 6356 N N . ASN C 2 605 ? 68.187 62.491 54.515 1.00 146.33 605 ASN C N 1
ATOM 6357 C CA . ASN C 2 605 ? 68.782 61.627 55.522 1.00 148.25 605 ASN C CA 1
ATOM 6358 C C . ASN C 2 605 ? 68.036 60.302 55.552 1.00 135.98 605 ASN C C 1
ATOM 6359 O O . ASN C 2 605 ? 66.809 60.266 55.410 1.00 131.25 605 ASN C O 1
ATOM 6364 N N . LEU C 2 606 ? 68.789 59.214 55.735 1.00 136.58 606 LEU C N 1
ATOM 6365 C CA . LEU C 2 606 ? 68.199 57.879 55.720 1.00 133.96 606 LEU C CA 1
ATOM 6366 C C . LEU C 2 606 ? 67.182 57.696 56.837 1.00 144.32 606 LEU C C 1
ATOM 6367 O O . LEU C 2 606 ? 66.193 56.973 56.666 1.00 136.12 606 LEU C O 1
ATOM 6372 N N . TYR C 2 607 ? 67.401 58.339 57.980 1.00 141.47 607 TYR C N 1
ATOM 6373 C CA . TYR C 2 607 ? 66.632 58.074 59.186 1.00 136.06 607 TYR C CA 1
ATOM 6374 C C . TYR C 2 607 ? 65.345 58.885 59.274 1.00 146.77 607 TYR C C 1
ATOM 6375 O O . TYR C 2 607 ? 64.661 58.820 60.300 1.00 153.25 607 TYR C O 1
ATOM 6384 N N . GLU C 2 608 ? 64.994 59.639 58.233 1.00 136.92 608 GLU C N 1
ATOM 6385 C CA . GLU C 2 608 ? 63.731 60.371 58.237 1.00 152.46 608 GLU C CA 1
ATOM 6386 C C . GLU C 2 608 ? 62.584 59.373 58.144 1.00 151.47 608 GLU C C 1
ATOM 6387 O O . GLU C 2 608 ? 62.417 58.697 57.124 1.00 107.18 608 GLU C O 1
ATOM 6401 N N . PRO C 2 610 ? 58.896 57.634 57.897 1.00 155.39 610 PRO C N 1
ATOM 6402 C CA . PRO C 2 610 ? 57.611 57.874 57.234 1.00 142.65 610 PRO C CA 1
ATOM 6403 C C . PRO C 2 610 ? 56.552 58.333 58.225 1.00 150.22 610 PRO C C 1
ATOM 6404 O O . PRO C 2 610 ? 56.636 58.092 59.431 1.00 154.27 610 PRO C O 1
ATOM 6408 N N . ILE C 2 611 ? 55.538 59.006 57.692 1.00 133.71 611 ILE C N 1
ATOM 6409 C CA . ILE C 2 611 ? 54.465 59.543 58.516 1.00 162.89 611 ILE C CA 1
ATOM 6410 C C . ILE C 2 611 ? 53.602 58.414 59.070 1.00 168.79 611 ILE C C 1
ATOM 6411 O O . ILE C 2 611 ? 53.627 58.130 60.268 1.00 180.09 611 ILE C O 1
ATOM 6416 N N . HIS C 2 613 ? 50.128 57.214 57.156 1.00 139.90 613 HIS C N 1
ATOM 6417 C CA . HIS C 2 613 ? 49.583 55.863 57.191 1.00 164.99 613 HIS C CA 1
ATOM 6418 C C . HIS C 2 613 ? 48.114 55.852 56.780 1.00 173.52 613 HIS C C 1
ATOM 6419 O O . HIS C 2 613 ? 47.228 56.100 57.597 1.00 187.26 613 HIS C O 1
ATOM 6426 N N . GLU C 2 614 ? 47.865 55.569 55.505 1.00 155.91 614 GLU C N 1
ATOM 6427 C CA . GLU C 2 614 ? 46.518 55.466 54.965 1.00 153.35 614 GLU C CA 1
ATOM 6428 C C . GLU C 2 614 ? 46.407 54.176 54.165 1.00 155.28 614 GLU C C 1
ATOM 6429 O O . GLU C 2 614 ? 47.398 53.484 53.921 1.00 156.86 614 GLU C O 1
ATOM 6435 N N . ARG C 2 615 ? 45.180 53.853 53.751 1.00 153.20 615 ARG C N 1
ATOM 6436 C CA . ARG C 2 615 ? 44.971 52.687 52.901 1.00 138.39 615 ARG C CA 1
ATOM 6437 C C . ARG C 2 615 ? 45.528 52.881 51.497 1.00 120.39 615 ARG C C 1
ATOM 6438 O O . ARG C 2 615 ? 45.680 51.894 50.768 1.00 122.13 615 ARG C O 1
ATOM 6446 N N . VAL C 2 616 ? 45.832 54.114 51.105 1.00 117.46 616 VAL C N 1
ATOM 6447 C CA . VAL C 2 616 ? 46.433 54.409 49.812 1.00 104.88 616 VAL C CA 1
ATOM 6448 C C . VAL C 2 616 ? 47.862 54.881 50.037 1.00 104.66 616 VAL C C 1
ATOM 6449 O O . VAL C 2 616 ? 48.209 55.392 51.108 1.00 123.35 616 VAL C O 1
ATOM 6453 N N . ILE C 2 617 ? 48.698 54.705 49.014 1.00 100.28 617 ILE C N 1
ATOM 6454 C CA . ILE C 2 617 ? 50.113 55.052 49.102 1.00 111.83 617 ILE C CA 1
ATOM 6455 C C . ILE C 2 617 ? 50.271 56.566 49.120 1.00 107.24 617 ILE C C 1
ATOM 6456 O O . ILE C 2 617 ? 49.325 57.304 48.821 1.00 100.70 617 ILE C O 1
ATOM 6461 N N . SER C 2 618 ? 51.466 57.039 49.471 1.00 98.41 618 SER C N 1
ATOM 6462 C CA . SER C 2 618 ? 51.739 58.466 49.554 1.00 91.83 618 SER C CA 1
ATOM 6463 C C . SER C 2 618 ? 53.151 58.750 49.066 1.00 104.80 618 SER C C 1
ATOM 6464 O O . SER C 2 618 ? 54.093 58.030 49.408 1.00 100.53 618 SER C O 1
ATOM 6467 N N . ILE C 2 619 ? 53.287 59.802 48.264 1.00 114.84 619 ILE C N 1
ATOM 6468 C CA . ILE C 2 619 ? 54.579 60.305 47.813 1.00 107.60 619 ILE C CA 1
ATOM 6469 C C . ILE C 2 619 ? 54.835 61.616 48.542 1.00 117.31 619 ILE C C 1
ATOM 6470 O O . ILE C 2 619 ? 54.061 62.572 48.405 1.00 116.20 619 ILE C O 1
ATOM 6475 N N . THR C 2 620 ? 55.915 61.663 49.317 1.00 116.38 620 THR C N 1
ATOM 6476 C CA . THR C 2 620 ? 56.124 62.764 50.245 1.00 109.59 620 THR C CA 1
ATOM 6477 C C . THR C 2 620 ? 57.604 63.105 50.324 1.00 107.33 620 THR C C 1
ATOM 6478 O O . THR C 2 620 ? 58.468 62.367 49.847 1.00 96.01 620 THR C O 1
ATOM 6482 N N . SER C 2 621 ? 57.882 64.253 50.941 1.00 108.31 621 SER C N 1
ATOM 6483 C CA . SER C 2 621 ? 59.241 64.692 51.233 1.00 131.44 621 SER C CA 1
ATOM 6484 C C . SER C 2 621 ? 59.205 65.412 52.577 1.00 133.43 621 SER C C 1
ATOM 6485 O O . SER C 2 621 ? 58.242 65.293 53.343 1.00 136.44 621 SER C O 1
ATOM 6488 N N . THR C 2 622 ? 60.264 66.168 52.880 1.00 120.37 622 THR C N 1
ATOM 6489 C CA . THR C 2 622 ? 60.313 66.892 54.147 1.00 141.27 622 THR C CA 1
ATOM 6490 C C . THR C 2 622 ? 59.221 67.954 54.218 1.00 152.12 622 THR C C 1
ATOM 6491 O O . THR C 2 622 ? 58.636 68.187 55.283 1.00 157.22 622 THR C O 1
ATOM 6495 N N . TYR C 2 623 ? 58.931 68.605 53.093 1.00 141.45 623 TYR C N 1
ATOM 6496 C CA . TYR C 2 623 ? 57.856 69.584 52.999 1.00 142.52 623 TYR C CA 1
ATOM 6497 C C . TYR C 2 623 ? 57.008 69.242 51.784 1.00 141.63 623 TYR C C 1
ATOM 6498 O O . TYR C 2 623 ? 57.527 69.157 50.666 1.00 141.50 623 TYR C O 1
ATOM 6507 N N . ASN C 2 624 ? 55.713 69.044 52.005 1.00 139.90 624 ASN C N 1
ATOM 6508 C CA . ASN C 2 624 ? 54.814 68.506 50.995 1.00 119.13 624 ASN C CA 1
ATOM 6509 C C . ASN C 2 624 ? 54.058 69.626 50.297 1.00 119.37 624 ASN C C 1
ATOM 6510 O O . ASN C 2 624 ? 53.417 70.453 50.954 1.00 129.88 624 ASN C O 1
ATOM 6515 N N . TYR C 2 625 ? 54.129 69.645 48.970 1.00 136.49 625 TYR C N 1
ATOM 6516 C CA . TYR C 2 625 ? 53.215 70.469 48.200 1.00 150.62 625 TYR C CA 1
ATOM 6517 C C . TYR C 2 625 ? 51.819 69.853 48.221 1.00 136.54 625 TYR C C 1
ATOM 6518 O O . TYR C 2 625 ? 51.639 68.664 48.498 1.00 128.26 625 TYR C O 1
ATOM 6527 N N . THR C 2 626 ? 50.820 70.680 47.912 1.00 131.33 626 THR C N 1
ATOM 6528 C CA . THR C 2 626 ? 49.443 70.201 47.943 1.00 126.27 626 THR C CA 1
ATOM 6529 C C . THR C 2 626 ? 49.150 69.249 46.788 1.00 128.07 626 THR C C 1
ATOM 6530 O O . THR C 2 626 ? 48.315 68.349 46.928 1.00 131.30 626 THR C O 1
ATOM 6534 N N . PHE C 2 627 ? 49.829 69.413 45.650 1.00 125.08 627 PHE C N 1
ATOM 6535 C CA . PHE C 2 627 ? 49.573 68.517 44.526 1.00 128.53 627 PHE C CA 1
ATOM 6536 C C . PHE C 2 627 ? 50.150 67.123 44.736 1.00 138.11 627 PHE C C 1
ATOM 6537 O O . PHE C 2 627 ? 49.998 66.273 43.850 1.00 136.37 627 PHE C O 1
ATOM 6553 N N . LYS C 2 629 ? 49.181 65.362 47.297 1.00 101.98 629 LYS C N 1
ATOM 6554 C CA . LYS C 2 629 ? 48.172 64.717 48.128 1.00 104.91 629 LYS C CA 1
ATOM 6555 C C . LYS C 2 629 ? 47.739 63.393 47.512 1.00 112.19 629 LYS C C 1
ATOM 6556 O O . LYS C 2 629 ? 47.645 63.257 46.289 1.00 143.34 629 LYS C O 1
ATOM 6562 N N . SER C 2 630 ? 47.475 62.412 48.371 1.00 91.61 630 SER C N 1
ATOM 6563 C CA . SER C 2 630 ? 47.084 61.081 47.921 1.00 109.30 630 SER C CA 1
ATOM 6564 C C . SER C 2 630 ? 45.589 61.066 47.630 1.00 110.64 630 SER C C 1
ATOM 6565 O O . SER C 2 630 ? 44.767 61.147 48.549 1.00 123.01 630 SER C O 1
ATOM 6568 N N . LEU C 2 631 ? 45.236 60.959 46.351 1.00 107.58 631 LEU C N 1
ATOM 6569 C CA . LEU C 2 631 ? 43.846 60.834 45.946 1.00 111.50 631 LEU C CA 1
ATOM 6570 C C . LEU C 2 631 ? 43.287 59.484 46.403 1.00 128.71 631 LEU C C 1
ATOM 6571 O O . LEU C 2 631 ? 43.992 58.642 46.967 1.00 142.92 631 LEU C O 1
ATOM 6576 N N . ASN C 2 632 ? 41.996 59.272 46.140 1.00 94.39 632 ASN C N 1
ATOM 6577 C CA . ASN C 2 632 ? 41.268 58.140 46.709 1.00 111.36 632 ASN C CA 1
ATOM 6578 C C . ASN C 2 632 ? 41.703 56.786 46.160 1.00 122.30 632 ASN C C 1
ATOM 6579 O O . ASN C 2 632 ? 41.108 55.774 46.547 1.00 150.78 632 ASN C O 1
ATOM 6584 N N . SER C 2 633 ? 42.706 56.726 45.289 1.00 111.56 633 SER C N 1
ATOM 6585 C CA . SER C 2 633 ? 43.163 55.448 44.762 1.00 104.35 633 SER C CA 1
ATOM 6586 C C . SER C 2 633 ? 44.610 55.585 44.314 1.00 108.24 633 SER C C 1
ATOM 6587 O O . SER C 2 633 ? 45.035 56.655 43.873 1.00 127.53 633 SER C O 1
ATOM 6590 N N . ASN C 2 634 ? 45.357 54.483 44.431 1.00 99.86 634 ASN C N 1
ATOM 6591 C CA . ASN C 2 634 ? 46.760 54.489 44.026 1.00 116.14 634 ASN C CA 1
ATOM 6592 C C . ASN C 2 634 ? 46.920 54.852 42.556 1.00 119.69 634 ASN C C 1
ATOM 6593 O O . ASN C 2 634 ? 47.917 55.475 42.176 1.00 108.86 634 ASN C O 1
ATOM 6598 N N . LEU C 2 635 ? 45.954 54.473 41.717 1.00 114.05 635 LEU C N 1
ATOM 6599 C CA . LEU C 2 635 ? 46.040 54.798 40.298 1.00 107.48 635 LEU C CA 1
ATOM 6600 C C . LEU C 2 635 ? 45.956 56.302 40.070 1.00 101.47 635 LEU C C 1
ATOM 6601 O O . LEU C 2 635 ? 46.663 56.847 39.214 1.00 120.81 635 LEU C O 1
ATOM 6606 N N . LEU C 2 636 ? 45.107 56.991 40.834 1.00 91.37 636 LEU C N 1
ATOM 6607 C CA . LEU C 2 636 ? 44.955 58.432 40.669 1.00 91.97 636 LEU C CA 1
ATOM 6608 C C . LEU C 2 636 ? 46.108 59.206 41.295 1.00 93.48 636 LEU C C 1
ATOM 6609 O O . LEU C 2 636 ? 46.467 60.279 40.795 1.00 93.07 636 LEU C O 1
ATOM 6614 N N . THR C 2 637 ? 46.693 58.693 42.381 1.00 101.18 637 THR C N 1
ATOM 6615 C CA . THR C 2 637 ? 47.874 59.338 42.949 1.00 108.41 637 THR C CA 1
ATOM 6616 C C . THR C 2 637 ? 49.039 59.289 41.971 1.00 105.56 637 THR C C 1
ATOM 6617 O O . THR C 2 637 ? 49.758 60.279 41.798 1.00 107.49 637 THR C O 1
ATOM 6621 N N . LEU C 2 638 ? 49.238 58.139 41.323 1.00 103.31 638 LEU C N 1
ATOM 6622 C CA . LEU C 2 638 ? 50.304 58.021 40.334 1.00 93.22 638 LEU C CA 1
ATOM 6623 C C . LEU C 2 638 ? 50.059 58.949 39.151 1.00 99.33 638 LEU C C 1
ATOM 6624 O O . LEU C 2 638 ? 50.985 59.619 38.678 1.00 116.30 638 LEU C O 1
ATOM 6629 N N . TYR C 2 639 ? 48.816 59.008 38.664 1.00 99.05 639 TYR C N 1
ATOM 6630 C CA . TYR C 2 639 ? 48.481 59.938 37.590 1.00 107.30 639 TYR C CA 1
ATOM 6631 C C . TYR C 2 639 ? 48.711 61.385 38.005 1.00 113.01 639 TYR C C 1
ATOM 6632 O O . TYR C 2 639 ? 49.043 62.227 37.161 1.00 105.36 639 TYR C O 1
ATOM 6641 N N . SER C 2 640 ? 48.540 61.694 39.293 1.00 103.21 640 SER C N 1
ATOM 6642 C CA . SER C 2 640 ? 48.695 63.070 39.753 1.00 90.20 640 SER C CA 1
ATOM 6643 C C . SER C 2 640 ? 50.133 63.550 39.599 1.00 98.65 640 SER C C 1
ATOM 6644 O O . SER C 2 640 ? 50.370 64.695 39.196 1.00 113.84 640 SER C O 1
ATOM 6647 N N . ILE C 2 641 ? 51.104 62.696 39.913 1.00 91.90 641 ILE C N 1
ATOM 6648 C CA . ILE C 2 641 ? 52.501 63.075 39.742 1.00 100.63 641 ILE C CA 1
ATOM 6649 C C . ILE C 2 641 ? 52.990 62.782 38.323 1.00 103.57 641 ILE C C 1
ATOM 6650 O O . ILE C 2 641 ? 53.819 63.528 37.789 1.00 101.50 641 ILE C O 1
ATOM 6655 N N . PHE C 2 642 ? 52.477 61.724 37.685 1.00 94.74 642 PHE C N 1
ATOM 6656 C CA . PHE C 2 642 ? 52.782 61.497 36.275 1.00 102.27 642 PHE C CA 1
ATOM 6657 C C . PHE C 2 642 ? 52.370 62.687 35.420 1.00 104.22 642 PHE C C 1
ATOM 6658 O O . PHE C 2 642 ? 52.996 62.959 34.388 1.00 105.93 642 PHE C O 1
ATOM 6666 N N . ALA C 2 643 ? 51.319 63.403 35.828 1.00 97.92 643 ALA C N 1
ATOM 6667 C CA . ALA C 2 643 ? 50.964 64.640 35.146 1.00 97.08 643 ALA C CA 1
ATOM 6668 C C . ALA C 2 643 ? 52.047 65.696 35.320 1.00 92.81 643 ALA C C 1
ATOM 6669 O O . ALA C 2 643 ? 52.305 66.476 34.398 1.00 104.18 643 ALA C O 1
ATOM 6671 N N . TYR C 2 644 ? 52.693 65.732 36.489 1.00 91.73 644 TYR C N 1
ATOM 6672 C CA . TYR C 2 644 ? 53.789 66.673 36.690 1.00 95.86 644 TYR C CA 1
ATOM 6673 C C . TYR C 2 644 ? 55.022 66.271 35.895 1.00 107.49 644 TYR C C 1
ATOM 6674 O O . TYR C 2 644 ? 55.770 67.140 35.433 1.00 119.75 644 TYR C O 1
ATOM 6683 N N . SER C 2 645 ? 55.251 64.966 35.722 1.00 99.85 645 SER C N 1
ATOM 6684 C CA . SER C 2 645 ? 56.377 64.519 34.908 1.00 103.56 645 SER C CA 1
ATOM 6685 C C . SER C 2 645 ? 56.213 64.959 33.460 1.00 98.48 645 SER C C 1
ATOM 6686 O O . SER C 2 645 ? 57.195 65.300 32.790 1.00 100.26 645 SER C O 1
ATOM 6689 N N . ALA C 2 646 ? 54.975 64.962 32.959 1.00 91.72 646 ALA C N 1
ATOM 6690 C CA . ALA C 2 646 ? 54.732 65.411 31.593 1.00 97.20 646 ALA C CA 1
ATOM 6691 C C . ALA C 2 646 ? 54.959 66.912 31.458 1.00 109.09 646 ALA C C 1
ATOM 6692 O O . ALA C 2 646 ? 55.459 67.380 30.429 1.00 127.39 646 ALA C O 1
ATOM 6694 N N . LYS C 2 647 ? 54.598 67.681 32.488 1.00 94.34 647 LYS C N 1
ATOM 6695 C CA . LYS C 2 647 ? 54.843 69.120 32.453 1.00 86.40 647 LYS C CA 1
ATOM 6696 C C . LYS C 2 647 ? 56.325 69.428 32.606 1.00 89.56 647 LYS C C 1
ATOM 6697 O O . LYS C 2 647 ? 56.848 70.332 31.944 1.00 120.97 647 LYS C O 1
ATOM 6703 N N . TYR C 2 648 ? 57.016 68.693 33.482 1.00 105.42 648 TYR C N 1
ATOM 6704 C CA . TYR C 2 648 ? 58.457 68.869 33.621 1.00 120.67 648 TYR C CA 1
ATOM 6705 C C . TYR C 2 648 ? 59.182 68.545 32.323 1.00 119.91 648 TYR C C 1
ATOM 6706 O O . TYR C 2 648 ? 60.199 69.171 32.005 1.00 124.31 648 TYR C O 1
ATOM 6715 N N . ASP C 2 649 ? 58.673 67.574 31.561 1.00 113.65 649 ASP C N 1
ATOM 6716 C CA . ASP C 2 649 ? 59.295 67.216 30.294 1.00 113.59 649 ASP C CA 1
ATOM 6717 C C . ASP C 2 649 ? 59.104 68.294 29.237 1.00 117.63 649 ASP C C 1
ATOM 6718 O O . ASP C 2 649 ? 59.892 68.361 28.288 1.00 148.54 649 ASP C O 1
ATOM 6723 N N . ALA C 2 650 ? 58.079 69.134 29.379 1.00 107.11 650 ALA C N 1
ATOM 6724 C CA . ALA C 2 650 ? 57.850 70.242 28.460 1.00 109.22 650 ALA C CA 1
ATOM 6725 C C . ALA C 2 650 ? 58.653 71.481 28.839 1.00 113.78 650 ALA C C 1
ATOM 6726 O O . ALA C 2 650 ? 59.170 72.175 27.957 1.00 124.98 650 ALA C O 1
ATOM 6736 N N . ARG C 2 652 ? 61.411 71.365 30.285 1.00 148.11 652 ARG C N 1
ATOM 6737 C CA . ARG C 2 652 ? 62.754 70.979 29.863 1.00 139.37 652 ARG C CA 1
ATOM 6738 C C . ARG C 2 652 ? 63.068 71.501 28.467 1.00 145.05 652 ARG C C 1
ATOM 6739 O O . ARG C 2 652 ? 64.215 71.863 28.180 1.00 141.08 652 ARG C O 1
ATOM 6747 N N . LYS C 2 653 ? 62.059 71.563 27.597 1.00 149.43 653 LYS C N 1
ATOM 6748 C CA . LYS C 2 653 ? 62.237 72.091 26.250 1.00 154.46 653 LYS C CA 1
ATOM 6749 C C . LYS C 2 653 ? 62.142 73.612 26.208 1.00 148.05 653 LYS C C 1
ATOM 6750 O O . LYS C 2 653 ? 62.843 74.250 25.414 1.00 153.23 653 LYS C O 1
ATOM 6756 N N . ILE C 2 654 ? 61.301 74.206 27.052 1.00 145.26 654 ILE C N 1
ATOM 6757 C CA . ILE C 2 654 ? 61.034 75.640 27.003 1.00 143.52 654 ILE C CA 1
ATOM 6758 C C . ILE C 2 654 ? 62.171 76.422 27.648 1.00 160.28 654 ILE C C 1
ATOM 6759 O O . ILE C 2 654 ? 62.985 77.041 26.953 1.00 155.14 654 ILE C O 1
ATOM 6764 N N . CYS C 2 655 ? 62.234 76.401 28.977 1.00 159.47 655 CYS C N 1
ATOM 6765 C CA . CYS C 2 655 ? 63.163 77.258 29.698 1.00 129.81 655 CYS C CA 1
ATOM 6766 C C . CYS C 2 655 ? 64.597 76.756 29.564 1.00 141.60 655 CYS C C 1
ATOM 6767 O O . CYS C 2 655 ? 64.855 75.554 29.450 1.00 148.77 655 CYS C O 1
ATOM 6770 N N . GLY C 2 656 ? 65.535 77.698 29.582 1.00 142.10 656 GLY C N 1
ATOM 6771 C CA . GLY C 2 656 ? 66.937 77.383 29.426 1.00 157.58 656 GLY C CA 1
ATOM 6772 C C . GLY C 2 656 ? 67.527 76.720 30.660 1.00 167.17 656 GLY C C 1
ATOM 6773 O O . GLY C 2 656 ? 66.838 76.331 31.604 1.00 162.90 656 GLY C O 1
ATOM 6774 N N . ARG C 2 657 ? 68.857 76.599 30.638 1.00 152.77 657 ARG C N 1
ATOM 6775 C CA . ARG C 2 657 ? 69.559 75.898 31.708 1.00 143.07 657 ARG C CA 1
ATOM 6776 C C . ARG C 2 657 ? 69.477 76.654 33.029 1.00 144.68 657 ARG C C 1
ATOM 6777 O O . ARG C 2 657 ? 69.440 76.030 34.096 1.00 151.63 657 ARG C O 1
ATOM 6785 N N . SER C 2 658 ? 69.435 77.985 32.983 1.00 141.29 658 SER C N 1
ATOM 6786 C CA . SER C 2 658 ? 69.377 78.796 34.192 1.00 152.41 658 SER C CA 1
ATOM 6787 C C . SER C 2 658 ? 67.967 79.231 34.563 1.00 142.26 658 SER C C 1
ATOM 6788 O O . SER C 2 658 ? 67.701 79.486 35.742 1.00 142.92 658 SER C O 1
ATOM 6791 N N . ASP C 2 659 ? 67.057 79.322 33.592 1.00 128.54 659 ASP C N 1
ATOM 6792 C CA . ASP C 2 659 ? 65.697 79.763 33.875 1.00 138.71 659 ASP C CA 1
ATOM 6793 C C . ASP C 2 659 ? 64.805 78.648 34.404 1.00 149.63 659 ASP C C 1
ATOM 6794 O O . ASP C 2 659 ? 63.731 78.941 34.941 1.00 158.35 659 ASP C O 1
ATOM 6799 N N . LEU C 2 660 ? 65.225 77.386 34.276 1.00 144.31 660 LEU C N 1
ATOM 6800 C CA . LEU C 2 660 ? 64.340 76.274 34.610 1.00 142.57 660 LEU C CA 1
ATOM 6801 C C . LEU C 2 660 ? 64.001 76.248 36.097 1.00 152.48 660 LEU C C 1
ATOM 6802 O O . LEU C 2 660 ? 62.856 75.972 36.473 1.00 149.60 660 LEU C O 1
ATOM 6807 N N . ASP C 2 661 ? 64.983 76.527 36.958 1.00 139.18 661 ASP C N 1
ATOM 6808 C CA . ASP C 2 661 ? 64.715 76.550 38.393 1.00 128.74 661 ASP C CA 1
ATOM 6809 C C . ASP C 2 661 ? 63.703 77.634 38.746 1.00 129.47 661 ASP C C 1
ATOM 6810 O O . ASP C 2 661 ? 62.821 77.422 39.586 1.00 147.44 661 ASP C O 1
ATOM 6815 N N . ASN C 2 662 ? 63.815 78.805 38.114 1.00 122.65 662 ASN C N 1
ATOM 6816 C CA . ASN C 2 662 ? 62.802 79.838 38.300 1.00 134.42 662 ASN C CA 1
ATOM 6817 C C . ASN C 2 662 ? 61.499 79.468 37.605 1.00 149.05 662 ASN C C 1
ATOM 6818 O O . ASN C 2 662 ? 60.421 79.885 38.046 1.00 148.90 662 ASN C O 1
ATOM 6823 N N . CYS C 2 663 ? 61.576 78.684 36.527 1.00 152.27 663 CYS C N 1
ATOM 6824 C CA . CYS C 2 663 ? 60.369 78.273 35.816 1.00 148.08 663 CYS C CA 1
ATOM 6825 C C . CYS C 2 663 ? 59.574 77.254 36.623 1.00 146.92 663 CYS C C 1
ATOM 6826 O O . CYS C 2 663 ? 58.352 77.379 36.768 1.00 146.56 663 CYS C O 1
ATOM 6829 N N . LEU C 2 664 ? 60.251 76.231 37.153 1.00 141.65 664 LEU C N 1
ATOM 6830 C CA . LEU C 2 664 ? 59.554 75.205 37.920 1.00 123.79 664 LEU C CA 1
ATOM 6831 C C . LEU C 2 664 ? 58.957 75.767 39.204 1.00 119.75 664 LEU C C 1
ATOM 6832 O O . LEU C 2 664 ? 57.966 75.229 39.710 1.00 123.64 664 LEU C O 1
ATOM 6837 N N . GLY C 2 665 ? 59.535 76.843 39.741 1.00 133.21 665 GLY C N 1
ATOM 6838 C CA . GLY C 2 665 ? 58.972 77.448 40.936 1.00 149.91 665 GLY C CA 1
ATOM 6839 C C . GLY C 2 665 ? 57.644 78.130 40.672 1.00 140.94 665 GLY C C 1
ATOM 6840 O O . GLY C 2 665 ? 56.697 77.985 41.450 1.00 139.41 665 GLY C O 1
ATOM 6841 N N . TYR C 2 666 ? 57.556 78.885 39.574 1.00 139.73 666 TYR C N 1
ATOM 6842 C CA . TYR C 2 666 ? 56.300 79.533 39.216 1.00 142.58 666 TYR C CA 1
ATOM 6843 C C . TYR C 2 666 ? 55.226 78.512 38.865 1.00 141.53 666 TYR C C 1
ATOM 6844 O O . TYR C 2 666 ? 54.042 78.740 39.137 1.00 146.61 666 TYR C O 1
ATOM 6853 N N . LEU C 2 667 ? 55.616 77.381 38.274 1.00 125.46 667 LEU C N 1
ATOM 6854 C CA . LEU C 2 667 ? 54.651 76.324 37.991 1.00 130.20 667 LEU C CA 1
ATOM 6855 C C . LEU C 2 667 ? 54.178 75.660 39.277 1.00 124.04 667 LEU C C 1
ATOM 6856 O O . LEU C 2 667 ? 52.975 75.465 39.484 1.00 127.75 667 LEU C O 1
ATOM 6861 N N . THR C 2 668 ? 55.118 75.308 40.158 1.00 132.88 668 THR C N 1
ATOM 6862 C CA . THR C 2 668 ? 54.758 74.626 41.395 1.00 128.00 668 THR C CA 1
ATOM 6863 C C . THR C 2 668 ? 53.906 75.510 42.294 1.00 130.97 668 THR C C 1
ATOM 6864 O O . THR C 2 668 ? 53.010 75.011 42.985 1.00 135.30 668 THR C O 1
ATOM 6868 N N . GLU C 2 669 ? 54.161 76.822 42.293 1.00 136.73 669 GLU C N 1
ATOM 6869 C CA . GLU C 2 669 ? 53.347 77.732 43.093 1.00 129.25 669 GLU C CA 1
ATOM 6870 C C . GLU C 2 669 ? 51.902 77.752 42.614 1.00 135.53 669 GLU C C 1
ATOM 6871 O O . GLU C 2 669 ? 50.987 77.993 43.411 1.00 132.16 669 GLU C O 1
ATOM 6877 N N . GLU C 2 670 ? 51.674 77.491 41.326 1.00 123.93 670 GLU C N 1
ATOM 6878 C CA . GLU C 2 670 ? 50.313 77.468 40.805 1.00 124.67 670 GLU C CA 1
ATOM 6879 C C . GLU C 2 670 ? 49.642 76.121 41.047 1.00 119.15 670 GLU C C 1
ATOM 6880 O O . GLU C 2 670 ? 48.467 76.071 41.427 1.00 118.82 670 GLU C O 1
ATOM 6894 N N . ASP C 2 672 ? 50.291 73.940 43.399 1.00 132.70 672 ASP C N 1
ATOM 6895 C CA . ASP C 2 672 ? 49.988 73.840 44.822 1.00 127.53 672 ASP C CA 1
ATOM 6896 C C . ASP C 2 672 ? 48.762 74.666 45.186 1.00 121.18 672 ASP C C 1
ATOM 6897 O O . ASP C 2 672 ? 48.052 74.336 46.144 1.00 125.93 672 ASP C O 1
ATOM 6902 N N . LEU C 2 673 ? 48.487 75.729 44.429 1.00 113.74 673 LEU C N 1
ATOM 6903 C CA . LEU C 2 673 ? 47.321 76.568 44.666 1.00 112.11 673 LEU C CA 1
ATOM 6904 C C . LEU C 2 673 ? 46.064 76.006 44.011 1.00 114.81 673 LEU C C 1
ATOM 6905 O O . LEU C 2 673 ? 44.984 76.050 44.610 1.00 112.64 673 LEU C O 1
ATOM 6910 N N . TYR C 2 674 ? 46.177 75.482 42.787 1.00 123.64 674 TYR C N 1
ATOM 6911 C CA . TYR C 2 674 ? 44.998 74.958 42.102 1.00 112.37 674 TYR C CA 1
ATOM 6912 C C . TYR C 2 674 ? 44.521 73.661 42.740 1.00 109.32 674 TYR C C 1
ATOM 6913 O O . TYR C 2 674 ? 43.317 73.471 42.944 1.00 103.35 674 TYR C O 1
ATOM 6922 N N . SER C 2 675 ? 45.446 72.754 43.058 1.00 115.43 675 SER C N 1
ATOM 6923 C CA . SER C 2 675 ? 45.073 71.522 43.740 1.00 121.98 675 SER C CA 1
ATOM 6924 C C . SER C 2 675 ? 44.494 71.770 45.127 1.00 131.29 675 SER C C 1
ATOM 6925 O O . SER C 2 675 ? 43.952 70.836 45.727 1.00 117.61 675 SER C O 1
ATOM 6928 N N . SER C 2 676 ? 44.590 72.996 45.646 1.00 130.59 676 SER C N 1
ATOM 6929 C CA . SER C 2 676 ? 43.988 73.319 46.933 1.00 120.58 676 SER C CA 1
ATOM 6930 C C . SER C 2 676 ? 42.477 73.483 46.851 1.00 120.78 676 SER C C 1
ATOM 6931 O O . SER C 2 676 ? 41.838 73.686 47.890 1.00 140.13 676 SER C O 1
ATOM 6934 N N . VAL C 2 677 ? 41.890 73.408 45.657 1.00 108.38 677 VAL C N 1
ATOM 6935 C CA . VAL C 2 677 ? 40.440 73.473 45.522 1.00 115.43 677 VAL C CA 1
ATOM 6936 C C . VAL C 2 677 ? 39.944 72.202 44.844 1.00 119.98 677 VAL C C 1
ATOM 6937 O O . VAL C 2 677 ? 38.825 71.746 45.103 1.00 140.02 677 VAL C O 1
ATOM 6941 N N . ASP C 2 678 ? 40.783 71.613 43.985 1.00 125.73 678 ASP C N 1
ATOM 6942 C CA . ASP C 2 678 ? 40.467 70.370 43.292 1.00 117.66 678 ASP C CA 1
ATOM 6943 C C . ASP C 2 678 ? 41.701 69.866 42.552 1.00 116.92 678 ASP C C 1
ATOM 6944 O O . ASP C 2 678 ? 42.393 70.651 41.891 1.00 124.19 678 ASP C O 1
ATOM 6949 N N . PRO C 2 679 ? 42.009 68.568 42.633 1.00 111.58 679 PRO C N 1
ATOM 6950 C CA . PRO C 2 679 ? 43.206 68.057 41.948 1.00 117.02 679 PRO C CA 1
ATOM 6951 C C . PRO C 2 679 ? 43.106 68.095 40.434 1.00 101.60 679 PRO C C 1
ATOM 6952 O O . PRO C 2 679 ? 44.147 68.083 39.765 1.00 103.13 679 PRO C O 1
ATOM 6956 N N . ALA C 2 680 ? 41.896 68.139 39.871 1.00 103.47 680 ALA C N 1
ATOM 6957 C CA . ALA C 2 680 ? 41.764 68.238 38.421 1.00 114.31 680 ALA C CA 1
ATOM 6958 C C . ALA C 2 680 ? 42.319 69.561 37.910 1.00 118.74 680 ALA C C 1
ATOM 6959 O O . ALA C 2 680 ? 42.885 69.624 36.812 1.00 114.61 680 ALA C O 1
ATOM 6961 N N . LEU C 2 681 ? 42.163 70.631 38.692 1.00 109.32 681 LEU C N 1
ATOM 6962 C CA . LEU C 2 681 ? 42.778 71.899 38.322 1.00 101.84 681 LEU C CA 1
ATOM 6963 C C . LEU C 2 681 ? 44.286 71.859 38.519 1.00 107.78 681 LEU C C 1
ATOM 6964 O O . LEU C 2 681 ? 45.017 72.608 37.861 1.00 119.27 681 LEU C O 1
ATOM 6969 N N . GLY C 2 682 ? 44.769 70.995 39.414 1.00 99.17 682 GLY C N 1
ATOM 6970 C CA . GLY C 2 682 ? 46.200 70.789 39.532 1.00 103.30 682 GLY C CA 1
ATOM 6971 C C . GLY C 2 682 ? 46.797 70.117 38.313 1.00 109.49 682 GLY C C 1
ATOM 6972 O O . GLY C 2 682 ? 47.948 70.383 37.955 1.00 122.61 682 GLY C O 1
ATOM 6973 N N . VAL C 2 683 ? 46.030 69.241 37.660 1.00 105.36 683 VAL C N 1
ATOM 6974 C CA . VAL C 2 683 ? 46.496 68.630 36.419 1.00 106.15 683 VAL C CA 1
ATOM 6975 C C . VAL C 2 683 ? 46.517 69.659 35.299 1.00 110.23 683 VAL C C 1
ATOM 6976 O O . VAL C 2 683 ? 47.410 69.651 34.444 1.00 120.60 683 VAL C O 1
ATOM 6980 N N . LEU C 2 684 ? 45.537 70.560 35.282 1.00 113.42 684 LEU C N 1
ATOM 6981 C CA . LEU C 2 684 ? 45.472 71.607 34.272 1.00 104.11 684 LEU C CA 1
ATOM 6982 C C . LEU C 2 684 ? 46.385 72.785 34.581 1.00 98.20 684 LEU C C 1
ATOM 6983 O O . LEU C 2 684 ? 46.447 73.725 33.781 1.00 106.13 684 LEU C O 1
ATOM 6988 N N . SER C 2 685 ? 47.089 72.760 35.709 1.00 98.74 685 SER C N 1
ATOM 6989 C CA . SER C 2 685 ? 47.994 73.847 36.056 1.00 117.65 685 SER C CA 1
ATOM 6990 C C . SER C 2 685 ? 49.222 73.806 35.156 1.00 132.72 685 SER C C 1
ATOM 6991 O O . SER C 2 685 ? 49.914 72.785 35.077 1.00 136.15 685 SER C O 1
ATOM 6994 N N . ILE C 2 686 ? 49.487 74.918 34.476 1.00 133.48 686 ILE C N 1
ATOM 6995 C CA . ILE C 2 686 ? 50.622 75.041 33.569 1.00 110.58 686 ILE C CA 1
ATOM 6996 C C . ILE C 2 686 ? 51.258 76.405 33.798 1.00 116.84 686 ILE C C 1
ATOM 6997 O O . ILE C 2 686 ? 52.477 76.571 33.676 1.00 126.34 686 ILE C O 1
ATOM 7002 N N . GLY C 2 687 ? 50.433 77.380 34.165 1.00 133.82 687 GLY C N 1
ATOM 7003 C CA . GLY C 2 687 ? 50.870 78.750 34.330 1.00 136.15 687 GLY C CA 1
ATOM 7004 C C . GLY C 2 687 ? 49.916 79.686 33.623 1.00 145.70 687 GLY C C 1
ATOM 7005 O O . GLY C 2 687 ? 48.770 79.855 34.051 1.00 147.50 687 GLY C O 1
ATOM 7014 N N . GLY C 2 689 ? 49.310 82.689 33.391 1.00 207.67 689 GLY C N 1
ATOM 7015 C CA . GLY C 2 689 ? 48.893 83.967 33.928 1.00 192.54 689 GLY C CA 1
ATOM 7016 C C . GLY C 2 689 ? 49.830 85.031 33.398 1.00 204.02 689 GLY C C 1
ATOM 7017 O O . GLY C 2 689 ? 49.598 85.596 32.325 1.00 199.90 689 GLY C O 1
ATOM 7018 N N . VAL C 2 690 ? 50.898 85.309 34.143 1.00 207.74 690 VAL C N 1
ATOM 7019 C CA . VAL C 2 690 ? 52.051 86.026 33.609 1.00 211.19 690 VAL C CA 1
ATOM 7020 C C . VAL C 2 690 ? 53.292 85.234 34.002 1.00 207.90 690 VAL C C 1
ATOM 7021 O O . VAL C 2 690 ? 53.629 84.235 33.356 1.00 210.36 690 VAL C O 1
ATOM 7025 N N . GLY C 2 691 ? 53.959 85.656 35.076 1.00 181.28 691 GLY C N 1
ATOM 7026 C CA . GLY C 2 691 ? 55.122 84.928 35.564 1.00 152.61 691 GLY C CA 1
ATOM 7027 C C . GLY C 2 691 ? 56.206 84.838 34.510 1.00 167.61 691 GLY C C 1
ATOM 7028 O O . GLY C 2 691 ? 56.593 85.836 33.891 1.00 182.09 691 GLY C O 1
ATOM 7029 N N . THR C 2 692 ? 56.711 83.624 34.302 1.00 174.42 692 THR C N 1
ATOM 7030 C CA . THR C 2 692 ? 57.647 83.379 33.219 1.00 212.04 692 THR C CA 1
ATOM 7031 C C . THR C 2 692 ? 56.955 83.618 31.875 1.00 214.38 692 THR C C 1
ATOM 7032 O O . THR C 2 692 ? 55.738 83.446 31.766 1.00 204.49 692 THR C O 1
ATOM 7036 N N . PRO C 2 693 ? 57.728 84.006 30.820 1.00 208.10 693 PRO C N 1
ATOM 7037 C CA . PRO C 2 693 ? 57.138 84.540 29.577 1.00 214.50 693 PRO C CA 1
ATOM 7038 C C . PRO C 2 693 ? 55.758 84.032 29.180 1.00 218.63 693 PRO C C 1
ATOM 7039 O O . PRO C 2 693 ? 55.552 82.836 28.951 1.00 201.09 693 PRO C O 1
ATOM 7043 N N . ILE C 2 694 ? 54.806 84.965 29.096 1.00 222.73 694 ILE C N 1
ATOM 7044 C CA . ILE C 2 694 ? 53.428 84.644 28.745 1.00 218.02 694 ILE C CA 1
ATOM 7045 C C . ILE C 2 694 ? 53.273 84.251 27.282 1.00 214.47 694 ILE C C 1
ATOM 7046 O O . ILE C 2 694 ? 52.214 83.739 26.898 1.00 206.50 694 ILE C O 1
ATOM 7051 N N . ASP C 2 695 ? 54.308 84.459 26.465 1.00 217.45 695 ASP C N 1
ATOM 7052 C CA . ASP C 2 695 ? 54.234 84.214 25.027 1.00 209.30 695 ASP C CA 1
ATOM 7053 C C . ASP C 2 695 ? 53.728 82.808 24.737 1.00 199.77 695 ASP C C 1
ATOM 7054 O O . ASP C 2 695 ? 54.366 81.818 25.103 1.00 190.86 695 ASP C O 1
ATOM 7059 N N . THR C 2 696 ? 52.571 82.726 24.078 1.00 194.89 696 THR C N 1
ATOM 7060 C CA . THR C 2 696 ? 51.879 81.449 23.946 1.00 184.97 696 THR C CA 1
ATOM 7061 C C . THR C 2 696 ? 52.453 80.604 22.815 1.00 185.99 696 THR C C 1
ATOM 7062 O O . THR C 2 696 ? 52.680 79.401 22.985 1.00 188.94 696 THR C O 1
ATOM 7066 N N . ASP C 2 697 ? 52.688 81.213 21.651 1.00 191.40 697 ASP C N 1
ATOM 7067 C CA . ASP C 2 697 ? 53.212 80.460 20.516 1.00 189.24 697 ASP C CA 1
ATOM 7068 C C . ASP C 2 697 ? 54.588 79.883 20.815 1.00 191.27 697 ASP C C 1
ATOM 7069 O O . ASP C 2 697 ? 54.953 78.832 20.275 1.00 177.40 697 ASP C O 1
ATOM 7074 N N . GLU C 2 698 ? 55.363 80.553 21.668 1.00 195.13 698 GLU C N 1
ATOM 7075 C CA . GLU C 2 698 ? 56.658 80.042 22.096 1.00 197.51 698 GLU C CA 1
ATOM 7076 C C . GLU C 2 698 ? 56.530 78.894 23.091 1.00 189.30 698 GLU C C 1
ATOM 7077 O O . GLU C 2 698 ? 57.526 78.215 23.363 1.00 190.01 698 GLU C O 1
ATOM 7083 N N . LYS C 2 699 ? 55.333 78.644 23.615 1.00 184.71 699 LYS C N 1
ATOM 7084 C CA . LYS C 2 699 ? 55.122 77.651 24.662 1.00 178.83 699 LYS C CA 1
ATOM 7085 C C . LYS C 2 699 ? 54.235 76.491 24.237 1.00 167.58 699 LYS C C 1
ATOM 7086 O O . LYS C 2 699 ? 54.546 75.341 24.556 1.00 157.94 699 LYS C O 1
ATOM 7092 N N . PHE C 2 700 ? 53.139 76.753 23.523 1.00 161.13 700 PHE C N 1
ATOM 7093 C CA . PHE C 2 700 ? 52.226 75.677 23.144 1.00 146.93 700 PHE C CA 1
ATOM 7094 C C . PHE C 2 700 ? 52.816 74.833 22.019 1.00 149.11 700 PHE C C 1
ATOM 7095 O O . PHE C 2 700 ? 53.030 73.624 22.173 1.00 139.30 700 PHE C O 1
ATOM 7103 N N . PHE C 2 701 ? 53.080 75.467 20.872 1.00 180.38 701 PHE C N 1
ATOM 7104 C CA . PHE C 2 701 ? 53.593 74.777 19.694 1.00 201.73 701 PHE C CA 1
ATOM 7105 C C . PHE C 2 701 ? 54.967 74.163 19.933 1.00 192.88 701 PHE C C 1
ATOM 7106 O O . PHE C 2 701 ? 55.345 73.218 19.231 1.00 207.01 701 PHE C O 1
ATOM 7114 N N . SER C 2 702 ? 55.714 74.657 20.918 1.00 186.08 702 SER C N 1
ATOM 7115 C CA . SER C 2 702 ? 57.091 74.218 21.090 1.00 184.09 702 SER C CA 1
ATOM 7116 C C . SER C 2 702 ? 57.228 72.979 21.966 1.00 169.81 702 SER C C 1
ATOM 7117 O O . SER C 2 702 ? 58.192 72.223 21.797 1.00 155.49 702 SER C O 1
ATOM 7120 N N . ALA C 2 703 ? 56.295 72.734 22.887 1.00 168.31 703 ALA C N 1
ATOM 7121 C CA . ALA C 2 703 ? 56.528 71.680 23.869 1.00 165.14 703 ALA C CA 1
ATOM 7122 C C . ALA C 2 703 ? 55.267 71.007 24.401 1.00 132.09 703 ALA C C 1
ATOM 7123 O O . ALA C 2 703 ? 55.264 69.792 24.617 1.00 109.62 703 ALA C O 1
ATOM 7125 N N . PHE C 2 704 ? 54.198 71.771 24.630 1.00 131.83 704 PHE C N 1
ATOM 7126 C CA . PHE C 2 704 ? 53.078 71.256 25.413 1.00 112.04 704 PHE C CA 1
ATOM 7127 C C . PHE C 2 704 ? 52.084 70.426 24.609 1.00 125.40 704 PHE C C 1
ATOM 7128 O O . PHE C 2 704 ? 51.305 69.678 25.212 1.00 134.12 704 PHE C O 1
ATOM 7136 N N . LEU C 2 705 ? 52.082 70.536 23.282 1.00 133.44 705 LEU C N 1
ATOM 7137 C CA . LEU C 2 705 ? 51.113 69.784 22.484 1.00 129.73 705 LEU C CA 1
ATOM 7138 C C . LEU C 2 705 ? 51.258 68.269 22.611 1.00 128.51 705 LEU C C 1
ATOM 7139 O O . LEU C 2 705 ? 50.229 67.593 22.786 1.00 134.22 705 LEU C O 1
ATOM 7144 N N . PRO C 2 706 ? 52.454 67.671 22.531 1.00 123.90 706 PRO C N 1
ATOM 7145 C CA . PRO C 2 706 ? 52.538 66.199 22.581 1.00 140.88 706 PRO C CA 1
ATOM 7146 C C . PRO C 2 706 ? 52.124 65.582 23.911 1.00 138.74 706 PRO C C 1
ATOM 7147 O O . PRO C 2 706 ? 51.951 64.358 23.969 1.00 140.49 706 PRO C O 1
ATOM 7151 N N . VAL C 2 707 ? 51.963 66.369 24.974 1.00 128.22 707 VAL C N 1
ATOM 7152 C CA . VAL C 2 707 ? 51.542 65.851 26.271 1.00 119.82 707 VAL C CA 1
ATOM 7153 C C . VAL C 2 707 ? 50.160 66.337 26.668 1.00 123.60 707 VAL C C 1
ATOM 7154 O O . VAL C 2 707 ? 49.683 65.993 27.760 1.00 118.66 707 VAL C O 1
ATOM 7158 N N . SER C 2 708 ? 49.495 67.119 25.817 1.00 128.42 708 SER C N 1
ATOM 7159 C CA . SER C 2 708 ? 48.200 67.684 26.182 1.00 121.53 708 SER C CA 1
ATOM 7160 C C . SER C 2 708 ? 47.118 66.614 26.235 1.00 119.16 708 SER C C 1
ATOM 7161 O O . SER C 2 708 ? 46.268 66.628 27.134 1.00 127.02 708 SER C O 1
ATOM 7164 N N . GLY C 2 709 ? 47.126 65.683 25.279 1.00 112.73 709 GLY C N 1
ATOM 7165 C CA . GLY C 2 709 ? 46.140 64.616 25.291 1.00 123.61 709 GLY C CA 1
ATOM 7166 C C . GLY C 2 709 ? 46.250 63.719 26.508 1.00 125.28 709 GLY C C 1
ATOM 7167 O O . GLY C 2 709 ? 45.264 63.101 26.919 1.00 123.82 709 GLY C O 1
ATOM 7168 N N . TYR C 2 710 ? 47.442 63.637 27.100 1.00 118.55 710 TYR C N 1
ATOM 7169 C CA . TYR C 2 710 ? 47.623 62.834 28.304 1.00 103.61 710 TYR C CA 1
ATOM 7170 C C . TYR C 2 710 ? 47.194 63.599 29.550 1.00 104.67 710 TYR C C 1
ATOM 7171 O O . TYR C 2 710 ? 46.582 63.019 30.455 1.00 117.07 710 TYR C O 1
ATOM 7180 N N . LEU C 2 711 ? 47.504 64.897 29.613 1.00 96.78 711 LEU C N 1
ATOM 7181 C CA . LEU C 2 711 ? 47.072 65.705 30.750 1.00 101.68 711 LEU C CA 1
ATOM 7182 C C . LEU C 2 711 ? 45.554 65.802 30.811 1.00 106.61 711 LEU C C 1
ATOM 7183 O O . LEU C 2 711 ? 44.965 65.775 31.899 1.00 97.66 711 LEU C O 1
ATOM 7188 N N . LEU C 2 712 ? 44.901 65.921 29.653 1.00 108.59 712 LEU C N 1
ATOM 7189 C CA . LEU C 2 712 ? 43.443 65.931 29.632 1.00 101.73 712 LEU C CA 1
ATOM 7190 C C . LEU C 2 712 ? 42.879 64.580 30.051 1.00 98.68 712 LEU C C 1
ATOM 7191 O O . LEU C 2 712 ? 41.860 64.516 30.748 1.00 118.15 712 LEU C O 1
ATOM 7196 N N . LYS C 2 713 ? 43.538 63.490 29.649 1.00 90.44 713 LYS C N 1
ATOM 7197 C CA . LYS C 2 713 ? 43.094 62.159 30.052 1.00 102.85 713 LYS C CA 1
ATOM 7198 C C . LYS C 2 713 ? 43.147 61.995 31.565 1.00 110.46 713 LYS C C 1
ATOM 7199 O O . LYS C 2 713 ? 42.226 61.431 32.169 1.00 102.20 713 LYS C O 1
ATOM 7205 N N . VAL C 2 714 ? 44.217 62.481 32.195 1.00 106.45 714 VAL C N 1
ATOM 7206 C CA . VAL C 2 714 ? 44.318 62.421 33.649 1.00 101.41 714 VAL C CA 1
ATOM 7207 C C . VAL C 2 714 ? 43.252 63.298 34.295 1.00 93.04 714 VAL C C 1
ATOM 7208 O O . VAL C 2 714 ? 42.662 62.929 35.317 1.00 93.86 714 VAL C O 1
ATOM 7212 N N . THR C 2 715 ? 42.973 64.462 33.700 1.00 99.71 715 THR C N 1
ATOM 7213 C CA . THR C 2 715 ? 41.978 65.370 34.264 1.00 96.19 715 THR C CA 1
ATOM 7214 C C . THR C 2 715 ? 40.595 64.730 34.295 1.00 95.19 715 THR C C 1
ATOM 7215 O O . THR C 2 715 ? 39.846 64.900 35.264 1.00 94.16 715 THR C O 1
ATOM 7219 N N . GLY C 2 716 ? 40.246 63.969 33.260 1.00 111.04 716 GLY C N 1
ATOM 7220 C CA . GLY C 2 716 ? 38.909 63.420 33.143 1.00 119.00 716 GLY C CA 1
ATOM 7221 C C . GLY C 2 716 ? 38.582 62.271 34.076 1.00 107.55 716 GLY C C 1
ATOM 7222 O O . GLY C 2 716 ? 37.534 61.638 33.927 1.00 116.39 716 GLY C O 1
ATOM 7223 N N . LYS C 2 717 ? 39.455 61.985 35.044 1.00 89.33 717 LYS C N 1
ATOM 7224 C CA . LYS C 2 717 ? 39.204 60.879 35.961 1.00 103.69 717 LYS C CA 1
ATOM 7225 C C . LYS C 2 717 ? 39.659 61.121 37.392 1.00 122.86 717 LYS C C 1
ATOM 7226 O O . LYS C 2 717 ? 39.344 60.295 38.254 1.00 111.50 717 LYS C O 1
ATOM 7232 N N . VAL C 2 718 ? 40.377 62.207 37.685 1.00 124.82 718 VAL C N 1
ATOM 7233 C CA . VAL C 2 718 ? 40.800 62.464 39.057 1.00 97.16 718 VAL C CA 1
ATOM 7234 C C . VAL C 2 718 ? 39.678 63.044 39.907 1.00 101.43 718 VAL C C 1
ATOM 7235 O O . VAL C 2 718 ? 39.748 62.976 41.140 1.00 128.75 718 VAL C O 1
ATOM 7239 N N . SER C 2 719 ? 38.647 63.612 39.286 1.00 81.64 719 SER C N 1
ATOM 7240 C CA . SER C 2 719 ? 37.497 64.124 40.018 1.00 94.83 719 SER C CA 1
ATOM 7241 C C . SER C 2 719 ? 36.328 64.247 39.054 1.00 101.92 719 SER C C 1
ATOM 7242 O O . SER C 2 719 ? 36.502 64.225 37.832 1.00 131.93 719 SER C O 1
ATOM 7245 N N . LYS C 2 720 ? 35.126 64.375 39.622 1.00 93.70 720 LYS C N 1
ATOM 7246 C CA . LYS C 2 720 ? 33.941 64.573 38.794 1.00 117.71 720 LYS C CA 1
ATOM 7247 C C . LYS C 2 720 ? 33.987 65.909 38.063 1.00 125.26 720 LYS C C 1
ATOM 7248 O O . LYS C 2 720 ? 33.416 66.039 36.974 1.00 139.37 720 LYS C O 1
ATOM 7262 N N . GLY C 2 722 ? 36.773 67.303 36.858 1.00 100.25 722 GLY C N 1
ATOM 7263 C CA . GLY C 2 722 ? 37.646 67.083 35.719 1.00 112.14 722 GLY C CA 1
ATOM 7264 C C . GLY C 2 722 ? 36.986 66.303 34.601 1.00 109.74 722 GLY C C 1
ATOM 7265 O O . GLY C 2 722 ? 37.258 66.551 33.422 1.00 114.57 722 GLY C O 1
ATOM 7266 N N . GLU C 2 723 ? 36.121 65.347 34.948 1.00 94.21 723 GLU C N 1
ATOM 7267 C CA . GLU C 2 723 ? 35.349 64.645 33.929 1.00 111.20 723 GLU C CA 1
ATOM 7268 C C . GLU C 2 723 ? 34.384 65.592 33.227 1.00 120.09 723 GLU C C 1
ATOM 7269 O O . GLU C 2 723 ? 34.158 65.476 32.016 1.00 124.31 723 GLU C O 1
ATOM 7275 N N . THR C 2 724 ? 33.812 66.542 33.970 1.00 116.47 724 THR C N 1
ATOM 7276 C CA . THR C 2 724 ? 32.942 67.539 33.358 1.00 111.30 724 THR C CA 1
ATOM 7277 C C . THR C 2 724 ? 33.736 68.494 32.475 1.00 97.60 724 THR C C 1
ATOM 7278 O O . THR C 2 724 ? 33.271 68.887 31.399 1.00 120.37 724 THR C O 1
ATOM 7282 N N . LEU C 2 725 ? 34.945 68.865 32.904 1.00 91.01 725 LEU C N 1
ATOM 7283 C CA . LEU C 2 725 ? 35.749 69.800 32.123 1.00 109.54 725 LEU C CA 1
ATOM 7284 C C . LEU C 2 725 ? 36.295 69.148 30.858 1.00 116.77 725 LEU C C 1
ATOM 7285 O O . LEU C 2 725 ? 36.292 69.765 29.787 1.00 112.54 725 LEU C O 1
ATOM 7290 N N . LYS C 2 726 ? 36.770 67.903 30.958 1.00 118.65 726 LYS C N 1
ATOM 7291 C CA . LYS C 2 726 ? 37.342 67.237 29.791 1.00 117.56 726 LYS C CA 1
ATOM 7292 C C . LYS C 2 726 ? 36.295 67.041 28.702 1.00 109.01 726 LYS C C 1
ATOM 7293 O O . LYS C 2 726 ? 36.542 67.334 27.526 1.00 107.20 726 LYS C O 1
ATOM 7299 N N . SER C 2 727 ? 35.113 66.546 29.077 1.00 118.19 727 SER C N 1
ATOM 7300 C CA . SER C 2 727 ? 34.070 66.300 28.088 1.00 124.75 727 SER C CA 1
ATOM 7301 C C . SER C 2 727 ? 33.539 67.597 27.492 1.00 113.06 727 SER C C 1
ATOM 7302 O O . SER C 2 727 ? 33.134 67.618 26.325 1.00 127.45 727 SER C O 1
ATOM 7305 N N . SER C 2 728 ? 33.539 68.685 28.266 1.00 97.98 728 SER C N 1
ATOM 7306 C CA . SER C 2 728 ? 33.012 69.950 27.767 1.00 99.52 728 SER C CA 1
ATOM 7307 C C . SER C 2 728 ? 33.998 70.650 26.839 1.00 97.56 728 SER C C 1
ATOM 7308 O O . SER C 2 728 ? 33.589 71.248 25.838 1.00 121.01 728 SER C O 1
ATOM 7311 N N . ILE C 2 729 ? 35.294 70.591 27.151 1.00 90.48 729 ILE C N 1
ATOM 7312 C CA . ILE C 2 729 ? 36.287 71.238 26.298 1.00 112.89 729 ILE C CA 1
ATOM 7313 C C . ILE C 2 729 ? 36.378 70.529 24.951 1.00 109.39 729 ILE C C 1
ATOM 7314 O O . ILE C 2 729 ? 36.466 71.174 23.899 1.00 105.54 729 ILE C O 1
ATOM 7319 N N . PHE C 2 730 ? 36.353 69.194 24.958 1.00 120.40 730 PHE C N 1
ATOM 7320 C CA . PHE C 2 730 ? 36.402 68.454 23.701 1.00 109.86 730 PHE C CA 1
ATOM 7321 C C . PHE C 2 730 ? 35.113 68.621 22.906 1.00 110.26 730 PHE C C 1
ATOM 7322 O O . PHE C 2 730 ? 35.148 68.708 21.672 1.00 119.50 730 PHE C O 1
ATOM 7330 N N . SER C 2 731 ? 33.966 68.663 23.590 1.00 103.46 731 SER C N 1
ATOM 7331 C CA . SER C 2 731 ? 32.702 68.887 22.895 1.00 122.96 731 SER C CA 1
ATOM 7332 C C . SER C 2 731 ? 32.667 70.254 22.226 1.00 113.87 731 SER C C 1
ATOM 7333 O O . SER C 2 731 ? 31.960 70.440 21.229 1.00 138.43 731 SER C O 1
ATOM 7336 N N . ILE C 2 732 ? 33.414 71.220 22.760 1.00 102.92 732 ILE C N 1
ATOM 7337 C CA . ILE C 2 732 ? 33.542 72.509 22.090 1.00 116.47 732 ILE C CA 1
ATOM 7338 C C . ILE C 2 732 ? 34.600 72.439 20.997 1.00 112.03 732 ILE C C 1
ATOM 7339 O O . ILE C 2 732 ? 34.396 72.947 19.889 1.00 119.84 732 ILE C O 1
ATOM 7344 N N . ALA C 2 733 ? 35.737 71.798 21.286 1.00 109.18 733 ALA C N 1
ATOM 7345 C CA . ALA C 2 733 ? 36.808 71.699 20.298 1.00 119.35 733 ALA C CA 1
ATOM 7346 C C . ALA C 2 733 ? 36.369 70.899 19.078 1.00 131.62 733 ALA C C 1
ATOM 7347 O O . ALA C 2 733 ? 36.690 71.263 17.941 1.00 130.22 733 ALA C O 1
ATOM 7349 N N . TYR C 2 734 ? 35.639 69.801 19.293 1.00 139.54 734 TYR C N 1
ATOM 7350 C CA . TYR C 2 734 ? 35.091 69.052 18.166 1.00 134.85 734 TYR C CA 1
ATOM 7351 C C . TYR C 2 734 ? 34.114 69.905 17.368 1.00 123.40 734 TYR C C 1
ATOM 7352 O O . TYR C 2 734 ? 34.102 69.862 16.132 1.00 115.38 734 TYR C O 1
ATOM 7361 N N . ALA C 2 735 ? 33.290 70.694 18.060 1.00 124.29 735 ALA C N 1
ATOM 7362 C CA . ALA C 2 735 ? 32.359 71.585 17.382 1.00 110.95 735 ALA C CA 1
ATOM 7363 C C . ALA C 2 735 ? 33.054 72.802 16.784 1.00 115.28 735 ALA C C 1
ATOM 7364 O O . ALA C 2 735 ? 32.500 73.430 15.876 1.00 144.13 735 ALA C O 1
ATOM 7366 N N . LEU C 2 736 ? 34.249 73.147 17.268 1.00 114.19 736 LEU C N 1
ATOM 7367 C CA . LEU C 2 736 ? 34.961 74.297 16.719 1.00 126.21 736 LEU C CA 1
ATOM 7368 C C . LEU C 2 736 ? 35.527 73.986 15.338 1.00 134.91 736 LEU C C 1
ATOM 7369 O O . LEU C 2 736 ? 35.368 74.775 14.400 1.00 149.89 736 LEU C O 1
ATOM 7374 N N . LYS C 2 737 ? 36.195 72.839 15.192 1.00 132.79 737 LYS C N 1
ATOM 7375 C CA . LYS C 2 737 ? 36.687 72.446 13.876 1.00 132.92 737 LYS C CA 1
ATOM 7376 C C . LYS C 2 737 ? 35.554 72.041 12.945 1.00 128.25 737 LYS C C 1
ATOM 7377 O O . LYS C 2 737 ? 35.744 72.030 11.724 1.00 120.66 737 LYS C O 1
ATOM 7383 N N . ASP C 2 738 ? 34.384 71.710 13.494 1.00 145.55 738 ASP C N 1
ATOM 7384 C CA . ASP C 2 738 ? 33.221 71.426 12.665 1.00 124.58 738 ASP C CA 1
ATOM 7385 C C . ASP C 2 738 ? 32.607 72.702 12.106 1.00 130.18 738 ASP C C 1
ATOM 7386 O O . ASP C 2 738 ? 32.024 72.680 11.016 1.00 150.14 738 ASP C O 1
ATOM 7391 N N . ILE C 2 739 ? 32.722 73.809 12.832 1.00 147.28 739 ILE C N 1
ATOM 7392 C CA . ILE C 2 739 ? 32.251 75.103 12.350 1.00 148.62 739 ILE C CA 1
ATOM 7393 C C . ILE C 2 739 ? 33.345 75.838 11.591 1.00 150.70 739 ILE C C 1
ATOM 7394 O O . ILE C 2 739 ? 33.129 76.320 10.477 1.00 172.26 739 ILE C O 1
ATOM 7399 N N . ILE C 2 740 ? 34.538 75.923 12.179 1.00 140.47 740 ILE C N 1
ATOM 7400 C CA . ILE C 2 740 ? 35.688 76.551 11.526 1.00 156.37 740 ILE C CA 1
ATOM 7401 C C . ILE C 2 740 ? 36.392 75.439 10.754 1.00 166.03 740 ILE C C 1
ATOM 7402 O O . ILE C 2 740 ? 37.390 74.865 11.204 1.00 178.02 740 ILE C O 1
ATOM 7407 N N . LYS C 2 741 ? 35.865 75.136 9.569 1.00 154.70 741 LYS C N 1
ATOM 7408 C CA . LYS C 2 741 ? 36.405 74.096 8.708 1.00 160.33 741 LYS C CA 1
ATOM 7409 C C . LYS C 2 741 ? 37.717 74.506 8.030 1.00 160.10 741 LYS C C 1
ATOM 7410 O O . LYS C 2 741 ? 38.067 73.925 6.995 1.00 179.00 741 LYS C O 1
ATOM 7416 N N . SER C 2 742 ? 38.462 75.468 8.580 1.00 134.05 742 SER C N 1
ATOM 7417 C CA . SER C 2 742 ? 39.718 75.910 7.991 1.00 174.20 742 SER C CA 1
ATOM 7418 C C . SER C 2 742 ? 40.744 76.137 9.091 1.00 180.35 742 SER C C 1
ATOM 7419 O O . SER C 2 742 ? 40.398 76.497 10.219 1.00 181.48 742 SER C O 1
ATOM 7422 N N . GLN C 2 743 ? 42.012 75.925 8.750 1.00 185.65 743 GLN C N 1
ATOM 7423 C CA . GLN C 2 743 ? 43.116 76.129 9.679 1.00 174.57 743 GLN C CA 1
ATOM 7424 C C . GLN C 2 743 ? 43.573 77.579 9.744 1.00 187.88 743 GLN C C 1
ATOM 7425 O O . GLN C 2 743 ? 44.658 77.846 10.269 1.00 193.75 743 GLN C O 1
ATOM 7431 N N . LYS C 2 744 ? 42.773 78.511 9.230 1.00 176.22 744 LYS C N 1
ATOM 7432 C CA . LYS C 2 744 ? 43.120 79.925 9.157 1.00 168.90 744 LYS C CA 1
ATOM 7433 C C . LYS C 2 744 ? 42.917 80.660 10.473 1.00 187.63 744 LYS C C 1
ATOM 7434 O O . LYS C 2 744 ? 42.894 81.898 10.483 1.00 180.67 744 LYS C O 1
ATOM 7440 N N . VAL C 2 745 ? 42.774 79.938 11.573 1.00 186.97 745 VAL C N 1
ATOM 7441 C CA . VAL C 2 745 ? 42.426 80.556 12.845 1.00 175.12 745 VAL C CA 1
ATOM 7442 C C . VAL C 2 745 ? 43.628 81.300 13.413 1.00 176.70 745 VAL C C 1
ATOM 7443 O O . VAL C 2 745 ? 44.789 80.930 13.196 1.00 175.03 745 VAL C O 1
ATOM 7447 N N . SER C 2 746 ? 43.337 82.372 14.142 1.00 178.99 746 SER C N 1
ATOM 7448 C CA . SER C 2 746 ? 44.307 83.058 14.979 1.00 175.88 746 SER C CA 1
ATOM 7449 C C . SER C 2 746 ? 44.161 82.572 16.417 1.00 182.40 746 SER C C 1
ATOM 7450 O O . SER C 2 746 ? 43.251 81.810 16.754 1.00 180.02 746 SER C O 1
ATOM 7453 N N . LYS C 2 747 ? 45.080 83.020 17.274 1.00 182.66 747 LYS C N 1
ATOM 7454 C CA . LYS C 2 747 ? 44.972 82.682 18.689 1.00 170.23 747 LYS C CA 1
ATOM 7455 C C . LYS C 2 747 ? 43.743 83.334 19.311 1.00 165.61 747 LYS C C 1
ATOM 7456 O O . LYS C 2 747 ? 43.099 82.749 20.190 1.00 149.84 747 LYS C O 1
ATOM 7462 N N . TYR C 2 748 ? 43.396 84.539 18.855 1.00 160.61 748 TYR C N 1
ATOM 7463 C CA . TYR C 2 748 ? 42.239 85.262 19.366 1.00 163.03 748 TYR C CA 1
ATOM 7464 C C . TYR C 2 748 ? 40.922 84.790 18.762 1.00 159.59 748 TYR C C 1
ATOM 7465 O O . TYR C 2 748 ? 39.860 85.129 19.295 1.00 146.51 748 TYR C O 1
ATOM 7474 N N . ASP C 2 749 ? 40.959 84.026 17.669 1.00 172.31 749 ASP C N 1
ATOM 7475 C CA . ASP C 2 749 ? 39.720 83.621 17.012 1.00 167.77 749 ASP C CA 1
ATOM 7476 C C . ASP C 2 749 ? 39.008 82.526 17.797 1.00 159.97 749 ASP C C 1
ATOM 7477 O O . ASP C 2 749 ? 37.799 82.612 18.045 1.00 156.29 749 ASP C O 1
ATOM 7482 N N . VAL C 2 750 ? 39.740 81.485 18.198 1.00 139.38 750 VAL C N 1
ATOM 7483 C CA . VAL C 2 750 ? 39.122 80.377 18.919 1.00 137.22 750 VAL C CA 1
ATOM 7484 C C . VAL C 2 750 ? 38.977 80.661 20.409 1.00 160.77 750 VAL C C 1
ATOM 7485 O O . VAL C 2 750 ? 38.189 79.988 21.085 1.00 161.70 750 VAL C O 1
ATOM 7489 N N . THR C 2 751 ? 39.712 81.637 20.942 1.00 156.97 751 THR C N 1
ATOM 7490 C CA . THR C 2 751 ? 39.634 81.968 22.359 1.00 125.95 751 THR C CA 1
ATOM 7491 C C . THR C 2 751 ? 38.872 83.255 22.638 1.00 144.09 751 THR C C 1
ATOM 7492 O O . THR C 2 751 ? 38.524 83.510 23.796 1.00 148.35 751 THR C O 1
ATOM 7496 N N . GLY C 2 752 ? 38.602 84.064 21.612 1.00 145.13 752 GLY C N 1
ATOM 7497 C CA . GLY C 2 752 ? 38.016 85.374 21.850 1.00 128.60 752 GLY C CA 1
ATOM 7498 C C . GLY C 2 752 ? 36.583 85.300 22.340 1.00 126.35 752 GLY C C 1
ATOM 7499 O O . GLY C 2 752 ? 36.203 85.994 23.287 1.00 133.53 752 GLY C O 1
ATOM 7500 N N . PHE C 2 753 ? 35.766 84.458 21.701 1.00 121.37 753 PHE C N 1
ATOM 7501 C CA . PHE C 2 753 ? 34.361 84.365 22.088 1.00 127.04 753 PHE C CA 1
ATOM 7502 C C . PHE C 2 753 ? 34.208 83.857 23.515 1.00 126.62 753 PHE C C 1
ATOM 7503 O O . PHE C 2 753 ? 33.239 84.211 24.197 1.00 127.25 753 PHE C O 1
ATOM 7511 N N . LEU C 2 754 ? 35.146 83.032 23.982 1.00 130.84 754 LEU C N 1
ATOM 7512 C CA . LEU C 2 754 ? 35.112 82.585 25.369 1.00 133.69 754 LEU C CA 1
ATOM 7513 C C . LEU C 2 754 ? 35.610 83.673 26.312 1.00 114.08 754 LEU C C 1
ATOM 7514 O O . LEU C 2 754 ? 35.082 83.827 27.420 1.00 106.12 754 LEU C O 1
ATOM 7519 N N . ARG C 2 755 ? 36.621 84.437 25.888 1.00 109.54 755 ARG C N 1
ATOM 7520 C CA . ARG C 2 755 ? 37.127 85.523 26.721 1.00 125.90 755 ARG C CA 1
ATOM 7521 C C . ARG C 2 755 ? 36.071 86.603 26.919 1.00 134.64 755 ARG C C 1
ATOM 7522 O O . ARG C 2 755 ? 35.990 87.211 27.993 1.00 146.45 755 ARG C O 1
ATOM 7530 N N . ASP C 2 756 ? 35.252 86.857 25.895 1.00 121.04 756 ASP C N 1
ATOM 7531 C CA . ASP C 2 756 ? 34.155 87.807 26.054 1.00 127.88 756 ASP C CA 1
ATOM 7532 C C . ASP C 2 756 ? 33.118 87.302 27.050 1.00 127.54 756 ASP C C 1
ATOM 7533 O O . ASP C 2 756 ? 32.433 88.106 27.692 1.00 135.46 756 ASP C O 1
ATOM 7538 N N . GLY C 2 757 ? 32.990 85.986 27.192 1.00 119.85 757 GLY C N 1
ATOM 7539 C CA . GLY C 2 757 ? 32.107 85.419 28.191 1.00 121.11 757 GLY C CA 1
ATOM 7540 C C . GLY C 2 757 ? 32.703 85.496 29.581 1.00 131.64 757 GLY C C 1
ATOM 7541 O O . GLY C 2 757 ? 31.990 85.733 30.561 1.00 138.36 757 GLY C O 1
ATOM 7542 N N . VAL C 2 758 ? 34.019 85.295 29.675 1.00 121.89 758 VAL C N 1
ATOM 7543 C CA . VAL C 2 758 ? 34.700 85.412 30.961 1.00 110.54 758 VAL C CA 1
ATOM 7544 C C . VAL C 2 758 ? 34.667 86.854 31.452 1.00 125.75 758 VAL C C 1
ATOM 7545 O O . VAL C 2 758 ? 34.440 87.113 32.641 1.00 135.81 758 VAL C O 1
ATOM 7549 N N . ASP C 2 759 ? 34.885 87.814 30.549 1.00 129.12 759 ASP C N 1
ATOM 7550 C CA . ASP C 2 759 ? 34.792 89.221 30.928 1.00 134.06 759 ASP C CA 1
ATOM 7551 C C . ASP C 2 759 ? 33.391 89.565 31.418 1.00 139.10 759 ASP C C 1
ATOM 7552 O O . ASP C 2 759 ? 33.230 90.319 32.386 1.00 143.95 759 ASP C O 1
ATOM 7565 N N . PHE C 2 761 ? 31.384 87.439 32.777 1.00 117.00 761 PHE C N 1
ATOM 7566 C CA . PHE C 2 761 ? 31.158 86.674 33.997 1.00 125.28 761 PHE C CA 1
ATOM 7567 C C . PHE C 2 761 ? 31.802 87.304 35.226 1.00 130.26 761 PHE C C 1
ATOM 7568 O O . PHE C 2 761 ? 31.364 87.024 36.347 1.00 114.37 761 PHE C O 1
ATOM 7576 N N . PHE C 2 762 ? 32.818 88.152 35.049 1.00 133.20 762 PHE C N 1
ATOM 7577 C CA . PHE C 2 762 ? 33.584 88.661 36.176 1.00 121.86 762 PHE C CA 1
ATOM 7578 C C . PHE C 2 762 ? 33.505 90.167 36.384 1.00 133.67 762 PHE C C 1
ATOM 7579 O O . PHE C 2 762 ? 34.039 90.653 37.388 1.00 148.77 762 PHE C O 1
ATOM 7587 N N . LYS C 2 763 ? 32.874 90.922 35.488 1.00 120.34 763 LYS C N 1
ATOM 7588 C CA . LYS C 2 763 ? 32.736 92.352 35.732 1.00 137.18 763 LYS C CA 1
ATOM 7589 C C . LYS C 2 763 ? 31.711 92.587 36.838 1.00 135.63 763 LYS C C 1
ATOM 7590 O O . LYS C 2 763 ? 30.698 91.888 36.927 1.00 127.20 763 LYS C O 1
ATOM 7596 N N . THR C 2 764 ? 31.991 93.579 37.689 1.00 132.79 764 THR C N 1
ATOM 7597 C CA . THR C 2 764 ? 31.314 93.700 38.978 1.00 124.86 764 THR C CA 1
ATOM 7598 C C . THR C 2 764 ? 29.803 93.855 38.856 1.00 130.11 764 THR C C 1
ATOM 7599 O O . THR C 2 764 ? 29.085 93.548 39.815 1.00 117.97 764 THR C O 1
ATOM 7603 N N . THR C 2 765 ? 29.299 94.322 37.712 1.00 152.13 765 THR C N 1
ATOM 7604 C CA . THR C 2 765 ? 27.855 94.468 37.560 1.00 138.69 765 THR C CA 1
ATOM 7605 C C . THR C 2 765 ? 27.159 93.118 37.443 1.00 137.80 765 THR C C 1
ATOM 7606 O O . THR C 2 765 ? 25.994 92.987 37.835 1.00 135.09 765 THR C O 1
ATOM 7610 N N . SER C 2 766 ? 27.848 92.109 36.911 1.00 147.08 766 SER C N 1
ATOM 7611 C CA . SER C 2 766 ? 27.269 90.780 36.776 1.00 132.24 766 SER C CA 1
ATOM 7612 C C . SER C 2 766 ? 27.614 89.860 37.938 1.00 123.91 766 SER C C 1
ATOM 7613 O O . SER C 2 766 ? 26.921 88.857 38.142 1.00 121.81 766 SER C O 1
ATOM 7616 N N . VAL C 2 767 ? 28.664 90.176 38.700 1.00 124.66 767 VAL C N 1
ATOM 7617 C CA . VAL C 2 767 ? 29.040 89.335 39.833 1.00 130.08 767 VAL C CA 1
ATOM 7618 C C . VAL C 2 767 ? 27.955 89.358 40.901 1.00 133.92 767 VAL C C 1
ATOM 7619 O O . VAL C 2 767 ? 27.789 88.389 41.654 1.00 126.04 767 VAL C O 1
ATOM 7623 N N . ILE C 2 768 ? 27.184 90.446 40.973 1.00 149.75 768 ILE C N 1
ATOM 7624 C CA . ILE C 2 768 ? 26.140 90.545 41.987 1.00 142.77 768 ILE C CA 1
ATOM 7625 C C . ILE C 2 768 ? 24.952 89.652 41.640 1.00 147.82 768 ILE C C 1
ATOM 7626 O O . ILE C 2 768 ? 24.226 89.204 42.535 1.00 154.99 768 ILE C O 1
ATOM 7631 N N . LYS C 2 769 ? 24.753 89.354 40.352 1.00 144.50 769 LYS C N 1
ATOM 7632 C CA . LYS C 2 769 ? 23.598 88.602 39.863 1.00 132.71 769 LYS C CA 1
ATOM 7633 C C . LYS C 2 769 ? 23.395 87.273 40.581 1.00 138.29 769 LYS C C 1
ATOM 7634 O O . LYS C 2 769 ? 24.323 86.739 41.197 1.00 148.27 769 LYS C O 1
ATOM 7640 N N . ASP C 2 770 ? 22.182 86.731 40.499 1.00 129.67 770 ASP C N 1
ATOM 7641 C CA . ASP C 2 770 ? 21.924 85.401 41.024 1.00 149.69 770 ASP C CA 1
ATOM 7642 C C . ASP C 2 770 ? 22.683 84.355 40.211 1.00 158.72 770 ASP C C 1
ATOM 7643 O O . ASP C 2 770 ? 23.171 84.617 39.107 1.00 153.42 770 ASP C O 1
ATOM 7648 N N . LYS C 2 771 ? 22.776 83.150 40.778 1.00 152.15 771 LYS C N 1
ATOM 7649 C CA . LYS C 2 771 ? 23.575 82.094 40.164 1.00 140.77 771 LYS C CA 1
ATOM 7650 C C . LYS C 2 771 ? 23.048 81.730 38.781 1.00 144.86 771 LYS C C 1
ATOM 7651 O O . LYS C 2 771 ? 23.807 81.688 37.806 1.00 148.90 771 LYS C O 1
ATOM 7657 N N . GLU C 2 772 ? 21.742 81.471 38.675 1.00 141.12 772 GLU C N 1
ATOM 7658 C CA . GLU C 2 772 ? 21.159 81.079 37.396 1.00 162.08 772 GLU C CA 1
ATOM 7659 C C . GLU C 2 772 ? 21.202 82.200 36.364 1.00 153.08 772 GLU C C 1
ATOM 7660 O O . GLU C 2 772 ? 21.156 81.918 35.162 1.00 144.99 772 GLU C O 1
ATOM 7666 N N . ASP C 2 773 ? 21.284 83.458 36.799 1.00 133.53 773 ASP C N 1
ATOM 7667 C CA . ASP C 2 773 ? 21.364 84.579 35.870 1.00 152.10 773 ASP C CA 1
ATOM 7668 C C . ASP C 2 773 ? 22.800 84.920 35.495 1.00 155.30 773 ASP C C 1
ATOM 7669 O O . ASP C 2 773 ? 23.065 85.304 34.351 1.00 152.04 773 ASP C O 1
ATOM 7674 N N . ARG C 2 774 ? 23.735 84.789 36.439 1.00 138.49 774 ARG C N 1
ATOM 7675 C CA . ARG C 2 774 ? 25.127 85.112 36.143 1.00 138.58 774 ARG C CA 1
ATOM 7676 C C . ARG C 2 774 ? 25.719 84.135 35.133 1.00 139.35 774 ARG C C 1
ATOM 7677 O O . ARG C 2 774 ? 26.504 84.533 34.265 1.00 136.50 774 ARG C O 1
ATOM 7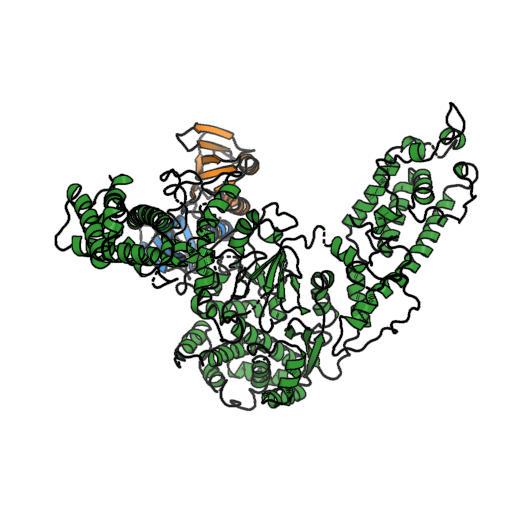685 N N . ILE C 2 775 ? 25.355 82.856 35.227 1.00 132.19 775 ILE C N 1
ATOM 7686 C CA . ILE C 2 775 ? 25.845 81.890 34.250 1.00 123.57 775 ILE C CA 1
ATOM 7687 C C . ILE C 2 775 ? 25.066 81.997 32.944 1.00 133.29 775 ILE C C 1
ATOM 7688 O O . ILE C 2 775 ? 25.619 81.744 31.867 1.00 139.43 775 ILE C O 1
ATOM 7693 N N . GLY C 2 776 ? 23.790 82.383 33.008 1.00 137.86 776 GLY C N 1
ATOM 7694 C CA . GLY C 2 776 ? 22.992 82.469 31.796 1.00 145.10 776 GLY C CA 1
ATOM 7695 C C . GLY C 2 776 ? 23.362 83.657 30.929 1.00 144.19 776 GLY C C 1
ATOM 7696 O O . GLY C 2 776 ? 23.320 83.575 29.698 1.00 149.73 776 GLY C O 1
ATOM 7697 N N . ILE C 2 777 ? 23.730 84.775 31.555 1.00 128.54 777 ILE C N 1
ATOM 7698 C CA . ILE C 2 777 ? 24.119 85.956 30.790 1.00 152.23 777 ILE C CA 1
ATOM 7699 C C . ILE C 2 777 ? 25.503 85.769 30.178 1.00 150.47 777 ILE C C 1
ATOM 7700 O O . ILE C 2 777 ? 25.760 86.193 29.044 1.00 144.64 777 ILE C O 1
ATOM 7705 N N . SER C 2 778 ? 26.411 85.121 30.910 1.00 142.59 778 SER C N 1
ATOM 7706 C CA . SER C 2 778 ? 27.775 84.956 30.420 1.00 135.57 778 SER C CA 1
ATOM 7707 C C . SER C 2 778 ? 27.834 83.997 29.235 1.00 134.30 778 SER C C 1
ATOM 7708 O O . SER C 2 778 ? 28.592 84.225 28.285 1.00 136.19 778 SER C O 1
ATOM 7711 N N . VAL C 2 779 ? 27.046 82.919 29.269 1.00 141.56 779 VAL C N 1
ATOM 7712 C CA . VAL C 2 779 ? 27.037 81.998 28.136 1.00 146.76 779 VAL C CA 1
ATOM 7713 C C . VAL C 2 779 ? 26.335 82.625 26.939 1.00 150.71 779 VAL C C 1
ATOM 7714 O O . VAL C 2 779 ? 26.677 82.330 25.787 1.00 144.80 779 VAL C O 1
ATOM 7718 N N . ASN C 2 780 ? 25.352 83.498 27.178 1.00 142.10 780 ASN C N 1
ATOM 7719 C CA . ASN C 2 780 ? 24.723 84.212 26.072 1.00 141.09 780 ASN C CA 1
ATOM 7720 C C . ASN C 2 780 ? 25.691 85.206 25.447 1.00 141.96 780 ASN C C 1
ATOM 7721 O O . ASN C 2 780 ? 25.728 85.359 24.221 1.00 145.73 780 ASN C O 1
ATOM 7726 N N . ALA C 2 781 ? 26.487 85.888 26.274 1.00 134.46 781 ALA C N 1
ATOM 7727 C CA . ALA C 2 781 ? 27.497 86.797 25.744 1.00 137.75 781 ALA C CA 1
ATOM 7728 C C . ALA C 2 781 ? 28.603 86.041 25.019 1.00 142.07 781 ALA C C 1
ATOM 7729 O O . ALA C 2 781 ? 29.232 86.589 24.106 1.00 132.16 781 ALA C O 1
ATOM 7731 N N . ALA C 2 782 ? 28.851 84.788 25.405 1.00 140.10 782 ALA C N 1
ATOM 7732 C CA . ALA C 2 782 ? 29.882 83.999 24.740 1.00 136.00 782 ALA C CA 1
ATOM 7733 C C . ALA C 2 782 ? 29.436 83.580 23.345 1.00 143.91 782 ALA C C 1
ATOM 7734 O O . ALA C 2 782 ? 30.185 83.726 22.372 1.00 153.98 782 ALA C O 1
ATOM 7736 N N . ILE C 2 783 ? 28.212 83.058 23.226 1.00 142.05 783 ILE C N 1
ATOM 7737 C CA . ILE C 2 783 ? 27.725 82.623 21.921 1.00 139.87 783 ILE C CA 1
ATOM 7738 C C . ILE C 2 783 ? 27.392 83.819 21.040 1.00 143.25 783 ILE C C 1
ATOM 7739 O O . ILE C 2 783 ? 27.448 83.724 19.808 1.00 137.90 783 ILE C O 1
ATOM 7744 N N . SER C 2 784 ? 27.042 84.959 21.642 1.00 147.29 784 SER C N 1
ATOM 7745 C CA . SER C 2 784 ? 26.735 86.146 20.850 1.00 137.72 784 SER C CA 1
ATOM 7746 C C . SER C 2 784 ? 27.984 86.692 20.171 1.00 132.01 784 SER C C 1
ATOM 7747 O O . SER C 2 784 ? 27.933 87.112 19.009 1.00 141.15 784 SER C O 1
ATOM 7750 N N . SER C 2 785 ? 29.115 86.698 20.880 1.00 142.10 785 SER C N 1
ATOM 7751 C CA . SER C 2 785 ? 30.364 87.130 20.264 1.00 148.63 785 SER C CA 1
ATOM 7752 C C . SER C 2 785 ? 30.865 86.110 19.250 1.00 136.41 785 SER C C 1
ATOM 7753 O O . SER C 2 785 ? 31.603 86.467 18.325 1.00 144.01 785 SER C O 1
ATOM 7756 N N . LEU C 2 786 ? 30.476 84.843 19.405 1.00 125.74 786 LEU C N 1
ATOM 7757 C CA . LEU C 2 786 ? 30.885 83.812 18.459 1.00 150.56 786 LEU C CA 1
ATOM 7758 C C . LEU C 2 786 ? 30.090 83.905 17.162 1.00 163.64 786 LEU C C 1
ATOM 7759 O O . LEU C 2 786 ? 30.658 83.819 16.068 1.00 159.41 786 LEU C O 1
ATOM 7764 N N . GLU C 2 787 ? 28.770 84.082 17.266 1.00 148.36 787 GLU C N 1
ATOM 7765 C CA . GLU C 2 787 ? 27.932 84.127 16.073 1.00 135.62 787 GLU C CA 1
ATOM 7766 C C . GLU C 2 787 ? 28.166 85.384 15.246 1.00 132.50 787 GLU C C 1
ATOM 7767 O O . GLU C 2 787 ? 27.813 85.403 14.062 1.00 145.31 787 GLU C O 1
ATOM 7773 N N . ASN C 2 788 ? 28.749 86.430 15.835 1.00 139.81 788 ASN C N 1
ATOM 7774 C CA . ASN C 2 788 ? 29.070 87.631 15.075 1.00 145.32 788 ASN C CA 1
ATOM 7775 C C . ASN C 2 788 ? 30.296 87.452 14.192 1.00 159.69 788 ASN C C 1
ATOM 7776 O O . ASN C 2 788 ? 30.483 88.229 13.249 1.00 184.60 788 ASN C O 1
ATOM 7781 N N . LYS C 2 789 ? 31.131 86.453 14.473 1.00 146.37 789 LYS C N 1
ATOM 7782 C CA . LYS C 2 789 ? 32.292 86.155 13.645 1.00 159.65 789 LYS C CA 1
ATOM 7783 C C . LYS C 2 789 ? 32.072 84.984 12.702 1.00 157.02 789 LYS C C 1
ATOM 7784 O O . LYS C 2 789 ? 32.613 84.990 11.591 1.00 139.60 789 LYS C O 1
ATOM 7790 N N . TYR C 2 790 ? 31.294 83.984 13.112 1.00 158.59 790 TYR C N 1
ATOM 7791 C CA . TYR C 2 790 ? 31.083 82.791 12.307 1.00 160.62 790 TYR C CA 1
ATOM 7792 C C . TYR C 2 790 ? 29.627 82.362 12.408 1.00 153.26 790 TYR C C 1
ATOM 7793 O O . TYR C 2 790 ? 28.898 82.768 13.316 1.00 147.61 790 TYR C O 1
ATOM 7802 N N . ALA C 2 791 ? 29.212 81.527 11.459 1.00 137.16 791 ALA C N 1
ATOM 7803 C CA . ALA C 2 791 ? 27.833 81.069 11.362 1.00 139.32 791 ALA C CA 1
ATOM 7804 C C . ALA C 2 791 ? 27.678 79.723 12.058 1.00 135.11 791 ALA C C 1
ATOM 7805 O O . ALA C 2 791 ? 28.392 78.767 11.738 1.00 127.36 791 ALA C O 1
ATOM 7807 N N . LEU C 2 792 ? 26.749 79.655 13.006 1.00 139.64 792 LEU C N 1
ATOM 7808 C CA . LEU C 2 792 ? 26.413 78.417 13.691 1.00 151.43 792 LEU C CA 1
ATOM 7809 C C . LEU C 2 792 ? 25.139 77.818 13.105 1.00 149.63 792 LEU C C 1
ATOM 7810 O O . LEU C 2 792 ? 24.484 78.404 12.238 1.00 173.53 792 LEU C O 1
ATOM 7815 N N . ASP C 2 793 ? 24.790 76.631 13.596 1.00 139.78 793 ASP C N 1
ATOM 7816 C CA . ASP C 2 793 ? 23.564 75.952 13.210 1.00 147.45 793 ASP C CA 1
ATOM 7817 C C . ASP C 2 793 ? 22.647 75.837 14.419 1.00 149.64 793 ASP C C 1
ATOM 7818 O O . ASP C 2 793 ? 23.103 75.847 15.567 1.00 167.40 793 ASP C O 1
ATOM 7823 N N . ASP C 2 794 ? 21.344 75.728 14.149 1.00 168.24 794 ASP C N 1
ATOM 7824 C CA . ASP C 2 794 ? 20.365 75.659 15.230 1.00 177.38 794 ASP C CA 1
ATOM 7825 C C . ASP C 2 794 ? 20.557 74.404 16.072 1.00 168.46 794 ASP C C 1
ATOM 7826 O O . ASP C 2 794 ? 20.459 74.452 17.304 1.00 166.47 794 ASP C O 1
ATOM 7831 N N . GLN C 2 795 ? 20.835 73.273 15.427 1.00 171.18 795 GLN C N 1
ATOM 7832 C CA . GLN C 2 795 ? 21.082 72.018 16.124 1.00 182.17 795 GLN C CA 1
ATOM 7833 C C . GLN C 2 795 ? 22.535 71.856 16.553 1.00 177.39 795 GLN C C 1
ATOM 7834 O O . GLN C 2 795 ? 22.834 70.966 17.357 1.00 165.06 795 GLN C O 1
ATOM 7840 N N . HIS C 2 796 ? 23.440 72.694 16.050 1.00 169.20 796 HIS C N 1
ATOM 7841 C CA . HIS C 2 796 ? 24.857 72.588 16.372 1.00 156.10 796 HIS C CA 1
ATOM 7842 C C . HIS C 2 796 ? 25.287 73.509 17.505 1.00 149.29 796 HIS C C 1
ATOM 7843 O O . HIS C 2 796 ? 26.212 73.165 18.247 1.00 142.93 796 HIS C O 1
ATOM 7850 N N . ARG C 2 797 ? 24.642 74.669 17.658 1.00 153.94 797 ARG C N 1
ATOM 7851 C CA . ARG C 2 797 ? 24.996 75.574 18.745 1.00 140.31 797 ARG C CA 1
ATOM 7852 C C . ARG C 2 797 ? 24.520 75.066 20.098 1.00 150.89 797 ARG C C 1
ATOM 7853 O O . ARG C 2 797 ? 25.024 75.524 21.129 1.00 145.45 797 ARG C O 1
ATOM 7861 N N . ALA C 2 798 ? 23.563 74.134 20.117 1.00 160.09 798 ALA C N 1
ATOM 7862 C CA . ALA C 2 798 ? 23.007 73.666 21.382 1.00 145.23 798 ALA C CA 1
ATOM 7863 C C . ALA C 2 798 ? 24.050 72.920 22.206 1.00 152.79 798 ALA C C 1
ATOM 7864 O O . ALA C 2 798 ? 24.051 73.009 23.440 1.00 160.33 798 ALA C O 1
ATOM 7866 N N . GLN C 2 799 ? 24.944 72.179 21.547 1.00 146.72 799 GLN C N 1
ATOM 7867 C CA . GLN C 2 799 ? 25.990 71.479 22.285 1.00 150.49 799 GLN C CA 1
ATOM 7868 C C . GLN C 2 799 ? 27.072 72.439 22.763 1.00 139.04 799 GLN C C 1
ATOM 7869 O O . GLN C 2 799 ? 27.657 72.231 23.832 1.00 133.54 799 GLN C O 1
ATOM 7875 N N . VAL C 2 800 ? 27.351 73.491 21.992 1.00 132.09 800 VAL C N 1
ATOM 7876 C CA . VAL C 2 800 ? 28.284 74.515 22.449 1.00 132.28 800 VAL C CA 1
ATOM 7877 C C . VAL C 2 800 ? 27.684 75.291 23.613 1.00 139.04 800 VAL C C 1
ATOM 7878 O O . VAL C 2 800 ? 28.369 75.588 24.600 1.00 142.49 800 VAL C O 1
ATOM 7882 N N . TYR C 2 801 ? 26.393 75.616 23.525 1.00 137.86 801 TYR C N 1
ATOM 7883 C CA . TYR C 2 801 ? 25.722 76.320 24.612 1.00 138.12 801 TYR C CA 1
ATOM 7884 C C . TYR C 2 801 ? 25.637 75.454 25.864 1.00 136.94 801 TYR C C 1
ATOM 7885 O O . TYR C 2 801 ? 25.800 75.953 26.983 1.00 143.72 801 TYR C O 1
ATOM 7894 N N . SER C 2 802 ? 25.383 74.153 25.695 1.00 130.83 802 SER C N 1
ATOM 7895 C CA . SER C 2 802 ? 25.293 73.264 26.850 1.00 135.13 802 SER C CA 1
ATOM 7896 C C . SER C 2 802 ? 26.652 73.042 27.499 1.00 135.34 802 SER C C 1
ATOM 7897 O O . SER C 2 802 ? 26.732 72.874 28.721 1.00 140.93 802 SER C O 1
ATOM 7900 N N . ALA C 2 803 ? 27.726 73.035 26.709 1.00 126.19 803 ALA C N 1
ATOM 7901 C CA . ALA C 2 803 ? 29.057 72.878 27.287 1.00 122.10 803 ALA C CA 1
ATOM 7902 C C . ALA C 2 803 ? 29.516 74.157 27.975 1.00 132.39 803 ALA C C 1
ATOM 7903 O O . ALA C 2 803 ? 30.198 74.103 29.005 1.00 138.16 803 ALA C O 1
ATOM 7905 N N . LEU C 2 804 ? 29.145 75.317 27.425 1.00 123.56 804 LEU C N 1
ATOM 7906 C CA . LEU C 2 804 ? 29.484 76.583 28.066 1.00 115.68 804 LEU C CA 1
ATOM 7907 C C . LEU C 2 804 ? 28.773 76.745 29.403 1.00 132.88 804 LEU C C 1
ATOM 7908 O O . LEU C 2 804 ? 29.302 77.403 30.306 1.00 138.34 804 LEU C O 1
ATOM 7913 N N . GLN C 2 805 ? 27.581 76.162 29.550 1.00 135.57 805 GLN C N 1
ATOM 7914 C CA . GLN C 2 805 ? 26.907 76.185 30.845 1.00 131.36 805 GLN C CA 1
ATOM 7915 C C . GLN C 2 805 ? 27.707 75.417 31.889 1.00 119.80 805 GLN C C 1
ATOM 7916 O O . GLN C 2 805 ? 27.959 75.920 32.989 1.00 112.94 805 GLN C O 1
ATOM 7922 N N . ASP C 2 806 ? 28.118 74.190 31.555 1.00 133.03 806 ASP C N 1
ATOM 7923 C CA . ASP C 2 806 ? 28.880 73.379 32.500 1.00 133.52 806 ASP C CA 1
ATOM 7924 C C . ASP C 2 806 ? 30.215 74.023 32.848 1.00 123.32 806 ASP C C 1
ATOM 7925 O O . ASP C 2 806 ? 30.709 73.855 33.969 1.00 135.19 806 ASP C O 1
ATOM 7930 N N . ILE C 2 807 ? 30.813 74.758 31.910 1.00 104.99 807 ILE C N 1
ATOM 7931 C CA . ILE C 2 807 ? 32.076 75.432 32.193 1.00 113.09 807 ILE C CA 1
ATOM 7932 C C . ILE C 2 807 ? 31.864 76.560 33.195 1.00 129.76 807 ILE C C 1
ATOM 7933 O O . ILE C 2 807 ? 32.558 76.646 34.215 1.00 138.51 807 ILE C O 1
ATOM 7938 N N . PHE C 2 808 ? 30.899 77.442 32.922 1.00 128.13 808 PHE C N 1
ATOM 7939 C CA . PHE C 2 808 ? 30.619 78.535 33.844 1.00 117.90 808 PHE C CA 1
ATOM 7940 C C . PHE C 2 808 ? 29.919 78.060 35.112 1.00 118.53 808 PHE C C 1
ATOM 7941 O O . PHE C 2 808 ? 29.943 78.776 36.119 1.00 130.81 808 PHE C O 1
ATOM 7949 N N . LYS C 2 809 ? 29.295 76.879 35.089 1.00 111.02 809 LYS C N 1
ATOM 7950 C CA . LYS C 2 809 ? 28.804 76.289 36.330 1.00 112.66 809 LYS C CA 1
ATOM 7951 C C . LYS C 2 809 ? 29.959 75.947 37.261 1.00 125.43 809 LYS C C 1
ATOM 7952 O O . LYS C 2 809 ? 29.874 76.163 38.477 1.00 137.05 809 LYS C O 1
ATOM 7958 N N . THR C 2 810 ? 31.049 75.411 36.706 1.00 124.64 810 THR C N 1
ATOM 7959 C CA . THR C 2 810 ? 32.222 75.110 37.520 1.00 130.65 810 THR C CA 1
ATOM 7960 C C . THR C 2 810 ? 32.959 76.382 37.921 1.00 130.87 810 THR C C 1
ATOM 7961 O O . THR C 2 810 ? 33.518 76.458 39.020 1.00 131.99 810 THR C O 1
ATOM 7965 N N . LEU C 2 811 ? 32.975 77.391 37.045 1.00 119.38 811 LEU C N 1
ATOM 7966 C CA . LEU C 2 811 ? 33.612 78.657 37.398 1.00 118.84 811 LEU C CA 1
ATOM 7967 C C . LEU C 2 811 ? 32.887 79.344 38.548 1.00 124.21 811 LEU C C 1
ATOM 7968 O O . LEU C 2 811 ? 33.493 80.131 39.285 1.00 121.10 811 LEU C O 1
ATOM 7973 N N . TYR C 2 812 ? 31.596 79.058 38.720 1.00 121.88 812 TYR C N 1
ATOM 7974 C CA . TYR C 2 812 ? 30.866 79.578 39.869 1.00 115.97 812 TYR C CA 1
ATOM 7975 C C . TYR C 2 812 ? 31.170 78.773 41.127 1.00 113.96 812 TYR C C 1
ATOM 7976 O O . TYR C 2 812 ? 31.272 79.340 42.221 1.00 125.48 812 TYR C O 1
ATOM 7985 N N . SER C 2 813 ? 31.315 77.451 40.991 1.00 108.98 813 SER C N 1
ATOM 7986 C CA . SER C 2 813 ? 31.614 76.615 42.150 1.00 119.03 813 SER C CA 1
ATOM 7987 C C . SER C 2 813 ? 33.040 76.825 42.641 1.00 114.46 813 SER C C 1
ATOM 7988 O O . SER C 2 813 ? 33.313 76.655 43.835 1.00 134.18 813 SER C O 1
ATOM 7991 N N . ILE C 2 814 ? 33.958 77.192 41.747 1.00 110.96 814 ILE C N 1
ATOM 7992 C CA . ILE C 2 814 ? 35.330 77.483 42.147 1.00 113.87 814 ILE C CA 1
ATOM 7993 C C . ILE C 2 814 ? 35.461 78.967 42.464 1.00 121.27 814 ILE C C 1
ATOM 7994 O O . ILE C 2 814 ? 36.573 79.478 42.642 1.00 134.77 814 ILE C O 1
ATOM 7999 N N . GLU C 2 815 ? 34.329 79.670 42.526 1.00 122.80 815 GLU C N 1
ATOM 8000 C CA . GLU C 2 815 ? 34.272 81.004 43.110 1.00 114.11 815 GLU C CA 1
ATOM 8001 C C . GLU C 2 815 ? 33.552 81.031 44.449 1.00 119.58 815 GLU C C 1
ATOM 8002 O O . GLU C 2 815 ? 33.911 81.838 45.310 1.00 127.41 815 GLU C O 1
ATOM 8008 N N . GLU C 2 816 ? 32.543 80.176 44.638 1.00 125.59 816 GLU C N 1
ATOM 8009 C CA . GLU C 2 816 ? 32.014 79.922 45.974 1.00 118.77 816 GLU C CA 1
ATOM 8010 C C . GLU C 2 816 ? 33.132 79.478 46.907 1.00 109.24 816 GLU C C 1
ATOM 8011 O O . GLU C 2 816 ? 33.409 80.119 47.928 1.00 132.91 816 GLU C O 1
ATOM 8017 N N . GLU C 2 817 ? 33.775 78.364 46.570 1.00 116.49 817 GLU C N 1
ATOM 8018 C CA . GLU C 2 817 ? 35.081 78.051 47.128 1.00 112.64 817 GLU C CA 1
ATOM 8019 C C . GLU C 2 817 ? 36.117 78.977 46.506 1.00 135.74 817 GLU C C 1
ATOM 8020 O O . GLU C 2 817 ? 35.957 79.429 45.373 1.00 126.97 817 GLU C O 1
ATOM 8026 N N . SER C 2 818 ? 37.163 79.287 47.268 1.00 131.32 818 SER C N 1
ATOM 8027 C CA . SER C 2 818 ? 38.225 80.190 46.836 1.00 135.48 818 SER C CA 1
ATOM 8028 C C . SER C 2 818 ? 37.740 81.619 46.599 1.00 125.20 818 SER C C 1
ATOM 8029 O O . SER C 2 818 ? 36.802 82.100 47.252 1.00 121.43 818 SER C O 1
ATOM 8032 N N . ASP C 2 819 ? 38.369 82.293 45.634 1.00 130.24 819 ASP C N 1
ATOM 8033 C CA . ASP C 2 819 ? 38.247 83.734 45.480 1.00 136.46 819 ASP C CA 1
ATOM 8034 C C . ASP C 2 819 ? 38.023 84.084 44.017 1.00 139.98 819 ASP C C 1
ATOM 8035 O O . ASP C 2 819 ? 38.369 83.320 43.115 1.00 143.87 819 ASP C O 1
ATOM 8040 N N . ARG C 2 820 ? 37.440 85.269 43.802 1.00 126.57 820 ARG C N 1
ATOM 8041 C CA . ARG C 2 820 ? 37.318 85.831 42.460 1.00 112.60 820 ARG C CA 1
ATOM 8042 C C . ARG C 2 820 ? 38.687 86.048 41.825 1.00 117.35 820 ARG C C 1
ATOM 8043 O O . ARG C 2 820 ? 38.859 85.850 40.616 1.00 143.79 820 ARG C O 1
ATOM 8051 N N . SER C 2 821 ? 39.676 86.457 42.624 1.00 123.35 821 SER C N 1
ATOM 8052 C CA . SER C 2 821 ? 41.011 86.698 42.089 1.00 132.07 821 SER C CA 1
ATOM 8053 C C . SER C 2 821 ? 41.694 85.415 41.634 1.00 118.77 821 SER C C 1
ATOM 8054 O O . SER C 2 821 ? 42.651 85.482 40.856 1.00 118.90 821 SER C O 1
ATOM 8057 N N . LEU C 2 822 ? 41.228 84.255 42.098 1.00 110.67 822 LEU C N 1
ATOM 8058 C CA . LEU C 2 822 ? 41.716 82.968 41.614 1.00 127.88 822 LEU C CA 1
ATOM 8059 C C . LEU C 2 822 ? 40.849 82.389 40.504 1.00 120.65 822 LEU C C 1
ATOM 8060 O O . LEU C 2 822 ? 41.378 81.774 39.573 1.00 120.84 822 LEU C O 1
ATOM 8065 N N . ALA C 2 823 ? 39.528 82.577 40.574 1.00 121.92 823 ALA C N 1
ATOM 8066 C CA . ALA C 2 823 ? 38.658 82.089 39.509 1.00 112.79 823 ALA C CA 1
ATOM 8067 C C . ALA C 2 823 ? 38.983 82.748 38.175 1.00 103.47 823 ALA C C 1
ATOM 8068 O O . ALA C 2 823 ? 38.821 82.124 37.120 1.00 103.20 823 ALA C O 1
ATOM 8070 N N . ILE C 2 824 ? 39.441 84.002 38.198 1.00 105.08 824 ILE C N 1
ATOM 8071 C CA . ILE C 2 824 ? 39.860 84.657 36.964 1.00 105.21 824 ILE C CA 1
ATOM 8072 C C . ILE C 2 824 ? 41.136 84.018 36.430 1.00 114.02 824 ILE C C 1
ATOM 8073 O O . ILE C 2 824 ? 41.282 83.806 35.220 1.00 121.88 824 ILE C O 1
ATOM 8078 N N . SER C 2 825 ? 42.077 83.694 37.322 1.00 110.47 825 SER C N 1
ATOM 8079 C CA . SER C 2 825 ? 43.298 83.019 36.896 1.00 108.41 825 SER C CA 1
ATOM 8080 C C . SER C 2 825 ? 43.011 81.616 36.377 1.00 103.76 825 SER C C 1
ATOM 8081 O O . SER C 2 825 ? 43.711 81.134 35.479 1.00 112.52 825 SER C O 1
ATOM 8084 N N . ILE C 2 826 ? 41.995 80.946 36.925 1.00 96.91 826 ILE C N 1
ATOM 8085 C CA . ILE C 2 826 ? 41.601 79.644 36.398 1.00 101.00 826 ILE C CA 1
ATOM 8086 C C . ILE C 2 826 ? 40.881 79.808 35.065 1.00 114.73 826 ILE C C 1
ATOM 8087 O O . ILE C 2 826 ? 41.021 78.975 34.160 1.00 118.46 826 ILE C O 1
ATOM 8092 N N . ALA C 2 827 ? 40.105 80.886 34.918 1.00 124.26 827 ALA C N 1
ATOM 8093 C CA . ALA C 2 827 ? 39.421 81.139 33.654 1.00 117.04 827 ALA C CA 1
ATOM 8094 C C . ALA C 2 827 ? 40.418 81.374 32.526 1.00 101.34 827 ALA C C 1
ATOM 8095 O O . ALA C 2 827 ? 40.251 80.843 31.422 1.00 98.86 827 ALA C O 1
ATOM 8097 N N . ASN C 2 828 ? 41.460 82.169 32.784 1.00 115.94 828 ASN C N 1
ATOM 8098 C CA . ASN C 2 828 ? 42.526 82.329 31.801 1.00 112.92 828 ASN C CA 1
ATOM 8099 C C . ASN C 2 828 ? 43.233 81.009 31.528 1.00 121.36 828 ASN C C 1
ATOM 8100 O O . ASN C 2 828 ? 43.690 80.770 30.403 1.00 130.15 828 ASN C O 1
ATOM 8105 N N . THR C 2 829 ? 43.334 80.143 32.538 1.00 122.57 829 THR C N 1
ATOM 8106 C CA . THR C 2 829 ? 43.906 78.817 32.325 1.00 113.83 829 THR C CA 1
ATOM 8107 C C . THR C 2 829 ? 43.007 77.977 31.426 1.00 116.31 829 THR C C 1
ATOM 8108 O O . THR C 2 829 ? 43.482 77.325 30.489 1.00 118.47 829 THR C O 1
ATOM 8112 N N . LEU C 2 830 ? 41.698 77.991 31.690 1.00 114.17 830 LEU C N 1
ATOM 8113 C CA . LEU C 2 830 ? 40.768 77.224 30.868 1.00 84.04 830 LEU C CA 1
ATOM 8114 C C . LEU C 2 830 ? 40.642 77.817 29.470 1.00 105.17 830 LEU C C 1
ATOM 8115 O O . LEU C 2 830 ? 40.485 77.079 28.490 1.00 115.07 830 LEU C O 1
ATOM 8120 N N . SER C 2 831 ? 40.703 79.146 29.358 1.00 130.72 831 SER C N 1
ATOM 8121 C CA . SER C 2 831 ? 40.587 79.781 28.049 1.00 108.40 831 SER C CA 1
ATOM 8122 C C . SER C 2 831 ? 41.736 79.376 27.136 1.00 114.98 831 SER C C 1
ATOM 8123 O O . SER C 2 831 ? 41.548 79.201 25.926 1.00 137.06 831 SER C O 1
ATOM 8126 N N . ASN C 2 832 ? 42.937 79.217 27.697 1.00 103.02 832 ASN C N 1
ATOM 8127 C CA . ASN C 2 832 ? 44.068 78.770 26.893 1.00 114.63 832 ASN C CA 1
ATOM 8128 C C . ASN C 2 832 ? 43.980 77.282 26.580 1.00 112.01 832 ASN C C 1
ATOM 8129 O O . ASN C 2 832 ? 44.472 76.841 25.534 1.00 122.52 832 ASN C O 1
ATOM 8134 N N . TRP C 2 833 ? 43.362 76.497 27.465 1.00 99.91 833 TRP C N 1
ATOM 8135 C CA . TRP C 2 833 ? 43.204 75.072 27.197 1.00 105.86 833 TRP C CA 1
ATOM 8136 C C . TRP C 2 833 ? 42.260 74.821 26.028 1.00 112.20 833 TRP C C 1
ATOM 8137 O O . TRP C 2 833 ? 42.369 73.787 25.359 1.00 124.46 833 TRP C O 1
ATOM 8148 N N . LEU C 2 834 ? 41.331 75.744 25.768 1.00 117.52 834 LEU C N 1
ATOM 8149 C CA . LEU C 2 834 ? 40.464 75.601 24.603 1.00 113.97 834 LEU C CA 1
ATOM 8150 C C . LEU C 2 834 ? 41.262 75.717 23.310 1.00 100.44 834 LEU C C 1
ATOM 8151 O O . LEU C 2 834 ? 40.992 74.998 22.341 1.00 99.51 834 LEU C O 1
ATOM 8156 N N . TYR C 2 835 ? 42.249 76.617 23.278 1.00 98.03 835 TYR C N 1
ATOM 8157 C CA . TYR C 2 835 ? 43.162 76.671 22.142 1.00 103.82 835 TYR C CA 1
ATOM 8158 C C . TYR C 2 835 ? 43.972 75.387 22.025 1.00 122.35 835 TYR C C 1
ATOM 8159 O O . TYR C 2 835 ? 44.296 74.953 20.913 1.00 137.05 835 TYR C O 1
ATOM 8168 N N . ILE C 2 836 ? 44.305 74.769 23.159 1.00 103.08 836 ILE C N 1
ATOM 8169 C CA . ILE C 2 836 ? 45.103 73.548 23.139 1.00 96.50 836 ILE C CA 1
ATOM 8170 C C . ILE C 2 836 ? 44.298 72.395 22.550 1.00 101.27 836 ILE C C 1
ATOM 8171 O O . ILE C 2 836 ? 44.800 71.623 21.724 1.00 126.28 836 ILE C O 1
ATOM 8176 N N . ALA C 2 837 ? 43.037 72.261 22.967 1.00 91.70 837 ALA C N 1
ATOM 8177 C CA . ALA C 2 837 ? 42.209 71.168 22.468 1.00 116.41 837 ALA C CA 1
ATOM 8178 C C . ALA C 2 837 ? 41.882 71.339 20.991 1.00 121.51 837 ALA C C 1
ATOM 8179 O O . ALA C 2 837 ? 41.763 70.346 20.265 1.00 120.66 837 ALA C O 1
ATOM 8181 N N . TYR C 2 838 ? 41.732 72.583 20.529 1.00 118.97 838 TYR C N 1
ATOM 8182 C CA . TYR C 2 838 ? 41.482 72.815 19.111 1.00 107.14 838 TYR C CA 1
ATOM 8183 C C . TYR C 2 838 ? 42.658 72.344 18.267 1.00 126.48 838 TYR C C 1
ATOM 8184 O O . TYR C 2 838 ? 42.470 71.706 17.224 1.00 145.35 838 TYR C O 1
ATOM 8193 N N . LYS C 2 839 ? 43.883 72.650 18.700 1.00 122.15 839 LYS C N 1
ATOM 8194 C CA . LYS C 2 839 ? 45.063 72.135 18.017 1.00 125.01 839 LYS C CA 1
ATOM 8195 C C . LYS C 2 839 ? 45.268 70.649 18.267 1.00 116.01 839 LYS C C 1
ATOM 8196 O O . LYS C 2 839 ? 46.024 70.007 17.530 1.00 129.84 839 LYS C O 1
ATOM 8202 N N . LEU C 2 840 ? 44.610 70.088 19.284 1.00 115.73 840 LEU C N 1
ATOM 8203 C CA . LEU C 2 840 ? 44.776 68.673 19.595 1.00 127.57 840 LEU C CA 1
ATOM 8204 C C . LEU C 2 840 ? 43.841 67.799 18.767 1.00 129.37 840 LEU C C 1
ATOM 8205 O O . LEU C 2 840 ? 44.216 66.688 18.375 1.00 139.33 840 LEU C O 1
ATOM 8210 N N . VAL C 2 841 ? 42.626 68.281 18.488 1.00 129.81 841 VAL C N 1
ATOM 8211 C CA . VAL C 2 841 ? 41.680 67.517 17.676 1.00 117.39 841 VAL C CA 1
ATOM 8212 C C . VAL C 2 841 ? 42.021 67.548 16.196 1.00 117.80 841 VAL C C 1
ATOM 8213 O O . VAL C 2 841 ? 41.466 66.755 15.425 1.00 130.73 841 VAL C O 1
ATOM 8217 N N . LEU C 2 842 ? 42.915 68.442 15.775 1.00 126.85 842 LEU C N 1
ATOM 8218 C CA . LEU C 2 842 ? 43.403 68.464 14.403 1.00 124.65 842 LEU C CA 1
ATOM 8219 C C . LEU C 2 842 ? 44.662 67.632 14.211 1.00 135.59 842 LEU C C 1
ATOM 8220 O O . LEU C 2 842 ? 45.141 67.515 13.078 1.00 157.38 842 LEU C O 1
ATOM 8225 N N . GLN C 2 843 ? 45.207 67.056 15.286 1.00 145.27 843 GLN C N 1
ATOM 8226 C CA . GLN C 2 843 ? 46.458 66.312 15.180 1.00 150.18 843 GLN C CA 1
ATOM 8227 C C . GLN C 2 843 ? 46.296 65.049 14.344 1.00 171.12 843 GLN C C 1
ATOM 8228 O O . GLN C 2 843 ? 47.232 64.643 13.646 1.00 174.20 843 GLN C O 1
ATOM 8234 N N . GLY C 2 844 ? 45.124 64.424 14.393 1.00 163.73 844 GLY C N 1
ATOM 8235 C CA . GLY C 2 844 ? 44.870 63.196 13.646 1.00 166.19 844 GLY C CA 1
ATOM 8236 C C . GLY C 2 844 ? 44.893 63.442 12.139 1.00 166.46 844 GLY C C 1
ATOM 8237 O O . GLY C 2 844 ? 45.851 63.079 11.456 1.00 177.64 844 GLY C O 1
#

B-factor: mean 137.06, std 29.81, range [61.23, 282.81]

InterPro domains:
  IPR009804 Sulfolobus islandicus filamentous virus, Orf14 [PF07118] (2-92)

Secondary structure (DSSP, 8-state):
--HHHHHHHHHHHHH-TTEEEEEEEEEEEEEEEHHHHHHTTTTSEEEEEEE-SS-EEEEEEEEEETTEEEEEEEEEEEETTEEEEEEEEEEEEE--/--HHHHHHHHHHHHH-TTEEEEEEEEEEEEEEEHHHHHHHHTTSEEEEEEE-SS-EEEEEEEEETTTEEEEEEEEEEEETTEEEEEEEEEEEEE--/--TTT-----HHHHHHHHHHHHSBHHHHSSB--SSS--BHHHHHHHHHHHHHHHHHHHHHH-HHHHHHHHHHHHHH--HHHHHHHHHHHHHHHHHTTS----TTHHHHHHHHTT--HHHHHHH----SS-SSGGGHHHHHHHHHH---STT--SHHHHHHHHHHSTTHHHHHHHHHTTEEEEEE-----HHHHHHHHHHHHHTS-TTTT----EE-SS-EEEEEETTPPPPBHHHHHHHHHHHHS---TTHHHHHHHHHHHHHHHTHHHHH----HHHHHB-TTSSB--GGGTS-TTT---HHHHGGGS-HHHHHHHHHHHHHHHTTT-HHHHHHHHHH--TTSTT---TT----SSGGGGGS--GGGGHHHHHHHHHHHHHHHHHHHHHHHTIIIIIS-S-SSB--S--S--SS-SB--SS---B-SS---------------TTHHHHHH---TT-S-EEEEE-SS-EEHHHHTTEEE--TTT-------TTTSBHHHHHH--EEE-SS--S-EEEGGGTEEEEEGGGT--S---SS--HHHHHHHGGG------SS--EEEESSTT-----SS--EE-SS-------SSHHHHHHHHHHHHHHHH---SS-TTTHHHHHHHHHH---STTT-HHHHHS-----SS---STTTIIIIIHHHHHHHHHHHHHH---HHHHHHHHHHHHHHHHHS-SS---HHHHHHHHHHHH---SHHHHTS-HHHHHHHHHHHHHHHHHTTS---TTTHHHHHHHHHHHHHHHHHHHHSS-HHHHHHHHHHHHHHHHHHHHHHT--

Radius of gyration: 35.45 Å; Cα contacts (8 Å, |Δi|>4): 1584; chains: 3; bounding box: 107×82×93 Å

Sequence (990 aa):
MNYKELEKMLDVIFENSEIKEIDLFFDPEVEISKQEFEDLVKNADPLQKVVGDNYITETFEWWEFENQYLEFELDYYVKDEKIFVLEMHFWRKIRKMNYKELEKMLDVIFENSEIKEIDLFFDPEVEISKQEFEDLVKNADPLQKVVGDNYITETFEWWEFENQYLEFELDYYVKDEKIFVLEMHFWRKIRKRNLKRIVGENKLIGLVRTALDSITLGQGVNEAKIKSPQSYAFHTISVGTISLDICKAIYSSSEIGRKQLENLSKKYNPFEDLWFYGGFLHDWNKLSGKEENKEELTKKIIDKLKLPNEFLHGISTAEGHLPDNLHLPLWVSIKLADLLISDIGSVRDVFYFANSDSYRNAIEALKEYNLELNYVSSTFRLFTLIASKELLNDVFNEKSGYFPLISYADGIVFLKRKNSQPVLLSKIVDLLSRQVFSSSSEVIEEKISDIEKCIKNKEELFRQNIDVKSAIYDEEGKVKQINAFLPTKVCKPFEDVVGNLDNKSKLQVAREVIERNRKDIPFGLLIYFVNKFSKNEEDYIRKGLGINEKSLKYLLNIGDVQKALDKILELLEKRYAEQSSDKTLLYYVKFSSSGNIIDDLPKITDRPNDYCVVCGPIYSSNPVRFVQVRDDWKVCPICIYEANLKDRVKPPYFIVTFYPGVPISLLNIIDFDFSQSSIKYYIDEEKDTYFTAFEKGGRLEPYVKKVLPAYFSSKVIIKASEVSNFSLSTRLSKSELNKLLPYAPISIFLTSPVLISSNLYEPIHERVISITSTYNYTFKSLNSNLLTLYSIFAYSAKYDARKICGRSDLDNCLGYLTEEDLYSSVDPALGVLSIGGVGTPIDTDEKFFSAFLPVSGYLLKVTGKVSKGETLKSSIFSIAYALKDIIKSQKVSKYDVTGFLRDGVDFFKTTSVIKDKEDRIGISVNAAISSLENKYALDDQHRAQVYSALQDIFKTLYSIEEESDRSLAISIANTLSNWLYIAYKLVLQG

Solvent-accessible surface area: 46965 Å² total

Foldseek 3Di:
DEVVVVVVVVVVVVPDPVCAKDKWFDVFFYKYAPVVVCVVAVQWAWDDWDDDPAWIKTKTWADDDDQKIKIKMWTWHDDPRIITTGMIIIHIDRHD/DDVVVVVVVVVCVVVDPVCAKDKWFDVPFDKAAPVSVCVVCVPWAWDDWDDDPAKIKTKTKDDDPPQKIKIKIWIWHDDPRIITTGIIMIGMDGDD/DPPVVQCLPDVLLVLLLLQLQQFFQLRQQWFQDWFFADTNSFLLQLLLQQQLLLLVLLLVQAPVSVVLLVVVCVVQPDSSNLRRVLLSLLVVLVSCVPPPVPPVSSVSRCVSSVGDCVSVVQSNCVPPDHPDDSCLSSVLRNLLSCCFPQACQDPVSSVVCACPPPNVVSQVVVVVSQKAKWKWFFADDLLCLQQVVVCVVVFCDCVQRWRWWWAFQGITMTMHRPPGDFRECVVVLVRSVVVQQPDDPVLLVVLLVLLVQFQVVQQVLLQVLPPVVVSQADPVDGGDDCCVNGPPVRAAFLCVSCVLGALVSSLVSLVVSCVVPCVRRLVSNVCRNQQRNPPCNNLPPPLCPVDPRPCVVVDDDSVCVVVVSVSSVVPSVVLNVQLSLVSCVSCVPRRDPTRGDYPDDDNPPDDQPDFAPPPTGHRRPDFFPPVCVDDGHGHHSPVSSSVVCVPVQFDDKKKFADPRIGTPQVQQFKEWACPVPQFDQDDDRGPGGSSVVLVSTIGTHNGHDQWRQSRNRRMTMGHCVRRDVDPDDRFDDPLCCLVCLSVLLVCSSSNTAMETGNDPPDDDTGSHHYHYYPDDQLLDTAPTSVLNSLSSSLSNLLLQLCQQDDPPCSSQQSVQQSVLSVLVVQPSLVVLLGNHQCRPHPDPCSRQVRRNLVCLVVSLVSSCPRPVNVLLSVLLLLVLVLVCVFVVDPPDDLCLQLVLLVQLLVLQDPVLVVDDPVRSLVVSLVSSVVVNCVVTPDDPVSVVSNSVSSSSVVNVLVVVPVPDHSVVSSVSSVSSSNVSVSSNVNVVPD

Organism: NCBI:txid2848124

Nearest PDB structures (foldseek):
  6exp-assembly1_B  TM=9.811E-01  e=3.578E-16  Sulfolobus islandicus rudivirus 3
  2h36-assembly1_X  TM=9.332E-01  e=1.661E-06  Sulfolobus islandicus filamentous virus
  3df6-assembly2_D  TM=8.564E-01  e=5.303E-05  Captovirus AFV1
  3djw-assembly1_B  TM=8.693E-01  e=6.656E-05  Captovirus AFV1
  4mee-assembly1_A  TM=6.160E-01  e=9.788E-01  Escherichia coli